Protein 8A19 (pdb70)

Sequence (1349 aa):
SMVACETLKTKKMEVQIKKNFPSSVLQYTMTDGKVMYGQSKDVRTVEINGTNIELGDDDVTFKKVSDTEATYTLKVKDEAKKIDAVITVQITVKANQLHLNVTKIKNNLSEGIPEGNGVEENAIQTLSFPNQSLVSVRSSQENAQFTGARMSSNTQQKPGDTNFAVTEDTNVTDSDYTYGFISGAGLSAGLWSNSEHDGTYVAAPVRGGSQNTRVYATTQQTGDATSLGLASAPWYYHRTVTDSKGKKYTVAETALPQMAVAIAGDENEDGAVNWQDGAIAYRDIMNNPYKSEEVPELVAWRIAMNFGSQAQNPFLTTLDNVKKVALNTDGLGQSVLLLKGYGNEGHDSGHPDYGDIGQRLGGADDMNTMMEEGSKYGARFGVHVNASEMYPEAKAFSEDMVRRNSAGGLSYGWWNWLDQGVGIDGIYDLASGSRVVSRFADLSKEVGDNMDFIYLDVWGNLTSSGSEDSWETRKMSKMINDNGWRMTTEWGSGNEYDSTFQHWAADLTYGGYTSKGENSEVMRFLRNHQKDSWVGDYPQYGGAANAPLLGGYNMKDFEGWQGRNDYAAYIKNLYTHDVSTKFIQHFKVTRWVNNPLLTADNGNAAAVSDPNTNNGNEQITLKDSNGNVVVVVSRGSNDTSSAAYRQRTITFNGVKVASGVVVSAGDGSATGDESSYLLPWMWDSFTGKLVKDSEQKLYHWNTKGGTTTWTLPDSWKNLSSVKVYQLTDQGKTNEQTVAVSGGKVTLTADAETPYVVYKGEAKQIQVNWSEGMHVVDAGFNGGSNTLTDNWTVSGSGKAEVEGDNNAMLRLTGKVDVSSQRLTDLKAGQKYALYVGVDNRSTGDASVTVTSGGKVLATNSTGKSIAKNYIKAYGHNTNSNTENGSSYFQNMYVFFTAPENGDATVTLSHKSTDGAHTYFDDVRIVENQYSGITYEKDGTLKSLTNGFENNAQGIWPFVVSGSEGVEDNRIHLSELHAPFTRRAGWDVKKMDDVLDGTWSVKVNGLTQKGTLVYQTIPQNVKFEAGAKYKVSFDYQSGSDDIYAIAVGQGEYSAGSVKLTNLKKALGETGKAEFELTGGVNGDSWFGIYSTATAPDLQGSTGNAQDFGGYKDFVLDNLKIERIESQTRTKAEAQDKVKEIRGKYDSKRAELSDAAWQQYQDTLVKARVLINKNGATAEDFTKAYDILVALDEYMKLKDLDRKLLEAAWVGHDDEVRILMANGADVNARDMYGQTPLHLAAFRGHLEIVEVLLKTGADVNAQDVTGTTPLHLAAAVGHLDIVEVLLKAGADVNAQDWHGETPLHLAAHRGHLEFVEVLLKHGADVNAQDCFGKTPFDLAIDNGNEDIAEVLQKAAKLPLLL

Structure (mmCIF, N/CA/C/O backbone):
data_8A19
#
_entry.id   8A19
#
_cell.length_a   192.757
_cell.length_b   192.757
_cell.length_c   122.834
_cell.angle_alpha   90
_cell.angle_beta   90
_cell.angle_gamma   120
#
_symmetry.space_group_name_H-M   'P 65'
#
loop_
_entity.id
_entity.type
_entity.pdbx_description
1 polymer L1E4v1
2 polymer 6-(2-methoxyethoxy)-11,15-dimethyl-8-oxa-2,11,15,19,21,23-hexazatetracyclo[15.6.1.13,7.020,24]pentacosa-1(23),3(25),4,6,17,20(24),21-heptaen-10-one
3 non-polymer 'MANGANESE (II) ION'
4 non-polymer (4S)-2-METHYL-2,4-PENTANEDIOL
5 non-polymer '2-(N-MORPHOLINO)-ETHANESULFONIC ACID'
6 non-polymer 'CHLORIDE ION'
7 water water
#
loop_
_atom_site.group_PDB
_atom_site.id
_atom_site.type_symbol
_atom_site.label_atom_id
_atom_site.label_alt_id
_atom_site.label_comp_id
_atom_site.label_asym_id
_atom_site.label_entity_id
_atom_site.label_seq_id
_atom_site.pdbx_PDB_ins_code
_atom_site.Cartn_x
_atom_site.Cartn_y
_atom_site.Cartn_z
_atom_site.occupancy
_atom_site.B_iso_or_equiv
_atom_site.auth_seq_id
_atom_site.auth_comp_id
_atom_site.auth_asym_id
_atom_site.auth_atom_id
_atom_site.pdbx_PDB_model_num
ATOM 1 N N . SER A 1 1 ? 73.936 -93.89 -17.878 1 77.12 338 SER A N 1
ATOM 2 C CA . SER A 1 1 ? 72.744 -93.453 -18.609 1 77.62 338 SER A CA 1
ATOM 3 C C . SER A 1 1 ? 71.533 -93.516 -17.689 1 76.58 338 SER A C 1
ATOM 4 O O . SER A 1 1 ? 70.734 -92.578 -17.649 1 77.08 338 SER A O 1
ATOM 7 N N . MET A 1 2 ? 71.408 -94.619 -16.932 1 74.87 339 MET A N 1
ATOM 8 C CA . MET A 1 2 ? 70.316 -94.787 -15.975 1 73.58 339 MET A CA 1
ATOM 9 C C . MET A 1 2 ? 70.662 -94.268 -14.552 1 71.24 339 MET A C 1
ATOM 10 O O . MET A 1 2 ? 69.764 -94.14 -13.716 1 71.14 339 MET A O 1
ATOM 15 N N . VAL A 1 3 ? 71.953 -93.947 -14.301 1 69.12 340 VAL A N 1
ATOM 16 C CA . VAL A 1 3 ? 72.452 -93.402 -13.036 1 67.59 340 VAL A CA 1
ATOM 17 C C . VAL A 1 3 ? 71.89 -91.985 -12.907 1 65.82 340 VAL A C 1
ATOM 18 O O . VAL A 1 3 ? 72.034 -91.198 -13.844 1 66.08 340 VAL A O 1
ATOM 22 N N . ALA A 1 4 ? 71.247 -91.664 -11.763 1 63.64 341 ALA A N 1
ATOM 23 C CA . ALA A 1 4 ? 70.591 -90.377 -11.515 1 62.14 341 ALA A CA 1
ATOM 24 C C . ALA A 1 4 ? 71.492 -89.278 -10.94 1 60.13 341 ALA A C 1
ATOM 25 O O . ALA A 1 4 ? 71.005 -88.327 -10.335 1 59.93 341 ALA A O 1
ATOM 27 N N . CYS A 1 5 ? 72.788 -89.407 -11.142 1 58.56 342 CYS A N 1
ATOM 28 C CA . CYS A 1 5 ? 73.772 -88.433 -10.711 1 58.01 342 CYS A CA 1
ATOM 29 C C . CYS A 1 5 ? 74.92 -88.359 -11.726 1 55.11 342 CYS A C 1
ATOM 30 O O . CYS A 1 5 ? 75.097 -89.26 -12.553 1 55.2 342 CYS A O 1
ATOM 33 N N . GLU A 1 6 ? 75.673 -87.259 -11.69 1 52.23 343 GLU A N 1
ATOM 34 C CA . GLU A 1 6 ? 76.848 -87.081 -12.538 1 49.65 343 GLU A CA 1
ATOM 35 C C . GLU A 1 6 ? 78.025 -86.548 -11.697 1 47.23 343 GLU A C 1
ATOM 36 O O . GLU A 1 6 ? 77.836 -86.203 -10.533 1 47.06 343 GLU A O 1
ATOM 42 N N . THR A 1 7 ? 79.233 -86.499 -12.27 1 45.46 344 THR A N 1
ATOM 43 C CA . THR A 1 7 ? 80.403 -86.015 -11.554 1 44.38 344 THR A CA 1
ATOM 44 C C . THR A 1 7 ? 81.129 -84.924 -12.307 1 43.34 344 THR A C 1
ATOM 45 O O . THR A 1 7 ? 81.59 -85.133 -13.438 1 43.9 344 THR A O 1
ATOM 49 N N . LEU A 1 8 ? 81.263 -83.764 -11.668 1 41.48 345 LEU A N 1
ATOM 50 C CA . LEU A 1 8 ? 82.071 -82.692 -12.226 1 40.21 345 LEU A CA 1
ATOM 51 C C . LEU A 1 8 ? 83.422 -82.723 -11.494 1 40.54 345 LEU A C 1
ATOM 52 O O . LEU A 1 8 ? 83.456 -83.047 -10.308 1 40.4 345 LEU A O 1
ATOM 57 N N . LYS A 1 9 ? 84.544 -82.483 -12.204 1 40.75 346 LYS A N 1
ATOM 58 C CA . LYS A 1 9 ? 85.879 -82.601 -11.626 1 41.4 346 LYS A CA 1
ATOM 59 C C . LYS A 1 9 ? 86.817 -81.461 -11.937 1 42.38 346 LYS A C 1
ATOM 60 O O . LYS A 1 9 ? 86.911 -81.001 -13.091 1 42.56 346 LYS A O 1
ATOM 66 N N . THR A 1 10 ? 87.625 -81.098 -10.924 1 42.16 347 THR A N 1
ATOM 67 C CA . THR A 1 10 ? 88.747 -80.157 -11.029 1 42.63 347 THR A CA 1
ATOM 68 C C . THR A 1 10 ? 89.984 -80.881 -10.437 1 43.48 347 THR A C 1
ATOM 69 O O . THR A 1 10 ? 89.842 -82.014 -9.962 1 43.9 347 THR A O 1
ATOM 73 N N . LYS A 1 11 ? 91.182 -80.258 -10.449 1 43.84 348 LYS A N 1
ATOM 74 C CA . LYS A 1 11 ? 92.347 -80.887 -9.805 1 44.9 348 LYS A CA 1
ATOM 75 C C . LYS A 1 11 ? 92.259 -80.81 -8.261 1 44.32 348 LYS A C 1
ATOM 76 O O . LYS A 1 11 ? 93.044 -81.467 -7.57 1 44.32 348 LYS A O 1
ATOM 82 N N . LYS A 1 12 ? 91.321 -80.001 -7.728 1 43.91 349 LYS A N 1
ATOM 83 C CA . LYS A 1 12 ? 91.143 -79.818 -6.296 1 44.25 349 LYS A CA 1
ATOM 84 C C . LYS A 1 12 ? 89.994 -80.623 -5.721 1 43.13 349 LYS A C 1
ATOM 85 O O . LYS A 1 12 ? 89.999 -80.875 -4.517 1 43.62 349 LYS A O 1
ATOM 91 N N . MET A 1 13 ? 88.997 -80.983 -6.538 1 41.68 350 MET A N 1
ATOM 92 C CA . MET A 1 13 ? 87.843 -81.695 -6.014 1 40.67 350 MET A CA 1
ATOM 93 C C . MET A 1 13 ? 87.007 -82.386 -7.07 1 40.71 350 MET A C 1
ATOM 94 O O . MET A 1 13 ? 87.135 -82.113 -8.25 1 40.67 350 MET A O 1
ATOM 99 N N . GLU A 1 14 ? 86.13 -83.284 -6.628 1 40.84 351 GLU A N 1
ATOM 100 C CA . GLU A 1 14 ? 85.125 -83.923 -7.464 1 41.4 351 GLU A CA 1
ATOM 101 C C . GLU A 1 14 ? 83.802 -83.686 -6.781 1 41.59 351 GLU A C 1
ATOM 102 O O . GLU A 1 14 ? 83.713 -83.736 -5.559 1 42.14 351 GLU A O 1
ATOM 108 N N . VAL A 1 15 ? 82.784 -83.354 -7.556 1 41.14 352 VAL A N 1
ATOM 109 C CA . VAL A 1 15 ? 81.475 -83.023 -7.026 1 41.09 352 VAL A CA 1
ATOM 110 C C . VAL A 1 15 ? 80.418 -83.914 -7.67 1 41.83 352 VAL A C 1
ATOM 111 O O . VAL A 1 15 ? 80.389 -84.043 -8.899 1 42.24 352 VAL A O 1
ATOM 115 N N . GLN A 1 16 ? 79.546 -84.52 -6.853 1 41.48 353 GLN A N 1
ATOM 116 C CA . GLN A 1 16 ? 78.449 -85.3 -7.392 1 41.94 353 GLN A CA 1
ATOM 117 C C . GLN A 1 16 ? 77.25 -84.399 -7.472 1 41.56 353 GLN A C 1
ATOM 118 O O . GLN A 1 16 ? 76.892 -83.774 -6.486 1 41.35 353 GLN A O 1
ATOM 124 N N . ILE A 1 17 ? 76.622 -84.331 -8.626 1 41.61 354 ILE A N 1
ATOM 125 C CA . ILE A 1 17 ? 75.427 -83.505 -8.811 1 42.2 354 ILE A CA 1
ATOM 126 C C . ILE A 1 17 ? 74.238 -84.379 -9.222 1 42.34 354 ILE A C 1
ATOM 127 O O . ILE A 1 17 ? 74.42 -85.397 -9.877 1 42.97 354 ILE A O 1
ATOM 132 N N . LYS A 1 18 ? 73.033 -84.003 -8.816 1 41.55 355 LYS A N 1
ATOM 133 C CA . LYS A 1 18 ? 71.825 -84.746 -9.163 1 40.96 355 LYS A CA 1
ATOM 134 C C . LYS A 1 18 ? 71.384 -84.396 -10.598 1 41.95 355 LYS A C 1
ATOM 135 O O . LYS A 1 18 ? 71.496 -83.238 -10.999 1 42.44 355 LYS A O 1
ATOM 141 N N . LYS A 1 19 ? 70.865 -85.374 -11.357 1 41.5 356 LYS A N 1
ATOM 142 C CA . LYS A 1 19 ? 70.374 -85.101 -12.698 1 41.57 356 LYS A CA 1
ATOM 143 C C . LYS A 1 19 ? 68.949 -84.529 -12.678 1 41.97 356 LYS A C 1
ATOM 144 O O . LYS A 1 19 ? 68.55 -83.89 -13.648 1 42.79 356 LYS A O 1
ATOM 150 N N . ASN A 1 20 ? 68.154 -84.799 -11.623 1 41.43 357 ASN A N 1
ATOM 151 C CA . ASN A 1 20 ? 66.761 -84.35 -11.584 1 41.44 357 ASN A CA 1
ATOM 152 C C . ASN A 1 20 ? 66.552 -82.947 -11.017 1 41.87 357 ASN A C 1
ATOM 153 O O . ASN A 1 20 ? 65.412 -82.494 -10.927 1 42.52 357 ASN A O 1
ATOM 158 N N . PHE A 1 21 ? 67.628 -82.276 -10.587 1 41.14 358 PHE A N 1
ATOM 159 C CA . PHE A 1 21 ? 67.571 -80.925 -10.045 1 40.72 358 PHE A CA 1
ATOM 160 C C . PHE A 1 21 ? 68.979 -80.374 -9.966 1 41.63 358 PHE A C 1
ATOM 161 O O . PHE A 1 21 ? 69.87 -81.192 -9.722 1 42.87 358 PHE A O 1
ATOM 169 N N . PRO A 1 22 ? 69.226 -79.029 -10.106 1 40.65 359 PRO A N 1
ATOM 170 C CA . PRO A 1 22 ? 70.599 -78.501 -9.892 1 40 359 PRO A CA 1
ATOM 171 C C . PRO A 1 22 ? 70.962 -78.543 -8.405 1 39.6 359 PRO A C 1
ATOM 172 O O . PRO A 1 22 ? 70.903 -77.531 -7.71 1 39.85 359 PRO A O 1
ATOM 176 N N A SER A 1 23 ? 71.316 -79.736 -7.907 0.71 39.38 360 SER A N 1
ATOM 177 N N B SER A 1 23 ? 71.343 -79.722 -7.919 0.29 39.04 360 SER A N 1
ATOM 178 C CA A SER A 1 23 ? 71.664 -79.979 -6.512 0.71 39.18 360 SER A CA 1
ATOM 179 C CA B SER A 1 23 ? 71.647 -79.95 -6.52 0.29 38.77 360 SER A CA 1
ATOM 180 C C A SER A 1 23 ? 72.994 -80.666 -6.43 0.71 39.01 360 SER A C 1
ATOM 181 C C B SER A 1 23 ? 72.944 -80.724 -6.377 0.29 38.82 360 SER A C 1
ATOM 182 O O A SER A 1 23 ? 73.292 -81.52 -7.267 0.71 39.13 360 SER A O 1
ATOM 183 O O B SER A 1 23 ? 73.198 -81.639 -7.157 0.29 38.91 360 SER A O 1
ATOM 188 N N . VAL A 1 24 ? 73.754 -80.376 -5.372 1 38.6 361 VAL A N 1
ATOM 189 C CA . VAL A 1 24 ? 75.008 -81.081 -5.132 1 38.51 361 VAL A CA 1
ATOM 190 C C . VAL A 1 24 ? 74.71 -82.147 -4.086 1 39.08 361 VAL A C 1
ATOM 191 O O . VAL A 1 24 ? 73.959 -81.903 -3.158 1 39.46 361 VAL A O 1
ATOM 195 N N . LEU A 1 25 ? 75.229 -83.341 -4.263 1 39.41 362 LEU A N 1
ATOM 196 C CA . LEU A 1 25 ? 75.119 -84.423 -3.288 1 39.71 362 LEU A CA 1
ATOM 197 C C . LEU A 1 25 ? 76.289 -84.236 -2.264 1 39.62 362 LEU A C 1
ATOM 198 O O . LEU A 1 25 ? 76.048 -84.078 -1.058 1 39.66 362 LEU A O 1
ATOM 203 N N . GLN A 1 26 ? 77.55 -84.214 -2.759 1 38.86 363 GLN A N 1
ATOM 204 C CA . GLN A 1 26 ? 78.714 -83.975 -1.923 1 38.99 363 GLN A CA 1
ATOM 205 C C . GLN A 1 26 ? 79.915 -83.487 -2.741 1 38.47 363 GLN A C 1
ATOM 206 O O . GLN A 1 26 ? 79.956 -83.669 -3.959 1 38.67 363 GLN A O 1
ATOM 212 N N . TYR A 1 27 ? 80.893 -82.869 -2.048 1 37.23 364 TYR A N 1
ATOM 213 C CA . TYR A 1 27 ? 82.17 -82.395 -2.575 1 36.79 364 TYR A CA 1
ATOM 214 C C . TYR A 1 27 ? 83.244 -83.269 -1.913 1 37.7 364 TYR A C 1
ATOM 215 O O . TYR A 1 27 ? 83.226 -83.432 -0.695 1 37.84 364 TYR A O 1
ATOM 224 N N . THR A 1 28 ? 84.159 -83.831 -2.69 1 38.05 365 THR A N 1
ATOM 225 C CA . THR A 1 28 ? 85.244 -84.631 -2.146 1 39.13 365 THR A CA 1
ATOM 226 C C . THR A 1 28 ? 86.501 -83.961 -2.625 1 40.69 365 THR A C 1
ATOM 227 O O . THR A 1 28 ? 86.699 -83.825 -3.839 1 40.8 365 THR A O 1
ATOM 231 N N . MET A 1 29 ? 87.323 -83.481 -1.679 1 41.08 366 MET A N 1
ATOM 232 C CA . MET A 1 29 ? 88.573 -82.821 -2.026 1 42.14 366 MET A CA 1
ATOM 233 C C . MET A 1 29 ? 89.633 -83.867 -2.32 1 43.74 366 MET A C 1
ATOM 234 O O . MET A 1 29 ? 89.452 -85.032 -1.985 1 44.44 366 MET A O 1
ATOM 239 N N . THR A 1 30 ? 90.742 -83.471 -2.934 1 44.63 367 THR A N 1
ATOM 240 C CA . THR A 1 30 ? 91.834 -84.384 -3.279 1 45.83 367 THR A CA 1
ATOM 241 C C . THR A 1 30 ? 92.315 -85.242 -2.086 1 46.31 367 THR A C 1
ATOM 242 O O . THR A 1 30 ? 92.588 -86.434 -2.258 1 47.26 367 THR A O 1
ATOM 246 N N . ASP A 1 31 ? 92.348 -84.663 -0.88 1 45.51 368 ASP A N 1
ATOM 247 C CA . ASP A 1 31 ? 92.747 -85.388 0.322 1 45.38 368 ASP A CA 1
ATOM 248 C C . ASP A 1 31 ? 91.658 -86.292 0.918 1 45.16 368 ASP A C 1
ATOM 249 O O . ASP A 1 31 ? 91.834 -86.77 2.04 1 46.18 368 ASP A O 1
ATOM 254 N N . GLY A 1 32 ? 90.535 -86.465 0.223 1 43.48 369 GLY A N 1
ATOM 255 C CA . GLY A 1 32 ? 89.452 -87.313 0.694 1 42.92 369 GLY A CA 1
ATOM 256 C C . GLY A 1 32 ? 88.441 -86.7 1.639 1 43.04 369 GLY A C 1
ATOM 257 O O . GLY A 1 32 ? 87.475 -87.386 1.99 1 43.8 369 GLY A O 1
ATOM 258 N N . LYS A 1 33 ? 88.625 -85.424 2.079 1 41.9 370 LYS A N 1
ATOM 259 C CA . LYS A 1 33 ? 87.63 -84.813 2.968 1 41.33 370 LYS A CA 1
ATOM 260 C C . LYS A 1 33 ? 86.347 -84.529 2.179 1 40.45 370 LYS A C 1
ATOM 261 O O . LYS A 1 33 ? 86.401 -84.203 0.992 1 40.6 370 LYS A O 1
ATOM 267 N N . VAL A 1 34 ? 85.19 -84.677 2.835 1 39.28 371 VAL A N 1
ATOM 268 C CA . VAL A 1 34 ? 83.887 -84.531 2.205 1 38.27 371 VAL A CA 1
ATOM 269 C C . VAL A 1 34 ? 83.061 -83.446 2.844 1 38.68 371 VAL A C 1
ATOM 270 O O . VAL A 1 34 ? 83.037 -83.307 4.073 1 38.51 371 VAL A O 1
ATOM 274 N N . MET A 1 35 ? 82.344 -82.686 1.995 1 38.57 372 MET A N 1
ATOM 275 C CA . MET A 1 35 ? 81.378 -81.687 2.44 1 38.49 372 MET A CA 1
ATOM 276 C C . MET A 1 35 ? 80.064 -82.031 1.788 1 38.75 372 MET A C 1
ATOM 277 O O . MET A 1 35 ? 80.054 -82.272 0.592 1 39.89 372 MET A O 1
ATOM 282 N N . TYR A 1 36 ? 78.973 -82.092 2.541 1 38.38 373 TYR A N 1
ATOM 283 C CA . TYR A 1 36 ? 77.683 -82.425 1.964 1 39.69 373 TYR A CA 1
ATOM 284 C C . TYR A 1 36 ? 77.046 -81.233 1.24 1 38.99 373 TYR A C 1
ATOM 285 O O . TYR A 1 36 ? 77.416 -80.085 1.449 1 39.11 373 TYR A O 1
ATOM 294 N N . GLY A 1 37 ? 76.057 -81.529 0.422 1 38.41 374 GLY A N 1
ATOM 295 C CA . GLY A 1 37 ? 75.24 -80.541 -0.238 1 38.71 374 GLY A CA 1
ATOM 296 C C . GLY A 1 37 ? 73.824 -80.728 0.256 1 39.45 374 GLY A C 1
ATOM 297 O O . GLY A 1 37 ? 73.528 -80.458 1.419 1 39.78 374 GLY A O 1
ATOM 298 N N . GLN A 1 38 ? 72.931 -81.182 -0.621 1 39.89 375 GLN A N 1
ATOM 299 C CA . GLN A 1 38 ? 71.536 -81.431 -0.29 1 40.44 375 GLN A CA 1
ATOM 300 C C . GLN A 1 38 ? 71.321 -82.929 -0.378 1 42.31 375 GLN A C 1
ATOM 301 O O . GLN A 1 38 ? 71.161 -83.487 -1.458 1 42.39 375 GLN A O 1
ATOM 307 N N . SER A 1 39 ? 71.387 -83.594 0.773 1 43.3 376 SER A N 1
ATOM 308 C CA . SER A 1 39 ? 71.247 -85.04 0.853 1 44.15 376 SER A CA 1
ATOM 309 C C . SER A 1 39 ? 69.811 -85.532 0.65 1 45.58 376 SER A C 1
ATOM 310 O O . SER A 1 39 ? 69.61 -86.714 0.358 1 46.29 376 SER A O 1
ATOM 313 N N . LYS A 1 40 ? 68.82 -84.643 0.801 1 45.56 377 LYS A N 1
ATOM 314 C CA . LYS A 1 40 ? 67.416 -84.996 0.674 1 46.06 377 LYS A CA 1
ATOM 315 C C . LYS A 1 40 ? 66.821 -84.618 -0.693 1 47.29 377 LYS A C 1
ATOM 316 O O . LYS A 1 40 ? 67.388 -83.803 -1.425 1 46.9 377 LYS A O 1
ATOM 322 N N . ASP A 1 41 ? 65.677 -85.231 -1.045 1 48.1 378 ASP A N 1
ATOM 323 C CA . ASP A 1 41 ? 65.024 -84.923 -2.31 1 48.62 378 ASP A CA 1
ATOM 324 C C . ASP A 1 41 ? 64.251 -83.623 -2.19 1 47.53 378 ASP A C 1
ATOM 325 O O . ASP A 1 41 ? 63.051 -83.638 -1.94 1 47.91 378 ASP A O 1
ATOM 330 N N . VAL A 1 42 ? 64.937 -82.498 -2.361 1 46.04 379 VAL A N 1
ATOM 331 C CA . VAL A 1 42 ? 64.297 -81.19 -2.288 1 44.76 379 VAL A CA 1
ATOM 332 C C . VAL A 1 42 ? 64.378 -80.598 -3.698 1 44.15 379 VAL A C 1
ATOM 333 O O . VAL A 1 42 ? 65.471 -80.483 -4.264 1 44.67 379 VAL A O 1
ATOM 337 N N . ARG A 1 43 ? 63.227 -80.333 -4.309 1 42.72 380 ARG A N 1
ATOM 338 C CA . ARG A 1 43 ? 63.189 -79.825 -5.675 1 42.16 380 ARG A CA 1
ATOM 339 C C . ARG A 1 43 ? 62.301 -78.592 -5.784 1 41 380 ARG A C 1
ATOM 340 O O . ARG A 1 43 ? 61.599 -78.42 -6.781 1 40.8 380 ARG A O 1
ATOM 348 N N . THR A 1 44 ? 62.355 -77.711 -4.774 1 39.92 381 THR A N 1
ATOM 349 C CA . THR A 1 44 ? 61.518 -76.51 -4.745 1 39.31 381 THR A CA 1
ATOM 350 C C . THR A 1 44 ? 62.081 -75.292 -5.499 1 39.93 381 THR A C 1
ATOM 351 O O . THR A 1 44 ? 63.239 -74.944 -5.338 1 39.94 381 THR A O 1
ATOM 355 N N . VAL A 1 45 ? 61.247 -74.65 -6.314 1 40.14 382 VAL A N 1
ATOM 356 C CA . VAL A 1 45 ? 61.568 -73.429 -7.033 1 40.88 382 VAL A CA 1
ATOM 357 C C . VAL A 1 45 ? 60.484 -72.423 -6.602 1 42.75 382 VAL A C 1
ATOM 358 O O . VAL A 1 45 ? 59.297 -72.743 -6.651 1 43.89 382 VAL A O 1
ATOM 362 N N . GLU A 1 46 ? 60.882 -71.24 -6.121 1 42.39 383 GLU A N 1
ATOM 363 C CA . GLU A 1 46 ? 59.933 -70.221 -5.732 1 42.2 383 GLU A CA 1
ATOM 364 C C . GLU A 1 46 ? 59.924 -69.187 -6.83 1 42.73 383 GLU A C 1
ATOM 365 O O . GLU A 1 46 ? 60.978 -68.744 -7.257 1 43.2 383 GLU A O 1
ATOM 371 N N . ILE A 1 47 ? 58.745 -68.811 -7.308 1 42.54 384 ILE A N 1
ATOM 372 C CA . ILE A 1 47 ? 58.587 -67.714 -8.26 1 42.28 384 ILE A CA 1
ATOM 373 C C . ILE A 1 47 ? 57.459 -66.862 -7.698 1 43.1 384 ILE A C 1
ATOM 374 O O . ILE A 1 47 ? 56.411 -67.409 -7.334 1 43.98 384 ILE A O 1
ATOM 379 N N . ASN A 1 48 ? 57.691 -65.548 -7.541 1 42.54 385 ASN A N 1
ATOM 380 C CA . ASN A 1 48 ? 56.655 -64.625 -7.084 1 42.37 385 ASN A CA 1
ATOM 381 C C . ASN A 1 48 ? 56.026 -65.02 -5.767 1 43.28 385 ASN A C 1
ATOM 382 O O . ASN A 1 48 ? 54.847 -64.758 -5.546 1 43.91 385 ASN A O 1
ATOM 387 N N . GLY A 1 49 ? 56.806 -65.632 -4.898 1 43.41 386 GLY A N 1
ATOM 388 C CA . GLY A 1 49 ? 56.323 -66.029 -3.585 1 44.31 386 GLY A CA 1
ATOM 389 C C . GLY A 1 49 ? 55.638 -67.38 -3.522 1 45.45 386 GLY A C 1
ATOM 390 O O . GLY A 1 49 ? 55.209 -67.793 -2.448 1 45.91 386 GLY A O 1
ATOM 391 N N . THR A 1 50 ? 55.524 -68.085 -4.654 1 45.6 387 THR A N 1
ATOM 392 C CA . THR A 1 50 ? 54.839 -69.373 -4.685 1 46.24 387 THR A CA 1
ATOM 393 C C . THR A 1 50 ? 55.834 -70.515 -4.811 1 46.78 387 THR A C 1
ATOM 394 O O . THR A 1 50 ? 56.644 -70.517 -5.741 1 47.13 387 THR A O 1
ATOM 398 N N . ASN A 1 51 ? 55.78 -71.488 -3.886 1 46.62 388 ASN A N 1
ATOM 399 C CA . ASN A 1 51 ? 56.669 -72.637 -3.959 1 47.27 388 ASN A CA 1
ATOM 400 C C . ASN A 1 51 ? 56.098 -73.684 -4.894 1 48.14 388 ASN A C 1
ATOM 401 O O . ASN A 1 51 ? 54.946 -74.068 -4.742 1 49.07 388 ASN A O 1
ATOM 406 N N . ILE A 1 52 ? 56.897 -74.154 -5.855 1 47.97 389 ILE A N 1
ATOM 407 C CA . ILE A 1 52 ? 56.499 -75.188 -6.805 1 48.19 389 ILE A CA 1
ATOM 408 C C . ILE A 1 52 ? 57.501 -76.334 -6.73 1 49.26 389 ILE A C 1
ATOM 409 O O . ILE A 1 52 ? 58.697 -76.111 -6.858 1 49.78 389 ILE A O 1
ATOM 414 N N . GLU A 1 53 ? 57.028 -77.556 -6.487 1 49.51 390 GLU A N 1
ATOM 415 C CA . GLU A 1 53 ? 57.901 -78.716 -6.388 1 49.31 390 GLU A CA 1
ATOM 416 C C . GLU A 1 53 ? 58.002 -79.353 -7.748 1 50.05 390 GLU A C 1
ATOM 417 O O . GLU A 1 53 ? 56.981 -79.575 -8.418 1 50.98 390 GLU A O 1
ATOM 423 N N . LEU A 1 54 ? 59.228 -79.58 -8.197 1 49.27 391 LEU A N 1
ATOM 424 C CA . LEU A 1 54 ? 59.46 -80.105 -9.525 1 49.11 391 LEU A CA 1
ATOM 425 C C . LEU A 1 54 ? 59.529 -81.636 -9.536 1 50.27 391 LEU A C 1
ATOM 426 O O . LEU A 1 54 ? 60.063 -82.262 -8.598 1 51.19 391 LEU A O 1
ATOM 431 N N . GLY A 1 55 ? 58.927 -82.217 -10.572 1 49.31 392 GLY A N 1
ATOM 432 C CA . GLY A 1 55 ? 58.923 -83.65 -10.798 1 49.19 392 GLY A CA 1
ATOM 433 C C . GLY A 1 55 ? 59.93 -84.036 -11.858 1 49.79 392 GLY A C 1
ATOM 434 O O . GLY A 1 55 ? 60.554 -83.163 -12.465 1 49.98 392 GLY A O 1
ATOM 435 N N . ASP A 1 56 ? 60.103 -85.347 -12.1 1 50.22 393 ASP A N 1
ATOM 436 C CA . ASP A 1 56 ? 61.082 -85.857 -13.065 1 51.15 393 ASP A CA 1
ATOM 437 C C . ASP A 1 56 ? 60.882 -85.286 -14.458 1 51.12 393 ASP A C 1
ATOM 438 O O . ASP A 1 56 ? 61.85 -85.049 -15.186 1 51.11 393 ASP A O 1
ATOM 443 N N . ASP A 1 57 ? 59.619 -85.089 -14.838 1 50.86 394 ASP A N 1
ATOM 444 C CA . ASP A 1 57 ? 59.3 -84.587 -16.158 1 51.3 394 ASP A CA 1
ATOM 445 C C . ASP A 1 57 ? 59.531 -83.087 -16.33 1 49.96 394 ASP A C 1
ATOM 446 O O . ASP A 1 57 ? 59.586 -82.614 -17.457 1 49.95 394 ASP A O 1
ATOM 451 N N . ASP A 1 58 ? 59.718 -82.351 -15.235 1 48.98 395 ASP A N 1
ATOM 452 C CA . ASP A 1 58 ? 59.957 -80.919 -15.259 1 48.08 395 ASP A CA 1
ATOM 453 C C . ASP A 1 58 ? 61.427 -80.54 -15.431 1 47.44 395 ASP A C 1
ATOM 454 O O . ASP A 1 58 ? 61.701 -79.365 -15.636 1 48.35 395 ASP A O 1
ATOM 459 N N . VAL A 1 59 ? 62.373 -81.496 -15.366 1 45.56 396 VAL A N 1
ATOM 460 C CA . VAL A 1 59 ? 63.789 -81.155 -15.478 1 44.33 396 VAL A CA 1
ATOM 461 C C . VAL A 1 59 ? 64.521 -81.955 -16.53 1 44.57 396 VAL A C 1
ATOM 462 O O . VAL A 1 59 ? 64.431 -83.178 -16.536 1 45.15 396 VAL A O 1
ATOM 466 N N . THR A 1 60 ? 65.296 -81.283 -17.388 1 44.33 397 THR A N 1
ATOM 467 C CA . THR A 1 60 ? 66.187 -81.969 -18.307 1 44.99 397 THR A CA 1
ATOM 468 C C . THR A 1 60 ? 67.633 -81.625 -17.933 1 45 397 THR A C 1
ATOM 469 O O . THR A 1 60 ? 67.938 -80.511 -17.489 1 44.78 397 THR A O 1
ATOM 473 N N . PHE A 1 61 ? 68.514 -82.608 -18.054 1 44.68 398 PHE A N 1
ATOM 474 C CA . PHE A 1 61 ? 69.904 -82.46 -17.657 1 44.54 398 PHE A CA 1
ATOM 475 C C . PHE A 1 61 ? 70.823 -82.731 -18.84 1 44.3 398 PHE A C 1
ATOM 476 O O . PHE A 1 61 ? 70.526 -83.582 -19.674 1 44.89 398 PHE A O 1
ATOM 484 N N . LYS A 1 62 ? 71.955 -82.048 -18.889 1 43.65 399 LYS A N 1
ATOM 485 C CA . LYS A 1 62 ? 72.93 -82.232 -19.949 1 43.36 399 LYS A CA 1
ATOM 486 C C . LYS A 1 62 ? 74.318 -81.958 -19.365 1 42.75 399 LYS A C 1
ATOM 487 O O . LYS A 1 62 ? 74.539 -80.864 -18.869 1 43.51 399 LYS A O 1
ATOM 493 N N . LYS A 1 63 ? 75.248 -82.917 -19.427 1 41.32 400 LYS A N 1
ATOM 494 C CA . LYS A 1 63 ? 76.613 -82.692 -18.961 1 40.68 400 LYS A CA 1
ATOM 495 C C . LYS A 1 63 ? 77.409 -82.143 -20.124 1 41.48 400 LYS A C 1
ATOM 496 O O . LYS A 1 63 ? 77.642 -82.855 -21.102 1 42.11 400 LYS A O 1
ATOM 502 N N . VAL A 1 64 ? 77.798 -80.864 -20.052 1 41.17 401 VAL A N 1
ATOM 503 C CA . VAL A 1 64 ? 78.518 -80.206 -21.133 1 40.47 401 VAL A CA 1
ATOM 504 C C . VAL A 1 64 ? 79.953 -80.697 -21.185 1 41.87 401 VAL A C 1
ATOM 505 O O . VAL A 1 64 ? 80.433 -81.128 -22.236 1 42.93 401 VAL A O 1
ATOM 509 N N . SER A 1 65 ? 80.614 -80.712 -20.042 1 41.76 402 SER A N 1
ATOM 510 C CA . SER A 1 65 ? 81.991 -81.155 -19.953 1 42.64 402 SER A CA 1
ATOM 511 C C . SER A 1 65 ? 82.242 -81.664 -18.539 1 43.69 402 SER A C 1
ATOM 512 O O . SER A 1 65 ? 81.301 -81.738 -17.743 1 44.13 402 SER A O 1
ATOM 515 N N . ASP A 1 66 ? 83.503 -82.003 -18.204 1 43.86 403 ASP A N 1
ATOM 516 C CA . ASP A 1 66 ? 83.823 -82.408 -16.84 1 44.38 403 ASP A CA 1
ATOM 517 C C . ASP A 1 66 ? 83.681 -81.249 -15.862 1 43.94 403 ASP A C 1
ATOM 518 O O . ASP A 1 66 ? 83.74 -81.495 -14.678 1 44.87 403 ASP A O 1
ATOM 523 N N . THR A 1 67 ? 83.552 -79.988 -16.323 1 42.53 404 THR A N 1
ATOM 524 C CA . THR A 1 67 ? 83.423 -78.856 -15.416 1 41.63 404 THR A CA 1
ATOM 525 C C . THR A 1 67 ? 82.071 -78.136 -15.529 1 40.85 404 THR A C 1
ATOM 526 O O . THR A 1 67 ? 81.922 -77.083 -14.923 1 40.88 404 THR A O 1
ATOM 530 N N . GLU A 1 68 ? 81.112 -78.648 -16.333 1 40.12 405 GLU A N 1
ATOM 531 C CA . GLU A 1 68 ? 79.853 -77.935 -16.531 1 39.48 405 GLU A CA 1
ATOM 532 C C . GLU A 1 68 ? 78.669 -78.833 -16.842 1 39.56 405 GLU A C 1
ATOM 533 O O . GLU A 1 68 ? 78.822 -79.816 -17.548 1 39.81 405 GLU A O 1
ATOM 539 N N . ALA A 1 69 ? 77.472 -78.453 -16.358 1 39.39 406 ALA A N 1
ATOM 540 C CA . ALA A 1 69 ? 76.213 -79.151 -16.615 1 39.54 406 ALA A CA 1
ATOM 541 C C . ALA A 1 69 ? 75.105 -78.12 -16.686 1 40.19 406 ALA A C 1
ATOM 542 O O . ALA A 1 69 ? 75.119 -77.14 -15.942 1 40.08 406 ALA A O 1
ATOM 544 N N . THR A 1 70 ? 74.151 -78.321 -17.613 1 40.29 407 THR A N 1
ATOM 545 C CA . THR A 1 70 ? 73.031 -77.41 -17.808 1 40.06 407 THR A CA 1
ATOM 546 C C . THR A 1 70 ? 71.744 -78.094 -17.425 1 40 407 THR A C 1
ATOM 547 O O . THR A 1 70 ? 71.569 -79.265 -17.72 1 40.7 407 THR A O 1
ATOM 551 N N . TYR A 1 71 ? 70.832 -77.363 -16.792 1 39.43 408 TYR A N 1
ATOM 552 C CA . TYR A 1 71 ? 69.52 -77.847 -16.411 1 39.39 408 TYR A CA 1
ATOM 553 C C . TYR A 1 71 ? 68.463 -76.989 -17.057 1 41.06 408 TYR A C 1
ATOM 554 O O . TYR A 1 71 ? 68.645 -75.786 -17.207 1 41.68 408 TYR A O 1
ATOM 563 N N . THR A 1 72 ? 67.354 -77.592 -17.432 1 42.2 409 THR A N 1
ATOM 564 C CA . THR A 1 72 ? 66.204 -76.858 -17.963 1 43.78 409 THR A CA 1
ATOM 565 C C . THR A 1 72 ? 65.049 -77.232 -17.048 1 44.06 409 THR A C 1
ATOM 566 O O . THR A 1 72 ? 64.752 -78.412 -16.931 1 44.6 409 THR A O 1
ATOM 570 N N . LEU A 1 73 ? 64.485 -76.261 -16.317 1 43.67 410 LEU A N 1
ATOM 571 C CA . LEU A 1 73 ? 63.431 -76.475 -15.326 1 44.26 410 LEU A CA 1
ATOM 572 C C . LEU A 1 73 ? 62.075 -75.89 -15.762 1 46.11 410 LEU A C 1
ATOM 573 O O . LEU A 1 73 ? 61.975 -74.685 -16.005 1 46.42 410 LEU A O 1
ATOM 578 N N . LYS A 1 74 ? 61.019 -76.709 -15.791 1 47.09 411 LYS A N 1
ATOM 579 C CA . LYS A 1 74 ? 59.678 -76.227 -16.126 1 48.57 411 LYS A CA 1
ATOM 580 C C . LYS A 1 74 ? 58.977 -75.894 -14.841 1 48.78 411 LYS A C 1
ATOM 581 O O . LYS A 1 74 ? 58.622 -76.786 -14.084 1 48.72 411 LYS A O 1
ATOM 587 N N . VAL A 1 75 ? 58.82 -74.61 -14.565 1 48.97 412 VAL A N 1
ATOM 588 C CA . VAL A 1 75 ? 58.223 -74.142 -13.32 1 49.2 412 VAL A CA 1
ATOM 589 C C . VAL A 1 75 ? 56.833 -73.614 -13.648 1 50.63 412 VAL A C 1
ATOM 590 O O . VAL A 1 75 ? 56.701 -72.579 -14.297 1 49.96 412 VAL A O 1
ATOM 594 N N . LYS A 1 76 ? 55.788 -74.358 -13.238 1 52.34 413 LYS A N 1
ATOM 595 C CA . LYS A 1 76 ? 54.412 -74.026 -13.606 1 54.3 413 LYS A CA 1
ATOM 596 C C . LYS A 1 76 ? 53.357 -74.171 -12.481 1 55.18 413 LYS A C 1
ATOM 597 O O . LYS A 1 76 ? 53.314 -75.162 -11.74 1 55.21 413 LYS A O 1
ATOM 603 N N . ASP A 1 77 ? 52.498 -73.166 -12.383 1 55.76 414 ASP A N 1
ATOM 604 C CA . ASP A 1 77 ? 51.378 -73.122 -11.453 1 57.19 414 ASP A CA 1
ATOM 605 C C . ASP A 1 77 ? 50.297 -72.249 -12.099 1 58.47 414 ASP A C 1
ATOM 606 O O . ASP A 1 77 ? 50.375 -71.019 -12.032 1 58.4 414 ASP A O 1
ATOM 611 N N . GLU A 1 78 ? 49.306 -72.897 -12.738 1 59.35 415 GLU A N 1
ATOM 612 C CA . GLU A 1 78 ? 48.183 -72.267 -13.442 1 60.58 415 GLU A CA 1
ATOM 613 C C . GLU A 1 78 ? 47.388 -71.272 -12.588 1 59.92 415 GLU A C 1
ATOM 614 O O . GLU A 1 78 ? 47.123 -70.16 -13.042 1 59.9 415 GLU A O 1
ATOM 620 N N . ALA A 1 79 ? 47.008 -71.665 -11.363 1 59.39 416 ALA A N 1
ATOM 621 C CA . ALA A 1 79 ? 46.227 -70.817 -10.463 1 59.86 416 ALA A CA 1
ATOM 622 C C . ALA A 1 79 ? 46.968 -69.555 -10.056 1 60.46 416 ALA A C 1
ATOM 623 O O . ALA A 1 79 ? 46.343 -68.507 -9.836 1 60.74 416 ALA A O 1
ATOM 625 N N . LYS A 1 80 ? 48.303 -69.669 -9.891 1 59.82 417 LYS A N 1
ATOM 626 C CA . LYS A 1 80 ? 49.103 -68.523 -9.475 1 58.94 417 LYS A CA 1
ATOM 627 C C . LYS A 1 80 ? 49.71 -67.742 -10.641 1 58.15 417 LYS A C 1
ATOM 628 O O . LYS A 1 80 ? 50.478 -66.821 -10.393 1 58.7 417 LYS A O 1
ATOM 634 N N . LYS A 1 81 ? 49.326 -68.056 -11.891 1 56.64 418 LYS A N 1
ATOM 635 C CA . LYS A 1 81 ? 49.797 -67.344 -13.067 1 56.07 418 LYS A CA 1
ATOM 636 C C . LYS A 1 81 ? 51.316 -67.414 -13.212 1 54.42 418 LYS A C 1
ATOM 637 O O . LYS A 1 81 ? 51.986 -66.384 -13.353 1 54.96 418 LYS A O 1
ATOM 643 N N . ILE A 1 82 ? 51.85 -68.64 -13.193 1 51.98 419 ILE A N 1
ATOM 644 C CA . ILE A 1 82 ? 53.27 -68.915 -13.368 1 49.94 419 ILE A CA 1
ATOM 645 C C . ILE A 1 82 ? 53.433 -69.993 -14.431 1 49.99 419 ILE A C 1
ATOM 646 O O . ILE A 1 82 ? 52.886 -71.076 -14.28 1 50.58 419 ILE A O 1
ATOM 651 N N . ASP A 1 83 ? 54.21 -69.721 -15.484 1 49.54 420 ASP A N 1
ATOM 652 C CA . ASP A 1 83 ? 54.533 -70.682 -16.533 1 49.43 420 ASP A CA 1
ATOM 653 C C . ASP A 1 83 ? 55.891 -70.248 -17.075 1 48.11 420 ASP A C 1
ATOM 654 O O . ASP A 1 83 ? 55.961 -69.406 -17.979 1 47.96 420 ASP A O 1
ATOM 659 N N . ALA A 1 84 ? 56.975 -70.814 -16.505 1 47.06 421 ALA A N 1
ATOM 660 C CA . ALA A 1 84 ? 58.35 -70.425 -16.808 1 46.44 421 ALA A CA 1
ATOM 661 C C . ALA A 1 84 ? 59.283 -71.582 -17.127 1 46.35 421 ALA A C 1
ATOM 662 O O . ALA A 1 84 ? 59.028 -72.729 -16.746 1 46.85 421 ALA A O 1
ATOM 664 N N . VAL A 1 85 ? 60.362 -71.282 -17.873 1 45.29 422 VAL A N 1
ATOM 665 C CA . VAL A 1 85 ? 61.421 -72.231 -18.169 1 44.42 422 VAL A CA 1
ATOM 666 C C . VAL A 1 85 ? 62.719 -71.585 -17.708 1 43.51 422 VAL A C 1
ATOM 667 O O . VAL A 1 85 ? 63.163 -70.595 -18.297 1 42.89 422 VAL A O 1
ATOM 671 N N . ILE A 1 86 ? 63.29 -72.115 -16.61 1 42.67 423 ILE A N 1
ATOM 672 C CA . ILE A 1 86 ? 64.513 -71.599 -16.011 1 41.66 423 ILE A CA 1
ATOM 673 C C . ILE A 1 86 ? 65.674 -72.468 -16.487 1 41.53 423 ILE A C 1
ATOM 674 O O . ILE A 1 86 ? 65.621 -73.673 -16.338 1 41.43 423 ILE A O 1
ATOM 679 N N . THR A 1 87 ? 66.726 -71.865 -17.043 1 41.27 424 THR A N 1
ATOM 680 C CA . THR A 1 87 ? 67.932 -72.588 -17.419 1 41.18 424 THR A CA 1
ATOM 681 C C . THR A 1 87 ? 68.988 -72.302 -16.317 1 40.67 424 THR A C 1
ATOM 682 O O . THR A 1 87 ? 69.21 -71.151 -15.944 1 40.97 424 THR A O 1
ATOM 686 N N . VAL A 1 88 ? 69.574 -73.352 -15.753 1 39.57 425 VAL A N 1
ATOM 687 C CA . VAL A 1 88 ? 70.538 -73.241 -14.674 1 38.88 425 VAL A CA 1
ATOM 688 C C . VAL A 1 88 ? 71.843 -73.91 -15.075 1 38.91 425 VAL A C 1
ATOM 689 O O . VAL A 1 88 ? 71.847 -75.045 -15.546 1 39.12 425 VAL A O 1
ATOM 693 N N . GLN A 1 89 ? 72.953 -73.21 -14.88 1 38.25 426 GLN A N 1
ATOM 694 C CA . GLN A 1 89 ? 74.283 -73.711 -15.179 1 37.76 426 GLN A CA 1
ATOM 695 C C . GLN A 1 89 ? 75.031 -74 -13.871 1 38.42 426 GLN A C 1
ATOM 696 O O . GLN A 1 89 ? 75.037 -73.159 -12.974 1 38.5 426 GLN A O 1
ATOM 702 N N . ILE A 1 90 ? 75.665 -75.176 -13.764 1 38.27 427 ILE A N 1
ATOM 703 C CA . ILE A 1 90 ? 76.52 -75.502 -12.634 1 38.55 427 ILE A CA 1
ATOM 704 C C . ILE A 1 90 ? 77.928 -75.655 -13.191 1 38.65 427 ILE A C 1
ATOM 705 O O . ILE A 1 90 ? 78.126 -76.466 -14.086 1 38.4 427 ILE A O 1
ATOM 710 N N . THR A 1 91 ? 78.891 -74.838 -12.729 1 38.8 428 THR A N 1
ATOM 711 C CA . THR A 1 91 ? 80.292 -74.971 -13.167 1 38.74 428 THR A CA 1
ATOM 712 C C . THR A 1 91 ? 81.237 -75.132 -11.983 1 37.69 428 THR A C 1
ATOM 713 O O . THR A 1 91 ? 80.9 -74.749 -10.866 1 37.21 428 THR A O 1
ATOM 717 N N . VAL A 1 92 ? 82.403 -75.736 -12.218 1 37.07 429 VAL A N 1
ATOM 718 C CA . VAL A 1 92 ? 83.397 -75.907 -11.183 1 37.25 429 VAL A CA 1
ATOM 719 C C . VAL A 1 92 ? 84.751 -75.457 -11.684 1 38.73 429 VAL A C 1
ATOM 720 O O . VAL A 1 92 ? 85.1 -75.662 -12.847 1 39.47 429 VAL A O 1
ATOM 724 N N . LYS A 1 93 ? 85.528 -74.84 -10.808 1 38.62 430 LYS A N 1
ATOM 725 C CA . LYS A 1 93 ? 86.908 -74.472 -11.113 1 38.73 430 LYS A CA 1
ATOM 726 C C . LYS A 1 93 ? 87.65 -74.44 -9.807 1 38.54 430 LYS A C 1
ATOM 727 O O . LYS A 1 93 ? 87.146 -73.858 -8.848 1 39.31 430 LYS A O 1
ATOM 733 N N . ALA A 1 94 ? 88.772 -75.168 -9.711 1 37.36 431 ALA A N 1
ATOM 734 C CA . ALA A 1 94 ? 89.547 -75.254 -8.468 1 37.28 431 ALA A CA 1
ATOM 735 C C . ALA A 1 94 ? 88.61 -75.763 -7.279 1 38.06 431 ALA A C 1
ATOM 736 O O . ALA A 1 94 ? 87.953 -76.793 -7.48 1 38.76 431 ALA A O 1
ATOM 738 N N . ASN A 1 95 ? 88.494 -75.089 -6.113 1 37.52 432 ASN A N 1
ATOM 739 C CA . ASN A 1 95 ? 87.611 -75.471 -5.026 1 37.14 432 ASN A CA 1
ATOM 740 C C . ASN A 1 95 ? 86.297 -74.702 -5.091 1 36.09 432 ASN A C 1
ATOM 741 O O . ASN A 1 95 ? 85.609 -74.621 -4.089 1 36.43 432 ASN A O 1
ATOM 746 N N . GLN A 1 96 ? 85.919 -74.17 -6.258 1 35.06 433 GLN A N 1
ATOM 747 C CA . GLN A 1 96 ? 84.714 -73.375 -6.397 1 34.29 433 GLN A CA 1
ATOM 748 C C . GLN A 1 96 ? 83.641 -74.066 -7.187 1 34.02 433 GLN A C 1
ATOM 749 O O . GLN A 1 96 ? 83.934 -74.747 -8.159 1 34.05 433 GLN A O 1
ATOM 755 N N . LEU A 1 97 ? 82.388 -73.843 -6.807 1 33.58 434 LEU A N 1
ATOM 756 C CA . LEU A 1 97 ? 81.251 -74.337 -7.564 1 34.16 434 LEU A CA 1
ATOM 757 C C . LEU A 1 97 ? 80.327 -73.141 -7.757 1 34.47 434 LEU A C 1
ATOM 758 O O . LEU A 1 97 ? 80.04 -72.447 -6.805 1 34.32 434 LEU A O 1
ATOM 763 N N . HIS A 1 98 ? 79.871 -72.906 -8.982 1 34.59 435 HIS A N 1
ATOM 764 C CA . HIS A 1 98 ? 79.011 -71.794 -9.336 1 34.64 435 HIS A CA 1
ATOM 765 C C . HIS A 1 98 ? 77.686 -72.323 -9.826 1 35.46 435 HIS A C 1
ATOM 766 O O . HIS A 1 98 ? 77.642 -73.332 -10.54 1 36.45 435 HIS A O 1
ATOM 773 N N . LEU A 1 99 ? 76.604 -71.657 -9.443 1 34.78 436 LEU A N 1
ATOM 774 C CA . LEU A 1 99 ? 75.268 -72.01 -9.87 1 35.01 436 LEU A CA 1
ATOM 775 C C . LEU A 1 99 ? 74.706 -70.695 -10.416 1 35.97 436 LEU A C 1
ATOM 776 O O . LEU A 1 99 ? 74.578 -69.719 -9.675 1 37.48 436 LEU A O 1
ATOM 781 N N . ASN A 1 100 ? 74.463 -70.64 -11.722 1 34.94 437 ASN A N 1
ATOM 782 C CA . ASN A 1 100 ? 74.012 -69.425 -12.367 1 35.13 437 ASN A CA 1
ATOM 783 C C . ASN A 1 100 ? 72.721 -69.682 -13.097 1 36.18 437 ASN A C 1
ATOM 784 O O . ASN A 1 100 ? 72.622 -70.687 -13.769 1 37.18 437 ASN A O 1
ATOM 789 N N . VAL A 1 101 ? 71.755 -68.775 -13.023 1 36.3 438 VAL A N 1
ATOM 790 C CA . VAL A 1 101 ? 70.524 -68.908 -13.793 1 37.07 438 VAL A CA 1
ATOM 791 C C . VAL A 1 101 ? 70.864 -68.167 -15.09 1 39.68 438 VAL A C 1
ATOM 792 O O . VAL A 1 101 ? 71.058 -66.942 -15.067 1 40.83 438 VAL A O 1
ATOM 796 N N . THR A 1 102 ? 71.083 -68.908 -16.185 1 40.34 439 THR A N 1
ATOM 797 C CA . THR A 1 102 ? 71.535 -68.279 -17.432 1 41.59 439 THR A CA 1
ATOM 798 C C . THR A 1 102 ? 70.426 -67.803 -18.354 1 43.38 439 THR A C 1
ATOM 799 O O . THR A 1 102 ? 70.697 -67.013 -19.267 1 43.75 439 THR A O 1
ATOM 803 N N . LYS A 1 103 ? 69.177 -68.25 -18.109 1 43.86 440 LYS A N 1
ATOM 804 C CA . LYS A 1 103 ? 68.053 -67.881 -18.951 1 44.69 440 LYS A CA 1
ATOM 805 C C . LYS A 1 103 ? 66.737 -68.082 -18.209 1 45.48 440 LYS A C 1
ATOM 806 O O . LYS A 1 103 ? 66.565 -69.063 -17.503 1 44.83 440 LYS A O 1
ATOM 812 N N . ILE A 1 104 ? 65.82 -67.115 -18.34 1 46.46 441 ILE A N 1
ATOM 813 C CA . ILE A 1 104 ? 64.489 -67.188 -17.755 1 47.11 441 ILE A CA 1
ATOM 814 C C . ILE A 1 104 ? 63.493 -66.911 -18.872 1 48.72 441 ILE A C 1
ATOM 815 O O . ILE A 1 104 ? 63.448 -65.796 -19.389 1 49.79 441 ILE A O 1
ATOM 820 N N . LYS A 1 105 ? 62.707 -67.917 -19.257 1 48.71 442 LYS A N 1
ATOM 821 C CA . LYS A 1 105 ? 61.709 -67.755 -20.299 1 48.82 442 LYS A CA 1
ATOM 822 C C . LYS A 1 105 ? 60.313 -67.653 -19.658 1 48.02 442 LYS A C 1
ATOM 823 O O . LYS A 1 105 ? 59.964 -68.492 -18.838 1 47.83 442 LYS A O 1
ATOM 829 N N . ASN A 1 106 ? 59.533 -66.619 -19.998 1 47.62 443 ASN A N 1
ATOM 830 C CA . ASN A 1 106 ? 58.179 -66.482 -19.454 1 47.9 443 ASN A CA 1
ATOM 831 C C . ASN A 1 106 ? 57.16 -66.798 -20.568 1 49.1 443 ASN A C 1
ATOM 832 O O . ASN A 1 106 ? 57.048 -66.048 -21.541 1 49.54 443 ASN A O 1
ATOM 837 N N . ASN A 1 107 ? 56.452 -67.929 -20.444 1 49.17 444 ASN A N 1
ATOM 838 C CA . ASN A 1 107 ? 55.451 -68.314 -21.439 1 49.49 444 ASN A CA 1
ATOM 839 C C . ASN A 1 107 ? 54.19 -67.477 -21.334 1 50.03 444 ASN A C 1
ATOM 840 O O . ASN A 1 107 ? 53.465 -67.382 -22.314 1 50.74 444 ASN A O 1
ATOM 845 N N . LEU A 1 108 ? 53.919 -66.868 -20.166 1 49.67 445 LEU A N 1
ATOM 846 C CA . LEU A 1 108 ? 52.757 -66.004 -19.957 1 49.45 445 LEU A CA 1
ATOM 847 C C . LEU A 1 108 ? 53.03 -64.541 -20.277 1 49.36 445 LEU A C 1
ATOM 848 O O . LEU A 1 108 ? 52.264 -63.69 -19.826 1 49.41 445 LEU A O 1
ATOM 853 N N . SER A 1 109 ? 54.109 -64.229 -21.018 1 49.39 446 SER A N 1
ATOM 854 C CA . SER A 1 109 ? 54.446 -62.831 -21.276 1 50.19 446 SER A CA 1
ATOM 855 C C . SER A 1 109 ? 55.27 -62.593 -22.516 1 51.47 446 SER A C 1
ATOM 856 O O . SER A 1 109 ? 56.171 -63.358 -22.841 1 51.25 446 SER A O 1
ATOM 859 N N . GLU A 1 110 ? 55.029 -61.445 -23.134 1 53.04 447 GLU A N 1
ATOM 860 C CA . GLU A 1 110 ? 55.776 -60.996 -24.304 1 54.9 447 GLU A CA 1
ATOM 861 C C . GLU A 1 110 ? 57.022 -60.133 -23.947 1 54.69 447 GLU A C 1
ATOM 862 O O . GLU A 1 110 ? 57.854 -59.88 -24.812 1 55.36 447 GLU A O 1
ATOM 868 N N . GLY A 1 111 ? 57.162 -59.75 -22.677 1 53.57 448 GLY A N 1
ATOM 869 C CA . GLY A 1 111 ? 58.295 -58.981 -22.184 1 52.7 448 GLY A CA 1
ATOM 870 C C . GLY A 1 111 ? 57.885 -57.67 -21.557 1 51.81 448 GLY A C 1
ATOM 871 O O . GLY A 1 111 ? 56.694 -57.398 -21.374 1 51.6 448 GLY A O 1
ATOM 872 N N . ILE A 1 112 ? 58.874 -56.838 -21.235 1 51.03 449 ILE A N 1
ATOM 873 C CA . ILE A 1 112 ? 58.597 -55.53 -20.668 1 50.7 449 ILE A CA 1
ATOM 874 C C . ILE A 1 112 ? 58.208 -54.599 -21.818 1 52.16 449 ILE A C 1
ATOM 875 O O . ILE A 1 112 ? 58.995 -54.409 -22.744 1 52.12 449 ILE A O 1
ATOM 880 N N . PRO A 1 113 ? 56.983 -54.037 -21.807 1 53.1 450 PRO A N 1
ATOM 881 C CA . PRO A 1 113 ? 56.604 -53.089 -22.872 1 53.61 450 PRO A CA 1
ATOM 882 C C . PRO A 1 113 ? 57.503 -51.852 -22.856 1 55.06 450 PRO A C 1
ATOM 883 O O . PRO A 1 113 ? 57.959 -51.44 -21.796 1 55.55 450 PRO A O 1
ATOM 887 N N . GLU A 1 114 ? 57.75 -51.235 -24.019 1 55.59 451 GLU A N 1
ATOM 888 C CA . GLU A 1 114 ? 58.587 -50.037 -24.135 1 56.26 451 GLU A CA 1
ATOM 889 C C . GLU A 1 114 ? 58.364 -48.988 -23.052 1 55.86 451 GLU A C 1
ATOM 890 O O . GLU A 1 114 ? 57.216 -48.724 -22.658 1 56.12 451 GLU A O 1
ATOM 896 N N . GLY A 1 115 ? 59.462 -48.395 -22.593 1 54.86 452 GLY A N 1
ATOM 897 C CA . GLY A 1 115 ? 59.421 -47.365 -21.565 1 53.94 452 GLY A CA 1
ATOM 898 C C . GLY A 1 115 ? 59.175 -47.91 -20.175 1 53.25 452 GLY A C 1
ATOM 899 O O . GLY A 1 115 ? 58.676 -47.188 -19.303 1 53.53 452 GLY A O 1
ATOM 900 N N . ASN A 1 116 ? 59.543 -49.193 -19.958 1 52.11 453 ASN A N 1
ATOM 901 C CA . ASN A 1 116 ? 59.386 -49.871 -18.682 1 51.34 453 ASN A CA 1
ATOM 902 C C . ASN A 1 116 ? 57.931 -49.896 -18.257 1 51.4 453 ASN A C 1
ATOM 903 O O . ASN A 1 116 ? 57.609 -49.609 -17.107 1 51.98 453 ASN A O 1
ATOM 908 N N . GLY A 1 117 ? 57.058 -50.224 -19.198 1 50.53 454 GLY A N 1
ATOM 909 C CA . GLY A 1 117 ? 55.65 -50.397 -18.891 1 50.21 454 GLY A CA 1
ATOM 910 C C . GLY A 1 117 ? 55.457 -51.648 -18.052 1 49.99 454 GLY A C 1
ATOM 911 O O . GLY A 1 117 ? 56.375 -52.464 -17.94 1 49.92 454 GLY A O 1
ATOM 912 N N . VAL A 1 118 ? 54.279 -51.803 -17.429 1 49.91 455 VAL A N 1
ATOM 913 C CA . VAL A 1 118 ? 54.001 -52.977 -16.612 1 50.72 455 VAL A CA 1
ATOM 914 C C . VAL A 1 118 ? 53.968 -54.25 -17.442 1 51.25 455 VAL A C 1
ATOM 915 O O . VAL A 1 118 ? 53.272 -54.307 -18.45 1 51.56 455 VAL A O 1
ATOM 919 N N . GLU A 1 119 ? 54.749 -55.255 -17.032 1 51.17 456 GLU A N 1
ATOM 920 C CA . GLU A 1 119 ? 54.767 -56.551 -17.684 1 51.63 456 GLU A CA 1
ATOM 921 C C . GLU A 1 119 ? 53.79 -57.397 -16.908 1 53.12 456 GLU A C 1
ATOM 922 O O . GLU A 1 119 ? 54.006 -57.602 -15.718 1 53.72 456 GLU A O 1
ATOM 928 N N . GLU A 1 120 ? 52.692 -57.84 -17.538 1 53.84 457 GLU A N 1
ATOM 929 C CA . GLU A 1 120 ? 51.719 -58.672 -16.837 1 54.59 457 GLU A CA 1
ATOM 930 C C . GLU A 1 120 ? 52.303 -60.067 -16.67 1 53.4 457 GLU A C 1
ATOM 931 O O . GLU A 1 120 ? 52.879 -60.623 -17.617 1 53.35 457 GLU A O 1
ATOM 937 N N . ASN A 1 121 ? 52.204 -60.592 -15.441 1 52.15 458 ASN A N 1
ATOM 938 C CA . ASN A 1 121 ? 52.689 -61.917 -15.054 1 51.49 458 ASN A CA 1
ATOM 939 C C . ASN A 1 121 ? 54.208 -62.026 -15.025 1 49.46 458 ASN A C 1
ATOM 940 O O . ASN A 1 121 ? 54.735 -63.13 -15.114 1 49.6 458 ASN A O 1
ATOM 945 N N . ALA A 1 122 ? 54.902 -60.898 -14.827 1 47.43 459 ALA A N 1
ATOM 946 C CA . ALA A 1 122 ? 56.352 -60.838 -14.752 1 46.14 459 ALA A CA 1
ATOM 947 C C . ALA A 1 122 ? 56.894 -61.744 -13.663 1 44.62 459 ALA A C 1
ATOM 948 O O . ALA A 1 122 ? 56.252 -61.943 -12.625 1 44.53 459 ALA A O 1
ATOM 950 N N . ILE A 1 123 ? 58.046 -62.349 -13.936 1 43.25 460 ILE A N 1
ATOM 951 C CA . ILE A 1 123 ? 58.707 -63.188 -12.959 1 42.55 460 ILE A CA 1
ATOM 952 C C . ILE A 1 123 ? 59.533 -62.181 -12.18 1 42.14 460 ILE A C 1
ATOM 953 O O . ILE A 1 123 ? 60.504 -61.637 -12.707 1 42.76 460 ILE A O 1
ATOM 958 N N . GLN A 1 124 ? 59.051 -61.819 -11.002 1 40.68 461 GLN A N 1
ATOM 959 C CA . GLN A 1 124 ? 59.639 -60.785 -10.175 1 40.69 461 GLN A CA 1
ATOM 960 C C . GLN A 1 124 ? 60.736 -61.285 -9.244 1 40.67 461 GLN A C 1
ATOM 961 O O . GLN A 1 124 ? 61.736 -60.608 -9.049 1 40.73 461 GLN A O 1
ATOM 967 N N . THR A 1 125 ? 60.517 -62.42 -8.612 1 40.6 462 THR A N 1
ATOM 968 C CA . THR A 1 125 ? 61.476 -63.015 -7.698 1 40.43 462 THR A CA 1
ATOM 969 C C . THR A 1 125 ? 61.623 -64.481 -8.028 1 40.83 462 THR A C 1
ATOM 970 O O . THR A 1 125 ? 60.692 -65.108 -8.543 1 41.8 462 THR A O 1
ATOM 974 N N . LEU A 1 126 ? 62.79 -65.031 -7.714 1 39.75 463 LEU A N 1
ATOM 975 C CA . LEU A 1 126 ? 63.13 -66.415 -7.938 1 39.12 463 LEU A CA 1
ATOM 976 C C . LEU A 1 126 ? 64.055 -66.855 -6.815 1 39.81 463 LEU A C 1
ATOM 977 O O . LEU A 1 126 ? 64.879 -66.08 -6.335 1 39.67 463 LEU A O 1
ATOM 982 N N . SER A 1 127 ? 63.905 -68.1 -6.37 1 40.11 464 SER A N 1
ATOM 983 C CA . SER A 1 127 ? 64.775 -68.679 -5.351 1 39.84 464 SER A CA 1
ATOM 984 C C . SER A 1 127 ? 64.616 -70.181 -5.325 1 39.21 464 SER A C 1
ATOM 985 O O . SER A 1 127 ? 63.729 -70.717 -5.977 1 39.54 464 SER A O 1
ATOM 988 N N . PHE A 1 128 ? 65.521 -70.87 -4.655 1 38.66 465 PHE A N 1
ATOM 989 C CA . PHE A 1 128 ? 65.447 -72.304 -4.515 1 38.55 465 PHE A CA 1
ATOM 990 C C . PHE A 1 128 ? 65.357 -72.581 -3.03 1 38.79 465 PHE A C 1
ATOM 991 O O . PHE A 1 128 ? 66.387 -72.729 -2.377 1 39.11 465 PHE A O 1
ATOM 999 N N . PRO A 1 129 ? 64.119 -72.607 -2.476 1 38.66 466 PRO A N 1
ATOM 1000 C CA . PRO A 1 129 ? 63.951 -72.825 -1.026 1 38.51 466 PRO A CA 1
ATOM 1001 C C . PRO A 1 129 ? 64.657 -74.065 -0.476 1 38.71 466 PRO A C 1
ATOM 1002 O O . PRO A 1 129 ? 64.478 -75.166 -1.012 1 39.13 466 PRO A O 1
ATOM 1006 N N . ASN A 1 130 ? 65.48 -73.872 0.586 1 37.9 467 ASN A N 1
ATOM 1007 C CA . ASN A 1 130 ? 66.27 -74.92 1.229 1 38.17 467 ASN A CA 1
ATOM 1008 C C . ASN A 1 130 ? 67.093 -75.717 0.22 1 38.84 467 ASN A C 1
ATOM 1009 O O . ASN A 1 130 ? 67.122 -76.952 0.277 1 39.28 467 ASN A O 1
ATOM 1014 N N . GLN A 1 131 ? 67.777 -75.014 -0.697 1 38.46 468 GLN A N 1
ATOM 1015 C CA . GLN A 1 131 ? 68.602 -75.706 -1.681 1 38.4 468 GLN A CA 1
ATOM 1016 C C . GLN A 1 131 ? 69.808 -76.421 -1.061 1 38.43 468 GLN A C 1
ATOM 1017 O O . GLN A 1 131 ? 70.357 -77.33 -1.685 1 39.01 468 GLN A O 1
ATOM 1023 N N . SER A 1 132 ? 70.254 -76.013 0.139 1 37.99 469 SER A N 1
ATOM 1024 C CA . SER A 1 132 ? 71.403 -76.621 0.82 1 38.26 469 SER A CA 1
ATOM 1025 C C . SER A 1 132 ? 72.587 -76.901 -0.119 1 38.58 469 SER A C 1
ATOM 1026 O O . SER A 1 132 ? 72.883 -78.066 -0.374 1 39.52 469 SER A O 1
ATOM 1029 N N . LEU A 1 133 ? 73.153 -75.842 -0.752 1 37.84 470 LEU A N 1
ATOM 1030 C CA . LEU A 1 133 ? 74.273 -75.994 -1.692 1 37.62 470 LEU A CA 1
ATOM 1031 C C . LEU A 1 133 ? 75.505 -76.571 -0.996 1 37.98 470 LEU A C 1
ATOM 1032 O O . LEU A 1 133 ? 76.253 -77.361 -1.582 1 38.83 470 LEU A O 1
ATOM 1037 N N . VAL A 1 134 ? 75.706 -76.172 0.268 1 36.86 471 VAL A N 1
ATOM 1038 C CA . VAL A 1 134 ? 76.7 -76.686 1.195 1 36.33 471 VAL A CA 1
ATOM 1039 C C . VAL A 1 134 ? 75.984 -76.909 2.522 1 36.62 471 VAL A C 1
ATOM 1040 O O . VAL A 1 134 ? 75.02 -76.191 2.844 1 36.39 471 VAL A O 1
ATOM 1044 N N . SER A 1 135 ? 76.416 -77.933 3.279 1 36.66 472 SER A N 1
ATOM 1045 C CA . SER A 1 135 ? 75.813 -78.208 4.574 1 37.36 472 SER A CA 1
ATOM 1046 C C . SER A 1 135 ? 76.784 -78.881 5.545 1 37.84 472 SER A C 1
ATOM 1047 O O . SER A 1 135 ? 77.748 -79.537 5.128 1 37.86 472 SER A O 1
ATOM 1050 N N . VAL A 1 136 ? 76.527 -78.704 6.852 1 37.56 473 VAL A N 1
ATOM 1051 C CA . VAL A 1 136 ? 77.259 -79.382 7.921 1 37.61 473 VAL A CA 1
ATOM 1052 C C . VAL A 1 136 ? 76.236 -80.077 8.825 1 38.51 473 VAL A C 1
ATOM 1053 O O . VAL A 1 136 ? 75.074 -79.679 8.876 1 38.48 473 VAL A O 1
ATOM 1057 N N . ARG A 1 137 ? 76.66 -81.119 9.537 1 38.93 474 ARG A N 1
ATOM 1058 C CA . ARG A 1 137 ? 75.771 -81.868 10.405 1 39.52 474 ARG A CA 1
ATOM 1059 C C . ARG A 1 137 ? 76.272 -81.9 11.811 1 40.57 474 ARG A C 1
ATOM 1060 O O . ARG A 1 137 ? 77.485 -81.986 12.013 1 40.53 474 ARG A O 1
ATOM 1068 N N . SER A 1 138 ? 75.34 -81.96 12.797 1 41.39 475 SER A N 1
ATOM 1069 C CA . SER A 1 138 ? 75.658 -82.1 14.237 1 42.74 475 SER A CA 1
ATOM 1070 C C . SER A 1 138 ? 76.547 -83.332 14.564 1 43.95 475 SER A C 1
ATOM 1071 O O . SER A 1 138 ? 77.274 -83.317 15.562 1 44.91 475 SER A O 1
ATOM 1074 N N . SER A 1 139 ? 76.524 -84.367 13.699 1 43.69 476 SER A N 1
ATOM 1075 C CA . SER A 1 139 ? 77.346 -85.563 13.863 1 44.27 476 SER A CA 1
ATOM 1076 C C . SER A 1 139 ? 78.809 -85.385 13.409 1 44.8 476 SER A C 1
ATOM 1077 O O . SER A 1 139 ? 79.608 -86.315 13.572 1 44.92 476 SER A O 1
ATOM 1080 N N . GLN A 1 140 ? 79.149 -84.232 12.78 1 44.49 477 GLN A N 1
ATOM 1081 C CA . GLN A 1 140 ? 80.512 -83.973 12.304 1 44.35 477 GLN A CA 1
ATOM 1082 C C . GLN A 1 140 ? 81.351 -83.302 13.372 1 44.61 477 GLN A C 1
ATOM 1083 O O . GLN A 1 140 ? 80.824 -82.585 14.202 1 44.95 477 GLN A O 1
ATOM 1089 N N . GLU A 1 141 ? 82.654 -83.525 13.341 1 44.91 478 GLU A N 1
ATOM 1090 C CA . GLU A 1 141 ? 83.574 -82.914 14.271 1 46.16 478 GLU A CA 1
ATOM 1091 C C . GLU A 1 141 ? 83.615 -81.404 14.036 1 46.23 478 GLU A C 1
ATOM 1092 O O . GLU A 1 141 ? 83.752 -80.959 12.897 1 46.95 478 GLU A O 1
ATOM 1098 N N . ASN A 1 142 ? 83.45 -80.637 15.118 1 45.51 479 ASN A N 1
ATOM 1099 C CA . ASN A 1 142 ? 83.458 -79.179 15.224 1 45.25 479 ASN A CA 1
ATOM 1100 C C . ASN A 1 142 ? 82.506 -78.491 14.26 1 43.52 479 ASN A C 1
ATOM 1101 O O . ASN A 1 142 ? 82.858 -77.462 13.683 1 43.93 479 ASN A O 1
ATOM 1106 N N . ALA A 1 143 ? 81.284 -79.03 14.106 1 41.48 480 ALA A N 1
ATOM 1107 C CA . ALA A 1 143 ? 80.299 -78.429 13.22 1 40.6 480 ALA A CA 1
ATOM 1108 C C . ALA A 1 143 ? 79.893 -77.056 13.749 1 40.15 480 ALA A C 1
ATOM 1109 O O . ALA A 1 143 ? 79.498 -76.932 14.91 1 40.78 480 ALA A O 1
ATOM 1111 N N . GLN A 1 144 ? 80.027 -76.013 12.916 1 38.85 481 GLN A N 1
ATOM 1112 C CA . GLN A 1 144 ? 79.712 -74.656 13.349 1 38.32 481 GLN A CA 1
ATOM 1113 C C . GLN A 1 144 ? 79.215 -73.759 12.225 1 37.8 481 GLN A C 1
ATOM 1114 O O . GLN A 1 144 ? 79.424 -74.034 11.042 1 37.99 481 GLN A O 1
ATOM 1120 N N . PHE A 1 145 ? 78.528 -72.685 12.614 1 36.6 482 PHE A N 1
ATOM 1121 C CA . PHE A 1 145 ? 78.044 -71.653 11.722 1 35.37 482 PHE A CA 1
ATOM 1122 C C . PHE A 1 145 ? 78.575 -70.319 12.213 1 34.89 482 PHE A C 1
ATOM 1123 O O . PHE A 1 145 ? 78.561 -70.063 13.411 1 34.61 482 PHE A O 1
ATOM 1131 N N . THR A 1 146 ? 79.001 -69.456 11.275 1 34.69 483 THR A N 1
ATOM 1132 C CA . THR A 1 146 ? 79.395 -68.085 11.549 1 35.01 483 THR A CA 1
ATOM 1133 C C . THR A 1 146 ? 78.64 -67.205 10.581 1 35.06 483 THR A C 1
ATOM 1134 O O . THR A 1 146 ? 78.718 -67.428 9.379 1 35.58 483 THR A O 1
ATOM 1138 N N . GLY A 1 147 ? 77.888 -66.247 11.1 1 34.13 484 GLY A N 1
ATOM 1139 C CA . GLY A 1 147 ? 77.128 -65.35 10.254 1 34.07 484 GLY A CA 1
ATOM 1140 C C . GLY A 1 147 ? 77.433 -63.905 10.53 1 34.81 484 GLY A C 1
ATOM 1141 O O . GLY A 1 147 ? 77.95 -63.57 11.603 1 35.66 484 GLY A O 1
ATOM 1142 N N . ALA A 1 148 ? 77.105 -63.031 9.573 1 34.23 485 ALA A N 1
ATOM 1143 C CA . ALA A 1 148 ? 77.324 -61.598 9.735 1 33.88 485 ALA A CA 1
ATOM 1144 C C . ALA A 1 148 ? 76.105 -60.854 9.293 1 34.15 485 ALA A C 1
ATOM 1145 O O . ALA A 1 148 ? 75.547 -61.148 8.242 1 34.61 485 ALA A O 1
ATOM 1147 N N . ARG A 1 149 ? 75.699 -59.868 10.071 1 33.83 486 ARG A N 1
ATOM 1148 C CA . ARG A 1 149 ? 74.614 -58.947 9.746 1 33.92 486 ARG A CA 1
ATOM 1149 C C . ARG A 1 149 ? 75.179 -57.528 9.922 1 34.7 486 ARG A C 1
ATOM 1150 O O . ARG A 1 149 ? 76.244 -57.345 10.532 1 34.94 486 ARG A O 1
ATOM 1158 N N . MET A 1 150 ? 74.474 -56.525 9.39 1 34.4 487 MET A N 1
ATOM 1159 C CA . MET A 1 150 ? 74.929 -55.15 9.461 1 34.41 487 MET A CA 1
ATOM 1160 C C . MET A 1 150 ? 74.78 -54.503 10.848 1 34.89 487 MET A C 1
ATOM 1161 O O . MET A 1 150 ? 73.7 -54.5 11.444 1 34.93 487 MET A O 1
ATOM 1166 N N . SER A 1 151 ? 75.855 -53.871 11.313 1 34.83 488 SER A N 1
ATOM 1167 C CA . SER A 1 151 ? 75.813 -53.094 12.531 1 34.66 488 SER A CA 1
ATOM 1168 C C . SER A 1 151 ? 76.64 -51.842 12.4 1 34.91 488 SER A C 1
ATOM 1169 O O . SER A 1 151 ? 77.849 -51.898 12.222 1 34.85 488 SER A O 1
ATOM 1172 N N . SER A 1 152 ? 75.986 -50.706 12.545 1 34.61 489 SER A N 1
ATOM 1173 C CA . SER A 1 152 ? 76.65 -49.421 12.6 1 34.4 489 SER A CA 1
ATOM 1174 C C . SER A 1 152 ? 76.904 -49.001 14.078 1 34.81 489 SER A C 1
ATOM 1175 O O . SER A 1 152 ? 77.42 -47.91 14.311 1 35.64 489 SER A O 1
ATOM 1178 N N . ASN A 1 153 ? 76.53 -49.848 15.07 1 34.22 490 ASN A N 1
ATOM 1179 C CA . ASN A 1 153 ? 76.639 -49.572 16.496 1 33.55 490 ASN A CA 1
ATOM 1180 C C . ASN A 1 153 ? 77.922 -50.161 17.018 1 34.35 490 ASN A C 1
ATOM 1181 O O . ASN A 1 153 ? 78.131 -51.366 16.9 1 34.55 490 ASN A O 1
ATOM 1186 N N . THR A 1 154 ? 78.811 -49.307 17.574 1 34.76 491 THR A N 1
ATOM 1187 C CA . THR A 1 154 ? 80.122 -49.72 18.092 1 35.08 491 THR A CA 1
ATOM 1188 C C . THR A 1 154 ? 80.053 -50.674 19.296 1 36.09 491 THR A C 1
ATOM 1189 O O . THR A 1 154 ? 81.051 -51.325 19.623 1 36.59 491 THR A O 1
ATOM 1193 N N A GLN A 1 155 ? 78.892 -50.734 19.959 0.46 36.1 492 GLN A N 1
ATOM 1194 N N B GLN A 1 155 ? 78.895 -50.753 19.957 0.54 35.95 492 GLN A N 1
ATOM 1195 C CA A GLN A 1 155 ? 78.671 -51.577 21.127 0.46 36.49 492 GLN A CA 1
ATOM 1196 C CA B GLN A 1 155 ? 78.694 -51.626 21.117 0.54 36.15 492 GLN A CA 1
ATOM 1197 C C A GLN A 1 155 ? 77.799 -52.808 20.846 0.46 36.25 492 GLN A C 1
ATOM 1198 C C B GLN A 1 155 ? 78.03 -52.96 20.781 0.54 36.16 492 GLN A C 1
ATOM 1199 O O A GLN A 1 155 ? 77.358 -53.449 21.793 0.46 36.28 492 GLN A O 1
ATOM 1200 O O B GLN A 1 155 ? 77.94 -53.819 21.647 0.54 36.42 492 GLN A O 1
ATOM 1211 N N . LYS A 1 156 ? 77.514 -53.115 19.56 1 35.97 493 LYS A N 1
ATOM 1212 C CA . LYS A 1 156 ? 76.738 -54.278 19.135 1 35.49 493 LYS A CA 1
ATOM 1213 C C . LYS A 1 156 ? 77.364 -54.961 17.944 1 36 493 LYS A C 1
ATOM 1214 O O . LYS A 1 156 ? 77.196 -54.495 16.821 1 36.25 493 LYS A O 1
ATOM 1220 N N . PRO A 1 157 ? 78.075 -56.08 18.142 1 36.02 494 PRO A N 1
ATOM 1221 C CA . PRO A 1 157 ? 78.701 -56.763 16.987 1 35.73 494 PRO A CA 1
ATOM 1222 C C . PRO A 1 157 ? 77.676 -57.304 16.004 1 36.47 494 PRO A C 1
ATOM 1223 O O . PRO A 1 157 ? 76.615 -57.767 16.421 1 37.04 494 PRO A O 1
ATOM 1227 N N . GLY A 1 158 ? 78.006 -57.278 14.716 1 36.26 495 GLY A N 1
ATOM 1228 C CA . GLY A 1 158 ? 77.125 -57.818 13.693 1 36.49 495 GLY A CA 1
ATOM 1229 C C . GLY A 1 158 ? 77.251 -59.321 13.499 1 37.43 495 GLY A C 1
ATOM 1230 O O . GLY A 1 158 ? 76.433 -59.913 12.807 1 38.57 495 GLY A O 1
ATOM 1231 N N . ASP A 1 159 ? 78.221 -59.974 14.131 1 37.46 496 ASP A N 1
ATOM 1232 C CA . ASP A 1 159 ? 78.425 -61.414 13.972 1 38.59 496 ASP A CA 1
ATOM 1233 C C . ASP A 1 159 ? 77.749 -62.327 14.97 1 38.53 496 ASP A C 1
ATOM 1234 O O . ASP A 1 159 ? 77.434 -61.945 16.097 1 38.76 496 ASP A O 1
ATOM 1239 N N . THR A 1 160 ? 77.579 -63.578 14.534 1 37.78 497 THR A N 1
ATOM 1240 C CA . THR A 1 160 ? 77.1 -64.699 15.306 1 37.25 497 THR A CA 1
ATOM 1241 C C . THR A 1 160 ? 78.066 -65.864 15.041 1 36.34 497 THR A C 1
ATOM 1242 O O . THR A 1 160 ? 78.53 -66.043 13.91 1 36.36 497 THR A O 1
ATOM 1246 N N . ASN A 1 161 ? 78.425 -66.609 16.083 1 35.42 498 ASN A N 1
ATOM 1247 C CA . ASN A 1 161 ? 79.309 -67.76 15.944 1 35.55 498 ASN A CA 1
ATOM 1248 C C . ASN A 1 161 ? 78.752 -68.829 16.854 1 35.97 498 ASN A C 1
ATOM 1249 O O . ASN A 1 161 ? 78.755 -68.621 18.069 1 36.14 498 ASN A O 1
ATOM 1254 N N . PHE A 1 162 ? 78.273 -69.961 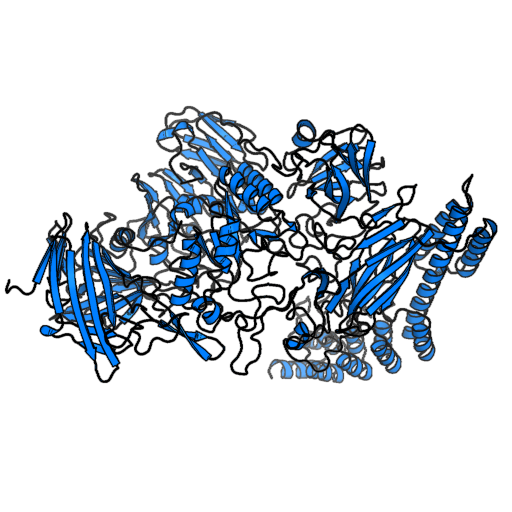16.308 1 35.82 499 PHE A N 1
ATOM 1255 C CA . PHE A 1 162 ? 77.718 -71.008 17.176 1 36.02 499 PHE A CA 1
ATOM 1256 C C . PHE A 1 162 ? 77.934 -72.429 16.663 1 36.91 499 PHE A C 1
ATOM 1257 O O . PHE A 1 162 ? 78.086 -72.644 15.467 1 36.41 499 PHE A O 1
ATOM 1265 N N . ALA A 1 163 ? 77.941 -73.403 17.59 1 37.85 500 ALA A N 1
ATOM 1266 C CA . ALA A 1 163 ? 78.06 -74.82 17.249 1 38.64 500 ALA A CA 1
ATOM 1267 C C . ALA A 1 163 ? 76.746 -75.324 16.679 1 39.68 500 ALA A C 1
ATOM 1268 O O . ALA A 1 163 ? 75.674 -74.951 17.158 1 40 500 ALA A O 1
ATOM 1270 N N . VAL A 1 164 ? 76.835 -76.181 15.659 1 39.95 501 VAL A N 1
ATOM 1271 C CA . VAL A 1 164 ? 75.681 -76.808 15.05 1 40.49 501 VAL A CA 1
ATOM 1272 C C . VAL A 1 164 ? 75.471 -78.107 15.806 1 42.11 501 VAL A C 1
ATOM 1273 O O . VAL A 1 164 ? 76.316 -78.995 15.75 1 41.51 501 VAL A O 1
ATOM 1277 N N . THR A 1 165 ? 74.397 -78.158 16.611 1 43.7 502 THR A N 1
ATOM 1278 C CA . THR A 1 165 ? 74.026 -79.312 17.454 1 45.41 502 THR A CA 1
ATOM 1279 C C . THR A 1 165 ? 72.632 -79.883 17.044 1 46.92 502 THR A C 1
ATOM 1280 O O . THR A 1 165 ? 71.958 -79.295 16.195 1 46.82 502 THR A O 1
ATOM 1284 N N . GLU A 1 166 ? 72.191 -80.999 17.657 1 48.25 503 GLU A N 1
ATOM 1285 C CA . GLU A 1 166 ? 70.879 -81.582 17.377 1 50.31 503 GLU A CA 1
ATOM 1286 C C . GLU A 1 166 ? 69.742 -80.593 17.592 1 50.84 503 GLU A C 1
ATOM 1287 O O . GLU A 1 166 ? 68.738 -80.675 16.889 1 51.67 503 GLU A O 1
ATOM 1293 N N . ASP A 1 167 ? 69.91 -79.644 18.543 1 50.37 504 ASP A N 1
ATOM 1294 C CA . ASP A 1 167 ? 68.92 -78.619 18.909 1 50.71 504 ASP A CA 1
ATOM 1295 C C . ASP A 1 167 ? 68.887 -77.413 17.994 1 49.67 504 ASP A C 1
ATOM 1296 O O . ASP A 1 167 ? 67.985 -76.582 18.133 1 49.85 504 ASP A O 1
ATOM 1301 N N . THR A 1 168 ? 69.862 -77.289 17.063 1 48.31 505 THR A N 1
ATOM 1302 C CA . THR A 1 168 ? 69.925 -76.165 16.133 1 47.56 505 THR A CA 1
ATOM 1303 C C . THR A 1 168 ? 68.7 -76.206 15.259 1 46.37 505 THR A C 1
ATOM 1304 O O . THR A 1 168 ? 68.38 -77.255 14.713 1 46.18 505 THR A O 1
ATOM 1308 N N . ASN A 1 169 ? 67.958 -75.112 15.238 1 45.57 506 ASN A N 1
ATOM 1309 C CA . ASN A 1 169 ? 66.739 -75.053 14.473 1 45.4 506 ASN A CA 1
ATOM 1310 C C . ASN A 1 169 ? 66.609 -73.703 13.857 1 44.85 506 ASN A C 1
ATOM 1311 O O . ASN A 1 169 ? 66.302 -72.751 14.568 1 45.02 506 ASN A O 1
ATOM 1316 N N . VAL A 1 170 ? 66.857 -73.597 12.537 1 43.93 507 VAL A N 1
ATOM 1317 C CA . VAL A 1 170 ? 66.755 -72.327 11.804 1 43.27 507 VAL A CA 1
ATOM 1318 C C . VAL A 1 170 ? 65.995 -72.562 10.485 1 42.55 507 VAL A C 1
ATOM 1319 O O . VAL A 1 170 ? 66.026 -73.662 9.941 1 42.79 507 VAL A O 1
ATOM 1323 N N . THR A 1 171 ? 65.275 -71.557 10.002 1 41.74 508 THR A N 1
ATOM 1324 C CA . THR A 1 171 ? 64.525 -71.666 8.745 1 41.88 508 THR A CA 1
ATOM 1325 C C . THR A 1 171 ? 64.65 -70.367 7.99 1 40.66 508 THR A C 1
ATOM 1326 O O . THR A 1 171 ? 64.093 -69.378 8.445 1 40.99 508 THR A O 1
ATOM 1330 N N . ASP A 1 172 ? 65.398 -70.343 6.88 1 39.84 509 ASP A N 1
ATOM 1331 C CA . ASP A 1 172 ? 65.623 -69.128 6.096 1 39.73 509 ASP A CA 1
ATOM 1332 C C . ASP A 1 172 ? 66.159 -67.967 6.938 1 39.4 509 ASP A C 1
ATOM 1333 O O . ASP A 1 172 ? 65.728 -66.813 6.794 1 38.61 509 ASP A O 1
ATOM 1338 N N . SER A 1 173 ? 67.069 -68.303 7.86 1 39.4 510 SER A N 1
ATOM 1339 C CA . SER A 1 173 ? 67.712 -67.326 8.727 1 39.58 510 SER A CA 1
ATOM 1340 C C . SER A 1 173 ? 68.715 -66.579 7.85 1 38.5 510 SER A C 1
ATOM 1341 O O . SER A 1 173 ? 69.639 -67.174 7.319 1 38.84 510 SER A O 1
ATOM 1344 N N . ASP A 1 174 ? 68.472 -65.307 7.621 1 37.3 511 ASP A N 1
ATOM 1345 C CA . ASP A 1 174 ? 69.204 -64.517 6.646 1 36.35 511 ASP A CA 1
ATOM 1346 C C . ASP A 1 174 ? 70.392 -63.724 7.15 1 35.71 511 ASP A C 1
ATOM 1347 O O . ASP A 1 174 ? 70.325 -63.065 8.186 1 35.83 511 ASP A O 1
ATOM 1352 N N . TYR A 1 175 ? 71.485 -63.774 6.386 1 34.76 512 TYR A N 1
ATOM 1353 C CA . TYR A 1 175 ? 72.73 -63.104 6.737 1 34.94 512 TYR A CA 1
ATOM 1354 C C . TYR A 1 175 ? 73.358 -62.439 5.524 1 34.84 512 TYR A C 1
ATOM 1355 O O . TYR A 1 175 ? 73.154 -62.888 4.389 1 34.97 512 TYR A O 1
ATOM 1364 N N . THR A 1 176 ? 74.17 -61.393 5.749 1 34.22 513 THR A N 1
ATOM 1365 C CA . THR A 1 176 ? 74.919 -60.763 4.66 1 34.3 513 THR A CA 1
ATOM 1366 C C . THR A 1 176 ? 75.964 -61.791 4.163 1 34.46 513 THR A C 1
ATOM 1367 O O . THR A 1 176 ? 76.126 -61.988 2.949 1 34.93 513 THR A O 1
ATOM 1371 N N . TYR A 1 177 ? 76.65 -62.454 5.129 1 33.6 514 TYR A N 1
ATOM 1372 C CA . TYR A 1 177 ? 77.661 -63.501 4.953 1 33.68 514 TYR A CA 1
ATOM 1373 C C . TYR A 1 177 ? 77.368 -64.66 5.922 1 33.52 514 TYR A C 1
ATOM 1374 O O . TYR A 1 177 ? 77.018 -64.42 7.062 1 33.48 514 TYR A O 1
ATOM 1383 N N . GLY A 1 178 ? 77.553 -65.887 5.466 1 33.04 515 GLY A N 1
ATOM 1384 C CA . GLY A 1 178 ? 77.33 -67.071 6.275 1 32.69 515 GLY A CA 1
ATOM 1385 C C . GLY A 1 178 ? 78.318 -68.146 5.872 1 32.15 515 GLY A C 1
ATOM 1386 O O . GLY A 1 178 ? 78.554 -68.358 4.683 1 32.17 515 GLY A O 1
ATOM 1387 N N . PHE A 1 179 ? 78.94 -68.783 6.865 1 31.66 516 PHE A N 1
ATOM 1388 C CA . PHE A 1 179 ? 79.957 -69.798 6.682 1 32.37 516 PHE A CA 1
ATOM 1389 C C . PHE A 1 179 ? 79.63 -70.974 7.554 1 33.66 516 PHE A C 1
ATOM 1390 O O . PHE A 1 179 ? 79.301 -70.784 8.731 1 34.31 516 PHE A O 1
ATOM 1398 N N . ILE A 1 180 ? 79.776 -72.191 7.005 1 33.17 517 ILE A N 1
ATOM 1399 C CA . ILE A 1 180 ? 79.602 -73.423 7.766 1 33.69 517 ILE A CA 1
ATOM 1400 C C . ILE A 1 180 ? 80.933 -74.201 7.76 1 35.2 517 ILE A C 1
ATOM 1401 O O . ILE A 1 180 ? 81.675 -74.143 6.777 1 36.15 517 ILE A O 1
ATOM 1406 N N . SER A 1 181 ? 81.256 -74.887 8.868 1 35.34 518 SER A N 1
ATOM 1407 C CA . SER A 1 181 ? 82.489 -75.668 9.006 1 36.61 518 SER A CA 1
ATOM 1408 C C . SER A 1 181 ? 82.203 -76.956 9.725 1 37.36 518 SER A C 1
ATOM 1409 O O . SER A 1 181 ? 81.371 -76.993 10.626 1 37.56 518 SER A O 1
ATOM 1412 N N . GLY A 1 182 ? 82.873 -78.011 9.31 1 37.41 519 GLY A N 1
ATOM 1413 C CA . GLY A 1 182 ? 82.68 -79.317 9.906 1 38.24 519 GLY A CA 1
ATOM 1414 C C . GLY A 1 182 ? 83.484 -80.364 9.182 1 39.49 519 GLY A C 1
ATOM 1415 O O . GLY A 1 182 ? 83.576 -80.339 7.947 1 39.79 519 GLY A O 1
ATOM 1416 N N . ALA A 1 183 ? 84.077 -81.293 9.956 1 39.26 520 ALA A N 1
ATOM 1417 C CA . ALA A 1 183 ? 84.817 -82.431 9.425 1 39.29 520 ALA A CA 1
ATOM 1418 C C . ALA A 1 183 ? 85.979 -82.052 8.536 1 39.33 520 ALA A C 1
ATOM 1419 O O . ALA A 1 183 ? 86.217 -82.689 7.499 1 40.23 520 ALA A O 1
ATOM 1421 N N . GLY A 1 184 ? 86.712 -81.034 8.965 1 38.59 521 GLY A N 1
ATOM 1422 C CA . GLY A 1 184 ? 87.938 -80.583 8.32 1 37.98 521 GLY A CA 1
ATOM 1423 C C . GLY A 1 184 ? 87.791 -79.633 7.153 1 37.58 521 GLY A C 1
ATOM 1424 O O . GLY A 1 184 ? 88.79 -79.274 6.528 1 37.82 521 GLY A O 1
ATOM 1425 N N . LEU A 1 185 ? 86.56 -79.222 6.837 1 36.88 522 LEU A N 1
ATOM 1426 C CA . LEU A 1 185 ? 86.311 -78.313 5.708 1 36.3 522 LEU A CA 1
ATOM 1427 C C . LEU A 1 185 ? 85.436 -77.126 6.122 1 36.23 522 LEU A C 1
ATOM 1428 O O . LEU A 1 185 ? 84.729 -77.196 7.132 1 36.45 522 LEU A O 1
ATOM 1433 N N . SER A 1 186 ? 85.507 -76.019 5.354 1 35.25 523 SER A N 1
ATOM 1434 C CA . SER A 1 186 ? 84.733 -74.803 5.63 1 34.67 523 SER A CA 1
ATOM 1435 C C . SER A 1 186 ? 84.273 -74.186 4.333 1 34.33 523 SER A C 1
ATOM 1436 O O . SER A 1 186 ? 84.976 -74.291 3.333 1 35.31 523 SER A O 1
ATOM 1439 N N . ALA A 1 187 ? 83.116 -73.542 4.325 1 33.33 524 ALA A N 1
ATOM 1440 C CA . ALA A 1 187 ? 82.618 -72.898 3.107 1 33.49 524 ALA A CA 1
ATOM 1441 C C . ALA A 1 187 ? 81.636 -71.792 3.398 1 34.19 524 ALA A C 1
ATOM 1442 O O . ALA A 1 187 ? 80.758 -71.953 4.242 1 34.88 524 ALA A O 1
ATOM 1444 N N . GLY A 1 188 ? 81.727 -70.725 2.613 1 33.85 525 GLY A N 1
ATOM 1445 C CA . GLY A 1 188 ? 80.77 -69.636 2.615 1 34.14 525 GLY A CA 1
ATOM 1446 C C . GLY A 1 188 ? 79.947 -69.673 1.342 1 34.96 525 GLY A C 1
ATOM 1447 O O . GLY A 1 188 ? 80.344 -70.275 0.344 1 34.61 525 GLY A O 1
ATOM 1448 N N . LEU A 1 189 ? 78.788 -69.02 1.359 1 35.68 526 LEU A N 1
ATOM 1449 C CA . LEU A 1 189 ? 77.923 -68.95 0.191 1 35.65 526 LEU A CA 1
ATOM 1450 C C . LEU A 1 189 ? 77.909 -67.53 -0.286 1 35.92 526 LEU A C 1
ATOM 1451 O O . LEU A 1 189 ? 77.637 -66.613 0.499 1 37.08 526 LEU A O 1
ATOM 1456 N N . TRP A 1 190 ? 78.184 -67.333 -1.57 1 34.56 527 TRP A N 1
ATOM 1457 C CA . TRP A 1 190 ? 78.12 -66 -2.154 1 33.51 527 TRP A CA 1
ATOM 1458 C C . TRP A 1 190 ? 76.887 -65.963 -3.063 1 32.61 527 TRP A C 1
ATOM 1459 O O . TRP A 1 190 ? 76.601 -66.935 -3.738 1 33.16 527 TRP A O 1
ATOM 1470 N N . SER A 1 191 ? 76.169 -64.863 -3.067 1 31.61 528 SER A N 1
ATOM 1471 C CA . SER A 1 191 ? 75.061 -64.657 -3.984 1 31.61 528 SER A CA 1
ATOM 1472 C C . SER A 1 191 ? 74.985 -63.184 -4.359 1 32.24 528 SER A C 1
ATOM 1473 O O . SER A 1 191 ? 75.329 -62.315 -3.552 1 32.02 528 SER A O 1
ATOM 1476 N N . ASN A 1 192 ? 74.516 -62.901 -5.577 1 32.58 529 ASN A N 1
ATOM 1477 C CA . ASN A 1 192 ? 74.292 -61.517 -5.988 1 32.84 529 ASN A CA 1
ATOM 1478 C C . ASN A 1 192 ? 72.854 -61.041 -5.626 1 33.33 529 ASN A C 1
ATOM 1479 O O . ASN A 1 192 ? 72.43 -60.003 -6.1 1 33.92 529 ASN A O 1
ATOM 1484 N N . SER A 1 193 ? 72.114 -61.798 -4.774 1 32.82 530 SER A N 1
ATOM 1485 C CA . SER A 1 193 ? 70.761 -61.468 -4.335 1 32.38 530 SER A CA 1
ATOM 1486 C C . SER A 1 193 ? 70.662 -60.053 -3.798 1 32.59 530 SER A C 1
ATOM 1487 O O . SER A 1 193 ? 71.483 -59.65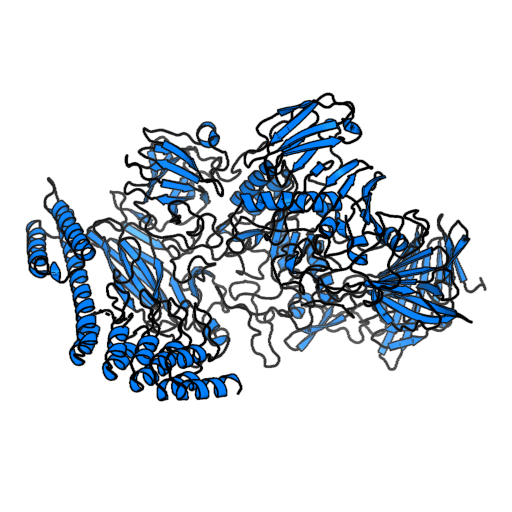2 -2.976 1 32.98 530 SER A O 1
ATOM 1490 N N . GLU A 1 194 ? 69.606 -59.332 -4.2 1 32 531 GLU A N 1
ATOM 1491 C CA . GLU A 1 194 ? 69.334 -57.987 -3.702 1 31.68 531 GLU A CA 1
ATOM 1492 C C . GLU A 1 194 ? 68.329 -58 -2.537 1 32.72 531 GLU A C 1
ATOM 1493 O O . GLU A 1 194 ? 67.728 -56.97 -2.233 1 32.51 531 GLU A O 1
ATOM 1499 N N . HIS A 1 195 ? 68.146 -59.161 -1.879 1 33.15 532 HIS A N 1
ATOM 1500 C CA . HIS A 1 195 ? 67.197 -59.293 -0.803 1 33.44 532 HIS A CA 1
ATOM 1501 C C . HIS A 1 195 ? 67.595 -58.411 0.377 1 33.81 532 HIS A C 1
ATOM 1502 O O . HIS A 1 195 ? 68.776 -58.346 0.72 1 34.32 532 HIS A O 1
ATOM 1509 N N . ASP A 1 196 ? 66.607 -57.804 1.035 1 33.53 533 ASP A N 1
ATOM 1510 C CA . ASP A 1 196 ? 66.82 -57.009 2.236 1 34.34 533 ASP A CA 1
ATOM 1511 C C . ASP A 1 196 ? 66.182 -57.716 3.423 1 35.98 533 ASP A C 1
ATOM 1512 O O . ASP A 1 196 ? 65.028 -58.131 3.326 1 37.16 533 ASP A O 1
ATOM 1517 N N . GLY A 1 197 ? 66.92 -57.869 4.518 1 35.6 534 GLY A N 1
ATOM 1518 C CA . GLY A 1 197 ? 66.393 -58.549 5.69 1 36.05 534 GLY A CA 1
ATOM 1519 C C . GLY A 1 197 ? 66.886 -58.088 7.05 1 36.91 534 GLY A C 1
ATOM 1520 O O . GLY A 1 197 ? 66.905 -56.891 7.358 1 37.6 534 GLY A O 1
ATOM 1521 N N . THR A 1 198 ? 67.226 -59.056 7.897 1 36.66 535 THR A N 1
ATOM 1522 C CA . THR A 1 198 ? 67.632 -58.857 9.282 1 36.98 535 THR A CA 1
ATOM 1523 C C . THR A 1 198 ? 68.939 -58.08 9.398 1 37.46 535 THR A C 1
ATOM 1524 O O . THR A 1 198 ? 69.879 -58.314 8.659 1 38.06 535 THR A O 1
ATOM 1528 N N . TYR A 1 199 ? 68.993 -57.166 10.351 1 36.95 536 TYR A N 1
ATOM 1529 C CA . TYR A 1 199 ? 70.174 -56.374 10.608 1 36.51 536 TYR A CA 1
ATOM 1530 C C . TYR A 1 199 ? 70.281 -56.116 12.103 1 36.7 536 TYR A C 1
ATOM 1531 O O . TYR A 1 199 ? 69.277 -56.145 12.82 1 37.43 536 TYR A O 1
ATOM 1540 N N . VAL A 1 200 ? 71.504 -55.873 12.582 1 35.54 537 VAL A N 1
ATOM 1541 C CA . VAL A 1 200 ? 71.737 -55.619 13.991 1 34.24 537 VAL A CA 1
ATOM 1542 C C . VAL A 1 200 ? 71.435 -54.148 14.322 1 34.4 537 VAL A C 1
ATOM 1543 O O . VAL A 1 200 ? 70.727 -53.88 15.285 1 35.25 537 VAL A O 1
ATOM 1547 N N . ALA A 1 201 ? 71.963 -53.202 13.529 1 33.58 538 ALA A N 1
ATOM 1548 C CA . ALA A 1 201 ? 71.802 -51.781 13.767 1 33.5 538 ALA A CA 1
ATOM 1549 C C . ALA A 1 201 ? 72.138 -51.029 12.519 1 34.94 538 ALA A C 1
ATOM 1550 O O . ALA A 1 201 ? 73.16 -51.304 11.907 1 35.93 538 ALA A O 1
ATOM 1552 N N . ALA A 1 202 ? 71.297 -50.075 12.121 1 35.13 539 ALA A N 1
ATOM 1553 C CA . ALA A 1 202 ? 71.527 -49.246 10.934 1 35.53 539 ALA A CA 1
ATOM 1554 C C . ALA A 1 202 ? 70.566 -48.076 11.012 1 37.24 539 ALA A C 1
ATOM 1555 O O . ALA A 1 202 ? 69.382 -48.256 11.296 1 38.7 539 ALA A O 1
ATOM 1557 N N . PRO A 1 203 ? 71.053 -46.846 10.826 1 37.18 540 PRO A N 1
ATOM 1558 C CA . PRO A 1 203 ? 70.147 -45.685 10.923 1 36.97 540 PRO A CA 1
ATOM 1559 C C . PRO A 1 203 ? 69.328 -45.417 9.664 1 36.35 540 PRO A C 1
ATOM 1560 O O . PRO A 1 203 ? 68.489 -44.519 9.694 1 36.68 540 PRO A O 1
ATOM 1564 N N . VAL A 1 204 ? 69.614 -46.139 8.541 1 34.87 541 VAL A N 1
ATOM 1565 C CA . VAL A 1 204 ? 69.06 -45.902 7.205 1 33.69 541 VAL A CA 1
ATOM 1566 C C . VAL A 1 204 ? 68.801 -47.227 6.444 1 33.43 541 VAL A C 1
ATOM 1567 O O . VAL A 1 204 ? 69.116 -48.322 6.936 1 33.56 541 VAL A O 1
ATOM 1571 N N . ARG A 1 205 ? 68.232 -47.118 5.221 1 32.69 542 ARG A N 1
ATOM 1572 C CA . ARG A 1 205 ? 68.024 -48.223 4.312 1 32.46 542 ARG A CA 1
ATOM 1573 C C . ARG A 1 205 ? 69.253 -48.117 3.342 1 32.99 542 ARG A C 1
ATOM 1574 O O . ARG A 1 205 ? 70.392 -48.22 3.812 1 32.25 542 ARG A O 1
ATOM 1582 N N . GLY A 1 206 ? 69.036 -47.86 2.05 1 33.68 543 GLY A N 1
ATOM 1583 C CA . GLY A 1 206 ? 70.109 -47.661 1.093 1 34.49 543 GLY A CA 1
ATOM 1584 C C . GLY A 1 206 ? 71.091 -48.797 0.98 1 35.42 543 GLY A C 1
ATOM 1585 O O . GLY A 1 206 ? 72.286 -48.56 0.802 1 36.2 543 GLY A O 1
ATOM 1586 N N . GLY A 1 207 ? 70.594 -50.019 1.047 1 35.03 544 GLY A N 1
ATOM 1587 C CA . GLY A 1 207 ? 71.445 -51.188 0.899 1 35.14 544 GLY A CA 1
ATOM 1588 C C . GLY A 1 207 ? 72.128 -51.663 2.16 1 35.6 544 GLY A C 1
ATOM 1589 O O . GLY A 1 207 ? 72.94 -52.589 2.098 1 35.69 544 GLY A O 1
ATOM 1590 N N . SER A 1 208 ? 71.816 -51.046 3.312 1 35.57 545 SER A N 1
ATOM 1591 C CA . SER A 1 208 ? 72.383 -51.455 4.594 1 35.79 545 SER A CA 1
ATOM 1592 C C . SER A 1 208 ? 71.928 -52.876 4.953 1 37.37 545 SER A C 1
ATOM 1593 O O . SER A 1 208 ? 72.709 -53.654 5.488 1 38.39 545 SER A O 1
ATOM 1596 N N . GLN A 1 209 ? 70.656 -53.219 4.641 1 37.25 546 GLN A N 1
ATOM 1597 C CA . GLN A 1 209 ? 70.031 -54.495 5.008 1 36.55 546 GLN A CA 1
ATOM 1598 C C . GLN A 1 209 ? 70.202 -55.642 3.996 1 36.76 546 GLN A C 1
ATOM 1599 O O . GLN A 1 209 ? 69.483 -56.636 4.103 1 37.43 546 GLN A O 1
ATOM 1605 N N . ASN A 1 210 ? 71.131 -55.533 3.038 1 35.96 547 ASN A N 1
ATOM 1606 C CA . ASN A 1 210 ? 71.332 -56.611 2.064 1 35.47 547 ASN A CA 1
ATOM 1607 C C . ASN A 1 210 ? 71.802 -57.895 2.761 1 35.5 547 ASN A C 1
ATOM 1608 O O . ASN A 1 210 ? 72.895 -57.931 3.316 1 35.33 547 ASN A O 1
ATOM 1613 N N . THR A 1 211 ? 70.939 -58.925 2.787 1 35.37 548 THR A N 1
ATOM 1614 C CA . THR A 1 211 ? 71.251 -60.239 3.353 1 35.41 548 THR A CA 1
ATOM 1615 C C . THR A 1 211 ? 71.031 -61.219 2.206 1 35.33 548 THR A C 1
ATOM 1616 O O . THR A 1 211 ? 69.94 -61.3 1.649 1 36 548 THR A O 1
ATOM 1620 N N . ARG A 1 212 ? 72.08 -61.937 1.844 1 34.32 549 ARG A N 1
ATOM 1621 C CA . ARG A 1 212 ? 72.142 -62.784 0.669 1 33.69 549 ARG A CA 1
ATOM 1622 C C . ARG A 1 212 ? 72.197 -64.282 0.921 1 34.01 549 ARG A C 1
ATOM 1623 O O . ARG A 1 212 ? 72.101 -65.063 -0.041 1 34.19 549 ARG A O 1
ATOM 1631 N N . VAL A 1 213 ? 72.367 -64.696 2.193 1 33.23 550 VAL A N 1
ATOM 1632 C CA . VAL A 1 213 ? 72.516 -66.105 2.55 1 33.25 550 VAL A CA 1
ATOM 1633 C C . VAL A 1 213 ? 71.349 -66.514 3.455 1 34.22 550 VAL A C 1
ATOM 1634 O O . VAL A 1 213 ? 70.982 -65.763 4.349 1 34.15 550 VAL A O 1
ATOM 1638 N N . TYR A 1 214 ? 70.742 -67.691 3.2 1 34.39 551 TYR A N 1
ATOM 1639 C CA . TYR A 1 214 ? 69.625 -68.229 3.979 1 33.94 551 TYR A CA 1
ATOM 1640 C C . TYR A 1 214 ? 70.12 -69.533 4.591 1 33.79 551 TYR A C 1
ATOM 1641 O O . TYR A 1 214 ? 70.578 -70.403 3.862 1 33.89 551 TYR A O 1
ATOM 1650 N N . ALA A 1 215 ? 70.076 -69.655 5.912 1 33.47 552 ALA A N 1
ATOM 1651 C CA . ALA A 1 215 ? 70.454 -70.894 6.594 1 33.91 552 ALA A CA 1
ATOM 1652 C C . ALA A 1 215 ? 69.148 -71.599 7.024 1 34.63 552 ALA A C 1
ATOM 1653 O O . ALA A 1 215 ? 68.212 -70.937 7.511 1 33.69 552 ALA A O 1
ATOM 1655 N N . THR A 1 216 ? 69.066 -72.922 6.775 1 35.22 553 THR A N 1
ATOM 1656 C CA . THR A 1 216 ? 67.917 -73.761 7.121 1 36.07 553 THR A CA 1
ATOM 1657 C C . THR A 1 216 ? 68.405 -75.113 7.645 1 37.69 553 THR A C 1
ATOM 1658 O O . THR A 1 216 ? 69.316 -75.703 7.075 1 38.17 553 THR A O 1
ATOM 1662 N N . THR A 1 217 ? 67.782 -75.617 8.711 1 38.4 554 THR A N 1
ATOM 1663 C CA . THR A 1 217 ? 68.093 -76.946 9.228 1 39.33 554 THR A CA 1
ATOM 1664 C C . THR A 1 217 ? 67.073 -77.979 8.713 1 40.72 554 THR A C 1
ATOM 1665 O O . THR A 1 217 ? 65.941 -77.647 8.369 1 40.9 554 THR A O 1
ATOM 1669 N N . GLN A 1 218 ? 67.501 -79.233 8.657 1 41.52 555 GLN A N 1
ATOM 1670 C CA . GLN A 1 218 ? 66.689 -80.374 8.273 1 42.25 555 GLN A CA 1
ATOM 1671 C C . GLN A 1 218 ? 67.254 -81.637 8.92 1 44.35 555 GLN A C 1
ATOM 1672 O O . GLN A 1 218 ? 68.418 -81.653 9.328 1 44.26 555 GLN A O 1
ATOM 1678 N N . GLN A 1 219 ? 66.427 -82.686 9.046 1 46.05 556 GLN A N 1
ATOM 1679 C CA . GLN A 1 219 ? 66.887 -83.94 9.629 1 48.05 556 GLN A CA 1
ATOM 1680 C C . GLN A 1 219 ? 67.496 -84.793 8.545 1 49.16 556 GLN A C 1
ATOM 1681 O O . GLN A 1 219 ? 66.858 -85.026 7.519 1 49.58 556 GLN A O 1
ATOM 1687 N N . THR A 1 220 ? 68.733 -85.206 8.732 1 49.73 557 THR A N 1
ATOM 1688 C CA . THR A 1 220 ? 69.392 -86.087 7.787 1 51.36 557 THR A CA 1
ATOM 1689 C C . THR A 1 220 ? 69.726 -87.294 8.65 1 54.02 557 THR A C 1
ATOM 1690 O O . THR A 1 220 ? 70.788 -87.346 9.285 1 54.82 557 THR A O 1
ATOM 1694 N N . GLY A 1 221 ? 68.763 -88.203 8.745 1 54.95 558 GLY A N 1
ATOM 1695 C CA . GLY A 1 221 ? 68.898 -89.385 9.57 1 56.34 558 GLY A CA 1
ATOM 1696 C C . GLY A 1 221 ? 68.929 -89.021 11.034 1 58.04 558 GLY A C 1
ATOM 1697 O O . GLY A 1 221 ? 68.053 -88.304 11.526 1 58.53 558 GLY A O 1
ATOM 1698 N N . ASP A 1 222 ? 69.968 -89.471 11.731 1 59.03 559 ASP A N 1
ATOM 1699 C CA . ASP A 1 222 ? 70.093 -89.219 13.162 1 60.32 559 ASP A CA 1
ATOM 1700 C C . ASP A 1 222 ? 70.622 -87.831 13.52 1 58.6 559 ASP A C 1
ATOM 1701 O O . ASP A 1 222 ? 70.513 -87.424 14.688 1 59.43 559 ASP A O 1
ATOM 1706 N N . ALA A 1 223 ? 71.195 -87.103 12.531 1 55.84 560 ALA A N 1
ATOM 1707 C CA . ALA A 1 223 ? 71.783 -85.786 12.747 1 53.25 560 ALA A CA 1
ATOM 1708 C C . ALA A 1 223 ? 70.913 -84.617 12.243 1 50.93 560 ALA A C 1
ATOM 1709 O O . ALA A 1 223 ? 70.011 -84.808 11.425 1 50.74 560 ALA A O 1
ATOM 1711 N N . THR A 1 224 ? 71.173 -83.407 12.77 1 49.03 561 THR A N 1
ATOM 1712 C CA . THR A 1 224 ? 70.574 -82.165 12.308 1 47.38 561 THR A CA 1
ATOM 1713 C C . THR A 1 224 ? 71.589 -81.575 11.312 1 45.64 561 THR A C 1
ATOM 1714 O O . THR A 1 224 ? 72.781 -81.521 11.589 1 45.22 561 THR A O 1
ATOM 1718 N N . SER A 1 225 ? 71.127 -81.222 10.129 1 44.5 562 SER A N 1
ATOM 1719 C CA . SER A 1 225 ? 71.963 -80.662 9.081 1 43.37 562 SER A CA 1
ATOM 1720 C C . SER A 1 225 ? 71.62 -79.186 8.921 1 42.45 562 SER A C 1
ATOM 1721 O O . SER A 1 225 ? 70.446 -78.85 8.847 1 42.57 562 SER A O 1
ATOM 1724 N N . LEU A 1 226 ? 72.614 -78.303 8.898 1 41.5 563 LEU A N 1
ATOM 1725 C CA . LEU A 1 226 ? 72.382 -76.876 8.646 1 41.04 563 LEU A CA 1
ATOM 1726 C C . LEU A 1 226 ? 72.883 -76.612 7.211 1 39.49 563 LEU A C 1
ATOM 1727 O O . LEU A 1 226 ? 74.058 -76.834 6.915 1 39.05 563 LEU A O 1
ATOM 1732 N N . GLY A 1 227 ? 71.982 -76.196 6.334 1 38.25 564 GLY A N 1
ATOM 1733 C CA . GLY A 1 227 ? 72.331 -75.952 4.947 1 37.74 564 GLY A CA 1
ATOM 1734 C C . GLY A 1 227 ? 72.238 -74.498 4.562 1 36.9 564 GLY A C 1
ATOM 1735 O O . GLY A 1 227 ? 71.403 -73.766 5.095 1 36.91 564 GLY A O 1
ATOM 1736 N N . LEU A 1 228 ? 73.1 -74.077 3.621 1 36.23 565 LEU A N 1
ATOM 1737 C CA . LEU A 1 228 ? 73.127 -72.708 3.12 1 35.96 565 LEU A CA 1
ATOM 1738 C C . LEU A 1 228 ? 72.513 -72.617 1.722 1 36.09 565 LEU A C 1
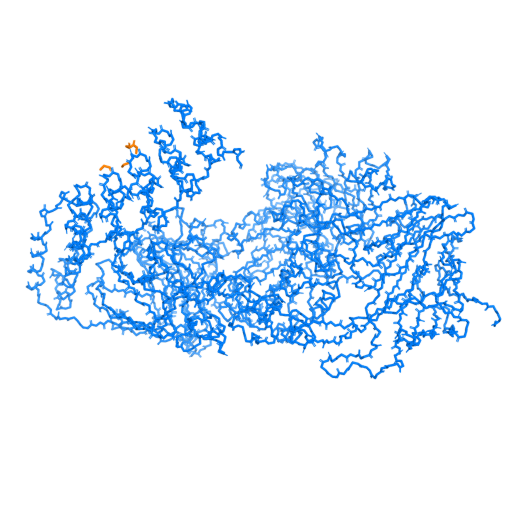ATOM 1739 O O . LEU A 1 228 ? 72.81 -73.421 0.841 1 35.9 565 LEU A O 1
ATOM 1744 N N . ALA A 1 229 ? 71.65 -71.63 1.521 1 36.09 566 ALA A N 1
ATOM 1745 C CA . ALA A 1 229 ? 71.024 -71.353 0.224 1 35.96 566 ALA A CA 1
ATOM 1746 C C . ALA A 1 229 ? 71.157 -69.837 -0.075 1 36.16 566 ALA A C 1
ATOM 1747 O O . ALA A 1 229 ? 71.478 -69.065 0.828 1 36.78 566 ALA A O 1
ATOM 1749 N N . SER A 1 230 ? 70.906 -69.405 -1.322 1 35.48 567 SER A N 1
ATOM 1750 C CA . SER A 1 230 ? 70.888 -67.988 -1.642 1 34.84 567 SER A CA 1
ATOM 1751 C C . SER A 1 230 ? 69.521 -67.417 -1.228 1 35.58 567 SER A C 1
ATOM 1752 O O . SER A 1 230 ? 68.503 -68.115 -1.275 1 36.05 567 SER A O 1
ATOM 1755 N N . ALA A 1 231 ? 69.491 -66.143 -0.849 1 35.22 568 ALA A N 1
ATOM 1756 C CA . ALA A 1 231 ? 68.242 -65.446 -0.567 1 35.44 568 ALA A CA 1
ATOM 1757 C C . ALA A 1 231 ? 67.582 -65.165 -1.95 1 36.57 568 ALA A C 1
ATOM 1758 O O . ALA A 1 231 ? 68.246 -65.325 -2.985 1 36.72 568 ALA A O 1
ATOM 1760 N N . PRO A 1 232 ? 66.282 -64.823 -2.037 1 37.26 569 PRO A N 1
ATOM 1761 C CA . PRO A 1 232 ? 65.677 -64.61 -3.366 1 37.1 569 PRO A CA 1
ATOM 1762 C C . PRO A 1 232 ? 66.37 -63.542 -4.235 1 37.33 569 PRO A C 1
ATOM 1763 O O . PRO A 1 232 ? 66.969 -62.557 -3.749 1 37.56 569 PRO A O 1
ATOM 1767 N N . TRP A 1 233 ? 66.26 -63.738 -5.541 1 36.3 570 TRP A N 1
ATOM 1768 C CA . TRP A 1 233 ? 66.805 -62.822 -6.517 1 36.09 570 TRP A CA 1
ATOM 1769 C C . TRP A 1 233 ? 65.672 -62.069 -7.185 1 37.13 570 TRP A C 1
ATOM 1770 O O . TRP A 1 233 ? 64.608 -62.632 -7.385 1 37.49 570 TRP A O 1
ATOM 1781 N N . TYR A 1 234 ? 65.9 -60.806 -7.558 1 37.19 571 TYR A N 1
ATOM 1782 C CA . TYR A 1 234 ? 64.907 -60.047 -8.3 1 37.62 571 TYR A CA 1
ATOM 1783 C C . TYR A 1 234 ? 65.218 -60.221 -9.775 1 39.06 571 TYR A C 1
ATOM 1784 O O . TYR A 1 234 ? 66.392 -60.186 -10.191 1 38.89 571 TYR A O 1
ATOM 1793 N N . TYR A 1 235 ? 64.168 -60.454 -10.576 1 39.54 572 TYR A N 1
ATOM 1794 C CA . TYR A 1 235 ? 64.335 -60.59 -12.011 1 40.05 572 TYR A CA 1
ATOM 1795 C C . TYR A 1 235 ? 63.647 -59.39 -12.694 1 40.49 572 TYR A C 1
ATOM 1796 O O . TYR A 1 235 ? 64.288 -58.347 -12.823 1 40.74 572 TYR A O 1
ATOM 1805 N N . HIS A 1 236 ? 62.342 -59.472 -13.027 1 40.26 573 HIS A N 1
ATOM 1806 C CA . HIS A 1 236 ? 61.613 -58.347 -13.606 1 40.24 573 HIS A CA 1
ATOM 1807 C C . HIS A 1 236 ? 60.677 -57.792 -12.544 1 40.41 573 HIS A C 1
ATOM 1808 O O . HIS A 1 236 ? 59.525 -58.192 -12.452 1 40.52 573 HIS A O 1
ATOM 1815 N N . ARG A 1 237 ? 61.198 -56.887 -11.728 1 39.98 574 ARG A N 1
ATOM 1816 C CA . ARG A 1 237 ? 60.476 -56.301 -10.628 1 40.18 574 ARG A CA 1
ATOM 1817 C C . ARG A 1 237 ? 59.549 -55.162 -11.036 1 40.78 574 ARG A C 1
ATOM 1818 O O . ARG A 1 237 ? 59.953 -54.276 -11.798 1 41.1 574 ARG A O 1
ATOM 1826 N N . THR A 1 238 ? 58.293 -55.191 -10.52 1 40.6 575 THR A N 1
ATOM 1827 C CA . THR A 1 238 ? 57.249 -54.186 -10.781 1 40.6 575 THR A CA 1
ATOM 1828 C C . THR A 1 238 ? 57.21 -53.218 -9.608 1 40.84 575 THR A C 1
ATOM 1829 O O . THR A 1 238 ? 57.109 -53.642 -8.449 1 41.79 575 THR A O 1
ATOM 1833 N N . VAL A 1 239 ? 57.403 -51.933 -9.89 1 39.71 576 VAL A N 1
ATOM 1834 C CA . VAL A 1 239 ? 57.474 -50.903 -8.858 1 38.95 576 VAL A CA 1
ATOM 1835 C C . VAL A 1 239 ? 56.464 -49.766 -9.122 1 38.93 576 VAL A C 1
ATOM 1836 O O . VAL A 1 239 ? 55.949 -49.631 -10.223 1 38.55 576 VAL A O 1
ATOM 1840 N N . THR A 1 240 ? 56.187 -48.956 -8.104 1 39.54 577 THR A N 1
ATOM 1841 C CA . THR A 1 240 ? 55.233 -47.85 -8.187 1 40.44 577 THR A CA 1
ATOM 1842 C C . THR A 1 240 ? 55.931 -46.542 -7.783 1 40.53 577 THR A C 1
ATOM 1843 O O . THR A 1 240 ? 56.666 -46.527 -6.798 1 40.65 577 THR A O 1
ATOM 1847 N N . ASP A 1 241 ? 55.715 -45.46 -8.538 1 40.26 578 ASP A N 1
ATOM 1848 C CA . ASP A 1 241 ? 56.299 -44.175 -8.181 1 40.71 578 ASP A CA 1
ATOM 1849 C C . ASP A 1 241 ? 55.36 -43.411 -7.199 1 41.86 578 ASP A C 1
ATOM 1850 O O . ASP A 1 241 ? 54.354 -43.968 -6.759 1 41.76 578 ASP A O 1
ATOM 1855 N N . SER A 1 242 ? 55.701 -42.164 -6.823 1 42.56 579 SER A N 1
ATOM 1856 C CA . SER A 1 242 ? 54.913 -41.398 -5.868 1 43.57 579 SER A CA 1
ATOM 1857 C C . SER A 1 242 ? 53.547 -40.934 -6.41 1 45.81 579 SER A C 1
ATOM 1858 O O . SER A 1 242 ? 52.693 -40.504 -5.635 1 47.31 579 SER A O 1
ATOM 1861 N N . LYS A 1 243 ? 53.334 -41.023 -7.716 1 45.89 580 LYS A N 1
ATOM 1862 C CA . LYS A 1 243 ? 52.058 -40.657 -8.326 1 46.53 580 LYS A CA 1
ATOM 1863 C C . LYS A 1 243 ? 51.142 -41.875 -8.537 1 47.91 580 LYS A C 1
ATOM 1864 O O . LYS A 1 243 ? 50.097 -41.715 -9.168 1 49.1 580 LYS A O 1
ATOM 1870 N N . GLY A 1 244 ? 51.562 -43.071 -8.107 1 47.27 581 GLY A N 1
ATOM 1871 C CA . GLY A 1 244 ? 50.818 -44.3 -8.318 1 46.73 581 GLY A CA 1
ATOM 1872 C C . GLY A 1 244 ? 51.088 -44.974 -9.65 1 47.03 581 GLY A C 1
ATOM 1873 O O . GLY A 1 244 ? 50.491 -46.021 -9.936 1 48.68 581 GLY A O 1
ATOM 1874 N N . LYS A 1 245 ? 51.96 -44.393 -10.5 1 45.13 582 LYS A N 1
ATOM 1875 C CA . LYS A 1 245 ? 52.265 -44.992 -11.791 1 43.77 582 LYS A CA 1
ATOM 1876 C C . LYS A 1 245 ? 53.162 -46.229 -11.608 1 43.55 582 LYS A C 1
ATOM 1877 O O . LYS A 1 245 ? 54.092 -46.2 -10.811 1 43.84 582 LYS A O 1
ATOM 1883 N N . LYS A 1 246 ? 52.868 -47.318 -12.338 1 42.85 583 LYS A N 1
ATOM 1884 C CA . LYS A 1 246 ? 53.567 -48.586 -12.238 1 42.38 583 LYS A CA 1
ATOM 1885 C C . LYS A 1 246 ? 54.519 -48.842 -13.389 1 42.6 583 LYS A C 1
ATOM 1886 O O . LYS A 1 246 ? 54.269 -48.426 -14.519 1 43.03 583 LYS A O 1
ATOM 1892 N N . TYR A 1 247 ? 55.64 -49.516 -13.097 1 42.04 584 TYR A N 1
ATOM 1893 C CA . TYR A 1 247 ? 56.667 -49.833 -14.09 1 41.4 584 TYR A CA 1
ATOM 1894 C C . TYR A 1 247 ? 57.166 -51.247 -13.874 1 41.28 584 TYR A C 1
ATOM 1895 O O . TYR A 1 247 ? 57.137 -51.722 -12.754 1 41.47 584 TYR A O 1
ATOM 1904 N N . THR A 1 248 ? 57.729 -51.884 -14.906 1 41.05 585 THR A N 1
ATOM 1905 C CA . THR A 1 248 ? 58.443 -53.149 -14.739 1 40.98 585 THR A CA 1
ATOM 1906 C C . THR A 1 248 ? 59.875 -52.847 -15.199 1 41.25 585 THR A C 1
ATOM 1907 O O . THR A 1 248 ? 60.081 -52.3 -16.294 1 41.26 585 THR A O 1
ATOM 1911 N N . VAL A 1 249 ? 60.858 -53.101 -14.325 1 40.58 586 VAL A N 1
ATOM 1912 C CA . VAL A 1 249 ? 62.244 -52.787 -14.648 1 39.92 586 VAL A CA 1
ATOM 1913 C C . VAL A 1 249 ? 63.05 -54.073 -14.732 1 39.99 586 VAL A C 1
ATOM 1914 O O . VAL A 1 249 ? 62.895 -54.93 -13.872 1 40.47 586 VAL A O 1
ATOM 1918 N N . ALA A 1 250 ? 63.892 -54.224 -15.772 1 39.46 587 ALA A N 1
ATOM 1919 C CA . ALA A 1 250 ? 64.696 -55.43 -15.983 1 39.33 587 ALA A CA 1
ATOM 1920 C C . ALA A 1 250 ? 65.708 -55.683 -14.828 1 39.74 587 ALA A C 1
ATOM 1921 O O . ALA A 1 250 ? 65.882 -54.839 -13.953 1 40.11 587 ALA A O 1
ATOM 1923 N N . GLU A 1 251 ? 66.284 -56.882 -14.774 1 39.23 588 GLU A N 1
ATOM 1924 C CA . GLU A 1 251 ? 67.206 -57.306 -13.752 1 38.5 588 GLU A CA 1
ATOM 1925 C C . GLU A 1 251 ? 68.492 -56.507 -13.783 1 38.22 588 GLU A C 1
ATOM 1926 O O . GLU A 1 251 ? 68.946 -56.103 -14.853 1 38.28 588 GLU A O 1
ATOM 1932 N N . THR A 1 252 ? 69.081 -56.255 -12.599 1 37.68 589 THR A N 1
ATOM 1933 C CA . THR A 1 252 ? 70.385 -55.594 -12.523 1 37.48 589 THR A CA 1
ATOM 1934 C C . THR A 1 252 ? 71.435 -56.531 -13.145 1 37.89 589 THR A C 1
ATOM 1935 O O . THR A 1 252 ? 72.293 -56.099 -13.899 1 38.06 589 THR A O 1
ATOM 1939 N N . ALA A 1 253 ? 71.297 -57.835 -12.87 1 37.85 590 ALA A N 1
ATOM 1940 C CA . ALA A 1 253 ? 72.115 -58.929 -13.353 1 37.38 590 ALA A CA 1
ATOM 1941 C C . ALA A 1 253 ? 71.28 -60.201 -13.243 1 37.81 590 ALA A C 1
ATOM 1942 O O . ALA A 1 253 ? 70.306 -60.242 -12.486 1 38.79 590 ALA A O 1
ATOM 1944 N N . LEU A 1 254 ? 71.641 -61.241 -14.002 1 37.31 591 LEU A N 1
ATOM 1945 C CA . LEU A 1 254 ? 70.959 -62.522 -13.903 1 36.45 591 LEU A CA 1
ATOM 1946 C C . LEU A 1 254 ? 71.344 -63.173 -12.557 1 36.56 591 LEU A C 1
ATOM 1947 O O . LEU A 1 254 ? 72.418 -62.871 -12.014 1 36.92 591 LEU A O 1
ATOM 1952 N N . PRO A 1 255 ? 70.474 -64.048 -11.98 1 35.96 592 PRO A N 1
ATOM 1953 C CA . PRO A 1 255 ? 70.814 -64.681 -10.696 1 34.91 592 PRO A CA 1
ATOM 1954 C C . PRO A 1 255 ? 72.129 -65.464 -10.713 1 35.14 592 PRO A C 1
ATOM 1955 O O . PRO A 1 255 ? 72.414 -66.221 -11.641 1 35.91 592 PRO A O 1
ATOM 1959 N N . GLN A 1 256 ? 72.976 -65.226 -9.718 1 34.72 593 GLN A N 1
ATOM 1960 C CA . GLN A 1 256 ? 74.275 -65.886 -9.585 1 34.76 593 GLN A CA 1
ATOM 1961 C C . GLN A 1 256 ? 74.54 -66.24 -8.131 1 34.68 593 GLN A C 1
ATOM 1962 O O . GLN A 1 256 ? 74.154 -65.497 -7.22 1 35.02 593 GLN A O 1
ATOM 1968 N N . MET A 1 257 ? 75.226 -67.358 -7.913 1 33.66 594 MET A N 1
ATOM 1969 C CA . MET A 1 257 ? 75.624 -67.785 -6.577 1 33.16 594 MET A CA 1
ATOM 1970 C C . MET A 1 257 ? 76.808 -68.743 -6.695 1 32.9 594 MET A C 1
ATOM 1971 O O . MET A 1 257 ? 77.035 -69.324 -7.776 1 33.29 594 MET A O 1
ATOM 1976 N N . ALA A 1 258 ? 77.568 -68.92 -5.597 1 31.38 595 ALA A N 1
ATOM 1977 C CA . ALA A 1 258 ? 78.743 -69.792 -5.643 1 30.88 595 ALA A CA 1
ATOM 1978 C C . ALA A 1 258 ? 79.181 -70.207 -4.237 1 31.79 595 ALA A C 1
ATOM 1979 O O . ALA A 1 258 ? 78.765 -69.597 -3.256 1 32.34 595 ALA A O 1
ATOM 1981 N N . VAL A 1 259 ? 80.002 -71.254 -4.133 1 32.12 596 VAL A N 1
ATOM 1982 C CA . VAL A 1 259 ? 80.639 -71.706 -2.891 1 33.15 596 VAL A CA 1
ATOM 1983 C C . VAL A 1 259 ? 82.125 -71.993 -3.2 1 33.07 596 VAL A C 1
ATOM 1984 O O . VAL A 1 259 ? 82.484 -72.271 -4.343 1 33.39 596 VAL A O 1
ATOM 1988 N N . ALA A 1 260 ? 82.984 -71.891 -2.208 1 33.25 597 ALA A N 1
ATOM 1989 C CA . ALA A 1 260 ? 84.411 -72.201 -2.36 1 33.94 597 ALA A CA 1
ATOM 1990 C C . ALA A 1 260 ? 84.778 -73.037 -1.133 1 35.05 597 ALA A C 1
ATOM 1991 O O . ALA A 1 260 ? 84.598 -72.588 -0.002 1 35.66 597 ALA A O 1
ATOM 1993 N N . ILE A 1 261 ? 85.164 -74.293 -1.356 1 34.97 598 ILE A N 1
ATOM 1994 C CA . ILE A 1 261 ? 85.434 -75.249 -0.281 1 34.89 598 ILE A CA 1
ATOM 1995 C C . ILE A 1 261 ? 86.871 -75.113 0.21 1 35.41 598 ILE A C 1
ATOM 1996 O O . ILE A 1 261 ? 87.821 -75.275 -0.553 1 35.02 598 ILE A O 1
ATOM 2001 N N . ALA A 1 262 ? 87.03 -74.823 1.496 1 35.63 599 ALA A N 1
ATOM 2002 C CA . ALA A 1 262 ? 88.34 -74.614 2.076 1 35.96 599 ALA A CA 1
ATOM 2003 C C . ALA A 1 262 ? 88.708 -75.694 3.082 1 37.06 599 ALA A C 1
ATOM 2004 O O . ALA A 1 262 ? 87.84 -76.257 3.732 1 37.59 599 ALA A O 1
ATOM 2006 N N . GLY A 1 263 ? 89.999 -75.946 3.219 1 36.96 600 GLY A N 1
ATOM 2007 C CA . GLY A 1 263 ? 90.533 -76.799 4.259 1 37.67 600 GLY A CA 1
ATOM 2008 C C . GLY A 1 263 ? 91.135 -75.863 5.297 1 39.41 600 GLY A C 1
ATOM 2009 O O . GLY A 1 263 ? 90.579 -74.784 5.568 1 40.49 600 GLY A O 1
ATOM 2010 N N . ASP A 1 264 ? 92.294 -76.213 5.851 1 39.15 601 ASP A N 1
ATOM 2011 C CA . ASP A 1 264 ? 92.962 -75.341 6.815 1 39.44 601 ASP A CA 1
ATOM 2012 C C . ASP A 1 264 ? 93.83 -74.338 6.039 1 40.04 601 ASP A C 1
ATOM 2013 O O . ASP A 1 264 ? 95.049 -74.49 5.977 1 40.48 601 ASP A O 1
ATOM 2018 N N . GLU A 1 265 ? 93.182 -73.332 5.43 1 39.63 602 GLU A N 1
ATOM 2019 C CA . GLU A 1 265 ? 93.808 -72.322 4.572 1 39.8 602 GLU A CA 1
ATOM 2020 C C . GLU A 1 265 ? 94.848 -71.465 5.266 1 40.21 602 GLU A C 1
ATOM 2021 O O . GLU A 1 265 ? 95.831 -71.098 4.626 1 40.49 602 GLU A O 1
ATOM 2027 N N . ASN A 1 266 ? 94.633 -71.111 6.543 1 40 603 ASN A N 1
ATOM 2028 C CA . ASN A 1 266 ? 95.633 -70.319 7.263 1 40.58 603 ASN A CA 1
ATOM 2029 C C . ASN A 1 266 ? 96.645 -71.191 8.048 1 42.3 603 ASN A C 1
ATOM 2030 O O . ASN A 1 266 ? 97.511 -70.644 8.727 1 42.87 603 ASN A O 1
ATOM 2035 N N . GLU A 1 267 ? 96.569 -72.531 7.913 1 42.91 604 GLU A N 1
ATOM 2036 C CA . GLU A 1 267 ? 97.512 -73.488 8.504 1 43.88 604 GLU A CA 1
ATOM 2037 C C . GLU A 1 267 ? 97.705 -73.301 10.002 1 44.19 604 GLU A C 1
ATOM 2038 O O . GLU A 1 267 ? 98.835 -73.38 10.495 1 44.36 604 GLU A O 1
ATOM 2044 N N . ASP A 1 268 ? 96.611 -73.013 10.725 1 43.87 605 ASP A N 1
ATOM 2045 C CA . ASP A 1 268 ? 96.709 -72.806 12.161 1 43.86 605 ASP A CA 1
ATOM 2046 C C . ASP A 1 268 ? 96.274 -74.009 12.995 1 44.61 605 ASP A C 1
ATOM 2047 O O . ASP A 1 268 ? 96.307 -73.924 14.227 1 45.53 605 ASP A O 1
ATOM 2052 N N . GLY A 1 269 ? 95.9 -75.111 12.344 1 44.18 606 GLY A N 1
ATOM 2053 C CA . GLY A 1 269 ? 95.494 -76.333 13.029 1 44.34 606 GLY A CA 1
ATOM 2054 C C . GLY A 1 269 ? 94.013 -76.441 13.335 1 45.01 606 GLY A C 1
ATOM 2055 O O . GLY A 1 269 ? 93.572 -77.446 13.9 1 46.68 606 GLY A O 1
ATOM 2056 N N . ALA A 1 270 ? 93.233 -75.407 13.024 1 43.28 607 ALA A N 1
ATOM 2057 C CA . ALA A 1 270 ? 91.794 -75.438 13.238 1 41.8 607 ALA A CA 1
ATOM 2058 C C . ALA A 1 270 ? 91.097 -75.13 11.913 1 40.78 607 ALA A C 1
ATOM 2059 O O . ALA A 1 270 ? 91.652 -74.423 11.079 1 40.97 607 ALA A O 1
ATOM 2061 N N . VAL A 1 271 ? 89.911 -75.695 11.697 1 39.49 608 VAL A N 1
ATOM 2062 C CA . VAL A 1 271 ? 89.147 -75.395 10.512 1 38.55 608 VAL A CA 1
ATOM 2063 C C . VAL A 1 271 ? 87.899 -74.686 10.963 1 38.88 608 VAL A C 1
ATOM 2064 O O . VAL A 1 271 ? 87.139 -75.227 11.763 1 39.73 608 VAL A O 1
ATOM 2068 N N . ASN A 1 272 ? 87.758 -73.414 10.576 1 37.85 609 ASN A N 1
ATOM 2069 C CA . ASN A 1 272 ? 86.601 -72.606 10.97 1 37.38 609 ASN A CA 1
ATOM 2070 C C . ASN A 1 272 ? 86.248 -71.608 9.847 1 36.6 609 ASN A C 1
ATOM 2071 O O . ASN A 1 272 ? 86.845 -71.696 8.77 1 37.5 609 ASN A O 1
ATOM 2076 N N . TRP A 1 273 ? 85.316 -70.666 10.087 1 34.99 610 TRP A N 1
ATOM 2077 C CA . TRP A 1 273 ? 84.926 -69.654 9.114 1 34.7 610 TRP A CA 1
ATOM 2078 C C . TRP A 1 273 ? 86.097 -68.862 8.522 1 35.09 610 TRP A C 1
ATOM 2079 O O . TRP A 1 273 ? 85.969 -68.377 7.402 1 36.24 610 TRP A O 1
ATOM 2090 N N . GLN A 1 274 ? 87.207 -68.69 9.257 1 33.59 611 GLN A N 1
ATOM 2091 C CA . GLN A 1 274 ? 88.348 -67.928 8.756 1 32.85 611 GLN A CA 1
ATOM 2092 C C . GLN A 1 274 ? 88.999 -68.605 7.566 1 33.33 611 GLN A C 1
ATOM 2093 O O . GLN A 1 274 ? 89.408 -67.922 6.635 1 33.65 611 GLN A O 1
ATOM 2099 N N . ASP A 1 275 ? 88.999 -69.936 7.536 1 33.23 612 ASP A N 1
ATOM 2100 C CA . ASP A 1 275 ? 89.513 -70.679 6.398 1 33.77 612 ASP A CA 1
ATOM 2101 C C . ASP A 1 275 ? 88.549 -70.514 5.21 1 34.62 612 ASP A C 1
ATOM 2102 O O . ASP A 1 275 ? 88.989 -70.205 4.115 1 35.05 612 ASP A O 1
ATOM 2107 N N . GLY A 1 276 ? 87.244 -70.657 5.455 1 34.75 613 GLY A N 1
ATOM 2108 C CA . GLY A 1 276 ? 86.215 -70.444 4.452 1 35.19 613 GLY A CA 1
ATOM 2109 C C . GLY A 1 276 ? 86.204 -69.024 3.915 1 36.19 613 GLY A C 1
ATOM 2110 O O . GLY A 1 276 ? 85.897 -68.823 2.742 1 37.76 613 GLY A O 1
ATOM 2111 N N . ALA A 1 277 ? 86.532 -68.025 4.756 1 35.37 614 ALA A N 1
ATOM 2112 C CA . ALA A 1 277 ? 86.586 -66.597 4.415 1 35.01 614 ALA A CA 1
ATOM 2113 C C . ALA A 1 277 ? 87.755 -66.311 3.491 1 34.62 614 ALA A C 1
ATOM 2114 O O . ALA A 1 277 ? 87.604 -65.536 2.561 1 35.32 614 ALA A O 1
ATOM 2116 N N . ILE A 1 278 ? 88.903 -66.97 3.692 1 33.72 615 ILE A N 1
ATOM 2117 C CA . ILE A 1 278 ? 90.038 -66.84 2.778 1 33.61 615 ILE A CA 1
ATOM 2118 C C . ILE A 1 278 ? 89.632 -67.372 1.387 1 34.56 615 ILE A C 1
ATOM 2119 O O . ILE A 1 278 ? 89.788 -66.664 0.383 1 35.26 615 ILE A O 1
ATOM 2124 N N . ALA A 1 279 ? 89.031 -68.571 1.33 1 34.41 616 ALA A N 1
ATOM 2125 C CA . ALA A 1 279 ? 88.577 -69.13 0.05 1 34.13 616 ALA A CA 1
ATOM 2126 C C . ALA A 1 279 ? 87.475 -68.267 -0.584 1 34.12 616 ALA A C 1
ATOM 2127 O O . ALA A 1 279 ? 87.428 -68.129 -1.806 1 34.32 616 ALA A O 1
ATOM 2129 N N . TYR A 1 280 ? 86.589 -67.691 0.247 1 33.69 617 TYR A N 1
ATOM 2130 C CA . TYR A 1 280 ? 85.459 -66.856 -0.169 1 33.5 617 TYR A CA 1
ATOM 2131 C C . TYR A 1 280 ? 85.886 -65.659 -1.007 1 34.16 617 TYR A C 1
ATOM 2132 O O . TYR A 1 280 ? 85.147 -65.228 -1.903 1 34.98 617 TYR A O 1
ATOM 2141 N N . ARG A 1 281 ? 87.079 -65.13 -0.748 1 33.88 618 ARG A N 1
ATOM 2142 C CA . ARG A 1 281 ? 87.595 -64.006 -1.518 1 34.19 618 ARG A CA 1
ATOM 2143 C C . ARG A 1 281 ? 87.765 -64.32 -2.988 1 35.39 618 ARG A C 1
ATOM 2144 O O . ARG A 1 281 ? 87.781 -63.391 -3.807 1 35.97 618 ARG A O 1
ATOM 2152 N N . ASP A 1 282 ? 87.908 -65.62 -3.339 1 35.32 619 ASP A N 1
ATOM 2153 C CA . ASP A 1 282 ? 88.057 -66.047 -4.726 1 35.35 619 ASP A CA 1
ATOM 2154 C C . ASP A 1 282 ? 86.742 -66.048 -5.502 1 35.07 619 ASP A C 1
ATOM 2155 O O . ASP A 1 282 ? 86.794 -66.084 -6.72 1 35.9 619 ASP A O 1
ATOM 2160 N N . ILE A 1 283 ? 85.574 -66.016 -4.826 1 33.94 620 ILE A N 1
ATOM 2161 C CA . ILE A 1 283 ? 84.267 -66.041 -5.495 1 33.18 620 ILE A CA 1
ATOM 2162 C C . ILE A 1 283 ? 83.424 -64.791 -5.236 1 33.1 620 ILE A C 1
ATOM 2163 O O . ILE A 1 283 ? 82.48 -64.533 -5.985 1 33.12 620 ILE A O 1
ATOM 2168 N N . MET A 1 284 ? 83.7 -64.056 -4.14 1 33.05 621 MET A N 1
ATOM 2169 C CA . MET A 1 284 ? 82.91 -62.882 -3.788 1 32.8 621 MET A CA 1
ATOM 2170 C C . MET A 1 284 ? 83.007 -61.741 -4.791 1 33.81 621 MET A C 1
ATOM 2171 O O . MET A 1 284 ? 84.036 -61.579 -5.49 1 34.76 621 MET A O 1
ATOM 2176 N N . ASN A 1 285 ? 81.941 -60.903 -4.811 1 32.48 622 ASN A N 1
ATOM 2177 C CA . ASN A 1 285 ? 81.899 -59.68 -5.571 1 32.14 622 ASN A CA 1
ATOM 2178 C C . ASN A 1 285 ? 82.94 -58.738 -4.959 1 32.52 622 ASN A C 1
ATOM 2179 O O . ASN A 1 285 ? 83.162 -58.75 -3.745 1 33.01 622 ASN A O 1
ATOM 2184 N N . ASN A 1 286 ? 83.557 -57.913 -5.787 1 31.75 623 ASN A N 1
ATOM 2185 C CA . ASN A 1 286 ? 84.53 -56.953 -5.317 1 30.91 623 ASN A CA 1
ATOM 2186 C C . ASN A 1 286 ? 84.05 -55.614 -5.793 1 31.79 623 ASN A C 1
ATOM 2187 O O . ASN A 1 286 ? 83.934 -55.406 -7.006 1 32.38 623 ASN A O 1
ATOM 2192 N N . PRO A 1 287 ? 83.813 -54.648 -4.885 1 31.65 624 PRO A N 1
ATOM 2193 C CA . PRO A 1 287 ? 83.387 -53.315 -5.333 1 31.59 624 PRO A CA 1
ATOM 2194 C C . PRO A 1 287 ? 84.295 -52.767 -6.431 1 33.01 624 PRO A C 1
ATOM 2195 O O . PRO A 1 287 ? 85.506 -53.023 -6.428 1 33.62 624 PRO A O 1
ATOM 2199 N N . TYR A 1 288 ? 83.703 -52.087 -7.407 1 33.1 625 TYR A N 1
ATOM 2200 C CA . TYR A 1 288 ? 84.454 -51.53 -8.522 1 33.73 625 TYR A CA 1
ATOM 2201 C C . TYR A 1 288 ? 85.489 -50.523 -8.042 1 33.64 625 TYR A C 1
ATOM 2202 O O . TYR A 1 288 ? 85.15 -49.614 -7.265 1 33.52 625 TYR A O 1
ATOM 2211 N N . LYS A 1 289 ? 86.747 -50.723 -8.491 1 33.18 626 LYS A N 1
ATOM 2212 C CA . LYS A 1 289 ? 87.94 -49.921 -8.196 1 33.36 626 LYS A CA 1
ATOM 2213 C C . LYS A 1 289 ? 88.425 -50.037 -6.742 1 34.94 626 LYS A C 1
ATOM 2214 O O . LYS A 1 289 ? 89.234 -49.22 -6.307 1 35.61 626 LYS A O 1
ATOM 2220 N N . SER A 1 290 ? 87.98 -51.071 -6.005 1 34.86 627 SER A N 1
ATOM 2221 C CA . SER A 1 290 ? 88.413 -51.285 -4.626 1 34.88 627 SER A CA 1
ATOM 2222 C C . SER A 1 290 ? 89.915 -51.604 -4.517 1 34.49 627 SER A C 1
ATOM 2223 O O . SER A 1 290 ? 90.491 -51.435 -3.451 1 34.32 627 SER A O 1
ATOM 2226 N N . GLU A 1 291 ? 90.565 -52.042 -5.625 1 34.48 628 GLU A N 1
ATOM 2227 C CA . GLU A 1 291 ? 92.009 -52.316 -5.626 1 33.82 628 GLU A CA 1
ATOM 2228 C C . GLU A 1 291 ? 92.864 -51.037 -5.362 1 33.2 628 GLU A C 1
ATOM 2229 O O . GLU A 1 291 ? 94.029 -51.145 -4.993 1 33.64 628 GLU A O 1
ATOM 2235 N N . GLU A 1 292 ? 92.287 -49.841 -5.545 1 32.33 629 GLU A N 1
ATOM 2236 C CA . GLU A 1 292 ? 93.023 -48.601 -5.31 1 31.95 629 GLU A CA 1
ATOM 2237 C C . GLU A 1 292 ? 92.878 -48.051 -3.896 1 32.87 629 GLU A C 1
ATOM 2238 O O . GLU A 1 292 ? 93.611 -47.128 -3.538 1 33.97 629 GLU A O 1
ATOM 2244 N N . VAL A 1 293 ? 91.933 -48.597 -3.092 1 31.95 630 VAL A N 1
ATOM 2245 C CA . VAL A 1 293 ? 91.639 -48.098 -1.762 1 31.44 630 VAL A CA 1
ATOM 2246 C C . VAL A 1 293 ? 92.885 -48.013 -0.874 1 32.11 630 VAL A C 1
ATOM 2247 O O . VAL A 1 293 ? 93.044 -46.962 -0.257 1 33.31 630 VAL A O 1
ATOM 2251 N N . PRO A 1 294 ? 93.812 -49.002 -0.82 1 31.35 631 PRO A N 1
ATOM 2252 C CA . PRO A 1 294 ? 94.999 -48.839 0.05 1 31.46 631 PRO A CA 1
ATOM 2253 C C . PRO A 1 294 ? 95.888 -47.621 -0.259 1 33.11 631 PRO A C 1
ATOM 2254 O O . PRO A 1 294 ? 96.692 -47.17 0.574 1 33.7 631 PRO A O 1
ATOM 2258 N N . GLU A 1 295 ? 95.769 -47.099 -1.474 1 33.66 632 GLU A N 1
ATOM 2259 C CA . GLU A 1 295 ? 96.569 -45.965 -1.92 1 34.35 632 GLU A CA 1
ATOM 2260 C C . GLU A 1 295 ? 96.023 -44.632 -1.498 1 35.05 632 GLU A C 1
ATOM 2261 O O . GLU A 1 295 ? 96.726 -43.656 -1.659 1 36.22 632 GLU A O 1
ATOM 2267 N N . LEU A 1 296 ? 94.762 -44.555 -1.049 1 33.99 633 LEU A N 1
ATOM 2268 C CA . LEU A 1 296 ? 94.09 -43.302 -0.755 1 32.76 633 LEU A CA 1
ATOM 2269 C C . LEU A 1 296 ? 94.39 -42.826 0.643 1 33.15 633 LEU A C 1
ATOM 2270 O O . LEU A 1 296 ? 93.503 -42.787 1.503 1 34.27 633 LEU A O 1
ATOM 2275 N N . VAL A 1 297 ? 95.645 -42.455 0.89 1 32.18 634 VAL A N 1
ATOM 2276 C CA . VAL A 1 297 ? 96.068 -42.018 2.216 1 31.37 634 VAL A CA 1
ATOM 2277 C C . VAL A 1 297 ? 95.435 -40.699 2.651 1 31.86 634 VAL A C 1
ATOM 2278 O O . VAL A 1 297 ? 95.024 -40.563 3.811 1 32.35 634 VAL A O 1
ATOM 2282 N N . ALA A 1 298 ? 95.378 -39.709 1.732 1 31.3 635 ALA A N 1
ATOM 2283 C CA . ALA A 1 298 ? 94.846 -38.384 2.053 1 30.25 635 ALA A CA 1
ATOM 2284 C C . ALA A 1 298 ? 93.462 -38.078 1.49 1 31.01 635 ALA A C 1
ATOM 2285 O O . ALA A 1 298 ? 93.337 -37.46 0.417 1 31.41 635 ALA A O 1
ATOM 2287 N N . TRP A 1 299 ? 92.415 -38.466 2.237 1 30.65 636 TRP A N 1
ATOM 2288 C CA . TRP A 1 299 ? 91.04 -38.115 1.904 1 31.18 636 TRP A CA 1
ATOM 2289 C C . TRP A 1 299 ? 90.781 -36.704 2.435 1 31.79 636 TRP A C 1
ATOM 2290 O O . TRP A 1 299 ? 91.254 -36.363 3.521 1 32.31 636 TRP A O 1
ATOM 2301 N N . ARG A 1 300 ? 89.939 -35.935 1.744 1 31.63 637 ARG A N 1
ATOM 2302 C CA . ARG A 1 300 ? 89.487 -34.621 2.207 1 32 637 ARG A CA 1
ATOM 2303 C C . ARG A 1 300 ? 88.448 -34.049 1.262 1 33.78 637 ARG A C 1
ATOM 2304 O O . ARG A 1 300 ? 88.282 -34.557 0.161 1 34.94 637 ARG A O 1
ATOM 2312 N N . ILE A 1 301 ? 87.746 -32.997 1.69 1 33.75 638 ILE A N 1
ATOM 2313 C CA . ILE A 1 301 ? 86.722 -32.313 0.92 1 33.54 638 ILE A CA 1
ATOM 2314 C C . ILE A 1 301 ? 87.198 -30.891 0.548 1 34.29 638 ILE A C 1
ATOM 2315 O O . ILE A 1 301 ? 87.675 -30.148 1.414 1 33.7 638 ILE A O 1
ATOM 2320 N N . ALA A 1 302 ? 87.012 -30.502 -0.73 1 34.74 639 ALA A N 1
ATOM 2321 C CA . ALA A 1 302 ? 87.304 -29.151 -1.199 1 35.2 639 ALA A CA 1
ATOM 2322 C C . ALA A 1 302 ? 85.925 -28.556 -1.442 1 36.04 639 ALA A C 1
ATOM 2323 O O . ALA A 1 302 ? 85.154 -29.093 -2.266 1 36.68 639 ALA A O 1
ATOM 2325 N N . MET A 1 303 ? 85.576 -27.488 -0.7 1 35.47 640 MET A N 1
ATOM 2326 C CA . MET A 1 303 ? 84.229 -26.944 -0.793 1 35.81 640 MET A CA 1
ATOM 2327 C C . MET A 1 303 ? 84.038 -25.616 -1.536 1 36.6 640 MET A C 1
ATOM 2328 O O . MET A 1 303 ? 84.862 -24.711 -1.456 1 37.68 640 MET A O 1
ATOM 2333 N N . ASN A 1 304 ? 82.881 -25.498 -2.197 1 35.79 641 ASN A N 1
ATOM 2334 C CA . ASN A 1 304 ? 82.358 -24.327 -2.895 1 35.61 641 ASN A CA 1
ATOM 2335 C C . ASN A 1 304 ? 80.907 -24.201 -2.497 1 37 641 ASN A C 1
ATOM 2336 O O . ASN A 1 304 ? 80.235 -25.22 -2.271 1 37.46 641 ASN A O 1
ATOM 2341 N N . PHE A 1 305 ? 80.432 -22.964 -2.325 1 36.84 642 PHE A N 1
ATOM 2342 C CA . PHE A 1 305 ? 79.079 -22.761 -1.844 1 36.89 642 PHE A CA 1
ATOM 2343 C C . PHE A 1 305 ? 78.611 -21.341 -2.127 1 37.62 642 PHE A C 1
ATOM 2344 O O . PHE A 1 305 ? 79.379 -20.407 -1.943 1 38.83 642 PHE A O 1
ATOM 2352 N N . GLY A 1 306 ? 77.367 -21.207 -2.547 1 37.19 643 GLY A N 1
ATOM 2353 C CA . GLY A 1 306 ? 76.674 -19.944 -2.738 1 38.01 643 GLY A CA 1
ATOM 2354 C C . GLY A 1 306 ? 77.3 -18.914 -3.653 1 38.58 643 GLY A C 1
ATOM 2355 O O . GLY A 1 306 ? 77.305 -17.717 -3.331 1 38.96 643 GLY A O 1
ATOM 2356 N N . SER A 1 307 ? 77.828 -19.373 -4.799 1 37.85 644 SER A N 1
ATOM 2357 C CA . SER A 1 307 ? 78.417 -18.527 -5.841 1 37.36 644 SER A CA 1
ATOM 2358 C C . SER A 1 307 ? 79.775 -17.957 -5.525 1 36.43 644 SER A C 1
ATOM 2359 O O . SER A 1 307 ? 80.363 -17.349 -6.406 1 36.79 644 SER A O 1
ATOM 2362 N N . GLN A 1 308 ? 80.277 -18.132 -4.309 1 35.35 645 GLN A N 1
ATOM 2363 C CA . GLN A 1 308 ? 81.536 -17.551 -3.858 1 35.1 645 GLN A CA 1
ATOM 2364 C C . GLN A 1 308 ? 82.813 -18.05 -4.534 1 36.11 645 GLN A C 1
ATOM 2365 O O . GLN A 1 308 ? 83.809 -17.326 -4.53 1 36.31 645 GLN A O 1
ATOM 2371 N N . ALA A 1 309 ? 82.809 -19.285 -5.085 1 36.18 646 ALA A N 1
ATOM 2372 C CA . ALA A 1 309 ? 84.004 -19.894 -5.69 1 36.37 646 ALA A CA 1
ATOM 2373 C C . ALA A 1 309 ? 85.208 -19.873 -4.717 1 37.04 646 ALA A C 1
ATOM 2374 O O . ALA A 1 309 ? 86.312 -19.474 -5.076 1 37.88 646 ALA A O 1
ATOM 2376 N N . GLN A 1 310 ? 84.969 -20.307 -3.473 1 36.4 647 GLN A N 1
ATOM 2377 C CA . GLN A 1 310 ? 85.983 -20.384 -2.407 1 35.61 647 GLN A CA 1
ATOM 2378 C C . GLN A 1 310 ? 87.181 -21.235 -2.822 1 36.33 647 GLN A C 1
ATOM 2379 O O . GLN A 1 310 ? 88.316 -20.948 -2.432 1 37.35 647 GLN A O 1
ATOM 2385 N N . ASN A 1 311 ? 86.924 -22.297 -3.596 1 35.87 648 ASN A N 1
ATOM 2386 C CA . ASN A 1 311 ? 87.924 -23.246 -4.048 1 35.85 648 ASN A CA 1
ATOM 2387 C C . ASN A 1 311 ? 87.863 -23.556 -5.549 1 36.63 648 ASN A C 1
ATOM 2388 O O . ASN A 1 311 ? 87.44 -24.655 -5.921 1 38.11 648 ASN A O 1
ATOM 2393 N N . PRO A 1 312 ? 88.296 -22.641 -6.449 1 35.68 649 PRO A N 1
ATOM 2394 C CA . PRO A 1 312 ? 88.267 -22.968 -7.883 1 35.15 649 PRO A CA 1
ATOM 2395 C C . PRO A 1 312 ? 89.182 -24.165 -8.181 1 35.64 649 PRO A C 1
ATOM 2396 O O . PRO A 1 312 ? 90.158 -24.383 -7.447 1 36.44 649 PRO A O 1
ATOM 2400 N N . PHE A 1 313 ? 88.866 -24.956 -9.224 1 34.48 650 PHE A N 1
ATOM 2401 C CA . PHE A 1 313 ? 89.582 -26.184 -9.536 1 33.96 650 PHE A CA 1
ATOM 2402 C C . PHE A 1 313 ? 91.103 -26.05 -9.591 1 34.97 650 PHE A C 1
ATOM 2403 O O . PHE A 1 313 ? 91.783 -26.946 -9.096 1 35.5 650 PHE A O 1
ATOM 2411 N N . LEU A 1 314 ? 91.658 -24.949 -10.127 1 35.53 651 LEU A N 1
ATOM 2412 C CA . LEU A 1 314 ? 93.126 -24.815 -10.204 1 35.77 651 LEU A CA 1
ATOM 2413 C C . LEU A 1 314 ? 93.77 -24.478 -8.835 1 36.46 651 LEU A C 1
ATOM 2414 O O . LEU A 1 314 ? 94.963 -24.722 -8.649 1 36.91 651 LEU A O 1
ATOM 2419 N N . THR A 1 315 ? 92.978 -24.014 -7.855 1 36.46 652 THR A N 1
ATOM 2420 C CA . THR A 1 315 ? 93.472 -23.834 -6.48 1 37.38 652 THR A CA 1
ATOM 2421 C C . THR A 1 315 ? 93.513 -25.23 -5.789 1 37.38 652 THR A C 1
ATOM 2422 O O . THR A 1 315 ? 94.499 -25.578 -5.143 1 38.08 652 THR A O 1
ATOM 2426 N N . THR A 1 316 ? 92.496 -26.072 -6.028 1 36.18 653 THR A N 1
ATOM 2427 C CA . THR A 1 316 ? 92.471 -27.433 -5.515 1 35.11 653 THR A CA 1
ATOM 2428 C C . THR A 1 316 ? 93.697 -28.228 -6.026 1 36.44 653 THR A C 1
ATOM 2429 O O . THR A 1 316 ? 94.282 -29.006 -5.265 1 38.05 653 THR A O 1
ATOM 2433 N N . LEU A 1 317 ? 94.137 -27.97 -7.27 1 35.69 654 LEU A N 1
ATOM 2434 C CA . LEU A 1 317 ? 95.327 -28.623 -7.801 1 35.89 654 LEU A CA 1
ATOM 2435 C C . LEU A 1 317 ? 96.581 -28.188 -7.019 1 36.87 654 LEU A C 1
ATOM 2436 O O . LEU A 1 317 ? 97.413 -29.035 -6.666 1 38.01 654 LEU A O 1
ATOM 2441 N N . ASP A 1 318 ? 96.692 -26.895 -6.696 1 36.02 655 ASP A N 1
ATOM 2442 C CA . ASP A 1 318 ? 97.794 -26.415 -5.887 1 36.52 655 ASP A CA 1
ATOM 2443 C C . ASP A 1 318 ? 97.806 -27.059 -4.487 1 37.26 655 ASP A C 1
ATOM 2444 O O . ASP A 1 318 ? 98.872 -27.461 -4.017 1 38.03 655 ASP A O 1
ATOM 2449 N N . ASN A 1 319 ? 96.63 -27.196 -3.839 1 36.29 656 ASN A N 1
ATOM 2450 C CA . ASN A 1 319 ? 96.542 -27.832 -2.523 1 35.64 656 ASN A CA 1
ATOM 2451 C C . ASN A 1 319 ? 96.909 -29.32 -2.574 1 35.84 656 ASN A C 1
ATOM 2452 O O . ASN A 1 319 ? 97.485 -29.839 -1.613 1 36.08 656 ASN A O 1
ATOM 2457 N N . VAL A 1 320 ? 96.664 -29.985 -3.726 1 35.21 657 VAL A N 1
ATOM 2458 C CA . VAL A 1 320 ? 97.089 -31.36 -3.953 1 34.68 657 VAL A CA 1
ATOM 2459 C C . VAL A 1 320 ? 98.619 -31.39 -3.937 1 35.01 657 VAL A C 1
ATOM 2460 O O . VAL A 1 320 ? 99.199 -32.243 -3.277 1 35.59 657 VAL A O 1
ATOM 2464 N N . LYS A 1 321 ? 99.275 -30.441 -4.632 1 34.78 658 LYS A N 1
ATOM 2465 C CA . LYS A 1 321 ? 100.745 -30.389 -4.659 1 34.21 658 LYS A CA 1
ATOM 2466 C C . LYS A 1 321 ? 101.324 -30.033 -3.286 1 34.26 658 LYS A C 1
ATOM 2467 O O . LYS A 1 321 ? 102.383 -30.529 -2.93 1 34.88 658 LYS A O 1
ATOM 2473 N N . LYS A 1 322 ? 100.61 -29.232 -2.492 1 34.08 659 LYS A N 1
ATOM 2474 C CA . LYS A 1 322 ? 101.029 -28.895 -1.125 1 34.4 659 LYS A CA 1
ATOM 2475 C C . LYS A 1 322 ? 101.039 -30.184 -0.247 1 35.1 659 LYS A C 1
ATOM 2476 O O . LYS A 1 322 ? 102.04 -30.458 0.405 1 35.46 659 LYS A O 1
ATOM 2482 N N . VAL A 1 323 ? 99.94 -30.993 -0.279 1 34.88 660 VAL A N 1
ATOM 2483 C CA . VAL A 1 323 ? 99.809 -32.269 0.453 1 34.96 660 VAL A CA 1
ATOM 2484 C C . VAL A 1 323 ? 100.773 -33.342 -0.104 1 35.03 660 VAL A C 1
ATOM 2485 O O . VAL A 1 323 ? 101.298 -34.168 0.65 1 35.1 660 VAL A O 1
ATOM 2489 N N . ALA A 1 324 ? 101.058 -33.296 -1.414 1 35.09 661 ALA A N 1
ATOM 2490 C CA . ALA A 1 324 ? 102.006 -34.225 -2.021 1 35.56 661 ALA A CA 1
ATOM 2491 C C . ALA A 1 324 ? 103.41 -33.951 -1.443 1 35.64 661 ALA A C 1
ATOM 2492 O O . ALA A 1 324 ? 104.083 -34.882 -1.01 1 35.68 661 ALA A O 1
ATOM 2494 N N . LEU A 1 325 ? 103.804 -32.677 -1.337 1 35.35 662 LEU A N 1
ATOM 2495 C CA . LEU A 1 325 ? 105.09 -32.32 -0.723 1 35.04 662 LEU A CA 1
ATOM 2496 C C . LEU A 1 325 ? 105.176 -32.778 0.759 1 35.23 662 LEU A C 1
ATOM 2497 O O . LEU A 1 325 ? 106.174 -33.381 1.162 1 35.77 662 LEU A O 1
ATOM 2502 N N . ASN A 1 326 ? 104.11 -32.548 1.54 1 34.58 663 ASN A N 1
ATOM 2503 C CA . ASN A 1 326 ? 104.079 -32.838 2.97 1 34.74 663 ASN A CA 1
ATOM 2504 C C . ASN A 1 326 ? 104 -34.331 3.344 1 35.67 663 ASN A C 1
ATOM 2505 O O . ASN A 1 326 ? 104.338 -34.7 4.478 1 36.11 663 ASN A O 1
ATOM 2510 N N . THR A 1 327 ? 103.522 -35.18 2.409 1 35.22 664 THR A N 1
ATOM 2511 C CA . THR A 1 327 ? 103.409 -36.637 2.595 1 34.88 664 THR A CA 1
ATOM 2512 C C . THR A 1 327 ? 104.385 -37.431 1.714 1 36.19 664 THR A C 1
ATOM 2513 O O . THR A 1 327 ? 104.308 -38.662 1.69 1 37.09 664 THR A O 1
ATOM 2517 N N . ASP A 1 328 ? 105.281 -36.742 0.97 1 36.09 665 ASP A N 1
ATOM 2518 C CA . ASP A 1 328 ? 106.211 -37.373 0.053 1 35.89 665 ASP A CA 1
ATOM 2519 C C . ASP A 1 328 ? 105.488 -38.15 -1.052 1 35.5 665 ASP A C 1
ATOM 2520 O O . ASP A 1 328 ? 105.93 -39.227 -1.448 1 36.26 665 ASP A O 1
ATOM 2525 N N . GLY A 1 329 ? 104.382 -37.598 -1.536 1 34.09 666 GLY A N 1
ATOM 2526 C CA . GLY A 1 329 ? 103.658 -38.18 -2.651 1 33.96 666 GLY A CA 1
ATOM 2527 C C . GLY A 1 329 ? 102.773 -39.376 -2.373 1 34.41 666 GLY A C 1
ATOM 2528 O O . GLY A 1 329 ? 102.536 -40.175 -3.283 1 35.35 666 GLY A O 1
ATOM 2529 N N . LEU A 1 330 ? 102.213 -39.492 -1.154 1 33.31 667 LEU A N 1
ATOM 2530 C CA . LEU A 1 330 ? 101.251 -40.557 -0.883 1 33.01 667 LEU A CA 1
ATOM 2531 C C . LEU A 1 330 ? 99.963 -40.215 -1.658 1 33.81 667 LEU A C 1
ATOM 2532 O O . LEU A 1 330 ? 99.691 -39.038 -1.911 1 34.86 667 LEU A O 1
ATOM 2537 N N . GLY A 1 331 ? 99.193 -41.227 -2.035 1 32.89 668 GLY A N 1
ATOM 2538 C CA . GLY A 1 331 ? 97.972 -41.038 -2.793 1 32.39 668 GLY A CA 1
ATOM 2539 C C . GLY A 1 331 ? 96.954 -40.195 -2.067 1 32.51 668 GLY A C 1
ATOM 2540 O O . GLY A 1 331 ? 96.976 -40.096 -0.844 1 32.39 668 GLY A O 1
ATOM 2541 N N . GLN A 1 332 ? 96.068 -39.551 -2.819 1 32.65 669 GLN A N 1
ATOM 2542 C CA . GLN A 1 332 ? 95.053 -38.669 -2.24 1 32.4 669 GLN A CA 1
ATOM 2543 C C . GLN A 1 332 ? 93.671 -38.965 -2.841 1 32.71 669 GLN A C 1
ATOM 2544 O O . GLN A 1 332 ? 93.567 -39.518 -3.932 1 33.34 669 GLN A O 1
ATOM 2550 N N . SER A 1 333 ? 92.62 -38.543 -2.159 1 32.32 670 SER A N 1
ATOM 2551 C CA . SER A 1 333 ? 91.26 -38.704 -2.645 1 32.61 670 SER A CA 1
ATOM 2552 C C . SER A 1 333 ? 90.488 -37.447 -2.271 1 33.1 670 SER A C 1
ATOM 2553 O O . SER A 1 333 ? 90.117 -37.277 -1.115 1 33.34 670 SER A O 1
ATOM 2556 N N . VAL A 1 334 ? 90.312 -36.532 -3.237 1 32.47 671 VAL A N 1
ATOM 2557 C CA . VAL A 1 334 ? 89.647 -35.261 -2.997 1 32.45 671 VAL A CA 1
ATOM 2558 C C . VAL A 1 334 ? 88.19 -35.286 -3.423 1 33.1 671 VAL A C 1
ATOM 2559 O O . VAL A 1 334 ? 87.892 -35.518 -4.586 1 33.4 671 VAL A O 1
ATOM 2563 N N A LEU A 1 335 ? 87.285 -35.044 -2.476 0.52 32.92 672 LEU A N 1
ATOM 2564 N N B LEU A 1 335 ? 87.277 -35.064 -2.474 0.48 33.28 672 LEU A N 1
ATOM 2565 C CA A LEU A 1 335 ? 85.851 -35.032 -2.705 0.52 33.17 672 LEU A CA 1
ATOM 2566 C CA B LEU A 1 335 ? 85.85 -35.033 -2.751 0.48 33.88 672 LEU A CA 1
ATOM 2567 C C A LEU A 1 335 ? 85.426 -33.579 -2.993 0.52 34.05 672 LEU A C 1
ATOM 2568 C C B LEU A 1 335 ? 85.442 -33.578 -3.006 0.48 34.35 672 LEU A C 1
ATOM 2569 O O A LEU A 1 335 ? 85.526 -32.716 -2.116 0.52 34.16 672 LEU A O 1
ATOM 2570 O O B LEU A 1 335 ? 85.587 -32.714 -2.136 0.48 34.46 672 LEU A O 1
ATOM 2579 N N . LEU A 1 336 ? 84.98 -33.307 -4.235 1 34.01 673 LEU A N 1
ATOM 2580 C CA . LEU A 1 336 ? 84.564 -31.976 -4.662 1 33.04 673 LEU A CA 1
ATOM 2581 C C . LEU A 1 336 ? 83.126 -31.708 -4.279 1 33.5 673 LEU A C 1
ATOM 2582 O O . LEU A 1 336 ? 82.201 -31.996 -5.042 1 33.65 673 LEU A O 1
ATOM 2587 N N . LYS A 1 337 ? 82.932 -31.129 -3.099 1 33.49 674 LYS A N 1
ATOM 2588 C CA . LYS A 1 337 ? 81.593 -30.819 -2.603 1 33.65 674 LYS A CA 1
ATOM 2589 C C . LYS A 1 337 ? 81.262 -29.411 -3.085 1 35 674 LYS A C 1
ATOM 2590 O O . LYS A 1 337 ? 81.868 -28.449 -2.633 1 35.9 674 LYS A O 1
ATOM 2596 N N . GLY A 1 338 ? 80.38 -29.304 -4.062 1 34.95 675 GLY A N 1
ATOM 2597 C CA . GLY A 1 338 ? 80.083 -28.023 -4.688 1 35.03 675 GLY A CA 1
ATOM 2598 C C . GLY A 1 338 ? 80.77 -27.816 -6.03 1 35.12 675 GLY A C 1
ATOM 2599 O O . GLY A 1 338 ? 80.925 -26.675 -6.48 1 35.39 675 GLY A O 1
ATOM 2600 N N . TYR A 1 339 ? 81.193 -28.913 -6.683 1 34.81 676 TYR A N 1
ATOM 2601 C CA . TYR A 1 339 ? 81.828 -28.859 -7.992 1 35.3 676 TYR A CA 1
ATOM 2602 C C . TYR A 1 339 ? 80.89 -28.247 -9.049 1 35.85 676 TYR A C 1
ATOM 2603 O O . TYR A 1 339 ? 81.383 -27.746 -10.061 1 36.39 676 TYR A O 1
ATOM 2612 N N . GLY A 1 340 ? 79.571 -28.402 -8.858 1 35.08 677 GLY A N 1
ATOM 2613 C CA . GLY A 1 340 ? 78.598 -28.022 -9.849 1 35.5 677 GLY A CA 1
ATOM 2614 C C . GLY A 1 340 ? 77.771 -26.814 -9.528 1 36.52 677 GLY A C 1
ATOM 2615 O O . GLY A 1 340 ? 77.693 -26.37 -8.376 1 36.77 677 GLY A O 1
ATOM 2616 N N . ASN A 1 341 ? 77.19 -26.227 -10.588 1 36.55 678 ASN A N 1
ATOM 2617 C CA . ASN A 1 341 ? 76.277 -25.101 -10.504 1 36.85 678 ASN A CA 1
ATOM 2618 C C . ASN A 1 341 ? 76.874 -23.971 -9.627 1 36.97 678 ASN A C 1
ATOM 2619 O O . ASN A 1 341 ? 78.045 -23.648 -9.83 1 37.79 678 ASN A O 1
ATOM 2624 N N . GLU A 1 342 ? 76.151 -23.46 -8.613 1 36.04 679 GLU A N 1
ATOM 2625 C CA . GLU A 1 342 ? 76.643 -22.404 -7.74 1 35.44 679 GLU A CA 1
ATOM 2626 C C . GLU A 1 342 ? 77.418 -22.904 -6.51 1 35.74 679 GLU A C 1
ATOM 2627 O O . GLU A 1 342 ? 77.95 -22.086 -5.755 1 35.59 679 GLU A O 1
ATOM 2633 N N . GLY A 1 343 ? 77.53 -24.23 -6.346 1 35.86 680 GLY A N 1
ATOM 2634 C CA . GLY A 1 343 ? 78.248 -24.804 -5.218 1 35.96 680 GLY A CA 1
ATOM 2635 C C . GLY A 1 343 ? 77.492 -25.906 -4.513 1 36.1 680 GLY A C 1
ATOM 2636 O O . GLY A 1 343 ? 76.644 -26.577 -5.104 1 36.16 680 GLY A O 1
ATOM 2637 N N . HIS A 1 344 ? 77.816 -26.125 -3.246 1 35.79 681 HIS A N 1
ATOM 2638 C CA . HIS A 1 344 ? 77.232 -27.202 -2.46 1 35.81 681 HIS A CA 1
ATOM 2639 C C . HIS A 1 344 ? 75.763 -26.948 -2.227 1 36.97 681 HIS A C 1
ATOM 2640 O O . HIS A 1 344 ? 75.4 -25.861 -1.809 1 37.65 681 HIS A O 1
ATOM 2647 N N . ASP A 1 345 ? 74.917 -27.933 -2.526 1 36.94 682 ASP A N 1
ATOM 2648 C CA . ASP A 1 345 ? 73.473 -27.828 -2.352 1 37 682 ASP A CA 1
ATOM 2649 C C . ASP A 1 345 ? 72.883 -26.684 -3.179 1 37.42 682 ASP A C 1
ATOM 2650 O O . ASP A 1 345 ? 72.051 -25.883 -2.733 1 38.01 682 ASP A O 1
ATOM 2655 N N . SER A 1 346 ? 73.317 -26.668 -4.43 1 36.83 683 SER A N 1
ATOM 2656 C CA . SER A 1 346 ? 72.871 -25.804 -5.508 1 36.33 683 SER A CA 1
ATOM 2657 C C . SER A 1 346 ? 72.865 -26.688 -6.747 1 36.12 683 SER A C 1
ATOM 2658 O O . SER A 1 346 ? 73.75 -27.536 -6.916 1 36.29 683 SER A O 1
ATOM 2661 N N . GLY A 1 347 ? 71.859 -26.515 -7.586 1 35.88 684 GLY A N 1
ATOM 2662 C CA . GLY A 1 347 ? 71.765 -27.199 -8.869 1 36.1 684 GLY A CA 1
ATOM 2663 C C . GLY A 1 347 ? 71.48 -28.678 -8.871 1 36.8 684 GLY A C 1
ATOM 2664 O O . GLY A 1 347 ? 71.429 -29.271 -9.948 1 37.6 684 GLY A O 1
ATOM 2665 N N . HIS A 1 348 ? 71.211 -29.305 -7.697 1 36.31 685 HIS A N 1
ATOM 2666 C CA . HIS A 1 348 ? 70.85 -30.732 -7.678 1 36.02 685 HIS A CA 1
ATOM 2667 C C . HIS A 1 348 ? 69.547 -30.907 -8.477 1 36.59 685 HIS A C 1
ATOM 2668 O O . HIS A 1 348 ? 68.648 -30.084 -8.305 1 37.1 685 HIS A O 1
ATOM 2675 N N . PRO A 1 349 ? 69.459 -31.861 -9.419 1 35.99 686 PRO A N 1
ATOM 2676 C CA . PRO A 1 349 ? 70.386 -32.964 -9.673 1 36.3 686 PRO A CA 1
ATOM 2677 C C . PRO A 1 349 ? 71.056 -32.873 -11.051 1 36.97 686 PRO A C 1
ATOM 2678 O O . PRO A 1 349 ? 71.195 -33.882 -11.741 1 37.64 686 PRO A O 1
ATOM 2682 N N . ASP A 1 350 ? 71.48 -31.682 -11.464 1 36.7 687 ASP A N 1
ATOM 2683 C CA . ASP A 1 350 ? 72.134 -31.485 -12.766 1 37.1 687 ASP A CA 1
ATOM 2684 C C . ASP A 1 350 ? 73.601 -31.899 -12.7 1 37.41 687 ASP A C 1
ATOM 2685 O O . ASP A 1 350 ? 74.492 -31.044 -12.617 1 37.49 687 ASP A O 1
ATOM 2690 N N . TYR A 1 351 ? 73.855 -33.21 -12.745 1 37.24 688 TYR A N 1
ATOM 2691 C CA . TYR A 1 351 ? 75.196 -33.774 -12.611 1 36.98 688 TYR A CA 1
ATOM 2692 C C . TYR A 1 351 ? 76.185 -33.239 -13.641 1 38.25 688 TYR A C 1
ATOM 2693 O O . TYR A 1 351 ? 77.353 -33.047 -13.308 1 39.03 688 TYR A O 1
ATOM 2702 N N . GLY A 1 352 ? 75.721 -32.957 -14.85 1 38.5 689 GLY A N 1
ATOM 2703 C CA . GLY A 1 352 ? 76.583 -32.447 -15.909 1 38.92 689 GLY A CA 1
ATOM 2704 C C . GLY A 1 352 ? 76.92 -30.966 -15.853 1 38.89 689 GLY A C 1
ATOM 2705 O O . GLY A 1 352 ? 77.71 -30.479 -16.672 1 38.94 689 GLY A O 1
ATOM 2706 N N . ASP A 1 353 ? 76.314 -30.23 -14.924 1 38.56 690 ASP A N 1
ATOM 2707 C CA . ASP A 1 353 ? 76.545 -28.782 -14.824 1 39 690 ASP A CA 1
ATOM 2708 C C . ASP A 1 353 ? 77.704 -28.487 -13.898 1 39.04 690 ASP A C 1
ATOM 2709 O O . ASP A 1 353 ? 77.496 -28.293 -12.71 1 40.1 690 ASP A O 1
ATOM 2714 N N . ILE A 1 354 ? 78.906 -28.439 -14.433 1 38.12 691 ILE A N 1
ATOM 2715 C CA . ILE A 1 354 ? 80.128 -28.146 -13.685 1 37.63 691 ILE A CA 1
ATOM 2716 C C . ILE A 1 354 ? 80.236 -26.634 -13.49 1 38.06 691 ILE A C 1
ATOM 2717 O O . ILE A 1 354 ? 79.964 -25.878 -14.417 1 38.88 691 ILE A O 1
ATOM 2722 N N . GLY A 1 355 ? 80.523 -26.21 -12.266 1 37.47 692 GLY A N 1
ATOM 2723 C CA . GLY A 1 355 ? 80.574 -24.814 -11.871 1 37.53 692 GLY A CA 1
ATOM 2724 C C . GLY A 1 355 ? 81.377 -23.918 -12.777 1 38.23 692 GLY A C 1
ATOM 2725 O O . GLY A 1 355 ? 82.606 -24.017 -12.816 1 38.4 692 GLY A O 1
ATOM 2726 N N . GLN A 1 356 ? 80.692 -23.01 -13.496 1 38.26 693 GLN A N 1
ATOM 2727 C CA . GLN A 1 356 ? 81.385 -22.083 -14.396 1 38.27 693 GLN A CA 1
ATOM 2728 C C . GLN A 1 356 ? 82.301 -21.127 -13.652 1 38.13 693 GLN A C 1
ATOM 2729 O O . GLN A 1 356 ? 83.43 -20.882 -14.108 1 38.71 693 GLN A O 1
ATOM 2735 N N . ARG A 1 357 ? 81.877 -20.661 -12.455 1 37.15 694 ARG A N 1
ATOM 2736 C CA . ARG A 1 357 ? 82.724 -19.797 -11.634 1 36.25 694 ARG A CA 1
ATOM 2737 C C . ARG A 1 357 ? 83.943 -20.502 -11.048 1 36.48 694 ARG A C 1
ATOM 2738 O O . ARG A 1 357 ? 84.834 -19.832 -10.533 1 37.52 694 ARG A O 1
ATOM 2746 N N . LEU A 1 358 ? 83.999 -21.837 -11.096 1 35.8 695 LEU A N 1
ATOM 2747 C CA . LEU A 1 358 ? 85.182 -22.57 -10.607 1 35.28 695 LEU A CA 1
ATOM 2748 C C . LEU A 1 358 ? 86.223 -22.82 -11.71 1 35.84 695 LEU A C 1
ATOM 2749 O O . LEU A 1 358 ? 87.32 -23.292 -11.403 1 36.31 695 LEU A O 1
ATOM 2754 N N . GLY A 1 359 ? 85.843 -22.564 -12.967 1 35.42 696 GLY A N 1
ATOM 2755 C CA . GLY A 1 359 ? 86.643 -22.781 -14.154 1 35.76 696 GLY A CA 1
ATOM 2756 C C . GLY A 1 359 ? 86.046 -23.785 -15.12 1 36.59 696 GLY A C 1
ATOM 2757 O O . GLY A 1 359 ? 86.67 -24.073 -16.14 1 37.61 696 GLY A O 1
ATOM 2758 N N . GLY A 1 360 ? 84.858 -24.325 -14.802 1 36.2 697 GLY A N 1
ATOM 2759 C CA . GLY A 1 360 ? 84.116 -25.285 -15.606 1 36.5 697 GLY A CA 1
ATOM 2760 C C . GLY A 1 360 ? 84.784 -26.628 -15.846 1 37.73 697 GLY A C 1
ATOM 2761 O O . GLY A 1 360 ? 85.756 -26.996 -15.174 1 38.11 697 GLY A O 1
ATOM 2762 N N . ALA A 1 361 ? 84.282 -27.369 -16.851 1 37.85 698 ALA A N 1
ATOM 2763 C CA . ALA A 1 361 ? 84.828 -28.672 -17.18 1 38.18 698 ALA A CA 1
ATOM 2764 C C . ALA A 1 361 ? 86.307 -28.593 -17.562 1 39.35 698 ALA A C 1
ATOM 2765 O O . ALA A 1 361 ? 87.075 -29.467 -17.188 1 39.4 698 ALA A O 1
ATOM 2767 N N . ASP A 1 362 ? 86.723 -27.517 -18.24 1 40.12 699 ASP A N 1
ATOM 2768 C CA . ASP A 1 362 ? 88.113 -27.363 -18.659 1 40.55 699 ASP A CA 1
ATOM 2769 C C . ASP A 1 362 ? 89.077 -27.324 -17.522 1 39.91 699 ASP A C 1
ATOM 2770 O O . ASP A 1 362 ? 90.098 -28.012 -17.59 1 40.47 699 ASP A O 1
ATOM 2775 N N . ASP A 1 363 ? 88.77 -26.545 -16.476 1 38.91 700 ASP A N 1
ATOM 2776 C CA . ASP A 1 363 ? 89.645 -26.484 -15.324 1 39.12 700 ASP A CA 1
ATOM 2777 C C . ASP A 1 363 ? 89.527 -27.736 -14.446 1 39.27 700 ASP A C 1
ATOM 2778 O O . ASP A 1 363 ? 90.508 -28.134 -13.827 1 40.05 700 ASP A O 1
ATOM 2783 N N . MET A 1 364 ? 88.347 -28.365 -14.401 1 38.3 701 MET A N 1
ATOM 2784 C CA . MET A 1 364 ? 88.163 -29.584 -13.627 1 37.69 701 MET A CA 1
ATOM 2785 C C . MET A 1 364 ? 88.986 -30.708 -14.258 1 37.38 701 MET A C 1
ATOM 2786 O O . MET A 1 364 ? 89.657 -31.447 -13.549 1 37.7 701 MET A O 1
ATOM 2791 N N . ASN A 1 365 ? 89.011 -30.792 -15.595 1 36.84 702 ASN A N 1
ATOM 2792 C CA . ASN A 1 365 ? 89.829 -31.781 -16.303 1 36.31 702 ASN A CA 1
ATOM 2793 C C . ASN A 1 365 ? 91.325 -31.527 -16.145 1 37.07 702 ASN A C 1
ATOM 2794 O O . ASN A 1 365 ? 92.054 -32.475 -15.915 1 38.27 702 ASN A O 1
ATOM 2799 N N . THR A 1 366 ? 91.781 -30.266 -16.151 1 36.8 703 THR A N 1
ATOM 2800 C CA . THR A 1 366 ? 93.202 -29.94 -15.95 1 36.35 703 THR A CA 1
ATOM 2801 C C . THR A 1 366 ? 93.606 -30.37 -14.536 1 37.16 703 THR A C 1
ATOM 2802 O O . THR A 1 366 ? 94.635 -31.026 -14.359 1 38.29 703 THR A O 1
ATOM 2806 N N . MET A 1 367 ? 92.769 -30.028 -13.53 1 35.87 704 MET A N 1
ATOM 2807 C CA . MET A 1 367 ? 93.005 -30.387 -12.154 1 35.24 704 MET A CA 1
ATOM 2808 C C . MET A 1 367 ? 93.116 -31.926 -12.004 1 35.83 704 MET A C 1
ATOM 2809 O O . MET A 1 367 ? 94.041 -32.398 -11.349 1 36.48 704 MET A O 1
ATOM 2814 N N . MET A 1 368 ? 92.199 -32.698 -12.64 1 35.22 705 MET A N 1
ATOM 2815 C CA . MET A 1 368 ? 92.173 -34.16 -12.555 1 34.94 705 MET A CA 1
ATOM 2816 C C . MET A 1 368 ? 93.326 -34.839 -13.29 1 36.04 705 MET A C 1
ATOM 2817 O O . MET A 1 368 ? 93.925 -35.768 -12.744 1 37.03 705 MET A O 1
ATOM 2822 N N . GLU A 1 369 ? 93.666 -34.359 -14.511 1 35.41 706 GLU A N 1
ATOM 2823 C CA . GLU A 1 369 ? 94.773 -34.888 -15.293 1 34.94 706 GLU A CA 1
ATOM 2824 C C . GLU A 1 369 ? 96.099 -34.597 -14.606 1 34.76 706 GLU A C 1
ATOM 2825 O O . GLU A 1 369 ? 96.884 -35.519 -14.409 1 34.85 706 GLU A O 1
ATOM 2831 N N . GLU A 1 370 ? 96.347 -33.337 -14.202 1 34.41 707 GLU A N 1
ATOM 2832 C CA . GLU A 1 370 ? 97.597 -32.98 -13.518 1 34.75 707 GLU A CA 1
ATOM 2833 C C . GLU A 1 370 ? 97.694 -33.577 -12.124 1 35.58 707 GLU A C 1
ATOM 2834 O O . GLU A 1 370 ? 98.768 -34.007 -11.722 1 36.32 707 GLU A O 1
ATOM 2840 N N . GLY A 1 371 ? 96.581 -33.594 -11.399 1 35.6 708 GLY A N 1
ATOM 2841 C CA . GLY A 1 371 ? 96.51 -34.129 -10.044 1 35.78 708 GLY A CA 1
ATOM 2842 C C . GLY A 1 371 ? 96.84 -35.598 -9.984 1 36.17 708 GLY A C 1
ATOM 2843 O O . GLY A 1 371 ? 97.452 -36.049 -9.018 1 36.5 708 GLY A O 1
ATOM 2844 N N . SER A 1 372 ? 96.49 -36.347 -11.044 1 36.24 709 SER A N 1
ATOM 2845 C CA . SER A 1 372 ? 96.756 -37.784 -11.109 1 36.51 709 SER A CA 1
ATOM 2846 C C . SER A 1 372 ? 98.226 -38.123 -11.123 1 37.43 709 SER A C 1
ATOM 2847 O O . SER A 1 372 ? 98.606 -39.194 -10.653 1 38.49 709 SER A O 1
ATOM 2850 N N . LYS A 1 373 ? 99.068 -37.212 -11.625 1 37.3 710 LYS A N 1
ATOM 2851 C CA . LYS A 1 373 ? 100.515 -37.383 -11.609 1 37.5 710 LYS A CA 1
ATOM 2852 C C . LYS A 1 373 ? 101.077 -37.342 -10.178 1 38.09 710 LYS A C 1
ATOM 2853 O O . LYS A 1 373 ? 102.195 -37.784 -9.97 1 38.79 710 LYS A O 1
ATOM 2859 N N . TYR A 1 374 ? 100.318 -36.803 -9.203 1 37.64 711 TYR A N 1
ATOM 2860 C CA . TYR A 1 374 ? 100.673 -36.747 -7.779 1 37.39 711 TYR A CA 1
ATOM 2861 C C . TYR A 1 374 ? 99.936 -37.856 -6.942 1 37.47 711 TYR A C 1
ATOM 2862 O O . TYR A 1 374 ? 99.948 -37.814 -5.714 1 37.92 711 TYR A O 1
ATOM 2871 N N . GLY A 1 375 ? 99.314 -38.815 -7.626 1 36.64 712 GLY A N 1
ATOM 2872 C CA . GLY A 1 375 ? 98.535 -39.885 -7.036 1 36.5 712 GLY A CA 1
ATOM 2873 C C . GLY A 1 375 ? 97.201 -39.415 -6.502 1 36.74 712 GLY A C 1
ATOM 2874 O O . GLY A 1 375 ? 96.624 -40.089 -5.65 1 38.2 712 GLY A O 1
ATOM 2875 N N . ALA A 1 376 ? 96.7 -38.251 -6.952 1 35.27 713 ALA A N 1
ATOM 2876 C CA . ALA A 1 376 ? 95.44 -37.721 -6.434 1 34.37 713 ALA A CA 1
ATOM 2877 C C . ALA A 1 376 ? 94.262 -38.092 -7.295 1 33.39 713 ALA A C 1
ATOM 2878 O O . ALA A 1 376 ? 94.291 -37.897 -8.506 1 33.31 713 ALA A O 1
ATOM 2880 N N . ARG A 1 377 ? 93.23 -38.655 -6.655 1 32.15 714 ARG A N 1
ATOM 2881 C CA . ARG A 1 377 ? 91.963 -39.088 -7.237 1 30.92 714 ARG A CA 1
ATOM 2882 C C . ARG A 1 377 ? 90.912 -38.006 -6.916 1 30.59 714 ARG A C 1
ATOM 2883 O O . ARG A 1 377 ? 90.988 -37.386 -5.867 1 30.47 714 ARG A O 1
ATOM 2891 N N . PHE A 1 378 ? 89.967 -37.755 -7.82 1 30.62 715 PHE A N 1
ATOM 2892 C CA . PHE A 1 378 ? 88.927 -36.75 -7.605 1 31.43 715 PHE A CA 1
ATOM 2893 C C . PHE A 1 378 ? 87.565 -37.381 -7.824 1 31.69 715 PHE A C 1
ATOM 2894 O O . PHE A 1 378 ? 87.414 -38.347 -8.576 1 32.17 715 PHE A O 1
ATOM 2902 N N . GLY A 1 379 ? 86.587 -36.841 -7.139 1 30.71 716 GLY A N 1
ATOM 2903 C CA . GLY A 1 379 ? 85.216 -37.289 -7.227 1 30.72 716 GLY A CA 1
ATOM 2904 C C . GLY A 1 379 ? 84.29 -36.172 -6.82 1 30.89 716 GLY A C 1
ATOM 2905 O O . GLY A 1 379 ? 84.686 -35.271 -6.094 1 31.01 716 GLY A O 1
ATOM 2906 N N . VAL A 1 380 ? 83.048 -36.238 -7.244 1 31.38 717 VAL A N 1
ATOM 2907 C CA . VAL A 1 380 ? 82.094 -35.17 -7.002 1 32.22 717 VAL A CA 1
ATOM 2908 C C . VAL A 1 380 ? 80.954 -35.601 -6.081 1 33.13 717 VAL A C 1
ATOM 2909 O O . VAL A 1 380 ? 80.535 -36.758 -6.109 1 33.5 717 VAL A O 1
ATOM 2913 N N . HIS A 1 381 ? 80.44 -34.654 -5.29 1 32.64 718 HIS A N 1
ATOM 2914 C CA . HIS A 1 381 ? 79.288 -34.878 -4.442 1 32.85 718 HIS A CA 1
ATOM 2915 C C . HIS A 1 381 ? 78.02 -34.67 -5.317 1 33.8 718 HIS A C 1
ATOM 2916 O O . HIS A 1 381 ? 77.818 -33.578 -5.883 1 34.31 718 HIS A O 1
ATOM 2923 N N . VAL A 1 382 ? 77.162 -35.708 -5.407 1 33.11 719 VAL A N 1
ATOM 2924 C CA . VAL A 1 382 ? 75.897 -35.641 -6.142 1 32.62 719 VAL A CA 1
ATOM 2925 C C . VAL A 1 382 ? 74.696 -35.996 -5.223 1 33.23 719 VAL A C 1
ATOM 2926 O O . VAL A 1 382 ? 74.873 -36.578 -4.156 1 33.28 719 VAL A O 1
ATOM 2930 N N . ASN A 1 383 ? 73.479 -35.635 -5.641 1 33.47 720 ASN A N 1
ATOM 2931 C CA . ASN A 1 383 ? 72.285 -35.925 -4.869 1 34.26 720 ASN A CA 1
ATOM 2932 C C . ASN A 1 383 ? 71.221 -36.486 -5.822 1 35.3 720 ASN A C 1
ATOM 2933 O O . ASN A 1 383 ? 70.939 -35.897 -6.861 1 35.36 720 ASN A O 1
ATOM 2938 N N . ALA A 1 384 ? 70.663 -37.645 -5.487 1 35.92 721 ALA A N 1
ATOM 2939 C CA . ALA A 1 384 ? 69.585 -38.253 -6.273 1 36.2 721 ALA A CA 1
ATOM 2940 C C . ALA A 1 384 ? 68.29 -38.318 -5.474 1 36.34 721 ALA A C 1
ATOM 2941 O O . ALA A 1 384 ? 67.403 -39.092 -5.844 1 36.66 721 ALA A O 1
ATOM 2943 N N . SER A 1 385 ? 68.165 -37.514 -4.392 1 36.25 722 SER A N 1
ATOM 2944 C CA . SER A 1 385 ? 67.021 -37.505 -3.484 1 36.7 722 SER A CA 1
ATOM 2945 C C . SER A 1 385 ? 66.368 -36.126 -3.329 1 38.2 722 SER A C 1
ATOM 2946 O O . SER A 1 385 ? 65.222 -36.062 -2.864 1 39.26 722 SER A O 1
ATOM 2949 N N . GLU A 1 386 ? 67.068 -35.029 -3.681 1 37.65 723 GLU A N 1
ATOM 2950 C CA . GLU A 1 386 ? 66.505 -33.69 -3.513 1 37.96 723 GLU A CA 1
ATOM 2951 C C . GLU A 1 386 ? 66.961 -32.774 -4.632 1 39.11 723 GLU A C 1
ATOM 2952 O O . GLU A 1 386 ? 68.078 -32.888 -5.112 1 39.51 723 GLU A O 1
ATOM 2958 N N . MET A 1 387 ? 66.074 -31.893 -5.093 1 39.33 724 MET A N 1
ATOM 2959 C CA . MET A 1 387 ? 66.369 -30.992 -6.192 1 39.1 724 MET A CA 1
ATOM 2960 C C . MET A 1 387 ? 65.893 -29.558 -5.928 1 38.74 724 MET A C 1
ATOM 2961 O O . MET A 1 387 ? 65.111 -29.323 -5.015 1 38.46 724 MET A O 1
ATOM 2966 N N . TYR A 1 388 ? 66.387 -28.6 -6.709 1 38.37 725 TYR A N 1
ATOM 2967 C CA . TYR A 1 388 ? 65.991 -27.2 -6.566 1 38.48 725 TYR A CA 1
ATOM 2968 C C . TYR A 1 388 ? 65.361 -26.725 -7.859 1 38.76 725 TYR A C 1
ATOM 2969 O O . TYR A 1 388 ? 65.824 -27.122 -8.939 1 38.7 725 TYR A O 1
ATOM 2978 N N . PRO A 1 389 ? 64.338 -25.837 -7.769 1 38.42 726 PRO A N 1
ATOM 2979 C CA . PRO A 1 389 ? 63.712 -25.283 -8.999 1 37.92 726 PRO A CA 1
ATOM 2980 C C . PRO A 1 389 ? 64.67 -24.861 -10.132 1 37.33 726 PRO A C 1
ATOM 2981 O O . PRO A 1 389 ? 64.341 -25.089 -11.285 1 37.58 726 PRO A O 1
ATOM 2985 N N . GLU A 1 390 ? 65.858 -24.306 -9.818 1 36.46 727 GLU A N 1
ATOM 2986 C CA . GLU A 1 390 ? 66.868 -23.853 -10.79 1 36.37 727 GLU A CA 1
ATOM 2987 C C . GLU A 1 390 ? 67.473 -24.947 -11.662 1 36.73 727 GLU A C 1
ATOM 2988 O O . GLU A 1 390 ? 68.126 -24.644 -12.666 1 36.42 727 GLU A O 1
ATOM 2994 N N . ALA A 1 391 ? 67.398 -26.202 -11.2 1 37.13 728 ALA A N 1
ATOM 2995 C CA . ALA A 1 391 ? 67.98 -27.307 -11.932 1 37.57 728 ALA A CA 1
ATOM 2996 C C . ALA A 1 391 ? 67.125 -27.556 -13.154 1 38.58 728 ALA A C 1
ATOM 2997 O O . ALA A 1 391 ? 65.912 -27.693 -13.033 1 39.43 728 ALA A O 1
ATOM 2999 N N . LYS A 1 392 ? 67.746 -27.641 -14.319 1 38.5 729 LYS A N 1
ATOM 3000 C CA . LYS A 1 392 ? 67.064 -27.906 -15.578 1 39.02 729 LYS A CA 1
ATOM 3001 C C . LYS A 1 392 ? 66.342 -29.266 -15.587 1 40.59 729 LYS A C 1
ATOM 3002 O O . LYS A 1 392 ? 65.383 -29.438 -16.343 1 41.43 729 LYS A O 1
ATOM 3008 N N . ALA A 1 393 ? 66.779 -30.221 -14.731 1 40.85 730 ALA A N 1
ATOM 3009 C CA . ALA A 1 393 ? 66.126 -31.529 -14.571 1 41.21 730 ALA A CA 1
ATOM 3010 C C . ALA A 1 393 ? 64.805 -31.392 -13.81 1 41.13 730 ALA A C 1
ATOM 3011 O O . ALA A 1 393 ? 63.965 -32.277 -13.936 1 41.42 730 ALA A O 1
ATOM 3013 N N . PHE A 1 394 ? 64.619 -30.303 -13.012 1 40.49 731 PHE A N 1
ATOM 3014 C CA . PHE A 1 394 ? 63.39 -30.038 -12.269 1 40.49 731 PHE A CA 1
ATOM 3015 C C . PHE A 1 394 ? 62.183 -30.051 -13.213 1 41.23 731 PHE A C 1
ATOM 3016 O O . PHE A 1 394 ? 62.177 -29.35 -14.219 1 41.52 731 PHE A O 1
ATOM 3024 N N . SER A 1 395 ? 61.243 -30.948 -12.943 1 41.44 732 SER A N 1
ATOM 3025 C CA . SER A 1 395 ? 60.027 -31.161 -13.725 1 42.12 732 SER A CA 1
ATOM 3026 C C . SER A 1 395 ? 58.969 -31.734 -12.794 1 43.25 732 SER A C 1
ATOM 3027 O O . SER A 1 395 ? 59.316 -32.245 -11.721 1 43.86 732 SER A O 1
ATOM 3030 N N . GLU A 1 396 ? 57.689 -31.708 -13.206 1 43.57 733 GLU A N 1
ATOM 3031 C CA . GLU A 1 396 ? 56.6 -32.284 -12.404 1 44.14 733 GLU A CA 1
ATOM 3032 C C . GLU A 1 396 ? 56.734 -33.788 -12.248 1 44.03 733 GLU A C 1
ATOM 3033 O O . GLU A 1 396 ? 56.328 -34.326 -11.219 1 44.65 733 GLU A O 1
ATOM 3039 N N . ASP A 1 397 ? 57.271 -34.476 -13.269 1 43.35 734 ASP A N 1
ATOM 3040 C CA . ASP A 1 397 ? 57.489 -35.916 -13.19 1 43.48 734 ASP A CA 1
ATOM 3041 C C . ASP A 1 397 ? 58.608 -36.221 -12.176 1 42.92 734 ASP A C 1
ATOM 3042 O O . ASP A 1 397 ? 58.506 -37.198 -11.434 1 42.89 734 ASP A O 1
ATOM 3047 N N . MET A 1 398 ? 59.64 -35.347 -12.09 1 42.14 735 MET A N 1
ATOM 3048 C CA . MET A 1 398 ? 60.728 -35.508 -11.119 1 41.89 735 MET A CA 1
ATOM 3049 C C . MET A 1 398 ? 60.292 -35.29 -9.679 1 42.58 735 MET A C 1
ATOM 3050 O O . MET A 1 398 ? 60.919 -35.821 -8.757 1 43.09 735 MET A O 1
ATOM 3055 N N . VAL A 1 399 ? 59.261 -34.464 -9.474 1 42.16 736 VAL A N 1
ATOM 3056 C CA . VAL A 1 399 ? 58.761 -34.101 -8.147 1 41.86 736 VAL A CA 1
ATOM 3057 C C . VAL A 1 399 ? 58.204 -35.297 -7.36 1 42.08 736 VAL A C 1
ATOM 3058 O O . VAL A 1 399 ? 57.364 -36.03 -7.885 1 43.04 736 VAL A O 1
ATOM 3062 N N . ARG A 1 400 ? 58.634 -35.475 -6.101 1 41.28 737 ARG A N 1
ATOM 3063 C CA . ARG A 1 400 ? 58.047 -36.508 -5.255 1 40.7 737 ARG A CA 1
ATOM 3064 C C . ARG A 1 400 ? 56.789 -35.887 -4.655 1 42.04 737 ARG A C 1
ATOM 3065 O O . ARG A 1 400 ? 56.846 -34.763 -4.139 1 41.82 737 ARG A O 1
ATOM 3073 N N . ARG A 1 401 ? 55.649 -36.595 -4.732 1 43.02 738 ARG A N 1
ATOM 3074 C CA . ARG A 1 401 ? 54.43 -36.092 -4.099 1 44.27 738 ARG A CA 1
ATOM 3075 C C . ARG A 1 401 ? 53.972 -36.99 -2.949 1 45.74 738 ARG A C 1
ATOM 3076 O O . ARG A 1 401 ? 54.343 -38.164 -2.897 1 45.75 738 ARG A O 1
ATOM 3084 N N . ASN A 1 402 ? 53.247 -36.424 -1.977 1 47.23 739 ASN A N 1
ATOM 3085 C CA . ASN A 1 402 ? 52.732 -37.228 -0.858 1 49.47 739 ASN A CA 1
ATOM 3086 C C . ASN A 1 402 ? 51.359 -37.834 -1.215 1 52.21 739 ASN A C 1
ATOM 3087 O O . ASN A 1 402 ? 50.832 -37.541 -2.294 1 52.62 739 ASN A O 1
ATOM 3092 N N . SER A 1 403 ? 50.775 -38.673 -0.342 1 53.94 740 SER A N 1
ATOM 3093 C CA . SER A 1 403 ? 49.474 -39.303 -0.636 1 55.86 740 SER A CA 1
ATOM 3094 C C . SER A 1 403 ? 48.323 -38.309 -0.891 1 56.38 740 SER A C 1
ATOM 3095 O O . SER A 1 403 ? 47.304 -38.683 -1.482 1 57.41 740 SER A O 1
ATOM 3098 N N . ALA A 1 404 ? 48.515 -37.037 -0.521 1 55.5 741 ALA A N 1
ATOM 3099 C CA . ALA A 1 404 ? 47.526 -35.978 -0.729 1 54.7 741 ALA A CA 1
ATOM 3100 C C . ALA A 1 404 ? 47.732 -35.177 -2.046 1 54.52 741 ALA A C 1
ATOM 3101 O O . ALA A 1 404 ? 46.969 -34.253 -2.333 1 55.08 741 ALA A O 1
ATOM 3103 N N . GLY A 1 405 ? 48.778 -35.488 -2.808 1 53.7 742 GLY A N 1
ATOM 3104 C CA . GLY A 1 405 ? 49.089 -34.757 -4.035 1 53 742 GLY A CA 1
ATOM 3105 C C . GLY A 1 405 ? 49.966 -33.52 -3.842 1 51.67 742 GLY A C 1
ATOM 3106 O O . GLY A 1 405 ? 50.233 -32.8 -4.801 1 51.28 742 GLY A O 1
ATOM 3107 N N . GLY A 1 406 ? 50.419 -33.263 -2.617 1 50.93 743 GLY A N 1
ATOM 3108 C CA . GLY A 1 406 ? 51.288 -32.123 -2.34 1 51.21 743 GLY A CA 1
ATOM 3109 C C . GLY A 1 406 ? 52.768 -32.426 -2.54 1 50.99 743 GLY A C 1
ATOM 3110 O O . GLY A 1 406 ? 53.156 -33.594 -2.634 1 51.16 743 GLY A O 1
ATOM 3111 N N . LEU A 1 407 ? 53.62 -31.38 -2.611 1 49.93 744 LEU A N 1
ATOM 3112 C CA . LEU A 1 407 ? 55.058 -31.584 -2.764 1 48.92 744 LEU A CA 1
ATOM 3113 C C . LEU A 1 407 ? 55.61 -32.241 -1.526 1 48.49 744 LEU A C 1
ATOM 3114 O O . LEU A 1 407 ? 55.168 -31.949 -0.423 1 48.9 744 LEU A O 1
ATOM 3119 N N . SER A 1 408 ? 56.605 -33.099 -1.703 1 47.81 745 SER A N 1
ATOM 3120 C CA . SER A 1 408 ? 57.309 -33.69 -0.598 1 47.71 745 SER A CA 1
ATOM 3121 C C . SER A 1 408 ? 58.525 -32.775 -0.427 1 48.01 745 SER A C 1
ATOM 3122 O O . SER A 1 408 ? 59.509 -32.923 -1.142 1 48.95 745 SER A O 1
ATOM 3125 N N . TYR A 1 409 ? 58.409 -31.759 0.437 1 47.02 746 TYR A N 1
ATOM 3126 C CA . TYR A 1 409 ? 59.437 -30.756 0.654 1 46.65 746 TYR A CA 1
ATOM 3127 C C . TYR A 1 409 ? 60.694 -31.279 1.324 1 46.26 746 TYR A C 1
ATOM 3128 O O . TYR A 1 409 ? 60.639 -32.153 2.191 1 46.45 746 TYR A O 1
ATOM 3137 N N . GLY A 1 410 ? 61.814 -30.652 0.96 1 44.93 747 GLY A N 1
ATOM 3138 C CA . GLY A 1 410 ? 63.137 -30.884 1.51 1 43.3 747 GLY A CA 1
ATOM 3139 C C . GLY A 1 410 ? 63.566 -29.73 2.394 1 41.6 747 GLY A C 1
ATOM 3140 O O . GLY A 1 410 ? 62.729 -29.109 3.043 1 42.21 747 GLY A O 1
ATOM 3141 N N A TRP A 1 411 ? 64.865 -29.415 2.405 0.5 40.47 748 TRP A N 1
ATOM 3142 N N B TRP A 1 411 ? 64.861 -29.422 2.41 0.5 41.15 748 TRP A N 1
ATOM 3143 C CA A TRP A 1 411 ? 65.455 -28.361 3.226 0.5 40.2 748 TRP A CA 1
ATOM 3144 C CA B TRP A 1 411 ? 65.377 -28.347 3.237 0.5 41.56 748 TRP A CA 1
ATOM 3145 C C A TRP A 1 411 ? 65.451 -27.021 2.508 0.5 40.34 748 TRP A C 1
ATOM 3146 C C B TRP A 1 411 ? 65.394 -27.025 2.506 0.5 40.97 748 TRP A C 1
ATOM 3147 O O A TRP A 1 411 ? 65.719 -26.962 1.31 0.5 40.36 748 TRP A O 1
ATOM 3148 O O B TRP A 1 411 ? 65.646 -26.979 1.307 0.5 40.97 748 TRP A O 1
ATOM 3169 N N . ASN A 1 412 ? 65.16 -25.938 3.238 1 40.36 749 ASN A N 1
ATOM 3170 C CA . ASN A 1 412 ? 65.222 -24.596 2.673 1 39.74 749 ASN A CA 1
ATOM 3171 C C . ASN A 1 412 ? 66.483 -23.975 3.263 1 39.14 749 ASN A C 1
ATOM 3172 O O . ASN A 1 412 ? 66.631 -23.988 4.479 1 38.87 749 ASN A O 1
ATOM 3177 N N . TRP A 1 413 ? 67.388 -23.441 2.419 1 38.48 750 TRP A N 1
ATOM 3178 C CA . TRP A 1 413 ? 68.602 -22.778 2.89 1 38.07 750 TRP A CA 1
ATOM 3179 C C . TRP A 1 413 ? 68.901 -21.599 1.939 1 38.84 750 TRP A C 1
ATOM 3180 O O . TRP A 1 413 ? 68.597 -20.46 2.296 1 38.96 750 TRP A O 1
ATOM 3191 N N . LEU A 1 414 ? 69.441 -21.875 0.718 1 38.82 751 LEU A N 1
ATOM 3192 C CA . LEU A 1 414 ? 69.644 -20.884 -0.352 1 38.85 751 LEU A CA 1
ATOM 3193 C C . LEU A 1 414 ? 68.329 -20.807 -1.145 1 40.08 751 LEU A C 1
ATOM 3194 O O . LEU A 1 414 ? 67.919 -19.727 -1.563 1 40.99 751 LEU A O 1
ATOM 3199 N N . ASP A 1 415 ? 67.704 -21.98 -1.396 1 39.67 752 ASP A N 1
ATOM 3200 C CA . ASP A 1 415 ? 66.442 -22.195 -2.101 1 38.97 752 ASP A CA 1
ATOM 3201 C C . ASP A 1 415 ? 65.705 -23.347 -1.411 1 38.76 752 ASP A C 1
ATOM 3202 O O . ASP A 1 415 ? 66.271 -24.005 -0.541 1 38.81 752 ASP A O 1
ATOM 3207 N N . GLN A 1 416 ? 64.454 -23.611 -1.8 1 38.65 753 GLN A N 1
ATOM 3208 C CA . GLN A 1 416 ? 63.683 -24.699 -1.221 1 38.68 753 GLN A CA 1
ATOM 3209 C C . GLN A 1 416 ? 63.941 -25.971 -1.993 1 39.44 753 GLN A C 1
ATOM 3210 O O . GLN A 1 416 ? 63.715 -26.021 -3.203 1 40.36 753 GLN A O 1
ATOM 3216 N N . GLY A 1 417 ? 64.397 -26.997 -1.287 1 38.92 754 GLY A N 1
ATOM 3217 C CA . GLY A 1 417 ? 64.616 -28.307 -1.867 1 38.6 754 GLY A CA 1
ATOM 3218 C C . GLY A 1 417 ? 63.3 -29.054 -1.963 1 38.6 754 GLY A C 1
ATOM 3219 O O . GLY A 1 417 ? 62.41 -28.878 -1.134 1 38.34 754 GLY A O 1
ATOM 3220 N N . VAL A 1 418 ? 63.143 -29.869 -2.994 1 38.51 755 VAL A N 1
ATOM 3221 C CA . VAL A 1 418 ? 61.942 -30.67 -3.207 1 38.33 755 VAL A CA 1
ATOM 3222 C C . VAL A 1 418 ? 62.447 -32.09 -3.434 1 38.22 755 VAL A C 1
ATOM 3223 O O . VAL A 1 418 ? 63.407 -32.278 -4.179 1 38.78 755 VAL A O 1
ATOM 3227 N N . GLY A 1 419 ? 61.848 -33.082 -2.777 1 37.36 756 GLY A N 1
ATOM 3228 C CA . GLY A 1 419 ? 62.263 -34.473 -2.947 1 36.7 756 GLY A CA 1
ATOM 3229 C C . GLY A 1 419 ? 62.136 -34.938 -4.387 1 36.5 756 GLY A C 1
ATOM 3230 O O . GLY A 1 419 ? 61.281 -34.44 -5.123 1 36.47 756 GLY A O 1
ATOM 3231 N N . ILE A 1 420 ? 63.038 -35.827 -4.83 1 36.17 757 ILE A N 1
ATOM 3232 C CA . ILE A 1 420 ? 62.992 -36.396 -6.173 1 36.16 757 ILE A CA 1
ATOM 3233 C C . ILE A 1 420 ? 62.212 -37.725 -6.092 1 37.23 757 ILE A C 1
ATOM 3234 O O . ILE A 1 420 ? 62.408 -38.473 -5.151 1 37.53 757 ILE A O 1
ATOM 3239 N N . ASP A 1 421 ? 61.325 -38.022 -7.052 1 37.56 758 ASP A N 1
ATOM 3240 C CA . ASP A 1 421 ? 60.607 -39.302 -7.087 1 37.42 758 ASP A CA 1
ATOM 3241 C C . ASP A 1 421 ? 61.651 -40.321 -7.544 1 37.64 758 ASP A C 1
ATOM 3242 O O . ASP A 1 421 ? 62.002 -40.347 -8.724 1 38.07 758 ASP A O 1
ATOM 3247 N N . GLY A 1 422 ? 62.179 -41.097 -6.602 1 37.02 759 GLY A N 1
ATOM 3248 C CA . GLY A 1 422 ? 63.253 -42.046 -6.855 1 36.96 759 GLY A CA 1
ATOM 3249 C C . GLY A 1 422 ? 62.92 -43.151 -7.815 1 37.85 759 GLY A C 1
ATOM 3250 O O . GLY A 1 422 ? 63.771 -43.565 -8.607 1 38.62 759 GLY A O 1
ATOM 3251 N N . ILE A 1 423 ? 61.689 -43.654 -7.749 1 38.11 760 ILE A N 1
ATOM 3252 C CA . ILE A 1 423 ? 61.251 -44.722 -8.64 1 38.2 760 ILE A CA 1
ATOM 3253 C C . ILE A 1 423 ? 61.092 -44.197 -10.068 1 38.67 760 ILE A C 1
ATOM 3254 O O . ILE A 1 423 ? 61.572 -44.846 -11.01 1 39.06 760 ILE A O 1
ATOM 3259 N N . TYR A 1 424 ? 60.527 -42.979 -10.231 1 38.23 761 TYR A N 1
ATOM 3260 C CA . TYR A 1 424 ? 60.421 -42.364 -11.555 1 38.46 761 TYR A CA 1
ATOM 3261 C C . TYR A 1 424 ? 61.835 -42.115 -12.124 1 39.1 761 TYR A C 1
ATOM 3262 O O . TYR A 1 424 ? 62.09 -42.361 -13.31 1 39.59 761 TYR A O 1
ATOM 3271 N N . ASP A 1 425 ? 62.734 -41.579 -11.293 1 38.6 762 ASP A N 1
ATOM 3272 C CA . ASP A 1 425 ? 64.079 -41.244 -11.734 1 38.51 762 ASP A CA 1
ATOM 3273 C C . ASP A 1 425 ? 64.828 -42.48 -12.268 1 39.57 762 ASP A C 1
ATOM 3274 O O . ASP A 1 425 ? 65.48 -42.409 -13.318 1 40.33 762 ASP A O 1
ATOM 3279 N N . LEU A 1 426 ? 64.643 -43.638 -11.617 1 39.32 763 LEU A N 1
ATOM 3280 C CA . LEU A 1 426 ? 65.219 -44.885 -12.112 1 39.04 763 LEU A CA 1
ATOM 3281 C C . LEU A 1 426 ? 64.46 -45.429 -13.367 1 40.23 763 LEU A C 1
ATOM 3282 O O . LEU A 1 426 ? 65.09 -45.682 -14.394 1 41.22 763 LEU A O 1
ATOM 3287 N N . ALA A 1 427 ? 63.149 -45.68 -13.263 1 39.92 764 ALA A N 1
ATOM 3288 C CA . ALA A 1 427 ? 62.402 -46.336 -14.332 1 40.31 764 ALA A CA 1
ATOM 3289 C C . ALA A 1 427 ? 62.224 -45.523 -15.606 1 41.46 764 ALA A C 1
ATOM 3290 O O . ALA A 1 427 ? 62.031 -46.109 -16.666 1 42.45 764 ALA A O 1
ATOM 3292 N N . SER A 1 428 ? 62.324 -44.196 -15.534 1 41.01 765 SER A N 1
ATOM 3293 C CA . SER A 1 428 ? 62.213 -43.362 -16.723 1 40.41 765 SER A CA 1
ATOM 3294 C C . SER A 1 428 ? 63.505 -43.239 -17.524 1 39.83 765 SER A C 1
ATOM 3295 O O . SER A 1 428 ? 63.455 -42.765 -18.648 1 40.03 765 SER A O 1
ATOM 3298 N N . GLY A 1 429 ? 64.652 -43.595 -16.944 1 39.14 766 GLY A N 1
ATOM 3299 C CA . GLY A 1 429 ? 65.945 -43.408 -17.594 1 38.43 766 GLY A CA 1
ATOM 3300 C C . GLY A 1 429 ? 66.516 -42.01 -17.378 1 38.27 766 GLY A C 1
ATOM 3301 O O . GLY A 1 429 ? 67.563 -41.674 -17.934 1 38.83 766 GLY A O 1
ATOM 3302 N N . SER A 1 430 ? 65.852 -41.178 -16.551 1 37.42 767 SER A N 1
ATOM 3303 C CA . SER A 1 430 ? 66.287 -39.816 -16.265 1 37.44 767 SER A CA 1
ATOM 3304 C C . SER A 1 430 ? 67.625 -39.746 -15.516 1 37.26 767 SER A C 1
ATOM 3305 O O . SER A 1 430 ? 68.521 -39.01 -15.944 1 37.55 767 SER A O 1
ATOM 3308 N N . ARG A 1 431 ? 67.75 -40.453 -14.375 1 36.4 768 ARG A N 1
ATOM 3309 C CA . ARG A 1 431 ? 68.99 -40.398 -13.606 1 36.14 768 ARG A CA 1
ATOM 3310 C C . ARG A 1 431 ? 70.197 -40.855 -14.402 1 36.36 768 ARG A C 1
ATOM 3311 O O . ARG A 1 431 ? 71.233 -40.199 -14.373 1 37.02 768 ARG A O 1
ATOM 3319 N N A VAL A 1 432 ? 70.058 -41.968 -15.124 0.74 36.05 769 VAL A N 1
ATOM 3320 N N B VAL A 1 432 ? 70.073 -41.978 -15.117 0.26 36.25 769 VAL A N 1
ATOM 3321 C CA A VAL A 1 432 ? 71.155 -42.518 -15.893 0.74 36.3 769 VAL A CA 1
ATOM 3322 C CA B VAL A 1 432 ? 71.183 -42.518 -15.892 0.26 36.67 769 VAL A CA 1
ATOM 3323 C C A VAL A 1 432 ? 71.592 -41.561 -17.008 0.74 36.92 769 VAL A C 1
ATOM 3324 C C B VAL A 1 432 ? 71.593 -41.575 -17.044 0.26 37.04 769 VAL A C 1
ATOM 3325 O O A VAL A 1 432 ? 72.78 -41.505 -17.321 0.74 37.31 769 VAL A O 1
ATOM 3326 O O B VAL A 1 432 ? 72.764 -41.55 -17.421 0.26 37.27 769 VAL A O 1
ATOM 3333 N N . SER A 1 433 ? 70.663 -40.742 -17.539 1 37 770 SER A N 1
ATOM 3334 C CA . SER A 1 433 ? 70.967 -39.791 -18.594 1 37.15 770 SER A CA 1
ATOM 3335 C C . SER A 1 433 ? 71.673 -38.564 -18.045 1 36.24 770 SER A C 1
ATOM 3336 O O . SER A 1 433 ? 72.539 -38.037 -18.73 1 37.09 770 SER A O 1
ATOM 3339 N N . ARG A 1 434 ? 71.375 -38.143 -16.797 1 35.11 771 ARG A N 1
ATOM 3340 C CA . ARG A 1 434 ? 72.105 -37.041 -16.179 1 34.9 771 ARG A CA 1
ATOM 3341 C C . ARG A 1 434 ? 73.533 -37.479 -15.831 1 35.27 771 ARG A C 1
ATOM 3342 O O . ARG A 1 434 ? 74.443 -36.664 -15.911 1 35.97 771 ARG A O 1
ATOM 3350 N N . PHE A 1 435 ? 73.741 -38.751 -15.447 1 34.53 772 PHE A N 1
ATOM 3351 C CA . PHE A 1 435 ? 75.094 -39.271 -15.185 1 34.23 772 PHE A CA 1
ATOM 3352 C C . PHE A 1 435 ? 75.895 -39.29 -16.5 1 35.89 772 PHE A C 1
ATOM 3353 O O . PHE A 1 435 ? 77.101 -39.058 -16.502 1 37.18 772 PHE A O 1
ATOM 3361 N N . ALA A 1 436 ? 75.225 -39.559 -17.622 1 36.38 773 ALA A N 1
ATOM 3362 C CA . ALA A 1 436 ? 75.805 -39.559 -18.96 1 36.75 773 ALA A CA 1
ATOM 3363 C C . ALA A 1 436 ? 76.231 -38.142 -19.37 1 36.65 773 ALA A C 1
ATOM 3364 O O . ALA A 1 436 ? 77.267 -37.975 -20.003 1 37.11 773 ALA A O 1
ATOM 3366 N N . ASP A 1 437 ? 75.487 -37.117 -18.931 1 36.39 774 ASP A N 1
ATOM 3367 C CA . ASP A 1 437 ? 75.817 -35.713 -19.153 1 36.38 774 ASP A CA 1
ATOM 3368 C C . ASP A 1 437 ? 77.147 -35.404 -18.511 1 36.17 774 ASP A C 1
ATOM 3369 O O . ASP A 1 437 ? 77.988 -34.78 -19.148 1 36.28 774 ASP A O 1
ATOM 3374 N N . LEU A 1 438 ? 77.349 -35.871 -17.258 1 35.96 775 LEU A N 1
ATOM 3375 C CA . LEU A 1 438 ? 78.581 -35.709 -16.511 1 35.96 775 LEU A CA 1
ATOM 3376 C C . LEU A 1 438 ? 79.722 -36.498 -17.191 1 36.68 775 LEU A C 1
ATOM 3377 O O . LEU A 1 438 ? 80.808 -35.946 -17.416 1 37.11 775 LEU A O 1
ATOM 3382 N N . SER A 1 439 ? 79.457 -37.758 -17.586 1 36.03 776 SER A N 1
ATOM 3383 C CA . SER A 1 439 ? 80.437 -38.588 -18.296 1 35.78 776 SER A CA 1
ATOM 3384 C C . SER A 1 439 ? 81.006 -37.88 -19.56 1 36.76 776 SER A C 1
ATOM 3385 O O . SER A 1 439 ? 82.199 -38.014 -19.871 1 37.52 776 SER A O 1
ATOM 3388 N N . LYS A 1 440 ? 80.152 -37.128 -20.29 1 35.76 777 LYS A N 1
ATOM 3389 C CA . LYS A 1 440 ? 80.604 -36.411 -21.474 1 35.49 777 LYS A CA 1
ATOM 3390 C C . LYS A 1 440 ? 81.624 -35.321 -21.131 1 35.94 777 LYS A C 1
ATOM 3391 O O . LYS A 1 440 ? 82.547 -35.086 -21.911 1 36.8 777 LYS A O 1
ATOM 3397 N N . GLU A 1 441 ? 81.468 -34.677 -19.977 1 35.35 778 GLU A N 1
ATOM 3398 C CA . GLU A 1 441 ? 82.337 -33.604 -19.519 1 36.14 778 GLU A CA 1
ATOM 3399 C C . GLU A 1 441 ? 83.666 -34.095 -18.948 1 36.59 778 GLU A C 1
ATOM 3400 O O . GLU A 1 441 ? 84.705 -33.487 -19.204 1 37.53 778 GLU A O 1
ATOM 3406 N N . VAL A 1 442 ? 83.633 -35.144 -18.114 1 36.06 779 VAL A N 1
ATOM 3407 C CA . VAL A 1 442 ? 84.824 -35.654 -17.432 1 35.49 779 VAL A CA 1
ATOM 3408 C C . VAL A 1 442 ? 85.523 -36.801 -18.146 1 36.23 779 VAL A C 1
ATOM 3409 O O . VAL A 1 442 ? 86.661 -37.079 -17.805 1 37.38 779 VAL A O 1
ATOM 3413 N N . GLY A 1 443 ? 84.874 -37.471 -19.094 1 35.72 780 GLY A N 1
ATOM 3414 C CA . GLY A 1 443 ? 85.489 -38.594 -19.799 1 35.96 780 GLY A CA 1
ATOM 3415 C C . GLY A 1 443 ? 85.895 -39.712 -18.86 1 36.29 780 GLY A C 1
ATOM 3416 O O . GLY A 1 443 ? 85.058 -40.199 -18.085 1 37.12 780 GLY A O 1
ATOM 3417 N N . ASP A 1 444 ? 87.185 -40.098 -18.877 1 35.62 781 ASP A N 1
ATOM 3418 C CA . ASP A 1 444 ? 87.711 -41.114 -17.947 1 36.17 781 ASP A CA 1
ATOM 3419 C C . ASP A 1 444 ? 88.651 -40.499 -16.897 1 35.88 781 ASP A C 1
ATOM 3420 O O . ASP A 1 444 ? 89.453 -41.219 -16.318 1 35.88 781 ASP A O 1
ATOM 3425 N N . ASN A 1 445 ? 88.584 -39.181 -16.667 1 35.66 782 ASN A N 1
ATOM 3426 C CA . ASN A 1 445 ? 89.468 -38.511 -15.726 1 35.76 782 ASN A CA 1
ATOM 3427 C C . ASN A 1 445 ? 89.042 -38.602 -14.27 1 35.9 782 ASN A C 1
ATOM 3428 O O . ASN A 1 445 ? 89.898 -38.558 -13.37 1 36.23 782 ASN A O 1
ATOM 3433 N N . MET A 1 446 ? 87.72 -38.656 -14.027 1 35.16 783 MET A N 1
ATOM 3434 C CA . MET A 1 446 ? 87.216 -38.661 -12.664 1 34.88 783 MET A CA 1
ATOM 3435 C C . MET A 1 446 ? 87.215 -40.044 -12.042 1 35.1 783 MET A C 1
ATOM 3436 O O . MET A 1 446 ? 86.764 -41.015 -12.654 1 35.09 783 MET A O 1
ATOM 3441 N N . ASP A 1 447 ? 87.671 -40.119 -10.792 1 34.7 784 ASP A N 1
ATOM 3442 C CA . ASP A 1 447 ? 87.753 -41.386 -10.093 1 34.27 784 ASP A CA 1
ATOM 3443 C C . ASP A 1 447 ? 86.441 -41.906 -9.485 1 33.77 784 ASP A C 1
ATOM 3444 O O . ASP A 1 447 ? 86.164 -43.107 -9.612 1 34.19 784 ASP A O 1
ATOM 3449 N N . PHE A 1 448 ? 85.711 -41.062 -8.735 1 32.35 785 PHE A N 1
ATOM 3450 C CA . PHE A 1 448 ? 84.573 -41.551 -7.988 1 31.7 785 PHE A CA 1
ATOM 3451 C C . PHE A 1 448 ? 83.38 -40.643 -7.967 1 32.88 785 PHE A C 1
ATOM 3452 O O . PHE A 1 448 ? 83.472 -39.467 -8.299 1 33.67 785 PHE A O 1
ATOM 3460 N N . ILE A 1 449 ? 82.243 -41.195 -7.527 1 33.05 786 ILE A N 1
ATOM 3461 C CA . ILE A 1 449 ? 81.028 -40.44 -7.255 1 33.32 786 ILE A CA 1
ATOM 3462 C C . ILE A 1 449 ? 80.831 -40.549 -5.751 1 33.95 786 ILE A C 1
ATOM 3463 O O . ILE A 1 449 ? 81.024 -41.627 -5.169 1 34.1 786 ILE A O 1
ATOM 3468 N N . TYR A 1 450 ? 80.434 -39.441 -5.115 1 33.47 787 TYR A N 1
ATOM 3469 C CA . TYR A 1 450 ? 80.06 -39.463 -3.71 1 32.54 787 TYR A CA 1
ATOM 3470 C C . TYR A 1 450 ? 78.56 -39.256 -3.718 1 32.75 787 TYR A C 1
ATOM 3471 O O . TYR A 1 450 ? 78.113 -38.159 -4.07 1 33.43 787 TYR A O 1
ATOM 3480 N N . LEU A 1 451 ? 77.774 -40.299 -3.399 1 32.07 788 LEU A N 1
ATOM 3481 C CA . LEU A 1 451 ? 76.317 -40.14 -3.384 1 32.5 788 LEU A CA 1
ATOM 3482 C C . LEU A 1 451 ? 75.825 -39.742 -1.992 1 33.76 788 LEU A C 1
ATOM 3483 O O . LEU A 1 451 ? 75.889 -40.538 -1.065 1 33.68 788 LEU A O 1
ATOM 3488 N N . ASP A 1 452 ? 75.352 -38.503 -1.846 1 34.33 789 ASP A N 1
ATOM 3489 C CA . ASP A 1 452 ? 74.858 -38.015 -0.564 1 34.86 789 ASP A CA 1
ATOM 3490 C C . ASP A 1 452 ? 73.496 -38.629 -0.216 1 35.49 789 ASP A C 1
ATOM 3491 O O . ASP A 1 452 ? 72.779 -39.056 -1.114 1 36.38 789 ASP A O 1
ATOM 3496 N N . VAL A 1 453 ? 73.145 -38.628 1.089 1 34.97 790 VAL A N 1
ATOM 3497 C CA . VAL A 1 453 ? 71.878 -38.961 1.77 1 34.9 790 VAL A CA 1
ATOM 3498 C C . VAL A 1 453 ? 71.165 -40.294 1.384 1 35.22 790 VAL A C 1
ATOM 3499 O O . VAL A 1 453 ? 70.265 -40.683 2.136 1 36.04 790 VAL A O 1
ATOM 3503 N N . TRP A 1 454 ? 71.549 -40.997 0.292 1 33.84 791 TRP A N 1
ATOM 3504 C CA . TRP A 1 454 ? 70.91 -42.233 -0.146 1 33.49 791 TRP A CA 1
ATOM 3505 C C . TRP A 1 454 ? 70.714 -43.237 0.992 1 33.85 791 TRP A C 1
ATOM 3506 O O . TRP A 1 454 ? 71.685 -43.686 1.629 1 33.48 791 TRP A O 1
ATOM 3517 N N . GLY A 1 455 ? 69.44 -43.502 1.273 1 33.59 792 GLY A N 1
ATOM 3518 C CA . GLY A 1 455 ? 69.035 -44.405 2.332 1 34.16 792 GLY A CA 1
ATOM 3519 C C . GLY A 1 455 ? 68.211 -43.751 3.414 1 35.01 792 GLY A C 1
ATOM 3520 O O . GLY A 1 455 ? 67.673 -44.446 4.261 1 35.35 792 GLY A O 1
ATOM 3521 N N . ASN A 1 456 ? 68.109 -42.417 3.418 1 35.65 793 ASN A N 1
ATOM 3522 C CA . ASN A 1 456 ? 67.339 -41.697 4.431 1 36.3 793 ASN A CA 1
ATOM 3523 C C . ASN A 1 456 ? 65.852 -41.53 4.071 1 38.27 793 ASN A C 1
ATOM 3524 O O . ASN A 1 456 ? 65.15 -40.786 4.747 1 39.65 793 ASN A O 1
ATOM 3529 N N . LEU A 1 457 ? 65.384 -42.212 3.012 1 38.07 794 LEU A N 1
ATOM 3530 C CA . LEU A 1 457 ? 64.004 -42.258 2.562 1 38.24 794 LEU A CA 1
ATOM 3531 C C . LEU A 1 457 ? 63.435 -40.889 2.087 1 39.66 794 LEU A C 1
ATOM 3532 O O . LEU A 1 457 ? 62.224 -40.657 2.137 1 40.41 794 LEU A O 1
ATOM 3537 N N . THR A 1 458 ? 64.301 -40.051 1.509 1 39.85 795 THR A N 1
ATOM 3538 C CA . THR A 1 458 ? 63.933 -38.754 0.967 1 40.47 795 THR A CA 1
ATOM 3539 C C . THR A 1 458 ? 63.367 -38.88 -0.461 1 39.99 795 THR A C 1
ATOM 3540 O O . THR A 1 458 ? 62.474 -38.123 -0.826 1 39.88 795 THR A O 1
ATOM 3544 N N . SER A 1 459 ? 63.859 -39.852 -1.25 1 39.29 796 SER A N 1
ATOM 3545 C CA . SER A 1 459 ? 63.403 -40.052 -2.62 1 39.2 796 SER A CA 1
ATOM 3546 C C . SER A 1 459 ? 62.181 -40.967 -2.739 1 39.6 796 SER A C 1
ATOM 3547 O O . SER A 1 459 ? 61.439 -40.872 -3.729 1 40.24 796 SER A O 1
ATOM 3550 N N . SER A 1 460 ? 61.998 -41.865 -1.756 1 38.5 797 SER A N 1
ATOM 3551 C CA . SER A 1 460 ? 60.868 -42.788 -1.618 1 38.09 797 SER A CA 1
ATOM 3552 C C . SER A 1 460 ? 60.974 -43.461 -0.258 1 38.22 797 SER A C 1
ATOM 3553 O O . SER A 1 460 ? 62.005 -43.359 0.406 1 38.05 797 SER A O 1
ATOM 3556 N N . GLY A 1 461 ? 59.932 -44.176 0.141 1 38.15 798 GLY A N 1
ATOM 3557 C CA . GLY A 1 461 ? 59.956 -44.914 1.394 1 38.26 798 GLY A CA 1
ATOM 3558 C C . GLY A 1 461 ? 60.708 -46.223 1.293 1 38.86 798 GLY A C 1
ATOM 3559 O O . GLY A 1 461 ? 60.704 -46.999 2.248 1 39.44 798 GLY A O 1
ATOM 3560 N N . SER A 1 462 ? 61.383 -46.49 0.153 1 38.94 799 SER A N 1
ATOM 3561 C CA . SER A 1 462 ? 62.081 -47.762 -0.037 1 39.1 799 SER A CA 1
ATOM 3562 C C . SER A 1 462 ? 63.615 -47.639 -0.053 1 38.44 799 SER A C 1
ATOM 3563 O O . SER A 1 462 ? 64.249 -48.031 0.922 1 38.72 799 SER A O 1
ATOM 3566 N N . GLU A 1 463 ? 64.225 -47.166 -1.175 1 37.44 800 GLU A N 1
ATOM 3567 C CA . GLU A 1 463 ? 65.673 -47.04 -1.361 1 36.55 800 GLU A CA 1
ATOM 3568 C C . GLU A 1 463 ? 66.387 -48.318 -0.941 1 36.54 800 GLU A C 1
ATOM 3569 O O . GLU A 1 463 ? 67.333 -48.279 -0.167 1 37.63 800 GLU A O 1
ATOM 3575 N N . ASP A 1 464 ? 65.856 -49.452 -1.364 1 35.43 801 ASP A N 1
ATOM 3576 C CA . ASP A 1 464 ? 66.347 -50.75 -0.958 1 35.26 801 ASP A CA 1
ATOM 3577 C C . ASP A 1 464 ? 67.662 -51.136 -1.648 1 35.21 801 ASP A C 1
ATOM 3578 O O . ASP A 1 464 ? 68.25 -50.309 -2.365 1 35.91 801 ASP A O 1
ATOM 3583 N N . SER A 1 465 ? 68.137 -52.382 -1.423 1 34.07 802 SER A N 1
ATOM 3584 C CA . SER A 1 465 ? 69.35 -52.891 -2.033 1 33.65 802 SER A CA 1
ATOM 3585 C C . SER A 1 465 ? 69.22 -53.051 -3.539 1 34.83 802 SER A C 1
ATOM 3586 O O . SER A 1 465 ? 70.237 -52.983 -4.217 1 35.98 802 SER A O 1
ATOM 3589 N N . TRP A 1 466 ? 67.998 -53.277 -4.065 1 34.21 803 TRP A N 1
ATOM 3590 C CA . TRP A 1 466 ? 67.738 -53.409 -5.501 1 34.1 803 TRP A CA 1
ATOM 3591 C C . TRP A 1 466 ? 67.912 -52.019 -6.142 1 34.83 803 TRP A C 1
ATOM 3592 O O . TRP A 1 466 ? 68.594 -51.9 -7.156 1 36.05 803 TRP A O 1
ATOM 3603 N N . GLU A 1 467 ? 67.358 -50.956 -5.522 1 34.06 804 GLU A N 1
ATOM 3604 C CA . GLU A 1 467 ? 67.525 -49.595 -6.034 1 33.71 804 GLU A CA 1
ATOM 3605 C C . GLU A 1 467 ? 68.988 -49.131 -5.933 1 34.35 804 GLU A C 1
ATOM 3606 O O . GLU A 1 467 ? 69.489 -48.444 -6.824 1 35.21 804 GLU A O 1
ATOM 3612 N N . THR A 1 468 ? 69.654 -49.472 -4.823 1 33.4 805 THR A N 1
ATOM 3613 C CA . THR A 1 468 ? 71.044 -49.105 -4.569 1 32.31 805 THR A CA 1
ATOM 3614 C C . THR A 1 468 ? 71.976 -49.848 -5.517 1 32.51 805 THR A C 1
ATOM 3615 O O . THR A 1 468 ? 72.964 -49.271 -5.976 1 33.49 805 THR A O 1
ATOM 3619 N N . ARG A 1 469 ? 71.665 -51.119 -5.825 1 31.32 806 ARG A N 1
ATOM 3620 C CA . ARG A 1 469 ? 72.453 -51.921 -6.748 1 30.64 806 ARG A CA 1
ATOM 3621 C C . ARG A 1 469 ? 72.377 -51.333 -8.138 1 32.02 806 ARG A C 1
ATOM 3622 O O . ARG A 1 469 ? 73.388 -51.299 -8.843 1 33.11 806 ARG A O 1
ATOM 3630 N N . LYS A 1 470 ? 71.187 -50.868 -8.546 1 31.84 807 LYS A N 1
ATOM 3631 C CA . LYS A 1 470 ? 71.004 -50.262 -9.855 1 32.38 807 LYS A CA 1
ATOM 3632 C C . LYS A 1 470 ? 71.689 -48.894 -9.93 1 33.84 807 LYS A C 1
ATOM 3633 O O . LYS A 1 470 ? 72.232 -48.543 -10.991 1 35.13 807 LYS A O 1
ATOM 3639 N N . MET A 1 471 ? 71.674 -48.132 -8.804 1 33.34 808 MET A N 1
ATOM 3640 C CA . MET A 1 471 ? 72.316 -46.828 -8.619 1 33.73 808 MET A CA 1
ATOM 3641 C C . MET A 1 471 ? 73.835 -46.963 -8.739 1 34.54 808 MET A C 1
ATOM 3642 O O . MET A 1 471 ? 74.461 -46.209 -9.469 1 36.44 808 MET A O 1
ATOM 3647 N N . SER A 1 472 ? 74.426 -47.922 -8.039 1 33.16 809 SER A N 1
ATOM 3648 C CA . SER A 1 472 ? 75.858 -48.134 -8.088 1 32.11 809 SER A CA 1
ATOM 3649 C C . SER A 1 472 ? 76.297 -48.562 -9.473 1 32.79 809 SER A C 1
ATOM 3650 O O . SER A 1 472 ? 77.392 -48.205 -9.875 1 33.3 809 SER A O 1
ATOM 3653 N N . LYS A 1 473 ? 75.478 -49.364 -10.182 1 32.46 810 LYS A N 1
ATOM 3654 C CA . LYS A 1 473 ? 75.774 -49.874 -11.523 1 31.75 810 LYS A CA 1
ATOM 3655 C C . LYS A 1 473 ? 75.862 -48.768 -12.536 1 33.22 810 LYS A C 1
ATOM 3656 O O . LYS A 1 473 ? 76.841 -48.737 -13.271 1 34.19 810 LYS A O 1
ATOM 3662 N N . MET A 1 474 ? 74.876 -47.844 -12.585 1 32.92 811 MET A N 1
ATOM 3663 C CA . MET A 1 474 ? 74.949 -46.754 -13.542 1 33.25 811 MET A CA 1
ATOM 3664 C C . MET A 1 474 ? 76.162 -45.843 -13.273 1 33.21 811 MET A C 1
ATOM 3665 O O . MET A 1 474 ? 76.734 -45.282 -14.204 1 33.52 811 MET A O 1
ATOM 3670 N N . ILE A 1 475 ? 76.597 -45.749 -12.016 1 32.66 812 ILE A N 1
ATOM 3671 C CA . ILE A 1 475 ? 77.787 -44.994 -11.611 1 31.95 812 ILE A CA 1
ATOM 3672 C C . ILE A 1 475 ? 79.048 -45.771 -12.052 1 32.82 812 ILE A C 1
ATOM 3673 O O . ILE A 1 475 ? 79.853 -45.239 -12.802 1 33.89 812 ILE A O 1
ATOM 3678 N N . ASN A 1 476 ? 79.178 -47.045 -11.66 1 32.34 813 ASN A N 1
ATOM 3679 C CA . ASN A 1 476 ? 80.313 -47.907 -12.008 1 32.2 813 ASN A CA 1
ATOM 3680 C C . ASN A 1 476 ? 80.489 -48.062 -13.496 1 32.75 813 ASN A C 1
ATOM 3681 O O . ASN A 1 476 ? 81.609 -48.183 -13.974 1 33.08 813 ASN A O 1
ATOM 3686 N N . ASP A 1 477 ? 79.388 -48.076 -14.238 1 33.48 814 ASP A N 1
ATOM 3687 C CA . ASP A 1 477 ? 79.363 -48.199 -15.701 1 34.55 814 ASP A CA 1
ATOM 3688 C C . ASP A 1 477 ? 80.029 -47.044 -16.414 1 35.36 814 ASP A C 1
ATOM 3689 O O . ASP A 1 477 ? 80.458 -47.201 -17.555 1 36.17 814 ASP A O 1
ATOM 3694 N N . ASN A 1 478 ? 80.135 -45.885 -15.743 1 34.84 815 ASN A N 1
ATOM 3695 C CA . ASN A 1 478 ? 80.851 -44.746 -16.281 1 34.27 815 ASN A CA 1
ATOM 3696 C C . ASN A 1 478 ? 82.313 -44.684 -15.813 1 33.63 815 ASN A C 1
ATOM 3697 O O . ASN A 1 478 ? 82.951 -43.671 -16.027 1 34.18 815 ASN A O 1
ATOM 3702 N N . GLY A 1 479 ? 82.835 -45.765 -15.235 1 32.66 816 GLY A N 1
ATOM 3703 C CA . GLY A 1 479 ? 84.197 -45.856 -14.738 1 32.36 816 GLY A CA 1
ATOM 3704 C C . GLY A 1 479 ? 84.406 -45.218 -13.38 1 32.81 816 GLY A C 1
ATOM 3705 O O . GLY A 1 479 ? 85.548 -44.933 -13.013 1 34.08 816 GLY A O 1
ATOM 3706 N N . TRP A 1 480 ? 83.328 -44.972 -12.619 1 31.56 817 TRP A N 1
ATOM 3707 C CA . TRP A 1 480 ? 83.436 -44.326 -11.321 1 31.28 817 TRP A CA 1
ATOM 3708 C C . TRP A 1 480 ? 83.307 -45.281 -10.122 1 32.68 817 TRP A C 1
ATOM 3709 O O . TRP A 1 480 ? 82.349 -46.064 -10.025 1 33.8 817 TRP A O 1
ATOM 3720 N N . ARG A 1 481 ? 84.221 -45.137 -9.164 1 31.91 818 ARG A N 1
ATOM 3721 C CA . ARG A 1 481 ? 84.22 -45.885 -7.918 1 31.79 818 ARG A CA 1
ATOM 3722 C C . ARG A 1 481 ? 83.041 -45.34 -7.079 1 32.64 818 ARG A C 1
ATOM 3723 O O . ARG A 1 481 ? 82.769 -44.131 -7.067 1 32.38 818 ARG A O 1
ATOM 3731 N N . MET A 1 482 ? 82.346 -46.226 -6.364 1 33.18 819 MET A N 1
ATOM 3732 C CA . MET A 1 482 ? 81.184 -45.834 -5.566 1 33.51 819 MET A CA 1
ATOM 3733 C C . MET A 1 482 ? 81.553 -45.471 -4.111 1 33.3 819 MET A C 1
ATOM 3734 O O . MET A 1 482 ? 82.335 -46.166 -3.46 1 34.01 819 MET A O 1
ATOM 3739 N N . THR A 1 483 ? 81.061 -44.337 -3.636 1 32.32 820 THR A N 1
ATOM 3740 C CA . THR A 1 483 ? 81.246 -43.873 -2.263 1 31.91 820 THR A CA 1
ATOM 3741 C C . THR A 1 483 ? 79.908 -43.257 -1.818 1 32.89 820 THR A C 1
ATOM 3742 O O . THR A 1 483 ? 79.121 -42.82 -2.668 1 32.68 820 THR A O 1
ATOM 3746 N N . THR A 1 484 ? 79.596 -43.281 -0.506 1 33.7 821 THR A N 1
ATOM 3747 C CA . THR A 1 484 ? 78.3 -42.743 -0.065 1 34.54 821 THR A CA 1
ATOM 3748 C C . THR A 1 484 ? 78.354 -42.161 1.363 1 34.66 821 THR A C 1
ATOM 3749 O O . THR A 1 484 ? 79.41 -42.176 1.985 1 35.19 821 THR A O 1
ATOM 3753 N N . GLU A 1 485 ? 77.247 -41.559 1.843 1 33.95 822 GLU A N 1
ATOM 3754 C CA . GLU A 1 485 ? 77.235 -40.895 3.136 1 33.44 822 GLU A CA 1
ATOM 3755 C C . GLU A 1 485 ? 77.178 -41.797 4.371 1 33.87 822 GLU A C 1
ATOM 3756 O O . GLU A 1 485 ? 78.099 -41.761 5.18 1 34.56 822 GLU A O 1
ATOM 3762 N N . TRP A 1 486 ? 76.09 -42.547 4.561 1 33.6 823 TRP A N 1
ATOM 3763 C CA . TRP A 1 486 ? 75.839 -43.281 5.796 1 33.95 823 TRP A CA 1
ATOM 3764 C C . TRP A 1 486 ? 76.781 -44.431 6.005 1 35.43 823 TRP A C 1
ATOM 3765 O O . TRP A 1 486 ? 77.183 -45.032 5.019 1 36.82 823 TRP A O 1
ATOM 3776 N N . GLY A 1 487 ? 77.167 -44.69 7.262 1 34.59 824 GLY A N 1
ATOM 3777 C CA . GLY A 1 487 ? 78.149 -45.711 7.603 1 34.59 824 GLY A CA 1
ATOM 3778 C C . GLY A 1 487 ? 77.754 -47.123 7.226 1 35.51 824 GLY A C 1
ATOM 3779 O O . GLY A 1 487 ? 78.596 -47.928 6.792 1 35.17 824 GLY A O 1
ATOM 3780 N N . SER A 1 488 ? 76.448 -47.433 7.38 1 35.92 825 SER A N 1
ATOM 3781 C CA . SER A 1 488 ? 75.909 -48.77 7.092 1 36.1 825 SER A CA 1
ATOM 3782 C C . SER A 1 488 ? 75.468 -48.979 5.644 1 36 825 SER A C 1
ATOM 3783 O O . SER A 1 488 ? 75.275 -50.12 5.246 1 36.49 825 SER A O 1
ATOM 3786 N N . GLY A 1 489 ? 75.296 -47.897 4.893 1 35.17 826 GLY A N 1
ATOM 3787 C CA . GLY A 1 489 ? 74.772 -47.934 3.541 1 34.88 826 GLY A CA 1
ATOM 3788 C C . GLY A 1 489 ? 75.596 -48.68 2.528 1 35.62 826 GLY A C 1
ATOM 3789 O O . GLY A 1 489 ? 76.812 -48.798 2.669 1 37.18 826 GLY A O 1
ATOM 3790 N N . ASN A 1 490 ? 74.914 -49.224 1.526 1 34.39 827 ASN A N 1
ATOM 3791 C CA . ASN A 1 490 ? 75.473 -49.846 0.35 1 34.08 827 ASN A CA 1
ATOM 3792 C C . ASN A 1 490 ? 76.612 -50.825 0.633 1 34.97 827 ASN A C 1
ATOM 3793 O O . ASN A 1 490 ? 77.73 -50.628 0.136 1 36.06 827 ASN A O 1
ATOM 3798 N N . GLU A 1 491 ? 76.326 -51.909 1.388 1 33.8 828 GLU A N 1
ATOM 3799 C CA . GLU A 1 491 ? 77.313 -52.929 1.706 1 32.9 828 GLU A CA 1
ATOM 3800 C C . GLU A 1 491 ? 77.892 -53.556 0.452 1 33.77 828 GLU A C 1
ATOM 3801 O O . GLU A 1 491 ? 79.077 -53.866 0.43 1 35.38 828 GLU A O 1
ATOM 3807 N N . TYR A 1 492 ? 77.083 -53.759 -0.591 1 32.71 829 TYR A N 1
ATOM 3808 C CA . TYR A 1 492 ? 77.558 -54.428 -1.798 1 32.08 829 TYR A CA 1
ATOM 3809 C C . TYR A 1 492 ? 78.608 -53.712 -2.628 1 32.55 829 TYR A C 1
ATOM 3810 O O . TYR A 1 492 ? 79.514 -54.369 -3.161 1 32.66 829 TYR A O 1
ATOM 3819 N N . ASP A 1 493 ? 78.465 -52.395 -2.818 1 32.89 830 ASP A N 1
ATOM 3820 C CA . ASP A 1 493 ? 79.313 -51.683 -3.776 1 33.24 830 ASP A CA 1
ATOM 3821 C C . ASP A 1 493 ? 80.109 -50.457 -3.296 1 33.36 830 ASP A C 1
ATOM 3822 O O . ASP A 1 493 ? 80.914 -49.939 -4.083 1 34.36 830 ASP A O 1
ATOM 3827 N N . SER A 1 494 ? 79.848 -49.95 -2.102 1 32.24 831 SER A N 1
ATOM 3828 C CA . SER A 1 494 ? 80.505 -48.743 -1.652 1 32.89 831 SER A CA 1
ATOM 3829 C C . SER A 1 494 ? 81.895 -49.021 -1.119 1 34.03 831 SER A C 1
ATOM 3830 O O . SER A 1 494 ? 82.112 -50.039 -0.472 1 35.21 831 SER A O 1
ATOM 3833 N N . THR A 1 495 ? 82.869 -48.171 -1.469 1 33.3 832 THR A N 1
ATOM 3834 C CA . THR A 1 495 ? 84.255 -48.323 -1 1 32.36 832 THR A CA 1
ATOM 3835 C C . THR A 1 495 ? 84.592 -47.283 0.111 1 31.59 832 THR A C 1
ATOM 3836 O O . THR A 1 495 ? 85.72 -47.273 0.605 1 31.76 832 THR A O 1
ATOM 3840 N N . PHE A 1 496 ? 83.636 -46.392 0.466 1 30.39 833 PHE A N 1
ATOM 3841 C CA . PHE A 1 496 ? 83.821 -45.33 1.432 1 29.95 833 PHE A CA 1
ATOM 3842 C C . PHE A 1 496 ? 82.477 -44.854 1.953 1 31.48 833 PHE A C 1
ATOM 3843 O O . PHE A 1 496 ? 81.529 -44.666 1.173 1 32.25 833 PHE A O 1
ATOM 3851 N N . GLN A 1 497 ? 82.404 -44.607 3.263 1 31.32 834 GLN A N 1
ATOM 3852 C CA . GLN A 1 497 ? 81.203 -44.012 3.858 1 32.19 834 GLN A CA 1
ATOM 3853 C C . GLN A 1 497 ? 81.693 -42.761 4.601 1 33.1 834 GLN A C 1
ATOM 3854 O O . GLN A 1 497 ? 82.638 -42.873 5.402 1 33.19 834 GLN A O 1
ATOM 3860 N N . HIS A 1 498 ? 81.059 -41.596 4.373 1 32.93 835 HIS A N 1
ATOM 3861 C CA . HIS A 1 498 ? 81.507 -40.399 5.068 1 33.87 835 HIS A CA 1
ATOM 3862 C C . HIS A 1 498 ? 81.289 -40.502 6.574 1 35.33 835 HIS A C 1
ATOM 3863 O O . HIS A 1 498 ? 82.152 -40.092 7.352 1 36.25 835 HIS A O 1
ATOM 3870 N N . TRP A 1 499 ? 80.176 -41.116 6.995 1 35.05 836 TRP A N 1
ATOM 3871 C CA . TRP A 1 499 ? 79.885 -41.273 8.413 1 34.68 836 TRP A CA 1
ATOM 3872 C C . TRP A 1 499 ? 80.612 -42.475 9.034 1 34.04 836 TRP A C 1
ATOM 3873 O O . TRP A 1 499 ? 80.404 -42.765 10.202 1 34 836 TRP A O 1
ATOM 3884 N N . ALA A 1 500 ? 81.542 -43.113 8.301 1 33.49 837 ALA A N 1
ATOM 3885 C CA . ALA A 1 500 ? 82.411 -44.152 8.834 1 32.96 837 ALA A CA 1
ATOM 3886 C C . ALA A 1 500 ? 83.835 -43.53 8.935 1 33.44 837 ALA A C 1
ATOM 3887 O O . ALA A 1 500 ? 84.489 -43.623 9.974 1 34.1 837 ALA A O 1
ATOM 3889 N N . ALA A 1 501 ? 84.285 -42.853 7.87 1 33.06 838 ALA A N 1
ATOM 3890 C CA . ALA A 1 501 ? 85.599 -42.243 7.761 1 32.75 838 ALA A CA 1
ATOM 3891 C C . ALA A 1 501 ? 85.711 -40.966 8.573 1 33.78 838 ALA A C 1
ATOM 3892 O O . ALA A 1 501 ? 86.776 -40.7 9.112 1 34.36 838 ALA A O 1
ATOM 3894 N N . ASP A 1 502 ? 84.635 -40.176 8.701 1 34.35 839 ASP A N 1
ATOM 3895 C CA . ASP A 1 502 ? 84.658 -39.024 9.619 1 35.07 839 ASP A CA 1
ATOM 3896 C C . ASP A 1 502 ? 83.997 -39.541 10.908 1 35.73 839 ASP A C 1
ATOM 3897 O O . ASP A 1 502 ? 82.771 -39.692 11.004 1 35.7 839 ASP A O 1
ATOM 3902 N N . LEU A 1 503 ? 84.832 -39.861 11.875 1 35.81 840 LEU A N 1
ATOM 3903 C CA . LEU A 1 503 ? 84.404 -40.468 13.124 1 35.9 840 LEU A CA 1
ATOM 3904 C C . LEU A 1 503 ? 83.63 -39.543 14.067 1 36.39 840 LEU A C 1
ATOM 3905 O O . LEU A 1 503 ? 82.915 -40.047 14.925 1 37.06 840 LEU A O 1
ATOM 3910 N N . THR A 1 504 ? 83.692 -38.218 13.878 1 36.27 841 THR A N 1
ATOM 3911 C CA . THR A 1 504 ? 82.977 -37.275 14.759 1 36.51 841 THR A CA 1
ATOM 3912 C C . THR A 1 504 ? 81.457 -37.276 14.562 1 36.93 841 THR A C 1
ATOM 3913 O O . THR A 1 504 ? 80.736 -36.85 15.46 1 37.52 841 THR A O 1
ATOM 3917 N N . TYR A 1 505 ? 80.977 -37.674 13.378 1 36.25 842 TYR A N 1
ATOM 3918 C CA . TYR A 1 505 ? 79.548 -37.605 13.082 1 36.39 842 TYR A CA 1
ATOM 3919 C C . TYR A 1 505 ? 78.711 -38.738 13.657 1 36.85 842 TYR A C 1
ATOM 3920 O O . TYR A 1 505 ? 79.138 -39.899 13.682 1 37 842 TYR A O 1
ATOM 3929 N N . GLY A 1 506 ? 77.466 -38.411 13.975 1 36.81 843 GLY A N 1
ATOM 3930 C CA . GLY A 1 506 ? 76.456 -39.391 14.333 1 37.44 843 GLY A CA 1
ATOM 3931 C C . GLY A 1 506 ? 76.42 -40.061 15.684 1 38.69 843 GLY A C 1
ATOM 3932 O O . GLY A 1 506 ? 75.342 -40.51 16.095 1 41.1 843 GLY A O 1
ATOM 3933 N N . GLY A 1 507 ? 77.552 -40.193 16.348 1 37.16 844 GLY A N 1
ATOM 3934 C CA . GLY A 1 507 ? 77.578 -40.884 17.625 1 37.36 844 GLY A CA 1
ATOM 3935 C C . GLY A 1 507 ? 77.775 -42.374 17.452 1 37.63 844 GLY A C 1
ATOM 3936 O O . GLY A 1 507 ? 77.657 -42.899 16.35 1 37.47 844 GLY A O 1
ATOM 3937 N N . TYR A 1 508 ? 77.993 -43.086 18.563 1 37.84 845 TYR A N 1
ATOM 3938 C CA . TYR A 1 508 ? 78.324 -44.509 18.572 1 37.33 845 TYR A CA 1
ATOM 3939 C C . TYR A 1 508 ? 77.321 -45.446 17.854 1 36.55 845 TYR A C 1
ATOM 3940 O O . TYR A 1 508 ? 77.73 -46.553 17.515 1 36.86 845 TYR A O 1
ATOM 3949 N N . THR A 1 509 ? 76.048 -45.06 17.657 1 35.67 846 THR A N 1
ATOM 3950 C CA . THR A 1 509 ? 75.093 -45.973 16.995 1 35.91 846 THR A CA 1
ATOM 3951 C C . THR A 1 509 ? 75.077 -45.855 15.474 1 37.31 846 THR A C 1
ATOM 3952 O O . THR A 1 509 ? 74.36 -46.633 14.83 1 38.21 846 THR A O 1
ATOM 3956 N N . SER A 1 510 ? 75.776 -44.841 14.905 1 36.36 847 SER A N 1
ATOM 3957 C CA . SER A 1 510 ? 75.667 -44.531 13.509 1 36.05 847 SER A CA 1
ATOM 3958 C C . SER A 1 510 ? 76.996 -44.403 12.763 1 35.41 847 SER A C 1
ATOM 3959 O O . SER A 1 510 ? 77.122 -43.563 11.875 1 35.48 847 SER A O 1
ATOM 3962 N N . LYS A 1 511 ? 77.936 -45.318 13.045 1 33.88 848 LYS A N 1
ATOM 3963 C CA . LYS A 1 511 ? 79.257 -45.332 12.449 1 32.63 848 LYS A CA 1
ATOM 3964 C C . LYS A 1 511 ? 79.384 -46.402 11.34 1 33.73 848 LYS A C 1
ATOM 3965 O O . LYS A 1 511 ? 78.366 -46.819 10.781 1 34.46 848 LYS A O 1
ATOM 3971 N N . GLY A 1 512 ? 80.609 -46.823 11.011 1 33.38 849 GLY A N 1
ATOM 3972 C CA . GLY A 1 512 ? 80.847 -47.855 10.008 1 33.65 849 GLY A CA 1
ATOM 3973 C C . GLY A 1 512 ? 80.509 -49.258 10.469 1 34.27 849 GLY A C 1
ATOM 3974 O O . GLY A 1 512 ? 80.027 -49.458 11.58 1 34.99 849 GLY A O 1
ATOM 3975 N N . GLU A 1 513 ? 80.786 -50.249 9.621 1 33.91 850 GLU A N 1
ATOM 3976 C CA . GLU A 1 513 ? 80.473 -51.656 9.823 1 33.23 850 GLU A CA 1
ATOM 3977 C C . GLU A 1 513 ? 81.221 -52.311 10.985 1 33.76 850 GLU A C 1
ATOM 3978 O O . GLU A 1 513 ? 82.424 -52.575 10.888 1 33.71 850 GLU A O 1
ATOM 3984 N N . ASN A 1 514 ? 80.493 -52.615 12.072 1 33.55 851 ASN A N 1
ATOM 3985 C CA . ASN A 1 514 ? 81.037 -53.273 13.254 1 33.54 851 ASN A CA 1
ATOM 3986 C C . ASN A 1 514 ? 80.859 -54.785 13.108 1 34.08 851 ASN A C 1
ATOM 3987 O O . ASN A 1 514 ? 79.973 -55.385 13.71 1 33.92 851 ASN A O 1
ATOM 3992 N N . SER A 1 515 ? 81.717 -55.397 12.29 1 34.42 852 SER A N 1
ATOM 3993 C CA . SER A 1 515 ? 81.681 -56.827 12.052 1 34.34 852 SER A CA 1
ATOM 3994 C C . SER A 1 515 ? 83.09 -57.372 11.855 1 34.69 852 SER A C 1
ATOM 3995 O O . SER A 1 515 ? 83.894 -56.764 11.16 1 35.79 852 SER A O 1
ATOM 3998 N N . GLU A 1 516 ? 83.414 -58.472 12.516 1 33.9 853 GLU A N 1
ATOM 3999 C CA . GLU A 1 516 ? 84.712 -59.11 12.38 1 33.94 853 GLU A CA 1
ATOM 4000 C C . GLU A 1 516 ? 84.742 -59.873 11.043 1 34.69 853 GLU A C 1
ATOM 4001 O O . GLU A 1 516 ? 85.755 -59.837 10.348 1 35.33 853 GLU A O 1
ATOM 4007 N N . VAL A 1 517 ? 83.625 -60.543 10.672 1 34.28 854 VAL A N 1
ATOM 4008 C CA . VAL A 1 517 ? 83.496 -61.266 9.407 1 34.14 854 VAL A CA 1
ATOM 4009 C C . VAL A 1 517 ? 83.683 -60.304 8.209 1 34.01 854 VAL A C 1
ATOM 4010 O O . VAL A 1 517 ? 84.486 -60.597 7.334 1 34.81 854 VAL A O 1
ATOM 4014 N N . MET A 1 518 ? 82.959 -59.165 8.187 1 33 855 MET A N 1
ATOM 4015 C CA . MET A 1 518 ? 83.014 -58.188 7.093 1 32.79 855 MET A CA 1
ATOM 4016 C C . MET A 1 518 ? 84.384 -57.539 6.979 1 32.36 855 MET A C 1
ATOM 4017 O O . MET A 1 518 ? 84.928 -57.463 5.88 1 32.53 855 MET A O 1
ATOM 4022 N N . ARG A 1 519 ? 84.972 -57.13 8.111 1 31.58 856 ARG A N 1
ATOM 4023 C CA . ARG A 1 519 ? 86.282 -56.488 8.086 1 31.28 856 ARG A CA 1
ATOM 4024 C C . ARG A 1 519 ? 87.403 -57.472 7.781 1 31.57 856 ARG A C 1
ATOM 4025 O O . ARG A 1 519 ? 88.383 -57.096 7.147 1 31.9 856 ARG A O 1
ATOM 4033 N N . PHE A 1 520 ? 87.251 -58.75 8.173 1 31.45 857 PHE A N 1
ATOM 4034 C CA . PHE A 1 520 ? 88.228 -59.806 7.858 1 31.28 857 PHE A CA 1
ATOM 4035 C C . PHE A 1 520 ? 88.254 -59.953 6.314 1 31.69 857 PHE A C 1
ATOM 4036 O O . PHE A 1 520 ? 89.301 -59.851 5.689 1 32.46 857 PHE A O 1
ATOM 4044 N N . LEU A 1 521 ? 87.077 -60.062 5.708 1 31.21 858 LEU A N 1
ATOM 4045 C CA . LEU A 1 521 ? 86.945 -60.228 4.276 1 30.93 858 LEU A CA 1
ATOM 4046 C C . LEU A 1 521 ? 87.375 -59.026 3.444 1 31.75 858 LEU A C 1
ATOM 4047 O O . LEU A 1 521 ? 88.034 -59.208 2.424 1 31.99 858 LEU A O 1
ATOM 4052 N N . ARG A 1 522 ? 86.947 -57.807 3.84 1 31.71 859 ARG A N 1
ATOM 4053 C CA . ARG A 1 522 ? 87.066 -56.625 3.009 1 31.62 859 ARG A CA 1
ATOM 4054 C C . ARG A 1 522 ? 87.791 -55.417 3.561 1 31.97 859 ARG A C 1
ATOM 4055 O O . ARG A 1 522 ? 87.712 -54.372 2.92 1 32.3 859 ARG A O 1
ATOM 4063 N N . ASN A 1 523 ? 88.518 -55.509 4.688 1 31.7 860 ASN A N 1
ATOM 4064 C CA . ASN A 1 523 ? 89.24 -54.34 5.219 1 31.65 860 ASN A CA 1
ATOM 4065 C C . ASN A 1 523 ? 90.097 -53.586 4.148 1 31.84 860 ASN A C 1
ATOM 4066 O O . ASN A 1 523 ? 90.141 -52.358 4.135 1 31.7 860 ASN A O 1
ATOM 4071 N N . HIS A 1 524 ? 90.735 -54.333 3.244 1 31.63 861 HIS A N 1
ATOM 4072 C CA . HIS A 1 524 ? 91.613 -53.747 2.228 1 31.92 861 HIS A CA 1
ATOM 4073 C C . HIS A 1 524 ? 90.88 -53.093 1.046 1 31.39 861 HIS A C 1
ATOM 4074 O O . HIS A 1 524 ? 91.536 -52.535 0.168 1 31.25 861 HIS A O 1
ATOM 4081 N N . GLN A 1 525 ? 89.539 -53.235 0.984 1 30.61 862 GLN A N 1
ATOM 4082 C CA . GLN A 1 525 ? 88.71 -52.801 -0.133 1 29.63 862 GLN A CA 1
ATOM 4083 C C . GLN A 1 525 ? 87.844 -51.585 0.159 1 29.99 862 GLN A C 1
ATOM 4084 O O . GLN A 1 525 ? 87.2 -51.086 -0.765 1 29.68 862 GLN A O 1
ATOM 4090 N N . LYS A 1 526 ? 87.729 -51.177 1.438 1 30.17 863 LYS A N 1
ATOM 4091 C CA . LYS A 1 526 ? 86.838 -50.083 1.824 1 30.79 863 LYS A CA 1
ATOM 4092 C C . LYS A 1 526 ? 87.382 -49.273 3.005 1 31.64 863 LYS A C 1
ATOM 4093 O O . LYS A 1 526 ? 88.115 -49.812 3.837 1 32.96 863 LYS A O 1
ATOM 4099 N N . ASP A 1 527 ? 86.919 -48.017 3.12 1 30.42 864 ASP A N 1
ATOM 4100 C CA . ASP A 1 527 ? 87.09 -47.134 4.258 1 30.6 864 ASP A CA 1
ATOM 4101 C C . ASP A 1 527 ? 85.661 -47 4.786 1 30.51 864 ASP A C 1
ATOM 4102 O O . ASP A 1 527 ? 85.068 -45.942 4.681 1 30.74 864 ASP A O 1
ATOM 4107 N N . SER A 1 528 ? 85.094 -48.107 5.281 1 30.54 865 SER A N 1
ATOM 4108 C CA . SER A 1 528 ? 83.706 -48.22 5.752 1 31.26 865 SER A CA 1
ATOM 4109 C C . SER A 1 528 ? 83.614 -48.911 7.124 1 31.43 865 SER A C 1
ATOM 4110 O O . SER A 1 528 ? 82.593 -49.521 7.432 1 31.67 865 SER A O 1
ATOM 4113 N N . TRP A 1 529 ? 84.675 -48.823 7.932 1 30.91 866 TRP A N 1
ATOM 4114 C CA . TRP A 1 529 ? 84.816 -49.519 9.205 1 30.3 866 TRP A CA 1
ATOM 4115 C C . TRP A 1 529 ? 84.746 -48.6 10.416 1 30.94 866 TRP A C 1
ATOM 4116 O O . TRP A 1 529 ? 84.317 -47.457 10.299 1 31.05 866 TRP A O 1
ATOM 4127 N N . VAL A 1 530 ? 85.083 -49.11 11.603 1 31.89 867 VAL A N 1
ATOM 4128 C CA . VAL A 1 530 ? 85.115 -48.297 12.814 1 32.73 867 VAL A CA 1
ATOM 4129 C C . VAL A 1 530 ? 86.576 -48.064 13.179 1 33.08 867 VAL A C 1
ATOM 4130 O O . VAL A 1 530 ? 87.292 -49.02 13.451 1 33.1 867 VAL A O 1
ATOM 4134 N N . GLY A 1 531 ? 87.005 -46.814 13.182 1 33.36 868 GLY A N 1
ATOM 4135 C CA . GLY A 1 531 ? 88.346 -46.472 13.63 1 33.88 868 GLY A CA 1
ATOM 4136 C C . GLY A 1 531 ? 88.365 -46.029 15.091 1 34.42 868 GLY A C 1
ATOM 4137 O O . GLY A 1 531 ? 87.344 -46.075 15.781 1 34.25 868 GLY A O 1
ATOM 4138 N N . ASP A 1 532 ? 89.529 -45.576 15.583 1 34.31 869 ASP A N 1
ATOM 4139 C CA . ASP A 1 532 ? 89.658 -45.096 16.951 1 33.89 869 ASP A CA 1
ATOM 4140 C C . ASP A 1 532 ? 88.855 -43.816 17.241 1 34.64 869 ASP A C 1
ATOM 4141 O O . ASP A 1 532 ? 89.098 -42.779 16.65 1 34.59 869 ASP A O 1
ATOM 4146 N N . TYR A 1 533 ? 87.908 -43.899 18.166 1 35.1 870 TYR A N 1
ATOM 4147 C CA . TYR A 1 533 ? 87.129 -42.778 18.679 1 34.92 870 TYR A CA 1
ATOM 4148 C C . TYR A 1 533 ? 86.667 -43.27 20.066 1 35.68 870 TYR A C 1
ATOM 4149 O O . TYR A 1 533 ? 85.537 -43.749 20.222 1 35.85 870 TYR A O 1
ATOM 4158 N N . PRO A 1 534 ? 87.601 -43.264 21.056 1 35.95 871 PRO A N 1
ATOM 4159 C CA . PRO A 1 534 ? 87.335 -43.941 22.331 1 36.14 871 PRO A CA 1
ATOM 4160 C C . PRO A 1 534 ? 86.037 -43.624 23.039 1 37.03 871 PRO A C 1
ATOM 4161 O O . PRO A 1 534 ? 85.513 -44.521 23.679 1 37.93 871 PRO A O 1
ATOM 4165 N N . GLN A 1 535 ? 85.504 -42.396 22.935 1 36.96 872 GLN A N 1
ATOM 4166 C CA . GLN A 1 535 ? 84.261 -42.077 23.627 1 37.03 872 GLN A CA 1
ATOM 4167 C C . GLN A 1 535 ? 83.094 -42.944 23.188 1 37.41 872 GLN A C 1
ATOM 4168 O O . GLN A 1 535 ? 82.148 -43.077 23.949 1 38.42 872 GLN A O 1
ATOM 4174 N N . TYR A 1 536 ? 83.151 -43.553 21.991 1 36.52 873 TYR A N 1
ATOM 4175 C CA . TYR A 1 536 ? 82.082 -44.447 21.543 1 35.87 873 TYR A CA 1
ATOM 4176 C C . TYR A 1 536 ? 82.193 -45.865 22.174 1 36.25 873 TYR A C 1
ATOM 4177 O O . TYR A 1 536 ? 81.232 -46.637 22.137 1 36.53 873 TYR A O 1
ATOM 4186 N N . GLY A 1 537 ? 83.388 -46.22 22.65 1 35.47 874 GLY A N 1
ATOM 4187 C CA . GLY A 1 537 ? 83.676 -47.52 23.216 1 34.87 874 GLY A CA 1
ATOM 4188 C C . GLY A 1 537 ? 83.541 -48.643 22.214 1 35.19 874 GLY A C 1
ATOM 4189 O O . GLY A 1 537 ? 83.317 -48.418 21.022 1 36.24 874 GLY A O 1
ATOM 4190 N N . GLY A 1 538 ? 83.655 -49.858 22.715 1 34.4 875 GLY A N 1
ATOM 4191 C CA . GLY A 1 538 ? 83.52 -51.077 21.949 1 34.33 875 GLY A CA 1
ATOM 4192 C C . GLY A 1 538 ? 84.453 -51.152 20.775 1 34.16 875 GLY A C 1
ATOM 4193 O O . GLY A 1 538 ? 85.665 -51.134 20.938 1 34.45 875 GLY A O 1
ATOM 4194 N N . ALA A 1 539 ? 83.884 -51.194 19.586 1 34 876 ALA A N 1
ATOM 4195 C CA . ALA A 1 539 ? 84.641 -51.269 18.344 1 34.23 876 ALA A CA 1
ATOM 4196 C C . ALA A 1 539 ? 85.563 -50.059 18.12 1 34.75 876 ALA A C 1
ATOM 4197 O O . ALA A 1 539 ? 86.539 -50.171 17.387 1 35.21 876 ALA A O 1
ATOM 4199 N N . ALA A 1 540 ? 85.235 -48.906 18.732 1 34.58 877 ALA A N 1
ATOM 4200 C CA . ALA A 1 540 ? 85.96 -47.663 18.578 1 34.71 877 ALA A CA 1
ATOM 4201 C C . ALA A 1 540 ? 87.075 -47.427 19.628 1 35.27 877 ALA A C 1
ATOM 4202 O O . ALA A 1 540 ? 87.72 -46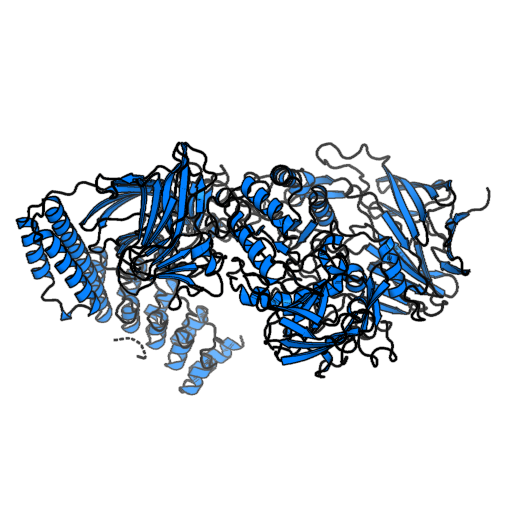.37 19.611 1 36.18 877 ALA A O 1
ATOM 4204 N N . ASN A 1 541 ? 87.312 -48.388 20.51 1 34.18 878 ASN A N 1
ATOM 4205 C CA . ASN A 1 541 ? 88.38 -48.261 21.472 1 34.03 878 ASN A CA 1
ATOM 4206 C C . ASN A 1 541 ? 89.554 -48.999 20.876 1 35.12 878 ASN A C 1
ATOM 4207 O O . ASN A 1 541 ? 89.657 -50.217 20.981 1 35.33 878 ASN A O 1
ATOM 4212 N N . ALA A 1 542 ? 90.402 -48.256 20.174 1 35.24 879 ALA A N 1
ATOM 4213 C CA . ALA A 1 542 ? 91.633 -48.748 19.574 1 34.66 879 ALA A CA 1
ATOM 4214 C C . ALA A 1 542 ? 91.484 -50.037 18.773 1 34.96 879 ALA A C 1
ATOM 4215 O O . ALA A 1 542 ? 92.13 -51.032 19.07 1 35.5 879 ALA A O 1
ATOM 4217 N N . PRO A 1 543 ? 90.736 -50.012 17.658 1 34.7 880 PRO A N 1
ATOM 4218 C CA . PRO A 1 543 ? 90.697 -51.197 16.784 1 34.22 880 PRO A CA 1
ATOM 4219 C C . PRO A 1 543 ? 92.114 -51.508 16.277 1 33.97 880 PRO A C 1
ATOM 4220 O O . PRO A 1 543 ? 92.852 -50.58 15.932 1 34.66 880 PRO A O 1
ATOM 4224 N N . LEU A 1 544 ? 92.528 -52.777 16.305 1 32.8 881 LEU A N 1
ATOM 4225 C CA . LEU A 1 544 ? 93.869 -53.152 15.867 1 32.19 881 LEU A CA 1
ATOM 4226 C C . LEU A 1 544 ? 94.151 -52.742 14.412 1 33.2 881 LEU A C 1
ATOM 4227 O O . LEU A 1 544 ? 95.282 -52.356 14.1 1 33.96 881 LEU A O 1
ATOM 4232 N N . LEU A 1 545 ? 93.138 -52.834 13.51 1 32.56 882 LEU A N 1
ATOM 4233 C CA . LEU A 1 545 ? 93.354 -52.473 12.1 1 31.34 882 LEU A CA 1
ATOM 4234 C C . LEU A 1 545 ? 93.297 -50.957 11.823 1 31.75 882 LEU A C 1
ATOM 4235 O O . LEU A 1 545 ? 93.4 -50.538 10.661 1 32.15 882 LEU A O 1
ATOM 4240 N N . GLY A 1 546 ? 93.157 -50.147 12.871 1 31.11 883 GLY A N 1
ATOM 4241 C CA . GLY A 1 546 ? 93.013 -48.718 12.706 1 31.73 883 GLY A CA 1
ATOM 4242 C C . GLY A 1 546 ? 91.639 -48.431 12.139 1 32.84 883 GLY A C 1
ATOM 4243 O O . GLY A 1 546 ? 90.657 -49.05 12.538 1 33.47 883 GLY A O 1
ATOM 4244 N N . GLY A 1 547 ? 91.586 -47.572 11.14 1 32.73 884 GLY A N 1
ATOM 4245 C CA . GLY A 1 547 ? 90.357 -47.185 10.475 1 32.99 884 GLY A CA 1
ATOM 4246 C C . GLY A 1 547 ? 90.473 -45.733 10.073 1 33.38 884 GLY A C 1
ATOM 4247 O O . GLY A 1 547 ? 91.003 -44.918 10.84 1 33.29 884 GLY A O 1
ATOM 4248 N N . TYR A 1 548 ? 89.964 -45.388 8.879 1 33.26 885 TYR A N 1
ATOM 4249 C CA . TYR A 1 548 ? 90.097 -44.03 8.386 1 33.28 885 TYR A CA 1
ATOM 4250 C C . TYR A 1 548 ? 89.53 -42.96 9.343 1 33.93 885 TYR A C 1
ATOM 4251 O O . TYR A 1 548 ? 88.424 -43.083 9.869 1 34.49 885 TYR A O 1
ATOM 4260 N N . ASN A 1 549 ? 90.363 -41.954 9.628 1 33.35 886 ASN A N 1
ATOM 4261 C CA . ASN A 1 549 ? 90.017 -40.8 10.437 1 32.95 886 ASN A CA 1
ATOM 4262 C C . ASN A 1 549 ? 90.191 -39.594 9.492 1 32.86 886 ASN A C 1
ATOM 4263 O O . ASN A 1 549 ? 91.314 -39.223 9.151 1 32.58 886 ASN A O 1
ATOM 4268 N N . MET A 1 550 ? 89.072 -39.057 8.995 1 32.88 887 MET A N 1
ATOM 4269 C CA . MET A 1 550 ? 89.071 -37.982 8.021 1 33.77 887 MET A CA 1
ATOM 4270 C C . MET A 1 550 ? 88.909 -36.602 8.609 1 34.57 887 MET A C 1
ATOM 4271 O O . MET A 1 550 ? 87.975 -36.355 9.357 1 35.59 887 MET A O 1
ATOM 4276 N N . LYS A 1 551 ? 89.817 -35.697 8.246 1 34.11 888 LYS A N 1
ATOM 4277 C CA . LYS A 1 551 ? 89.786 -34.277 8.562 1 33.85 888 LYS A CA 1
ATOM 4278 C C . LYS A 1 551 ? 89.848 -33.517 7.211 1 34.99 888 LYS A C 1
ATOM 4279 O O . LYS A 1 551 ? 89.972 -34.128 6.134 1 35.4 888 LYS A O 1
ATOM 4285 N N . ASP A 1 552 ? 89.684 -32.197 7.247 1 34.92 889 ASP A N 1
ATOM 4286 C CA . ASP A 1 552 ? 89.677 -31.377 6.041 1 34.25 889 ASP A CA 1
ATOM 4287 C C . ASP A 1 552 ? 90.303 -30.033 6.328 1 33.82 889 ASP A C 1
ATOM 4288 O O . ASP A 1 552 ? 90.352 -29.604 7.479 1 33.89 889 ASP A O 1
ATOM 4293 N N . PHE A 1 553 ? 90.776 -29.356 5.28 1 32.99 890 PHE A N 1
ATOM 4294 C CA . PHE A 1 553 ? 91.306 -28.009 5.44 1 32.61 890 PHE A CA 1
ATOM 4295 C C . PHE A 1 553 ? 90.79 -27.049 4.365 1 33.35 890 PHE A C 1
ATOM 4296 O O . PHE A 1 553 ? 91.187 -25.906 4.374 1 34.28 890 PHE A O 1
ATOM 4304 N N . GLU A 1 554 ? 89.865 -27.47 3.493 1 33.3 891 GLU A N 1
ATOM 4305 C CA . GLU A 1 554 ? 89.379 -26.639 2.416 1 33.06 891 GLU A CA 1
ATOM 4306 C C . GLU A 1 554 ? 87.897 -26.265 2.512 1 34.19 891 GLU A C 1
ATOM 4307 O O . GLU A 1 554 ? 87.201 -26.239 1.497 1 34.49 891 GLU A O 1
ATOM 4313 N N . GLY A 1 555 ? 87.477 -25.811 3.69 1 34.18 892 GLY A N 1
ATOM 4314 C CA . GLY A 1 555 ? 86.192 -25.154 3.856 1 34.69 892 GLY A CA 1
ATOM 4315 C C . GLY A 1 555 ? 84.986 -25.948 4.272 1 35.36 892 GLY A C 1
ATOM 4316 O O . GLY A 1 555 ? 83.967 -25.362 4.643 1 35.65 892 GLY A O 1
ATOM 4317 N N . TRP A 1 556 ? 85.069 -27.274 4.193 1 35.16 893 TRP A N 1
ATOM 4318 C CA . TRP A 1 556 ? 83.97 -28.133 4.595 1 35.07 893 TRP A CA 1
ATOM 4319 C C . TRP A 1 556 ? 83.697 -27.958 6.103 1 36.42 893 TRP A C 1
ATOM 4320 O O . TRP A 1 556 ? 84.606 -28.152 6.898 1 37.01 893 TRP A O 1
ATOM 4331 N N . GLN A 1 557 ? 82.491 -27.49 6.482 1 36.85 894 GLN A N 1
ATOM 4332 C CA . GLN A 1 557 ? 82.133 -27.201 7.883 1 37.14 894 GLN A CA 1
ATOM 4333 C C . GLN A 1 557 ? 83.092 -26.186 8.539 1 38.21 894 GLN A C 1
ATOM 4334 O O . GLN A 1 557 ? 83.337 -26.224 9.747 1 38.95 894 GLN A O 1
ATOM 4340 N N . GLY A 1 558 ? 83.61 -25.267 7.724 1 37.82 895 GLY A N 1
ATOM 4341 C CA . GLY A 1 558 ? 84.541 -24.25 8.176 1 37.69 895 GLY A CA 1
ATOM 4342 C C . GLY A 1 558 ? 85.931 -24.768 8.475 1 37.63 895 GLY A C 1
ATOM 4343 O O . GLY A 1 558 ? 86.759 -24.013 8.976 1 37.96 895 GLY A O 1
ATOM 4344 N N . ARG A 1 559 ? 86.215 -26.047 8.174 1 37.41 896 ARG A N 1
ATOM 4345 C CA . ARG A 1 559 ? 87.521 -26.642 8.438 1 37.55 896 ARG A CA 1
ATOM 4346 C C . ARG A 1 559 ? 88.588 -26.024 7.562 1 39.4 896 ARG A C 1
ATOM 4347 O O . ARG A 1 559 ? 88.439 -25.983 6.347 1 39.8 896 ARG A O 1
ATOM 4355 N N . ASN A 1 560 ? 89.636 -25.483 8.185 1 40.36 897 ASN A N 1
ATOM 4356 C CA . ASN A 1 560 ? 90.7 -24.809 7.472 1 42.14 897 ASN A CA 1
ATOM 4357 C C . ASN A 1 560 ? 92.092 -25.091 8.071 1 42.12 897 ASN A C 1
ATOM 4358 O O . ASN A 1 560 ? 93.062 -24.509 7.594 1 42.92 897 ASN A O 1
ATOM 4363 N N . ASP A 1 561 ? 92.198 -25.927 9.11 1 41.05 898 ASP A N 1
ATOM 4364 C CA . ASP A 1 561 ? 93.472 -26.186 9.786 1 40.08 898 ASP A CA 1
ATOM 4365 C C . ASP A 1 561 ? 94.32 -27.222 9.05 1 39.45 898 ASP A C 1
ATOM 4366 O O . ASP A 1 561 ? 94.186 -28.435 9.269 1 39.89 898 ASP A O 1
ATOM 4371 N N . TYR A 1 562 ? 95.223 -26.733 8.197 1 38.43 899 TYR A N 1
ATOM 4372 C CA . TYR A 1 562 ? 96.134 -27.563 7.426 1 37.88 899 TYR A CA 1
ATOM 4373 C C . TYR A 1 562 ? 97.104 -28.393 8.315 1 38.66 899 TYR A C 1
ATOM 4374 O O . TYR A 1 562 ? 97.317 -29.586 8.047 1 39.36 899 TYR A O 1
ATOM 4383 N N . ALA A 1 563 ? 97.665 -27.797 9.368 1 38.43 900 ALA A N 1
ATOM 4384 C CA . ALA A 1 563 ? 98.596 -28.524 10.256 1 38.38 900 ALA A CA 1
ATOM 4385 C C . ALA A 1 563 ? 97.892 -29.668 10.993 1 37.88 900 ALA A C 1
ATOM 4386 O O . ALA A 1 563 ? 98.439 -30.77 11.063 1 38.2 900 ALA A O 1
ATOM 4388 N N . ALA A 1 564 ? 96.664 -29.426 11.494 1 36.64 901 ALA A N 1
ATOM 4389 C CA . ALA A 1 564 ? 95.885 -30.473 12.156 1 35.68 901 ALA A CA 1
ATOM 4390 C C . ALA A 1 564 ? 95.54 -31.574 11.158 1 35.65 901 ALA A C 1
ATOM 4391 O O . ALA A 1 564 ? 95.557 -32.732 11.532 1 36.96 901 ALA A O 1
ATOM 4393 N N . TYR A 1 565 ? 95.258 -31.225 9.892 1 34.35 902 TYR A N 1
ATOM 4394 C CA . TYR A 1 565 ? 94.953 -32.189 8.832 1 33.41 902 TYR A CA 1
ATOM 4395 C C . TYR A 1 565 ? 96.144 -33.149 8.568 1 34.33 902 TYR A C 1
ATOM 4396 O O . TYR A 1 565 ? 95.964 -34.364 8.53 1 35.05 902 TYR A O 1
ATOM 4405 N N . ILE A 1 566 ? 97.351 -32.601 8.388 1 34.13 903 ILE A N 1
ATOM 4406 C CA . ILE A 1 566 ? 98.551 -33.376 8.155 1 33.93 903 ILE A CA 1
ATOM 4407 C C . ILE A 1 566 ? 98.89 -34.209 9.38 1 35.73 903 ILE A C 1
ATOM 4408 O O . ILE A 1 566 ? 99.221 -35.388 9.261 1 36.98 903 ILE A O 1
ATOM 4413 N N . LYS A 1 567 ? 98.76 -33.635 10.576 1 36.03 904 LYS A N 1
ATOM 4414 C CA . LYS A 1 567 ? 99.055 -34.355 11.816 1 36.14 904 LYS A CA 1
ATOM 4415 C C . LYS A 1 567 ? 98.17 -35.589 11.932 1 36.42 904 LYS A C 1
ATOM 4416 O O . LYS A 1 567 ? 98.652 -36.689 12.24 1 36.98 904 LYS A O 1
ATOM 4422 N N . ASN A 1 568 ? 96.884 -35.423 11.582 1 35.64 905 ASN A N 1
ATOM 4423 C CA . ASN A 1 568 ? 95.917 -36.498 11.646 1 34.94 905 ASN A CA 1
ATOM 4424 C C . ASN A 1 568 ? 96.211 -37.634 10.653 1 34.39 905 ASN A C 1
ATOM 4425 O O . ASN A 1 568 ? 96.061 -38.8 11.01 1 34.19 905 ASN A O 1
ATOM 4430 N N . LEU A 1 569 ? 96.688 -37.311 9.427 1 34.33 906 LEU A N 1
ATOM 4431 C CA . LEU A 1 569 ? 97.057 -38.323 8.423 1 34.03 906 LEU A CA 1
ATOM 4432 C C . LEU A 1 569 ? 98.129 -39.239 9.001 1 34.42 906 LEU A C 1
ATOM 4433 O O . LEU A 1 569 ? 98.043 -40.453 8.844 1 35.75 906 LEU A O 1
ATOM 4438 N N . TYR A 1 570 ? 99.117 -38.663 9.678 1 33.17 907 TYR A N 1
ATOM 4439 C CA . TYR A 1 570 ? 100.205 -39.428 10.231 1 33.25 907 TYR A CA 1
ATOM 4440 C C . TYR A 1 570 ? 99.84 -40.162 11.483 1 33.74 907 TYR A C 1
ATOM 4441 O O . TYR A 1 570 ? 100.366 -41.244 11.707 1 34.3 907 TYR A O 1
ATOM 4450 N N . THR A 1 571 ? 98.945 -39.596 12.309 1 33.54 908 THR A N 1
ATOM 4451 C CA . THR A 1 571 ? 98.503 -40.224 13.546 1 33.37 908 THR A CA 1
ATOM 4452 C C . THR A 1 571 ? 97.745 -41.505 13.278 1 33.61 908 THR A C 1
ATOM 4453 O O . THR A 1 571 ? 98.064 -42.521 13.883 1 34.01 908 THR A O 1
ATOM 4457 N N . HIS A 1 572 ? 96.779 -41.492 12.332 1 32.94 909 HIS A N 1
ATOM 4458 C CA . HIS A 1 572 ? 95.928 -42.662 12.105 1 31.92 909 HIS A CA 1
ATOM 4459 C C . HIS A 1 572 ? 95.886 -43.257 10.706 1 32.14 909 HIS A C 1
ATOM 4460 O O . HIS A 1 572 ? 95.618 -44.454 10.558 1 32.39 909 HIS A O 1
ATOM 4467 N N . ASP A 1 573 ? 96.022 -42.429 9.677 1 32.05 910 ASP A N 1
ATOM 4468 C CA . ASP A 1 573 ? 95.751 -42.851 8.301 1 32.11 910 ASP A CA 1
ATOM 4469 C C . ASP A 1 573 ? 96.91 -43.52 7.577 1 33.04 910 ASP A C 1
ATOM 4470 O O . ASP A 1 573 ? 96.646 -44.431 6.803 1 34.49 910 ASP A O 1
ATOM 4475 N N . VAL A 1 574 ? 98.166 -43.171 7.873 1 32.3 911 VAL A N 1
ATOM 4476 C CA . VAL A 1 574 ? 99.308 -43.838 7.261 1 32.28 911 VAL A CA 1
ATOM 4477 C C . VAL A 1 574 ? 99.344 -45.315 7.696 1 33.21 911 VAL A C 1
ATOM 4478 O O . VAL A 1 574 ? 99.523 -46.2 6.854 1 33.92 911 VAL A O 1
ATOM 4482 N N . SER A 1 575 ? 99.147 -45.601 9.008 1 33.06 912 SER A N 1
ATOM 4483 C CA . SER A 1 575 ? 99.163 -46.995 9.491 1 32.5 912 SER A CA 1
ATOM 4484 C C . SER A 1 575 ? 97.932 -47.794 9.042 1 32.95 912 SER A C 1
ATOM 4485 O O . SER A 1 575 ? 98.045 -48.974 8.73 1 33.98 912 SER A O 1
ATOM 4488 N N . THR A 1 576 ? 96.76 -47.148 8.983 1 32.18 913 THR A N 1
ATOM 4489 C CA . THR A 1 576 ? 95.519 -47.74 8.5 1 31.31 913 THR A CA 1
ATOM 4490 C C . THR A 1 576 ? 95.702 -48.143 7.052 1 31.25 913 THR A C 1
ATOM 4491 O O . THR A 1 576 ? 95.312 -49.257 6.692 1 32.36 913 THR A O 1
ATOM 4495 N N . LYS A 1 577 ? 96.31 -47.248 6.225 1 29.97 914 LYS A N 1
ATOM 4496 C CA . LYS A 1 577 ? 96.523 -47.522 4.817 1 29.55 914 LYS A CA 1
ATOM 4497 C C . LYS A 1 577 ? 97.589 -48.557 4.602 1 30.75 914 LYS A C 1
ATOM 4498 O O . LYS A 1 577 ? 97.431 -49.407 3.735 1 32 914 LYS A O 1
ATOM 4504 N N . PHE A 1 578 ? 98.633 -48.57 5.443 1 30.13 915 PHE A N 1
ATOM 4505 C CA . PHE A 1 578 ? 99.678 -49.586 5.399 1 30.12 915 PHE A CA 1
ATOM 4506 C C . PHE A 1 578 ? 99.056 -50.965 5.607 1 31.16 915 PHE A C 1
ATOM 4507 O O . PHE A 1 578 ? 99.324 -51.855 4.825 1 32.06 915 PHE A O 1
ATOM 4515 N N . ILE A 1 579 ? 98.163 -51.102 6.607 1 31.1 916 ILE A N 1
ATOM 4516 C CA . ILE A 1 579 ? 97.509 -52.357 6.985 1 31.52 916 ILE A CA 1
ATOM 4517 C C . ILE A 1 579 ? 96.607 -52.88 5.854 1 32.49 916 ILE A C 1
ATOM 4518 O O . ILE A 1 579 ? 96.512 -54.095 5.655 1 33.46 916 ILE A O 1
ATOM 4523 N N . GLN A 1 580 ? 95.997 -51.961 5.075 1 31.68 917 GLN A N 1
ATOM 4524 C CA . GLN A 1 580 ? 95.153 -52.277 3.924 1 30.64 917 GLN A CA 1
ATOM 4525 C C . GLN A 1 580 ? 95.941 -52.863 2.726 1 31.48 917 GLN A C 1
ATOM 4526 O O . GLN A 1 580 ? 95.316 -53.349 1.786 1 32.49 917 GLN A O 1
ATOM 4532 N N . HIS A 1 581 ? 97.286 -52.836 2.747 1 31.02 918 HIS A N 1
ATOM 4533 C CA . HIS A 1 581 ? 98.071 -53.471 1.68 1 31.44 918 HIS A CA 1
ATOM 4534 C C . HIS A 1 581 ? 98.242 -54.983 1.885 1 33.1 918 HIS A C 1
ATOM 4535 O O . HIS A 1 581 ? 98.991 -55.631 1.146 1 34.22 918 HIS A O 1
ATOM 4542 N N . PHE A 1 582 ? 97.57 -55.54 2.907 1 32.53 919 PHE A N 1
ATOM 4543 C CA . PHE A 1 582 ? 97.619 -56.926 3.293 1 31.75 919 PHE A CA 1
ATOM 4544 C C . PHE A 1 582 ? 96.183 -57.383 3.557 1 32.87 919 PHE A C 1
ATOM 4545 O O . PHE A 1 582 ? 95.284 -56.568 3.852 1 33.22 919 PHE A O 1
ATOM 4553 N N . LYS A 1 583 ? 95.947 -58.68 3.416 1 33.07 920 LYS A N 1
ATOM 4554 C CA . LYS A 1 583 ? 94.607 -59.244 3.597 1 33.6 920 LYS A CA 1
ATOM 4555 C C . LYS A 1 583 ? 94.582 -60.118 4.829 1 32.87 920 LYS A C 1
ATOM 4556 O O . LYS A 1 583 ? 95.514 -60.897 5.048 1 32.57 920 LYS A O 1
ATOM 4562 N N . VAL A 1 584 ? 93.531 -59.992 5.646 1 32.19 921 VAL A N 1
ATOM 4563 C CA . VAL A 1 584 ? 93.473 -60.743 6.908 1 31.68 921 VAL A CA 1
ATOM 4564 C C . VAL A 1 584 ? 93.455 -62.238 6.658 1 32.57 921 VAL A C 1
ATOM 4565 O O . VAL A 1 584 ? 92.711 -62.689 5.799 1 32.99 921 VAL A O 1
ATOM 4569 N N . THR A 1 585 ? 94.302 -63.002 7.359 1 32.86 922 THR A N 1
ATOM 4570 C CA . THR A 1 585 ? 94.335 -64.458 7.238 1 33.6 922 THR A CA 1
ATOM 4571 C C . THR A 1 585 ? 93.972 -65.164 8.56 1 33.47 922 THR A C 1
ATOM 4572 O O . THR A 1 585 ? 93.53 -66.315 8.545 1 34.17 922 THR A O 1
ATOM 4576 N N . ARG A 1 586 ? 94.125 -64.483 9.692 1 32.45 923 ARG A N 1
ATOM 4577 C CA . ARG A 1 586 ? 93.801 -65.053 10.995 1 32.52 923 ARG A CA 1
ATOM 4578 C C . ARG A 1 586 ? 93.417 -63.922 11.953 1 32.18 923 ARG A C 1
ATOM 4579 O O . ARG A 1 586 ? 94.002 -62.846 11.893 1 32.83 923 ARG A O 1
ATOM 4587 N N . TRP A 1 587 ? 92.417 -64.138 12.796 1 31.23 924 TRP A N 1
ATOM 4588 C CA . TRP A 1 587 ? 91.947 -63.126 13.732 1 31.2 924 TRP A CA 1
ATOM 4589 C C . TRP A 1 587 ? 91.418 -63.857 14.987 1 33.28 924 TRP A C 1
ATOM 4590 O O . TRP A 1 587 ? 90.292 -64.375 14.989 1 33.87 924 TRP A O 1
ATOM 4601 N N . VAL A 1 588 ? 92.217 -63.871 16.066 1 33.57 925 VAL A N 1
ATOM 4602 C CA . VAL A 1 588 ? 91.837 -64.55 17.303 1 33.56 925 VAL A CA 1
ATOM 4603 C C . VAL A 1 588 ? 91.684 -63.596 18.478 1 34.59 925 VAL A C 1
ATOM 4604 O O . VAL A 1 588 ? 92.144 -62.453 18.423 1 34.89 925 VAL A O 1
ATOM 4608 N N . ASN A 1 589 ? 90.985 -64.084 19.541 1 34.99 926 ASN A N 1
ATOM 4609 C CA . ASN A 1 589 ? 90.789 -63.464 20.843 1 34.56 926 ASN A CA 1
ATOM 4610 C C . ASN A 1 589 ? 90.161 -62.096 20.773 1 36 926 ASN A C 1
ATOM 4611 O O . ASN A 1 589 ? 90.616 -61.163 21.447 1 36.83 926 ASN A O 1
ATOM 4616 N N . ASN A 1 590 ? 89.103 -61.966 19.962 1 35.93 927 ASN A N 1
ATOM 4617 C CA . ASN A 1 590 ? 88.402 -60.706 19.791 1 36.21 927 ASN A CA 1
ATOM 4618 C C . ASN A 1 590 ? 87.608 -60.394 21.052 1 38.31 927 ASN A C 1
ATOM 4619 O O . ASN A 1 590 ? 86.671 -61.117 21.375 1 39.4 927 ASN A O 1
ATOM 4624 N N . PRO A 1 591 ? 87.969 -59.327 21.795 1 38.58 928 PRO A N 1
ATOM 4625 C CA . PRO A 1 591 ? 87.27 -59.038 23.055 1 38.33 928 PRO A CA 1
ATOM 4626 C C . PRO A 1 591 ? 85.805 -58.636 22.919 1 39.01 928 PRO A C 1
ATOM 4627 O O . PRO A 1 591 ? 85.051 -58.685 23.895 1 39.46 928 PRO A O 1
ATOM 4631 N N . LEU A 1 592 ? 85.406 -58.187 21.728 1 38.74 929 LEU A N 1
ATOM 4632 C CA . LEU A 1 592 ? 84.049 -57.727 21.491 1 38.48 929 LEU A CA 1
ATOM 4633 C C . LEU A 1 592 ? 83.021 -58.858 21.374 1 39.51 929 LEU A C 1
ATOM 4634 O O . LEU A 1 592 ? 81.821 -58.604 21.49 1 39.17 929 LEU A O 1
ATOM 4639 N N . LEU A 1 593 ? 83.488 -60.091 21.109 1 40.25 930 LEU A N 1
ATOM 4640 C CA . LEU A 1 593 ? 82.639 -61.253 20.896 1 41.27 930 LEU A CA 1
ATOM 4641 C C . LEU A 1 593 ? 82.625 -62.105 22.136 1 42.82 930 LEU A C 1
ATOM 4642 O O . LEU A 1 593 ? 83.672 -62.52 22.62 1 43.39 930 LEU A O 1
ATOM 4647 N N . THR A 1 594 ? 81.442 -62.379 22.658 1 43.56 931 THR A N 1
ATOM 4648 C CA . THR A 1 594 ? 81.282 -63.187 23.868 1 44.58 931 THR A CA 1
ATOM 4649 C C . THR A 1 594 ? 80.118 -64.177 23.677 1 46.65 931 THR A C 1
ATOM 4650 O O . THR A 1 594 ? 79.335 -64.024 22.734 1 46.88 931 THR A O 1
ATOM 4654 N N . ALA A 1 595 ? 79.962 -65.144 24.606 1 47.62 932 ALA A N 1
ATOM 4655 C CA . ALA A 1 595 ? 78.838 -66.087 24.595 1 48.85 932 ALA A CA 1
ATOM 4656 C C . ALA A 1 595 ? 77.496 -65.346 24.787 1 49.93 932 ALA A C 1
ATOM 4657 O O . ALA A 1 595 ? 76.499 -65.714 24.167 1 51.25 932 ALA A O 1
ATOM 4659 N N . ASP A 1 596 ? 77.481 -64.275 25.583 1 49.51 933 ASP A N 1
ATOM 4660 C CA . ASP A 1 596 ? 76.266 -63.485 25.813 1 49.59 933 ASP A CA 1
ATOM 4661 C C . ASP A 1 596 ? 75.743 -62.74 24.589 1 47.88 933 ASP A C 1
ATOM 4662 O O . ASP A 1 596 ? 74.532 -62.486 24.518 1 48.64 933 ASP A O 1
ATOM 4667 N N . ASN A 1 597 ? 76.637 -62.315 23.666 1 45.28 934 ASN A N 1
ATOM 4668 C CA . ASN A 1 597 ? 76.169 -61.591 22.486 1 42.83 934 ASN A CA 1
ATOM 4669 C C . ASN A 1 597 ? 76.071 -62.475 21.219 1 42.61 934 ASN A C 1
ATOM 4670 O O . ASN A 1 597 ? 76.003 -61.95 20.106 1 43.31 934 ASN A O 1
ATOM 4675 N N . GLY A 1 598 ? 75.972 -63.789 21.412 1 41.58 935 GLY A N 1
ATOM 4676 C CA . GLY A 1 598 ? 75.747 -64.739 20.335 1 40.99 935 GLY A CA 1
ATOM 4677 C C . GLY A 1 598 ? 76.98 -65.256 19.644 1 40.12 935 GLY A C 1
ATOM 4678 O O . GLY A 1 598 ? 76.884 -65.802 18.54 1 39.82 935 GLY A O 1
ATOM 4679 N N . ASN A 1 599 ? 78.129 -65.14 20.311 1 39.54 936 ASN A N 1
ATOM 4680 C CA . ASN A 1 599 ? 79.401 -65.534 19.734 1 39.83 936 ASN A CA 1
ATOM 4681 C C . ASN A 1 599 ? 80.194 -66.512 20.599 1 42.38 936 ASN A C 1
ATOM 4682 O O . ASN A 1 599 ? 81.422 -66.38 20.707 1 43.19 936 ASN A O 1
ATOM 4687 N N . ALA A 1 600 ? 79.512 -67.522 21.185 1 42.79 937 ALA A N 1
ATOM 4688 C CA . ALA A 1 600 ? 80.181 -68.511 22.045 1 43.49 937 ALA A CA 1
ATOM 4689 C C . ALA A 1 600 ? 81.272 -69.296 21.34 1 43.79 937 ALA A C 1
ATOM 4690 O O . ALA A 1 600 ? 82.218 -69.729 21.982 1 44.68 937 ALA A O 1
ATOM 4692 N N . ALA A 1 601 ? 81.127 -69.519 20.034 1 42.95 938 ALA A N 1
ATOM 4693 C CA . ALA A 1 601 ? 82.093 -70.284 19.28 1 42.31 938 ALA A CA 1
ATOM 4694 C C . ALA A 1 601 ? 83.122 -69.42 18.577 1 43.48 938 ALA A C 1
ATOM 4695 O O . ALA A 1 601 ? 83.842 -69.93 17.718 1 43.97 938 ALA A O 1
ATOM 4697 N N . ALA A 1 602 ? 83.253 -68.133 18.952 1 44.16 939 ALA A N 1
ATOM 4698 C CA . ALA A 1 602 ? 84.242 -67.253 18.354 1 45.44 939 ALA A CA 1
ATOM 4699 C C . ALA A 1 602 ? 85.643 -67.781 18.56 1 48.05 939 ALA A C 1
ATOM 4700 O O . ALA A 1 602 ? 85.952 -68.402 19.591 1 48.2 939 ALA A O 1
ATOM 4702 N N . VAL A 1 603 ? 86.437 -67.616 17.503 1 50.05 940 VAL A N 1
ATOM 4703 C CA . VAL A 1 603 ? 87.804 -68.067 17.306 1 52.57 940 VAL A CA 1
ATOM 4704 C C . VAL A 1 603 ? 88.752 -67.55 18.416 1 55.13 940 VAL A C 1
ATOM 4705 O O . VAL A 1 603 ? 89.051 -66.348 18.537 1 56.17 940 VAL A O 1
ATOM 4709 N N . SER A 1 604 ? 89.164 -68.479 19.278 1 55.3 941 SER A N 1
ATOM 4710 C CA . SER A 1 604 ? 90.034 -68.185 20.401 1 55.41 941 SER A CA 1
ATOM 4711 C C . SER A 1 604 ? 91.392 -68.952 20.254 1 54.93 941 SER A C 1
ATOM 4712 O O . SER A 1 604 ? 91.546 -69.799 19.344 1 55.59 941 SER A O 1
ATOM 4715 N N . ASP A 1 605 ? 92.374 -68.61 21.142 1 52.53 942 ASP A N 1
ATOM 4716 C CA . ASP A 1 605 ? 93.693 -69.206 21.233 1 50.36 942 ASP A CA 1
ATOM 4717 C C . ASP A 1 605 ? 94.491 -68.606 22.388 1 49.52 942 ASP A C 1
ATOM 4718 O O . ASP A 1 605 ? 95.012 -67.492 22.284 1 50.06 942 ASP A O 1
ATOM 4723 N N . PRO A 1 606 ? 94.63 -69.348 23.497 1 48.22 943 PRO A N 1
ATOM 4724 C CA . PRO A 1 606 ? 95.442 -68.846 24.619 1 47.17 943 PRO A CA 1
ATOM 4725 C C . PRO A 1 606 ? 96.949 -68.934 24.385 1 46.45 943 PRO A C 1
ATOM 4726 O O . PRO A 1 606 ? 97.725 -68.371 25.152 1 47 943 PRO A O 1
ATOM 4730 N N . ASN A 1 607 ? 97.368 -69.61 23.325 1 45.5 944 ASN A N 1
ATOM 4731 C CA . ASN A 1 607 ? 98.773 -69.702 22.961 1 45.79 944 ASN A CA 1
ATOM 4732 C C . ASN A 1 607 ? 99.236 -68.598 22.001 1 45.38 944 ASN A C 1
ATOM 4733 O O . ASN A 1 607 ? 100.408 -68.578 21.631 1 46.15 944 ASN A O 1
ATOM 4738 N N . THR A 1 608 ? 98.33 -67.667 21.618 1 44.07 945 THR A N 1
ATOM 4739 C CA . THR A 1 608 ? 98.616 -66.542 20.748 1 42.8 945 THR A CA 1
ATOM 4740 C C . THR A 1 608 ? 98.509 -65.271 21.585 1 41.72 945 THR A C 1
ATOM 4741 O O . THR A 1 608 ? 97.455 -65.026 22.163 1 41.92 945 THR A O 1
ATOM 4745 N N . ASN A 1 609 ? 99.578 -64.466 21.647 1 40.4 946 ASN A N 1
ATOM 4746 C CA . ASN A 1 609 ? 99.543 -63.152 22.29 1 39.71 946 ASN A CA 1
ATOM 4747 C C . ASN A 1 609 ? 98.899 -63.136 23.7 1 39.21 946 ASN A C 1
ATOM 4748 O O . ASN A 1 609 ? 98.095 -62.241 24.01 1 38.74 946 ASN A O 1
ATOM 4753 N N . ASN A 1 610 ? 99.212 -64.157 24.52 1 38.42 947 ASN A N 1
ATOM 4754 C CA . ASN A 1 610 ? 98.711 -64.306 25.894 1 37.63 947 ASN A CA 1
ATOM 4755 C C . ASN A 1 610 ? 97.194 -64.406 25.965 1 37.12 947 ASN A C 1
ATOM 4756 O O . ASN A 1 610 ? 96.607 -63.992 26.962 1 38.25 947 ASN A O 1
ATOM 4761 N N . GLY A 1 611 ? 96.562 -64.931 24.922 1 35.44 948 GLY A N 1
ATOM 4762 C CA . GLY A 1 611 ? 95.11 -64.994 24.875 1 34.64 948 GLY A CA 1
ATOM 4763 C C . GLY A 1 611 ? 94.452 -63.647 24.621 1 34.7 948 GLY A C 1
ATOM 4764 O O . GLY A 1 611 ? 93.253 -63.494 24.844 1 34.92 948 GLY A O 1
ATOM 4765 N N . ASN A 1 612 ? 95.226 -62.647 24.139 1 34.65 949 ASN A N 1
ATOM 4766 C CA . ASN A 1 612 ? 94.735 -61.316 23.803 1 34.44 949 ASN A CA 1
ATOM 4767 C C . ASN A 1 612 ? 94.622 -61.19 22.271 1 34.71 949 ASN A C 1
ATOM 4768 O O . ASN A 1 612 ? 95.153 -62.023 21.526 1 34.91 949 ASN A O 1
ATOM 4773 N N . GLU A 1 613 ? 93.855 -60.206 21.81 1 34.2 950 GLU A N 1
ATOM 4774 C CA . GLU A 1 613 ? 93.548 -60.031 20.4 1 34.08 950 GLU A CA 1
ATOM 4775 C C . GLU A 1 613 ? 94.765 -59.923 19.536 1 34.5 950 GLU A C 1
ATOM 4776 O O . GLU A 1 613 ? 95.721 -59.236 19.897 1 35.54 950 GLU A O 1
ATOM 4782 N N . GLN A 1 614 ? 94.743 -60.635 18.406 1 33.23 951 GLN A N 1
ATOM 4783 C CA . GLN A 1 614 ? 95.804 -60.597 17.433 1 32.45 951 GLN A CA 1
ATOM 4784 C C . GLN A 1 614 ? 95.233 -60.866 16.036 1 33.06 951 GLN A C 1
ATOM 4785 O O . GLN A 1 614 ? 94.4 -61.766 15.852 1 32.71 951 GLN A O 1
ATOM 4791 N N . ILE A 1 615 ? 95.72 -60.103 15.043 1 33.08 952 ILE A N 1
ATOM 4792 C CA . ILE A 1 615 ? 95.318 -60.273 13.646 1 32.98 952 ILE A CA 1
ATOM 4793 C C . ILE A 1 615 ? 96.569 -60.488 12.76 1 33.44 952 ILE A C 1
ATOM 4794 O O . ILE A 1 615 ? 97.559 -59.79 12.936 1 33.66 952 ILE A O 1
ATOM 4799 N N . THR A 1 616 ? 96.533 -61.478 11.849 1 33.13 953 THR A N 1
ATOM 4800 C CA . THR A 1 616 ? 97.626 -61.752 10.918 1 33.4 953 THR A CA 1
ATOM 4801 C C . THR A 1 616 ? 97.098 -61.417 9.511 1 33.06 953 THR A C 1
ATOM 4802 O O . THR A 1 616 ? 95.959 -61.712 9.186 1 32.23 953 THR A O 1
ATOM 4806 N N . LEU A 1 617 ? 97.907 -60.724 8.711 1 32.99 954 LEU A N 1
ATOM 4807 C CA . LEU A 1 617 ? 97.539 -60.333 7.365 1 32.54 954 LEU A CA 1
ATOM 4808 C C . LEU A 1 617 ? 98.68 -60.69 6.438 1 33.67 954 LEU A C 1
ATOM 4809 O O . LEU A 1 617 ? 99.838 -60.658 6.845 1 33.96 954 LEU A O 1
ATOM 4814 N N . LYS A 1 618 ? 98.384 -61.03 5.185 1 35.01 955 LYS A N 1
ATOM 4815 C CA . LYS A 1 618 ? 99.445 -61.344 4.207 1 36.31 955 LYS A CA 1
ATOM 4816 C C . LYS A 1 618 ? 99.158 -60.727 2.847 1 37.49 955 LYS A C 1
ATOM 4817 O O . LYS A 1 618 ? 97.999 -60.563 2.471 1 37.05 955 LYS A O 1
ATOM 4823 N N . ASP A 1 619 ? 100.209 -60.433 2.088 1 38.89 956 ASP A N 1
ATOM 4824 C CA . ASP A 1 619 ? 100.025 -59.969 0.712 1 40.5 956 ASP A CA 1
ATOM 4825 C C . ASP A 1 619 ? 100.3 -61.129 -0.278 1 42.88 956 ASP A C 1
ATOM 4826 O O . ASP A 1 619 ? 100.671 -62.222 0.156 1 43.86 956 ASP A O 1
ATOM 4831 N N . SER A 1 620 ? 100.124 -60.916 -1.585 1 44.15 957 SER A N 1
ATOM 4832 C CA . SER A 1 620 ? 100.357 -61.978 -2.566 1 45.84 957 SER A CA 1
ATOM 4833 C C . SER A 1 620 ? 101.819 -62.353 -2.733 1 47.5 957 SER A C 1
ATOM 4834 O O . SER A 1 620 ? 102.094 -63.358 -3.376 1 49.06 957 SER A O 1
ATOM 4837 N N . ASN A 1 621 ? 102.757 -61.582 -2.163 1 47.3 958 ASN A N 1
ATOM 4838 C CA . ASN A 1 621 ? 104.183 -61.908 -2.186 1 47.87 958 ASN A CA 1
ATOM 4839 C C . ASN A 1 621 ? 104.638 -62.626 -0.919 1 47.58 958 ASN A C 1
ATOM 4840 O O . ASN A 1 621 ? 105.842 -62.726 -0.696 1 48.01 958 ASN A O 1
ATOM 4845 N N . GLY A 1 622 ? 103.71 -63.048 -0.06 1 46.76 959 GLY A N 1
ATOM 4846 C CA . GLY A 1 622 ? 104.061 -63.725 1.178 1 45.99 959 GLY A CA 1
ATOM 4847 C C . GLY A 1 622 ? 104.556 -62.857 2.319 1 44.7 959 GLY A C 1
ATOM 4848 O O . GLY A 1 622 ? 105.046 -63.4 3.313 1 46.19 959 GLY A O 1
ATOM 4849 N N . ASN A 1 623 ? 104.454 -61.527 2.215 1 41.98 960 ASN A N 1
ATOM 4850 C CA . ASN A 1 623 ? 104.841 -60.653 3.332 1 40.38 960 ASN A CA 1
ATOM 4851 C C . ASN A 1 623 ? 103.797 -60.811 4.441 1 38.57 960 ASN A C 1
ATOM 4852 O O . ASN A 1 623 ? 102.622 -60.976 4.142 1 38.66 960 ASN A O 1
ATOM 4857 N N . VAL A 1 624 ? 104.228 -60.854 5.695 1 37.21 961 VAL A N 1
ATOM 4858 C CA . VAL A 1 624 ? 103.327 -61.067 6.816 1 37.04 961 VAL A CA 1
ATOM 4859 C C . VAL A 1 624 ? 103.31 -59.888 7.764 1 36.99 961 VAL A C 1
ATOM 4860 O O . VAL A 1 624 ? 104.367 -59.466 8.217 1 37.47 961 VAL A O 1
ATOM 4864 N N . VAL A 1 625 ? 102.109 -59.407 8.12 1 35.89 962 VAL A N 1
ATOM 4865 C CA . VAL A 1 625 ? 101.922 -58.354 9.108 1 35.17 962 VAL A CA 1
ATOM 4866 C C . VAL A 1 625 ? 101.15 -58.946 10.29 1 34.69 962 VAL A C 1
ATOM 4867 O O . VAL A 1 625 ? 100.185 -59.673 10.091 1 34.81 962 VAL A O 1
ATOM 4871 N N . VAL A 1 626 ? 101.616 -58.707 11.513 1 34.36 963 VAL A N 1
ATOM 4872 C CA . VAL A 1 626 ? 100.941 -59.179 12.709 1 34.15 963 VAL A CA 1
ATOM 4873 C C . VAL A 1 626 ? 100.637 -57.976 13.603 1 35.03 963 VAL A C 1
ATOM 4874 O O . VAL A 1 626 ? 101.548 -57.226 13.973 1 35.22 963 VAL A O 1
ATOM 4878 N N A VAL A 1 627 ? 99.359 -57.787 13.932 0.58 34.85 964 VAL A N 1
ATOM 4879 N N B VAL A 1 627 ? 99.352 -57.747 13.908 0.42 34.96 964 VAL A N 1
ATOM 4880 C CA A VAL A 1 627 ? 98.909 -56.687 14.77 0.58 35.17 964 VAL A CA 1
ATOM 4881 C CA B VAL A 1 627 ? 98.968 -56.666 14.809 0.42 35.4 964 VAL A CA 1
ATOM 4882 C C A VAL A 1 627 ? 98.434 -57.255 16.121 0.58 35.64 964 VAL A C 1
ATOM 4883 C C B VAL A 1 627 ? 98.472 -57.27 16.124 0.42 35.66 964 VAL A C 1
ATOM 4884 O O A VAL A 1 627 ? 97.534 -58.092 16.138 0.58 36.27 964 VAL A O 1
ATOM 4885 O O B VAL A 1 627 ? 97.644 -58.179 16.118 0.42 36.18 964 VAL A O 1
ATOM 4892 N N . SER A 1 628 ? 99.032 -56.823 17.245 1 35.13 965 SER A N 1
ATOM 4893 C CA . SER A 1 628 ? 98.689 -57.376 18.556 1 34.48 965 SER A CA 1
ATOM 4894 C C . SER A 1 628 ? 98.189 -56.373 19.581 1 34.4 965 SER A C 1
ATOM 4895 O O . SER A 1 628 ? 98.778 -55.304 19.716 1 35.16 965 SER A O 1
ATOM 4898 N N . ARG A 1 629 ? 97.195 -56.774 20.403 1 33.32 966 ARG A N 1
ATOM 4899 C CA . ARG A 1 629 ? 96.672 -55.96 21.506 1 32.95 966 ARG A CA 1
ATOM 4900 C C . ARG A 1 629 ? 97.454 -56.295 22.779 1 33.89 966 ARG A C 1
ATOM 4901 O O . ARG A 1 629 ? 97.731 -57.463 23.04 1 33.94 966 ARG A O 1
ATOM 4909 N N . GLY A 1 630 ? 97.825 -55.279 23.554 1 34.54 967 GLY A N 1
ATOM 4910 C CA . GLY A 1 630 ? 98.592 -55.485 24.776 1 35.2 967 GLY A CA 1
ATOM 4911 C C . GLY A 1 630 ? 97.846 -56.313 25.8 1 36.24 967 GLY A C 1
ATOM 4912 O O . GLY A 1 630 ? 98.419 -57.224 26.41 1 37.78 967 GLY A O 1
ATOM 4913 N N . SER A 1 631 ? 96.552 -56.019 25.965 1 35.39 968 SER A N 1
ATOM 4914 C CA . SER A 1 631 ? 95.639 -56.684 26.889 1 35.12 968 SER A CA 1
ATOM 4915 C C . SER A 1 631 ? 94.214 -56.635 26.346 1 35.1 968 SER A C 1
ATOM 4916 O O . SER A 1 631 ? 93.842 -55.652 25.727 1 35.14 968 SER A O 1
ATOM 4919 N N . ASN A 1 632 ? 93.39 -57.627 26.672 1 35.56 969 ASN A N 1
ATOM 4920 C CA . ASN A 1 632 ? 91.972 -57.607 26.308 1 36.41 969 ASN A CA 1
ATOM 4921 C C . ASN A 1 632 ? 91.069 -56.974 27.37 1 37.91 969 ASN A C 1
ATOM 4922 O O . ASN A 1 632 ? 89.855 -56.919 27.176 1 38.22 969 ASN A O 1
ATOM 4927 N N . ASP A 1 633 ? 91.647 -56.457 28.456 1 38.49 970 ASP A N 1
ATOM 4928 C CA . ASP A 1 633 ? 90.891 -55.828 29.525 1 39.99 970 ASP A CA 1
ATOM 4929 C C . ASP A 1 633 ? 90.816 -54.309 29.269 1 41.36 970 ASP A C 1
ATOM 4930 O O . ASP A 1 633 ? 91.845 -53.64 29.302 1 41.38 970 ASP A O 1
ATOM 4935 N N . THR A 1 634 ? 89.604 -53.759 29.035 1 42.62 971 THR A N 1
ATOM 4936 C CA . THR A 1 634 ? 89.474 -52.321 28.749 1 44.13 971 THR A CA 1
ATOM 4937 C C . THR A 1 634 ? 89.868 -51.429 29.927 1 45.33 971 THR A C 1
ATOM 4938 O O . THR A 1 634 ? 90.069 -50.234 29.724 1 45.61 971 THR A O 1
ATOM 4942 N N . SER A 1 635 ? 89.999 -51.989 31.143 1 45.76 972 SER A N 1
ATOM 4943 C CA . SER A 1 635 ? 90.459 -51.188 32.29 1 46.24 972 SER A CA 1
ATOM 4944 C C . SER A 1 635 ? 91.991 -51.182 32.419 1 45.8 972 SER A C 1
ATOM 4945 O O . SER A 1 635 ? 92.535 -50.497 33.276 1 46.37 972 SER A O 1
ATOM 4948 N N . SER A 1 636 ? 92.686 -51.917 31.556 1 44.72 973 SER A N 1
ATOM 4949 C CA . SER A 1 636 ? 94.121 -51.965 31.54 1 44.01 973 SER A CA 1
ATOM 4950 C C . SER A 1 636 ? 94.644 -50.883 30.583 1 44.28 973 SER A C 1
ATOM 4951 O O . SER A 1 636 ? 94.035 -50.612 29.544 1 44.34 973 SER A O 1
ATOM 4954 N N . ALA A 1 637 ? 95.796 -50.299 30.911 1 43.82 974 ALA A N 1
ATOM 4955 C CA . ALA A 1 637 ? 96.45 -49.349 30.012 1 43.44 974 ALA A CA 1
ATOM 4956 C C . ALA A 1 637 ? 96.877 -50.068 28.706 1 43.05 974 ALA A C 1
ATOM 4957 O O . ALA A 1 637 ? 97.002 -49.432 27.659 1 44.24 974 ALA A O 1
ATOM 4959 N N . ALA A 1 638 ? 97.166 -51.372 28.79 1 40.76 975 ALA A N 1
ATOM 4960 C CA . ALA A 1 638 ? 97.623 -52.145 27.663 1 39.11 975 ALA A CA 1
ATOM 4961 C C . ALA A 1 638 ? 96.519 -52.461 26.649 1 37.43 975 ALA A C 1
ATOM 4962 O O . ALA A 1 638 ? 96.843 -52.952 25.574 1 37.5 975 ALA A O 1
ATOM 4964 N N . TYR A 1 639 ? 95.239 -52.171 26.946 1 35.92 976 TYR A N 1
ATOM 4965 C CA . TYR A 1 639 ? 94.173 -52.425 25.972 1 35.24 976 TYR A CA 1
ATOM 4966 C C . TYR A 1 639 ? 94.406 -51.567 24.704 1 35.18 976 TYR A C 1
ATOM 4967 O O . TYR A 1 639 ? 94.201 -52.039 23.584 1 35.79 976 TYR A O 1
ATOM 4976 N N . ARG A 1 640 ? 94.89 -50.333 24.884 1 34.39 977 ARG A N 1
ATOM 4977 C CA . ARG A 1 640 ? 95.18 -49.453 23.767 1 34.56 977 ARG A CA 1
ATOM 4978 C C . ARG A 1 640 ? 96.625 -49.579 23.252 1 36.11 977 ARG A C 1
ATOM 4979 O O . ARG A 1 640 ? 97.001 -48.83 22.354 1 37.35 977 ARG A O 1
ATOM 4987 N N . GLN A 1 641 ? 97.433 -50.503 23.8 1 35.74 978 GLN A N 1
ATOM 4988 C CA . GLN A 1 641 ? 98.783 -50.739 23.321 1 36.46 978 GLN A CA 1
ATOM 4989 C C . GLN A 1 641 ? 98.705 -51.676 22.115 1 36 978 GLN A C 1
ATOM 4990 O O . GLN A 1 641 ? 98.065 -52.729 22.177 1 36.17 978 GLN A O 1
ATOM 4996 N N . ARG A 1 642 ? 99.363 -51.297 21.021 1 34.98 979 ARG A N 1
ATOM 4997 C CA . ARG A 1 642 ? 99.381 -52.101 19.82 1 34.41 979 ARG A CA 1
ATOM 4998 C C . ARG A 1 642 ? 100.792 -52.227 19.316 1 35.57 979 ARG A C 1
ATOM 4999 O O . ARG A 1 642 ? 101.532 -51.231 19.253 1 35.35 979 ARG A O 1
ATOM 5007 N N . THR A 1 643 ? 101.165 -53.438 18.903 1 36.33 980 THR A N 1
ATOM 5008 C CA . THR A 1 643 ? 102.428 -53.607 18.192 1 37.42 980 THR A CA 1
ATOM 5009 C C . THR A 1 643 ? 102.112 -54.11 16.781 1 36.47 980 THR A C 1
ATOM 5010 O O . THR A 1 643 ? 101.205 -54.916 16.607 1 36.5 980 THR A O 1
ATOM 5014 N N . ILE A 1 644 ? 102.841 -53.617 15.781 1 35.8 981 ILE A N 1
ATOM 5015 C CA . ILE A 1 644 ? 102.746 -54.082 14.397 1 34.94 981 ILE A CA 1
ATOM 5016 C C . ILE A 1 644 ? 104.11 -54.645 14.032 1 36.06 981 ILE A C 1
ATOM 5017 O O . ILE A 1 644 ? 105.125 -54.004 14.287 1 36.59 981 ILE A O 1
ATOM 5022 N N . THR A 1 645 ? 104.161 -55.859 13.498 1 36.68 982 THR A N 1
ATOM 5023 C CA . THR A 1 645 ? 105.401 -56.43 12.972 1 36.86 982 THR A CA 1
ATOM 5024 C C . THR A 1 645 ? 105.226 -56.638 11.46 1 37.62 982 THR A C 1
ATOM 5025 O O . THR A 1 645 ? 104.125 -56.929 11.014 1 38.28 982 THR A O 1
ATOM 5029 N N . PHE A 1 646 ? 106.297 -56.456 10.678 1 37.26 983 PHE A N 1
ATOM 5030 C CA . PHE A 1 646 ? 106.324 -56.69 9.239 1 37.6 983 PHE A CA 1
ATOM 5031 C C . PHE A 1 646 ? 107.446 -57.709 9.054 1 38.43 983 PHE A C 1
ATOM 5032 O O . PHE A 1 646 ? 108.597 -57.415 9.364 1 39.16 983 PHE A O 1
ATOM 5040 N N . ASN A 1 647 ? 107.104 -58.922 8.642 1 38.03 984 ASN A N 1
ATOM 5041 C CA . ASN A 1 647 ? 108.039 -60.035 8.48 1 37.53 984 ASN A CA 1
ATOM 5042 C C . ASN A 1 647 ? 108.807 -60.332 9.753 1 37.34 984 ASN A C 1
ATOM 5043 O O . ASN A 1 647 ? 110.002 -60.586 9.716 1 38.1 984 ASN A O 1
ATOM 5048 N N . GLY A 1 648 ? 108.1 -60.319 10.866 1 36.51 985 GLY A N 1
ATOM 5049 C CA . GLY A 1 648 ? 108.66 -60.624 12.172 1 36.15 985 GLY A CA 1
ATOM 5050 C C . GLY A 1 648 ? 109.371 -59.481 12.854 1 36.67 985 GLY A C 1
ATOM 5051 O O . GLY A 1 648 ? 109.781 -59.625 14.006 1 37.45 985 GLY A O 1
ATOM 5052 N N . VAL A 1 649 ? 109.532 -58.335 12.17 1 36.26 986 VAL A N 1
ATOM 5053 C CA . VAL A 1 649 ? 110.226 -57.179 12.745 1 36.39 986 VAL A CA 1
ATOM 5054 C C . VAL A 1 649 ? 109.261 -56.074 13.21 1 35.89 986 VAL A C 1
ATOM 5055 O O . VAL A 1 649 ? 108.394 -55.665 12.454 1 35.53 986 VAL A O 1
ATOM 5059 N N . LYS A 1 650 ? 109.435 -55.565 14.438 1 35.96 987 LYS A N 1
ATOM 5060 C CA . LYS A 1 650 ? 108.593 -54.494 14.961 1 36.05 987 LYS A CA 1
ATOM 5061 C C . LYS A 1 650 ? 108.712 -53.214 14.131 1 35.63 987 LYS A C 1
ATOM 5062 O O . LYS A 1 650 ? 109.805 -52.678 14.007 1 36 987 LYS A O 1
ATOM 5068 N N . VAL A 1 651 ? 107.593 -52.737 13.553 1 34.8 988 VAL A N 1
ATOM 5069 C CA . VAL A 1 651 ? 107.521 -51.506 12.762 1 34.41 988 VAL A CA 1
ATOM 5070 C C . VAL A 1 651 ? 106.63 -50.411 13.432 1 34.64 988 VAL A C 1
ATOM 5071 O O . VAL A 1 651 ? 106.572 -49.293 12.944 1 35.29 988 VAL A O 1
ATOM 5075 N N . ALA A 1 652 ? 105.927 -50.726 14.521 1 33.99 989 ALA A N 1
ATOM 5076 C CA . ALA A 1 652 ? 105.07 -49.778 15.225 1 33.99 989 ALA A CA 1
ATOM 5077 C C . ALA A 1 652 ? 104.815 -50.274 16.607 1 34.46 989 ALA A C 1
ATOM 5078 O O . ALA A 1 652 ? 104.644 -51.479 16.815 1 34.37 989 ALA A O 1
ATOM 5080 N N . SER A 1 653 ? 104.749 -49.341 17.568 1 34.82 990 SER A N 1
ATOM 5081 C CA . SER A 1 653 ? 104.484 -49.71 18.941 1 35.31 990 SER A CA 1
ATOM 5082 C C . SER A 1 653 ? 103.896 -48.564 19.718 1 35.26 990 SER A C 1
ATOM 5083 O O . SER A 1 653 ? 104.326 -47.423 19.571 1 36 990 SER A O 1
ATOM 5086 N N . GLY A 1 654 ? 102.951 -48.88 20.586 1 34.45 991 GLY A N 1
ATOM 5087 C CA . GLY A 1 654 ? 102.377 -47.889 21.47 1 34.39 991 GLY A CA 1
ATOM 5088 C C . GLY A 1 654 ? 100.897 -47.633 21.375 1 34.77 991 GLY A C 1
ATOM 5089 O O . GLY A 1 654 ? 100.14 -48.382 20.752 1 35.51 991 GLY A O 1
ATOM 5090 N N . VAL A 1 655 ? 100.492 -46.554 22.02 1 34.34 992 VAL A N 1
ATOM 5091 C CA . VAL A 1 655 ? 99.115 -46.114 22.112 1 34.83 992 VAL A CA 1
ATOM 5092 C C . VAL A 1 655 ? 98.938 -44.95 21.157 1 36.5 992 VAL A C 1
ATOM 5093 O O . VAL A 1 655 ? 99.712 -43.99 21.23 1 37.39 992 VAL A O 1
ATOM 5097 N N A VAL A 1 656 ? 97.948 -45.02 20.244 0.64 36.63 993 VAL A N 1
ATOM 5098 N N B VAL A 1 656 ? 97.96 -45.028 20.26 0.36 36.39 993 VAL A N 1
ATOM 5099 C CA A VAL A 1 656 ? 97.707 -43.892 19.331 0.64 37.33 993 VAL A CA 1
ATOM 5100 C CA B VAL A 1 656 ? 97.711 -43.935 19.325 0.36 36.84 993 VAL A CA 1
ATOM 5101 C C A VAL A 1 656 ? 97.082 -42.735 20.115 0.64 37.96 993 VAL A C 1
ATOM 5102 C C B VAL A 1 656 ? 97.042 -42.762 20.078 0.36 37.56 993 VAL A C 1
ATOM 5103 O O A VAL A 1 656 ? 96.438 -42.949 21.145 0.64 38.53 993 VAL A O 1
ATOM 5104 O O B VAL A 1 656 ? 96.377 -42.979 21.093 0.36 37.93 993 VAL A O 1
ATOM 5111 N N . SER A 1 657 ? 97.203 -41.51 19.594 1 37.5 994 SER A N 1
ATOM 5112 C CA . SER A 1 657 ? 96.527 -40.359 20.19 1 37.44 994 SER A CA 1
ATOM 5113 C C . SER A 1 657 ? 95.023 -40.584 19.91 1 37.47 994 SER A C 1
ATOM 5114 O O . SER A 1 657 ? 94.677 -41.021 18.808 1 37.95 994 SER A O 1
ATOM 5117 N N . ALA A 1 658 ? 94.167 -40.463 20.935 1 36.29 995 ALA A N 1
ATOM 5118 C CA . ALA A 1 658 ? 92.748 -40.727 20.823 1 35.34 995 ALA A CA 1
ATOM 5119 C C . ALA A 1 658 ? 92.121 -40.049 19.59 1 35.35 995 ALA A C 1
ATOM 5120 O O . ALA A 1 658 ? 92.363 -38.857 19.35 1 36.08 995 ALA A O 1
ATOM 5122 N N . GLY A 1 659 ? 91.483 -40.852 18.749 1 34.36 996 GLY A N 1
ATOM 5123 C CA . GLY A 1 659 ? 90.875 -40.365 17.517 1 34.4 996 GLY A CA 1
ATOM 5124 C C . GLY A 1 659 ? 89.808 -39.316 17.729 1 34.74 996 GLY A C 1
ATOM 5125 O O . GLY A 1 659 ? 89.361 -38.68 16.777 1 34.9 996 GLY A O 1
ATOM 5126 N N . ASP A 1 660 ? 89.401 -39.117 18.987 1 34.95 997 ASP A N 1
ATOM 5127 C CA . ASP A 1 660 ? 88.417 -38.117 19.352 1 35.22 997 ASP A CA 1
ATOM 5128 C C . ASP A 1 660 ? 89.069 -36.81 19.88 1 36.48 997 ASP A C 1
ATOM 5129 O O . ASP A 1 660 ? 88.378 -35.959 20.419 1 36.37 997 ASP A O 1
ATOM 5134 N N . GLY A 1 661 ? 90.38 -36.66 19.722 1 37.72 998 GLY A N 1
ATOM 5135 C CA . GLY A 1 661 ? 91.103 -35.472 20.159 1 39.32 998 GLY A CA 1
ATOM 5136 C C . GLY A 1 661 ? 91.3 -35.307 21.656 1 40.59 998 GLY A C 1
ATOM 5137 O O . GLY A 1 661 ? 91.928 -34.338 22.088 1 41.56 998 GLY A O 1
ATOM 5138 N N . SER A 1 662 ? 90.855 -36.287 22.45 1 40.26 999 SER A N 1
ATOM 5139 C CA . SER A 1 662 ? 90.865 -36.19 23.901 1 40.64 999 SER A CA 1
ATOM 5140 C C . SER A 1 662 ? 92.153 -36.537 24.652 1 42.57 999 SER A C 1
ATOM 5141 O O . SER A 1 662 ? 92.2 -36.235 25.848 1 44.38 999 SER A O 1
ATOM 5144 N N . ALA A 1 663 ? 93.135 -37.223 24.045 1 41.58 1000 ALA A N 1
ATOM 5145 C CA . ALA A 1 663 ? 94.346 -37.599 24.78 1 41.51 1000 ALA A CA 1
ATOM 5146 C C . ALA A 1 663 ? 95.451 -37.94 23.829 1 42.61 1000 ALA A C 1
ATOM 5147 O O . ALA A 1 663 ? 95.265 -38.859 23.026 1 43.51 1000 ALA A O 1
ATOM 5149 N N . THR A 1 664 ? 96.607 -37.253 23.902 1 42.34 1001 THR A N 1
ATOM 5150 C CA . THR A 1 664 ? 97.734 -37.638 23.029 1 42.41 1001 THR A CA 1
ATOM 5151 C C . THR A 1 664 ? 98.334 -38.967 23.528 1 41.43 1001 THR A C 1
ATOM 5152 O O . THR A 1 664 ? 98.284 -39.247 24.722 1 42.26 1001 THR A O 1
ATOM 5156 N N . GLY A 1 665 ? 98.845 -39.786 22.62 1 39.74 1002 GLY A N 1
ATOM 5157 C CA . GLY A 1 665 ? 99.395 -41.081 22.983 1 38.84 1002 GLY A CA 1
ATOM 5158 C C . GLY A 1 665 ? 100.906 -41.124 22.971 1 38.29 1002 GLY A C 1
ATOM 5159 O O . GLY A 1 665 ? 101.562 -40.112 23.199 1 38.85 1002 GLY A O 1
ATOM 5160 N N . ASP A 1 666 ? 101.475 -42.298 22.732 1 37.3 1003 ASP A N 1
ATOM 5161 C CA . ASP A 1 666 ? 102.921 -42.448 22.696 1 37.11 1003 ASP A CA 1
ATOM 5162 C C . ASP A 1 666 ? 103.415 -43.249 21.511 1 36.83 1003 ASP A C 1
ATOM 5163 O O . ASP A 1 666 ? 104.606 -43.544 21.454 1 37.58 1003 ASP A O 1
ATOM 5168 N N . GLU A 1 667 ? 102.531 -43.621 20.578 1 35.51 1004 GLU A N 1
ATOM 5169 C CA . GLU A 1 667 ? 102.922 -44.438 19.457 1 33.84 1004 GLU A CA 1
ATOM 5170 C C . GLU A 1 667 ? 104.039 -43.867 18.602 1 33.26 1004 GLU A C 1
ATOM 5171 O O . GLU A 1 667 ? 104.034 -42.675 18.241 1 33.94 1004 GLU A O 1
ATOM 5177 N N A SER A 1 668 ? 104.997 -44.726 18.269 0.6 32.15 1005 SER A N 1
ATOM 5178 N N B SER A 1 668 ? 104.997 -44.729 18.263 0.4 32.54 1005 SER A N 1
ATOM 5179 C CA A SER A 1 668 ? 106.034 -44.446 17.301 0.6 32.22 1005 SER A CA 1
ATOM 5180 C CA B SER A 1 668 ? 106.065 -44.434 17.328 0.4 32.77 1005 SER A CA 1
ATOM 5181 C C A SER A 1 668 ? 105.973 -45.548 16.236 0.6 32.59 1005 SER A C 1
ATOM 5182 C C B SER A 1 668 ? 106.104 -45.567 16.281 0.4 32.91 1005 SER A C 1
ATOM 5183 O O A SER A 1 668 ? 105.553 -46.678 16.517 0.6 32.48 1005 SER A O 1
ATOM 5184 O O B SER A 1 668 ? 105.811 -46.723 16.602 0.4 32.95 1005 SER A O 1
ATOM 5189 N N . TYR A 1 669 ? 106.445 -45.234 15.031 1 32.58 1006 TYR A N 1
ATOM 5190 C CA . TYR A 1 669 ? 106.509 -46.222 13.974 1 32.59 1006 TYR A CA 1
ATOM 5191 C C . TYR A 1 669 ? 107.614 -45.906 12.978 1 32.89 1006 TYR A C 1
ATOM 5192 O O . TYR A 1 669 ? 108.135 -44.792 12.928 1 33.17 1006 TYR A O 1
ATOM 5201 N N . LEU A 1 670 ? 108.016 -46.917 12.229 1 32.63 1007 LEU A N 1
ATOM 5202 C CA . LEU A 1 670 ? 108.975 -46.801 11.152 1 32.61 1007 LEU A CA 1
ATOM 5203 C C . LEU A 1 670 ? 108.395 -47.754 10.106 1 33.58 1007 LEU A C 1
ATOM 5204 O O . LEU A 1 670 ? 108.768 -48.929 10.037 1 34.15 1007 LEU A O 1
ATOM 5209 N N . LEU A 1 671 ? 107.367 -47.273 9.386 1 33.42 1008 LEU A N 1
ATOM 5210 C CA . LEU A 1 671 ? 106.632 -48.108 8.447 1 33.65 1008 LEU A CA 1
ATOM 5211 C C . LEU A 1 671 ? 107.281 -48.188 7.073 1 35.39 1008 LEU A C 1
ATOM 5212 O O . LEU A 1 671 ? 107.448 -47.172 6.407 1 36.11 1008 LEU A O 1
ATOM 5217 N N . PRO A 1 672 ? 107.582 -49.406 6.583 1 35.49 1009 PRO A N 1
ATOM 5218 C CA . PRO A 1 672 ? 108.13 -49.514 5.219 1 35 1009 PRO A CA 1
ATOM 5219 C C . PRO A 1 672 ? 107.059 -49.254 4.167 1 35.65 1009 PRO A C 1
ATOM 5220 O O . PRO A 1 672 ? 106.131 -50.051 4.039 1 36.69 1009 PRO A O 1
ATOM 5224 N N . TRP A 1 673 ? 107.165 -48.146 3.415 1 35.09 1010 TRP A N 1
ATOM 5225 C CA . TRP A 1 673 ? 106.202 -47.854 2.349 1 35.07 1010 TRP A CA 1
ATOM 5226 C C . TRP A 1 673 ? 106.781 -48.329 1.021 1 36.05 1010 TRP A C 1
ATOM 5227 O O . TRP A 1 673 ? 107.593 -47.627 0.405 1 37.18 1010 TRP A O 1
ATOM 5238 N N . MET A 1 674 ? 106.396 -49.537 0.605 1 35.34 1011 MET A N 1
ATOM 5239 C CA . MET A 1 674 ? 106.973 -50.241 -0.544 1 36.06 1011 MET A CA 1
ATOM 5240 C C . MET A 1 674 ? 106.283 -50.031 -1.875 1 36.58 1011 MET A C 1
ATOM 5241 O O . MET A 1 674 ? 106.695 -50.633 -2.865 1 36.76 1011 MET A O 1
ATOM 5246 N N . TRP A 1 675 ? 105.202 -49.267 -1.895 1 35.91 1012 TRP A N 1
ATOM 5247 C CA . TRP A 1 675 ? 104.347 -49.19 -3.036 1 35.84 1012 TRP A CA 1
ATOM 5248 C C . TRP A 1 675 ? 104.305 -47.83 -3.663 1 37.6 1012 TRP A C 1
ATOM 5249 O O . TRP A 1 675 ? 104.512 -46.81 -2.985 1 38.99 1012 TRP A O 1
ATOM 5260 N N . ASP A 1 676 ? 104.011 -47.801 -4.969 1 37.11 1013 ASP A N 1
ATOM 5261 C CA . ASP A 1 676 ? 103.833 -46.529 -5.642 1 37.32 1013 ASP A CA 1
ATOM 5262 C C . ASP A 1 676 ? 102.452 -45.966 -5.275 1 37.03 1013 ASP A C 1
ATOM 5263 O O . ASP A 1 676 ? 101.629 -46.671 -4.687 1 37.17 1013 ASP A O 1
ATOM 5268 N N . SER A 1 677 ? 102.192 -44.714 -5.634 1 36.43 1014 SER A N 1
ATOM 5269 C CA . SER A 1 677 ? 100.921 -44.078 -5.336 1 36.83 1014 SER A CA 1
ATOM 5270 C C . SER A 1 677 ? 99.901 -44.198 -6.458 1 38.03 1014 SER A C 1
ATOM 5271 O O . SER A 1 677 ? 98.913 -43.464 -6.436 1 37.91 1014 SER A O 1
ATOM 5274 N N . PHE A 1 678 ? 100.129 -45.117 -7.431 1 38.87 1015 PHE A N 1
ATOM 5275 C CA . PHE A 1 678 ? 99.272 -45.309 -8.596 1 40.21 1015 PHE A CA 1
ATOM 5276 C C . PHE A 1 678 ? 98.555 -46.632 -8.462 1 39.8 1015 PHE A C 1
ATOM 5277 O O . PHE A 1 678 ? 97.587 -46.684 -7.721 1 40.42 1015 PHE A O 1
ATOM 5285 N N . THR A 1 679 ? 99.042 -47.715 -9.083 1 38.98 1016 THR A N 1
ATOM 5286 C CA . THR A 1 679 ? 98.414 -49.019 -8.935 1 38.5 1016 THR A CA 1
ATOM 5287 C C . THR A 1 679 ? 98.899 -49.78 -7.684 1 38.44 1016 THR A C 1
ATOM 5288 O O . THR A 1 679 ? 98.417 -50.872 -7.442 1 39.59 1016 THR A O 1
ATOM 5292 N N . GLY A 1 680 ? 99.806 -49.211 -6.9 1 37.34 1017 GLY A N 1
ATOM 5293 C CA . GLY A 1 680 ? 100.303 -49.847 -5.697 1 37.28 1017 GLY A CA 1
ATOM 5294 C C . GLY A 1 680 ? 101.323 -50.934 -5.938 1 38.07 1017 GLY A C 1
ATOM 5295 O O . GLY A 1 680 ? 101.525 -51.789 -5.073 1 39.13 1017 GLY A O 1
ATOM 5296 N N . LYS A 1 681 ? 101.991 -50.912 -7.091 1 37.84 1018 LYS A N 1
ATOM 5297 C CA . LYS A 1 681 ? 103.034 -51.878 -7.368 1 39.02 1018 LYS A CA 1
ATOM 5298 C C . LYS A 1 681 ? 104.26 -51.556 -6.531 1 40.55 1018 LYS A C 1
ATOM 5299 O O . LYS A 1 681 ? 104.446 -50.414 -6.09 1 40.08 1018 LYS A O 1
ATOM 5305 N N . LEU A 1 682 ? 105.126 -52.558 -6.331 1 41.9 1019 LEU A N 1
ATOM 5306 C CA . LEU A 1 682 ? 106.356 -52.345 -5.588 1 43.43 1019 LEU A CA 1
ATOM 5307 C C . LEU A 1 682 ? 107.262 -51.403 -6.355 1 45.42 1019 LEU A C 1
ATOM 5308 O O . LEU A 1 682 ? 107.432 -51.572 -7.566 1 45.91 1019 LEU A O 1
ATOM 5313 N N . VAL A 1 683 ? 107.785 -50.378 -5.677 1 46.04 1020 VAL A N 1
ATOM 5314 C CA . VAL A 1 683 ? 108.74 -49.483 -6.303 1 47.17 1020 VAL A CA 1
ATOM 5315 C C . VAL A 1 683 ? 110.098 -50.217 -6.393 1 49.66 1020 VAL A C 1
ATOM 5316 O O . VAL A 1 683 ? 110.307 -51.207 -5.689 1 49.31 1020 VAL A O 1
ATOM 5320 N N . LYS A 1 684 ? 111.013 -49.753 -7.261 1 52.4 1021 LYS A N 1
ATOM 5321 C CA . LYS A 1 684 ? 112.33 -50.389 -7.394 1 55.62 1021 LYS A CA 1
ATOM 5322 C C . LYS A 1 684 ? 113.105 -50.346 -6.061 1 58.16 1021 LYS A C 1
ATOM 5323 O O . LYS A 1 684 ? 112.969 -49.391 -5.293 1 57.5 1021 LYS A O 1
ATOM 5329 N N . ASP A 1 685 ? 113.878 -51.413 -5.782 1 60.28 1022 ASP A N 1
ATOM 5330 C CA . ASP A 1 685 ? 114.626 -51.604 -4.539 1 62.56 1022 ASP A CA 1
ATOM 5331 C C . ASP A 1 685 ? 115.35 -50.358 -4.015 1 62.52 1022 ASP A C 1
ATOM 5332 O O . ASP A 1 685 ? 115.369 -50.143 -2.809 1 63.39 1022 ASP A O 1
ATOM 5337 N N . SER A 1 686 ? 115.9 -49.539 -4.89 1 61.52 1023 SER A N 1
ATOM 5338 C CA . SER A 1 686 ? 116.589 -48.327 -4.481 1 61.48 1023 SER A CA 1
ATOM 5339 C C . SER A 1 686 ? 115.647 -47.162 -4.118 1 60.84 1023 SER A C 1
ATOM 5340 O O . SER A 1 686 ? 116.066 -46.283 -3.382 1 62.05 1023 SER A O 1
ATOM 5343 N N . GLU A 1 687 ? 114.406 -47.122 -4.649 1 59.05 1024 GLU A N 1
ATOM 5344 C CA . GLU A 1 687 ? 113.38 -46.083 -4.371 1 57.43 1024 GLU A CA 1
ATOM 5345 C C . GLU A 1 687 ? 112.496 -46.373 -3.138 1 53.77 1024 GLU A C 1
ATOM 5346 O O . GLU A 1 687 ? 111.526 -45.653 -2.876 1 53.71 1024 GLU A O 1
ATOM 5352 N N . GLN A 1 688 ? 112.796 -47.442 -2.424 1 50.79 1025 GLN A N 1
ATOM 5353 C CA . GLN A 1 688 ? 112.056 -47.862 -1.265 1 48.63 1025 GLN A CA 1
ATOM 5354 C C . GLN A 1 688 ? 112.304 -46.93 -0.075 1 45.25 1025 GLN A C 1
ATOM 5355 O O . GLN A 1 688 ? 113.433 -46.495 0.138 1 45.77 1025 GLN A O 1
ATOM 5361 N N . LYS A 1 689 ? 111.254 -46.604 0.682 1 41.6 1026 LYS A N 1
ATOM 5362 C CA . LYS A 1 689 ? 111.39 -45.689 1.808 1 39.07 1026 LYS A CA 1
ATOM 5363 C C . LYS A 1 689 ? 110.598 -46.119 3.054 1 37.69 1026 LYS A C 1
ATOM 5364 O O . LYS A 1 689 ? 109.728 -46.981 2.979 1 37.33 1026 LYS A O 1
ATOM 5370 N N . LEU A 1 690 ? 110.921 -45.51 4.201 1 36.51 1027 LEU A N 1
ATOM 5371 C CA . LEU A 1 690 ? 110.254 -45.761 5.475 1 35.54 1027 LEU A CA 1
ATOM 5372 C C . LEU A 1 690 ? 109.657 -44.428 5.983 1 35.35 1027 LEU A C 1
ATOM 5373 O O . LEU A 1 690 ? 110.295 -43.384 5.833 1 35.58 1027 LEU A O 1
ATOM 5378 N N . TYR A 1 691 ? 108.458 -44.455 6.606 1 34.38 1028 TYR A N 1
ATOM 5379 C CA . TYR A 1 691 ? 107.906 -43.249 7.217 1 33.71 1028 TYR A CA 1
ATOM 5380 C C . TYR A 1 691 ? 108.135 -43.359 8.725 1 33.52 1028 TYR A C 1
ATOM 5381 O O . TYR A 1 691 ? 107.835 -44.407 9.293 1 34.02 1028 TYR A O 1
ATOM 5390 N N . HIS A 1 692 ? 108.692 -42.301 9.365 1 32.35 1029 HIS A N 1
ATOM 5391 C CA . HIS A 1 692 ? 108.912 -42.247 10.802 1 31.95 1029 HIS A CA 1
ATOM 5392 C C . HIS A 1 692 ? 108.055 -41.183 11.487 1 31.78 1029 HIS A C 1
ATOM 5393 O O . HIS A 1 692 ? 107.995 -40.028 11.056 1 32.05 1029 HIS A O 1
ATOM 5400 N N . TRP A 1 693 ? 107.426 -41.586 12.595 1 30.85 1030 TRP A N 1
ATOM 5401 C CA . TRP A 1 693 ? 106.557 -40.751 13.407 1 30.25 1030 TRP A CA 1
ATOM 5402 C C . TRP A 1 693 ? 106.781 -41.14 14.843 1 31.71 1030 TRP A C 1
ATOM 5403 O O . TRP A 1 693 ? 106.868 -42.318 15.146 1 32.22 1030 TRP A O 1
ATOM 5414 N N . ASN A 1 694 ? 106.924 -40.16 15.72 1 32.21 1031 ASN A N 1
ATOM 5415 C CA . ASN A 1 694 ? 107.121 -40.394 17.143 1 33.16 1031 ASN A CA 1
ATOM 5416 C C . ASN A 1 694 ? 106.147 -39.427 17.822 1 33.57 1031 ASN A C 1
ATOM 5417 O O . ASN A 1 694 ? 106.37 -38.229 17.719 1 33.94 1031 ASN A O 1
ATOM 5422 N N . THR A 1 695 ? 105.031 -39.925 18.412 1 33.44 1032 THR A N 1
ATOM 5423 C CA . THR A 1 695 ? 104.003 -39.065 19.024 1 33.78 1032 THR A CA 1
ATOM 5424 C C . THR A 1 695 ? 104.546 -38.073 20.052 1 35.22 1032 THR A C 1
ATOM 5425 O O . THR A 1 695 ? 104.303 -36.876 19.922 1 35.25 1032 THR A O 1
ATOM 5429 N N . LYS A 1 696 ? 105.271 -38.554 21.084 1 36.44 1033 LYS A N 1
ATOM 5430 C CA . LYS A 1 696 ? 105.807 -37.657 22.114 1 37.48 1033 LYS A CA 1
ATOM 5431 C C . LYS A 1 696 ? 107.131 -37.026 21.751 1 38.62 1033 LYS A C 1
ATOM 5432 O O . LYS A 1 696 ? 107.585 -36.167 22.486 1 39.87 1033 LYS A O 1
ATOM 5438 N N . GLY A 1 697 ? 107.785 -37.494 20.693 1 38.21 1034 GLY A N 1
ATOM 5439 C CA . GLY A 1 697 ? 109.108 -37.02 20.346 1 38.02 1034 GLY A CA 1
ATOM 5440 C C . GLY A 1 697 ? 110.152 -37.73 21.188 1 38.36 1034 GLY A C 1
ATOM 5441 O O . GLY A 1 697 ? 109.859 -38.225 22.287 1 38.48 1034 GLY A O 1
ATOM 5442 N N . GLY A 1 698 ? 111.37 -37.806 20.667 1 37.61 1035 GLY A N 1
ATOM 5443 C CA . GLY A 1 698 ? 112.453 -38.442 21.389 1 37.13 1035 GLY A CA 1
ATOM 5444 C C . GLY A 1 698 ? 113.339 -39.267 20.499 1 36.83 1035 GLY A C 1
ATOM 5445 O O . GLY A 1 698 ? 113.383 -39.062 19.287 1 37.53 1035 GLY A O 1
ATOM 5446 N N . THR A 1 699 ? 114.053 -40.205 21.106 1 36 1036 THR A N 1
ATOM 5447 C CA . THR A 1 699 ? 114.995 -41.055 20.419 1 35.97 1036 THR A CA 1
ATOM 5448 C C . THR A 1 699 ? 114.557 -42.49 20.581 1 36.14 1036 THR A C 1
ATOM 5449 O O . THR A 1 699 ? 114.332 -42.941 21.698 1 36.32 1036 THR A O 1
ATOM 5453 N N . THR A 1 700 ? 114.366 -43.188 19.447 1 35.67 1037 THR A N 1
ATOM 5454 C CA . THR A 1 700 ? 113.96 -44.596 19.394 1 35.06 1037 THR A CA 1
ATOM 5455 C C . THR A 1 700 ? 114.885 -45.338 18.41 1 34.28 1037 THR A C 1
ATOM 5456 O O . THR A 1 700 ? 115.404 -44.73 17.478 1 34.25 1037 THR A O 1
ATOM 5460 N N . THR A 1 701 ? 115.117 -46.633 18.646 1 33.73 1038 THR A N 1
ATOM 5461 C CA . THR A 1 701 ? 115.957 -47.508 17.824 1 33.43 1038 THR A CA 1
ATOM 5462 C C . THR A 1 701 ? 115.096 -48.594 17.192 1 34.35 1038 THR A C 1
ATOM 5463 O O . THR A 1 701 ? 114.205 -49.129 17.851 1 35.13 1038 THR A O 1
ATOM 5467 N N . TRP A 1 702 ? 115.359 -48.913 15.918 1 34.17 1039 TRP A N 1
ATOM 5468 C CA . TRP A 1 702 ? 114.587 -49.829 15.096 1 34.87 1039 TRP A CA 1
ATOM 5469 C C . TRP A 1 702 ? 115.461 -50.764 14.278 1 36.28 1039 TRP A C 1
ATOM 5470 O O . TRP A 1 702 ? 116.533 -50.364 13.846 1 37.62 1039 TRP A O 1
ATOM 5481 N N . THR A 1 703 ? 114.965 -51.955 13.957 1 35.82 1040 THR A N 1
ATOM 5482 C CA . THR A 1 703 ? 115.652 -52.868 13.063 1 36.02 1040 THR A CA 1
ATOM 5483 C C . THR A 1 703 ? 115.073 -52.566 11.683 1 36.39 1040 THR A C 1
ATOM 5484 O O . THR A 1 703 ? 113.863 -52.67 11.492 1 36.15 1040 THR A O 1
ATOM 5488 N N . LEU A 1 704 ? 115.92 -52.189 10.721 1 36.81 1041 LEU A N 1
ATOM 5489 C CA . LEU A 1 704 ? 115.481 -51.912 9.35 1 37.28 1041 LEU A CA 1
ATOM 5490 C C . LEU A 1 704 ? 114.981 -53.182 8.678 1 38.93 1041 LEU A C 1
ATOM 5491 O O . LEU A 1 704 ? 115.348 -54.27 9.121 1 39.68 1041 LEU A O 1
ATOM 5496 N N . PRO A 1 705 ? 114.141 -53.107 7.619 1 39.53 1042 PRO A N 1
ATOM 5497 C CA . PRO A 1 705 ? 113.712 -54.36 6.957 1 39.98 1042 PRO A CA 1
ATOM 5498 C C . PRO A 1 705 ? 114.897 -55.123 6.356 1 41.87 1042 PRO A C 1
ATOM 5499 O O . PRO A 1 705 ? 115.981 -54.567 6.17 1 41.22 1042 PRO A O 1
ATOM 5503 N N . ASP A 1 706 ? 114.679 -56.401 6.042 1 43.77 1043 ASP A N 1
ATOM 5504 C CA . ASP A 1 706 ? 115.708 -57.28 5.501 1 45.75 1043 ASP A CA 1
ATOM 5505 C C . ASP A 1 706 ? 116.576 -56.702 4.393 1 45.83 1043 ASP A C 1
ATOM 5506 O O . ASP A 1 706 ? 117.786 -56.827 4.476 1 45.73 1043 ASP A O 1
ATOM 5511 N N . SER A 1 707 ? 115.975 -56.083 3.358 1 46.01 1044 SER A N 1
ATOM 5512 C CA . SER A 1 707 ? 116.717 -55.512 2.228 1 46.16 1044 SER A CA 1
ATOM 5513 C C . SER A 1 707 ? 117.571 -54.295 2.567 1 46.47 1044 SER A C 1
ATOM 5514 O O . SER A 1 707 ? 118.266 -53.792 1.694 1 48.3 1044 SER A O 1
ATOM 5517 N N . TRP A 1 708 ? 117.494 -53.791 3.797 1 44.73 1045 TRP A N 1
ATOM 5518 C CA . TRP A 1 708 ? 118.286 -52.664 4.269 1 43.31 1045 TRP A CA 1
ATOM 5519 C C . TRP A 1 708 ? 119.4 -53.144 5.239 1 44.86 1045 TRP A C 1
ATOM 5520 O O . TRP A 1 708 ? 120.224 -52.333 5.638 1 44.95 1045 TRP A O 1
ATOM 5531 N N . LYS A 1 709 ? 119.412 -54.426 5.654 1 46.46 1046 LYS A N 1
ATOM 5532 C CA . LYS A 1 709 ? 120.323 -54.938 6.678 1 48.71 1046 LYS A CA 1
ATOM 5533 C C . LYS A 1 709 ? 121.808 -54.702 6.407 1 50.29 1046 LYS A C 1
ATOM 5534 O O . LYS A 1 709 ? 122.563 -54.583 7.37 1 51.14 1046 LYS A O 1
ATOM 5540 N N . ASN A 1 710 ? 122.225 -54.577 5.141 1 50.47 1047 ASN A N 1
ATOM 5541 C CA . ASN A 1 710 ? 123.634 -54.363 4.822 1 50.94 1047 ASN A CA 1
ATOM 5542 C C . ASN A 1 710 ? 124.019 -52.913 4.546 1 50.12 1047 ASN A C 1
ATOM 5543 O O . ASN A 1 710 ? 125.187 -52.66 4.258 1 51.09 1047 ASN A O 1
ATOM 5548 N N . LEU A 1 711 ? 123.075 -51.962 4.612 1 48.19 1048 LEU A N 1
ATOM 5549 C CA . LEU A 1 711 ? 123.416 -50.56 4.41 1 46.96 1048 LEU A CA 1
ATOM 5550 C C . LEU A 1 711 ? 124.299 -50.078 5.557 1 46.19 1048 LEU A C 1
ATOM 5551 O O . LEU A 1 711 ? 124.194 -50.592 6.67 1 46.97 1048 LEU A O 1
ATOM 5556 N N . SER A 1 712 ? 125.178 -49.112 5.303 1 44.83 1049 SER A N 1
ATOM 5557 C CA . SER A 1 712 ? 126.004 -48.557 6.382 1 44.21 1049 SER A CA 1
ATOM 5558 C C . SER A 1 712 ? 125.458 -47.191 6.878 1 43.06 1049 SER A C 1
ATOM 5559 O O . SER A 1 712 ? 125.805 -46.739 7.973 1 43.5 1049 SER A O 1
ATOM 5562 N N . SER A 1 713 ? 124.554 -46.57 6.101 1 41.16 1050 SER A N 1
ATOM 5563 C CA . SER A 1 713 ? 123.903 -45.338 6.475 1 40.25 1050 SER A CA 1
ATOM 5564 C C . SER A 1 713 ? 122.576 -45.201 5.733 1 39.29 1050 SER A C 1
ATOM 5565 O O . SER A 1 713 ? 122.319 -45.939 4.783 1 39.87 1050 SER A O 1
ATOM 5568 N N . VAL A 1 714 ? 121.694 -44.294 6.204 1 37.61 1051 VAL A N 1
ATOM 5569 C CA . VAL A 1 714 ? 120.395 -43.985 5.581 1 35.64 1051 VAL A CA 1
ATOM 5570 C C . VAL A 1 714 ? 120.26 -42.464 5.527 1 35.4 1051 VAL A C 1
ATOM 5571 O O . VAL A 1 714 ? 120.989 -41.754 6.23 1 34.76 1051 VAL A O 1
ATOM 5575 N N . LYS A 1 715 ? 119.353 -41.953 4.674 1 35.61 1052 LYS A N 1
ATOM 5576 C CA . LYS A 1 715 ? 119.129 -40.514 4.589 1 36.63 1052 LYS A CA 1
ATOM 5577 C C . LYS A 1 715 ? 117.775 -40.218 5.193 1 36.77 1052 LYS A C 1
ATOM 5578 O O . LYS A 1 715 ? 116.796 -40.844 4.803 1 37.8 1052 L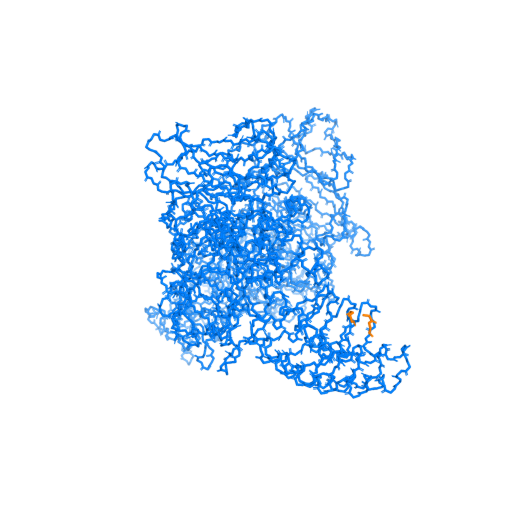YS A O 1
ATOM 5584 N N . VAL A 1 716 ? 117.709 -39.287 6.139 1 35.75 1053 VAL A N 1
ATOM 5585 C CA . VAL A 1 716 ? 116.455 -38.968 6.812 1 35.68 1053 VAL A CA 1
ATOM 5586 C C . VAL A 1 716 ? 116.061 -37.54 6.503 1 36.84 1053 VAL A C 1
ATOM 5587 O O . VAL A 1 716 ? 116.902 -36.66 6.604 1 37.98 1053 VAL A O 1
ATOM 5591 N N . TYR A 1 717 ? 114.802 -37.305 6.099 1 36.32 1054 TYR A N 1
ATOM 5592 C CA . TYR A 1 717 ? 114.321 -35.973 5.772 1 36.06 1054 TYR A CA 1
ATOM 5593 C C . TYR A 1 717 ? 113.112 -35.636 6.604 1 36.23 1054 TYR A C 1
ATOM 5594 O O . TYR A 1 717 ? 112.263 -36.493 6.811 1 36.31 1054 TYR A O 1
ATOM 5603 N N . GLN A 1 718 ? 113.001 -34.384 7.041 1 35.7 1055 GLN A N 1
ATOM 5604 C CA . GLN A 1 718 ? 111.827 -33.909 7.735 1 35.61 1055 GLN A CA 1
ATOM 5605 C C . GLN A 1 718 ? 110.848 -33.425 6.68 1 36.67 1055 GLN A C 1
ATOM 5606 O O . GLN A 1 718 ? 111.237 -32.625 5.828 1 37.6 1055 GLN A O 1
ATOM 5612 N N . LEU A 1 719 ? 109.587 -33.892 6.71 1 36.38 1056 LEU A N 1
ATOM 5613 C CA . LEU A 1 719 ? 108.61 -33.491 5.698 1 35.84 1056 LEU A CA 1
ATOM 5614 C C . LEU A 1 719 ? 107.858 -32.278 6.173 1 36.74 1056 LEU A C 1
ATOM 5615 O O . LEU A 1 719 ? 107.412 -32.248 7.316 1 37.36 1056 LEU A O 1
ATOM 5620 N N . THR A 1 720 ? 107.764 -31.245 5.314 1 36.68 1057 THR A N 1
ATOM 5621 C CA . THR A 1 720 ? 107.071 -29.97 5.586 1 36.98 1057 THR A CA 1
ATOM 5622 C C . THR A 1 720 ? 106.192 -29.618 4.356 1 36.97 1057 THR A C 1
ATOM 5623 O O . THR A 1 720 ? 106.226 -30.352 3.367 1 37.04 1057 THR A O 1
ATOM 5627 N N . ASP A 1 721 ? 105.434 -28.501 4.384 1 36.97 1058 ASP A N 1
ATOM 5628 C CA . ASP A 1 721 ? 104.661 -28.082 3.2 1 37.67 1058 ASP A CA 1
ATOM 5629 C C . ASP A 1 721 ? 105.557 -27.721 1.984 1 37.67 1058 ASP A C 1
ATOM 5630 O O . ASP A 1 721 ? 105.037 -27.399 0.909 1 37.89 1058 ASP A O 1
ATOM 5635 N N . GLN A 1 722 ? 106.905 -27.746 2.175 1 36.88 1059 GLN A N 1
ATOM 5636 C CA . GLN A 1 722 ? 107.922 -27.495 1.147 1 36.37 1059 GLN A CA 1
ATOM 5637 C C . GLN A 1 722 ? 108.606 -28.771 0.668 1 37.36 1059 GLN A C 1
ATOM 5638 O O . GLN A 1 722 ? 109.462 -28.681 -0.208 1 38.3 1059 GLN A O 1
ATOM 5644 N N . GLY A 1 723 ? 108.272 -29.929 1.238 1 37.1 1060 GLY A N 1
ATOM 5645 C CA . GLY A 1 723 ? 108.884 -31.18 0.83 1 37.63 1060 GLY A CA 1
ATOM 5646 C C . GLY A 1 723 ? 109.915 -31.651 1.82 1 38.5 1060 GLY A C 1
ATOM 5647 O O . GLY A 1 723 ? 109.783 -31.388 3.011 1 39.6 1060 GLY A O 1
ATOM 5648 N N . LYS A 1 724 ? 110.932 -32.372 1.338 1 38.38 1061 LYS A N 1
ATOM 5649 C CA . LYS A 1 724 ? 112.021 -32.939 2.128 1 38.76 1061 LYS A CA 1
ATOM 5650 C C . LYS A 1 724 ? 112.973 -31.845 2.585 1 41.27 1061 LYS A C 1
ATOM 5651 O O . LYS A 1 724 ? 113.495 -31.089 1.768 1 42.47 1061 LYS A O 1
ATOM 5657 N N . THR A 1 725 ? 113.191 -31.733 3.894 1 41.75 1062 THR A N 1
ATOM 5658 C CA . THR A 1 725 ? 114.083 -30.723 4.45 1 42.17 1062 THR A CA 1
ATOM 5659 C C . THR A 1 725 ? 115.029 -31.382 5.48 1 43.75 1062 THR A C 1
ATOM 5660 O O . THR A 1 725 ? 114.863 -32.569 5.803 1 43.91 1062 THR A O 1
ATOM 5664 N N . ASN A 1 726 ? 116.028 -30.614 5.993 1 44.04 1063 ASN A N 1
ATOM 5665 C CA . ASN A 1 726 ? 116.937 -31.03 7.056 1 44.28 1063 ASN A CA 1
ATOM 5666 C C . ASN A 1 726 ? 117.499 -32.42 6.874 1 43.23 1063 ASN A C 1
ATOM 5667 O O . ASN A 1 726 ? 117.429 -33.25 7.786 1 43.31 1063 ASN A O 1
ATOM 5672 N N . GLU A 1 727 ? 118.101 -32.675 5.713 1 42.44 1064 GLU A N 1
ATOM 5673 C CA . GLU A 1 727 ? 118.7 -33.98 5.45 1 42.87 1064 GLU A CA 1
ATOM 5674 C C . GLU A 1 727 ? 119.73 -34.395 6.514 1 43.65 1064 GLU A C 1
ATOM 5675 O O . GLU A 1 727 ? 120.633 -33.629 6.845 1 44.34 1064 GLU A O 1
ATOM 5681 N N . GLN A 1 728 ? 119.58 -35.601 7.041 1 43.31 1065 GLN A N 1
ATOM 5682 C CA . GLN A 1 728 ? 120.505 -36.148 8.002 1 43.39 1065 GLN A CA 1
ATOM 5683 C C . GLN A 1 728 ? 121.04 -37.453 7.486 1 42.85 1065 GLN A C 1
ATOM 5684 O O . GLN A 1 728 ? 120.301 -38.226 6.886 1 43.18 1065 GLN A O 1
ATOM 5690 N N . THR A 1 729 ? 122.319 -37.716 7.728 1 42.08 1066 THR A N 1
ATOM 5691 C CA . THR A 1 729 ? 122.901 -38.999 7.384 1 41.61 1066 THR A CA 1
ATOM 5692 C C . THR A 1 729 ? 122.992 -39.741 8.698 1 41.36 1066 THR A C 1
ATOM 5693 O O . THR A 1 729 ? 123.649 -39.275 9.623 1 41.55 1066 THR A O 1
ATOM 5697 N N . VAL A 1 730 ? 122.237 -40.828 8.825 1 40.78 1067 VAL A N 1
ATOM 5698 C CA . VAL A 1 730 ? 122.199 -41.592 10.063 1 40.52 1067 VAL A CA 1
ATOM 5699 C C . VAL A 1 730 ? 122.878 -42.931 9.829 1 40.62 1067 VAL A C 1
ATOM 5700 O O . VAL A 1 730 ? 122.623 -43.567 8.819 1 40.76 1067 VAL A O 1
ATOM 5704 N N . ALA A 1 731 ? 123.774 -43.345 10.732 1 40.59 1068 ALA A N 1
ATOM 5705 C CA . ALA A 1 731 ? 124.495 -44.613 10.598 1 40.93 1068 ALA A CA 1
ATOM 5706 C C . ALA A 1 731 ? 123.629 -45.835 10.897 1 41.37 1068 ALA A C 1
ATOM 5707 O O . ALA A 1 731 ? 122.743 -45.773 11.752 1 40.95 1068 ALA A O 1
ATOM 5709 N N . VAL A 1 732 ? 123.937 -46.964 10.232 1 41.71 1069 VAL A N 1
ATOM 5710 C CA . VAL A 1 732 ? 123.268 -48.247 10.452 1 42.63 1069 VAL A CA 1
ATOM 5711 C C . VAL A 1 732 ? 124.297 -49.171 11.123 1 44.87 1069 VAL A C 1
ATOM 5712 O O . VAL A 1 732 ? 125.409 -49.269 10.619 1 45.95 1069 VAL A O 1
ATOM 5716 N N . SER A 1 733 ? 123.96 -49.829 12.251 1 45.31 1070 SER A N 1
ATOM 5717 C CA . SER A 1 733 ? 124.88 -50.768 12.89 1 46.49 1070 SER A CA 1
ATOM 5718 C C . SER A 1 733 ? 124.124 -52.029 13.15 1 46.9 1070 SER A C 1
ATOM 5719 O O . SER A 1 733 ? 123.146 -52.001 13.889 1 47.84 1070 SER A O 1
ATOM 5722 N N . GLY A 1 734 ? 124.572 -53.136 12.582 1 46.13 1071 GLY A N 1
ATOM 5723 C CA . GLY A 1 734 ? 123.91 -54.416 12.784 1 45.45 1071 GLY A CA 1
ATOM 5724 C C . GLY A 1 734 ? 122.479 -54.415 12.293 1 44.67 1071 GLY A C 1
ATOM 5725 O O . GLY A 1 734 ? 121.617 -55.021 12.925 1 45.4 1071 GLY A O 1
ATOM 5726 N N . GLY A 1 735 ? 122.228 -53.692 11.197 1 43.23 1072 GLY A N 1
ATOM 5727 C CA . GLY A 1 735 ? 120.909 -53.565 10.594 1 42.59 1072 GLY A CA 1
ATOM 5728 C C . GLY A 1 735 ? 119.932 -52.714 11.381 1 41.71 1072 GLY A C 1
ATOM 5729 O O . GLY A 1 735 ? 118.727 -52.741 11.117 1 41.66 1072 GLY A O 1
ATOM 5730 N N . LYS A 1 736 ? 120.443 -51.939 12.357 1 40.51 1073 LYS A N 1
ATOM 5731 C CA . LYS A 1 736 ? 119.619 -51.094 13.204 1 39.3 1073 LYS A CA 1
ATOM 5732 C C . LYS A 1 736 ? 119.905 -49.633 13.008 1 39.06 1073 LYS A C 1
ATOM 5733 O O . LYS A 1 736 ? 121.03 -49.255 12.705 1 39.53 1073 LYS A O 1
ATOM 5739 N N . VAL A 1 737 ? 118.9 -48.797 13.253 1 38.48 1074 VAL A N 1
ATOM 5740 C CA . VAL A 1 737 ? 119.015 -47.363 13.116 1 37.9 1074 VAL A CA 1
ATOM 5741 C C . VAL A 1 737 ? 118.39 -46.675 14.335 1 38.07 1074 VAL A C 1
ATOM 5742 O O . VAL A 1 737 ? 117.446 -47.189 14.935 1 37.34 1074 VAL A O 1
ATOM 5746 N N . THR A 1 738 ? 118.986 -45.547 14.763 1 38.12 1075 THR A N 1
ATOM 5747 C CA . THR A 1 738 ? 118.491 -44.767 15.891 1 37.82 1075 THR A CA 1
ATOM 5748 C C . THR A 1 738 ? 118.013 -43.443 15.302 1 39.04 1075 THR A C 1
ATOM 5749 O O . THR A 1 738 ? 118.751 -42.803 14.545 1 39.48 1075 THR A O 1
ATOM 5753 N N . LEU A 1 739 ? 116.78 -43.037 15.615 1 38.62 1076 LEU A N 1
ATOM 5754 C CA . LEU A 1 739 ? 116.228 -41.815 15.055 1 37.87 1076 LEU A CA 1
ATOM 5755 C C . LEU A 1 739 ? 115.831 -40.856 16.141 1 38.59 1076 LEU A C 1
ATOM 5756 O O . LEU A 1 739 ? 115.203 -41.258 17.121 1 39.49 1076 LEU A O 1
ATOM 5761 N N . THR A 1 740 ? 116.169 -39.581 15.976 1 38.49 1077 THR A N 1
ATOM 5762 C CA . THR A 1 740 ? 115.756 -38.55 16.931 1 38.76 1077 THR A CA 1
ATOM 5763 C C . THR A 1 740 ? 114.697 -37.749 16.221 1 38.48 1077 THR A C 1
ATOM 5764 O O . THR A 1 740 ? 114.917 -37.289 15.092 1 38.84 1077 THR A O 1
ATOM 5768 N N . ALA A 1 741 ? 113.519 -37.655 16.824 1 37.55 1078 ALA A N 1
ATOM 5769 C CA . ALA A 1 741 ? 112.383 -37.031 16.166 1 37.21 1078 ALA A CA 1
ATOM 5770 C C . ALA A 1 741 ? 111.701 -36.029 17.037 1 38.02 1078 ALA A C 1
ATOM 5771 O O . ALA A 1 741 ? 111.545 -36.292 18.226 1 39.14 1078 ALA A O 1
ATOM 5773 N N . ASP A 1 742 ? 111.235 -34.908 16.468 1 37.47 1079 ASP A N 1
ATOM 5774 C CA . ASP A 1 742 ? 110.413 -33.982 17.248 1 37.84 1079 ASP A CA 1
ATOM 5775 C C . ASP A 1 742 ? 109.029 -34.637 17.392 1 37.79 1079 ASP A C 1
ATOM 5776 O O . ASP A 1 742 ? 108.638 -35.495 16.584 1 37.77 1079 ASP A O 1
ATOM 5781 N N . ALA A 1 743 ? 108.266 -34.201 18.39 1 37.35 1080 ALA A N 1
ATOM 5782 C CA . ALA A 1 743 ? 106.918 -34.707 18.641 1 37.02 1080 ALA A CA 1
ATOM 5783 C C . ALA A 1 743 ? 106.03 -34.386 17.455 1 37.31 1080 ALA A C 1
ATOM 5784 O O . ALA A 1 743 ? 106.055 -33.248 16.972 1 37.86 1080 ALA A O 1
ATOM 5786 N N . GLU A 1 744 ? 105.302 -35.396 16.957 1 36.49 1081 GLU A N 1
ATOM 5787 C CA . GLU A 1 744 ? 104.341 -35.246 15.883 1 36.69 1081 GLU A CA 1
ATOM 5788 C C . GLU A 1 744 ? 104.873 -34.52 14.649 1 37.07 1081 GLU A C 1
ATOM 5789 O O . GLU A 1 744 ? 104.226 -33.627 14.107 1 37.23 1081 GLU A O 1
ATOM 5795 N N . THR A 1 745 ? 106.044 -34.931 14.194 1 36.87 1082 THR A N 1
ATOM 5796 C CA . THR A 1 745 ? 106.697 -34.356 13.03 1 36.56 1082 THR A CA 1
ATOM 5797 C C . THR A 1 745 ? 107.035 -35.519 12.116 1 36.65 1082 THR A C 1
ATOM 5798 O O . THR A 1 745 ? 107.623 -36.49 12.582 1 36.73 1082 THR A O 1
ATOM 5802 N N . PRO A 1 746 ? 106.624 -35.483 10.833 1 35.98 1083 PRO A N 1
ATOM 5803 C CA . PRO A 1 746 ? 106.921 -36.608 9.942 1 35.18 1083 PRO A CA 1
ATOM 5804 C C . PRO A 1 746 ? 108.331 -36.622 9.359 1 35.3 1083 PRO A C 1
ATOM 5805 O O . PRO A 1 746 ? 108.87 -35.583 8.983 1 35.71 1083 PRO A O 1
ATOM 5809 N N . TYR A 1 747 ? 108.898 -37.816 9.205 1 34.49 1084 TYR A N 1
ATOM 5810 C CA . TYR A 1 747 ? 110.197 -37.98 8.575 1 34.18 1084 TYR A CA 1
ATOM 5811 C C . TYR A 1 747 ? 110.092 -39.091 7.545 1 34.13 1084 TYR A C 1
ATOM 5812 O O . TYR A 1 747 ? 109.253 -39.977 7.672 1 34.66 1084 TYR A O 1
ATOM 5821 N N . VAL A 1 748 ? 110.937 -39.055 6.518 1 33.59 1085 VAL A N 1
ATOM 5822 C CA . VAL A 1 748 ? 110.985 -40.125 5.523 1 33.28 1085 VAL A CA 1
ATOM 5823 C C . VAL A 1 748 ? 112.426 -40.575 5.41 1 34.32 1085 VAL A C 1
ATOM 5824 O O . VAL A 1 748 ? 113.343 -39.758 5.463 1 35.41 1085 VAL A O 1
ATOM 5828 N N . VAL A 1 749 ? 112.644 -41.883 5.375 1 34.06 1086 VAL A N 1
ATOM 5829 C CA . VAL A 1 749 ? 113.968 -42.462 5.344 1 33.89 1086 VAL A CA 1
ATOM 5830 C C . VAL A 1 749 ? 114.184 -43.158 4.014 1 35.83 1086 VAL A C 1
ATOM 5831 O O . VAL A 1 749 ? 113.364 -43.971 3.608 1 36.32 1086 VAL A O 1
ATOM 5835 N N . TYR A 1 750 ? 115.305 -42.85 3.338 1 36.35 1087 TYR A N 1
ATOM 5836 C CA . TYR A 1 750 ? 115.711 -43.466 2.085 1 36.79 1087 TYR A CA 1
ATOM 5837 C C . TYR A 1 750 ? 117.078 -44.168 2.266 1 38.6 1087 TYR A C 1
ATOM 5838 O O . TYR A 1 750 ? 117.805 -43.877 3.212 1 38.88 1087 TYR A O 1
ATOM 5847 N N . LYS A 1 751 ? 117.445 -45.067 1.344 1 39.47 1088 LYS A N 1
ATOM 5848 C CA . LYS A 1 751 ? 118.738 -45.759 1.414 1 40.14 1088 LYS A CA 1
ATOM 5849 C C . LYS A 1 751 ? 119.894 -44.805 1.044 1 42.68 1088 LYS A C 1
ATOM 5850 O O . LYS A 1 751 ? 120.993 -44.878 1.605 1 44.08 1088 LYS A O 1
ATOM 5856 N N . GLY A 1 752 ? 119.621 -43.898 0.123 1 42.96 1089 GLY A N 1
ATOM 5857 C CA . GLY A 1 752 ? 120.58 -42.908 -0.309 1 43.87 1089 GLY A CA 1
ATOM 5858 C C . GLY A 1 752 ? 119.913 -41.579 -0.535 1 45.64 1089 GLY A C 1
ATOM 5859 O O . GLY A 1 752 ? 118.746 -41.383 -0.186 1 45.83 1089 GLY A O 1
ATOM 5860 N N . GLU A 1 753 ? 120.655 -40.64 -1.099 1 47.15 1090 GLU A N 1
ATOM 5861 C CA . GLU A 1 753 ? 120.157 -39.3 -1.353 1 49.39 1090 GLU A CA 1
ATOM 5862 C C . GLU A 1 753 ? 118.884 -39.296 -2.219 1 50.75 1090 GLU A C 1
ATOM 5863 O O . GLU A 1 753 ? 118.767 -40.099 -3.141 1 51.25 1090 GLU A O 1
ATOM 5869 N N . ALA A 1 754 ? 117.908 -38.461 -1.877 1 51.51 1091 ALA A N 1
ATOM 5870 C CA . ALA A 1 754 ? 116.649 -38.409 -2.617 1 53.1 1091 ALA A CA 1
ATOM 5871 C C . ALA A 1 754 ? 116.441 -37.037 -3.21 1 55.45 1091 ALA A C 1
ATOM 5872 O O . ALA A 1 754 ? 116.799 -36.033 -2.6 1 55.95 1091 ALA A O 1
ATOM 5874 N N . LYS A 1 755 ? 115.837 -36.987 -4.392 1 56.82 1092 LYS A N 1
ATOM 5875 C CA . LYS A 1 755 ? 115.553 -35.716 -5.051 1 58.35 1092 LYS A CA 1
ATOM 5876 C C . LYS A 1 755 ? 114.205 -35.143 -4.588 1 57.79 1092 LYS A C 1
ATOM 5877 O O . LYS A 1 755 ? 113.308 -35.868 -4.149 1 57.64 1092 LYS A O 1
ATOM 5883 N N . GLN A 1 756 ? 114.073 -33.838 -4.701 1 57.5 1093 GLN A N 1
ATOM 5884 C CA . GLN A 1 756 ? 112.847 -33.157 -4.368 1 57.85 1093 GLN A CA 1
ATOM 5885 C C . GLN A 1 756 ? 111.759 -33.536 -5.407 1 58.24 1093 GLN A C 1
ATOM 5886 O O . GLN A 1 756 ? 112.07 -33.695 -6.594 1 58.71 1093 GLN A O 1
ATOM 5892 N N . ILE A 1 757 ? 110.476 -33.694 -4.963 1 57.65 1094 ILE A N 1
ATOM 5893 C CA . ILE A 1 757 ? 109.324 -33.912 -5.858 1 56.84 1094 ILE A CA 1
ATOM 5894 C C . ILE A 1 757 ? 109.197 -32.59 -6.664 1 57.22 1094 ILE A C 1
ATOM 5895 O O . ILE A 1 757 ? 109.264 -31.506 -6.063 1 57.49 1094 ILE A O 1
ATOM 5900 N N . GLN A 1 758 ? 109.126 -32.668 -7.999 1 57.04 1095 GLN A N 1
ATOM 5901 C CA . GLN A 1 758 ? 109.027 -31.448 -8.802 1 57.1 1095 GLN A CA 1
ATOM 5902 C C . GLN A 1 758 ? 107.618 -30.855 -8.767 1 54.59 1095 GLN A C 1
ATOM 5903 O O . GLN A 1 758 ? 106.621 -31.567 -8.988 1 54.59 1095 GLN A O 1
ATOM 5909 N N . VAL A 1 759 ? 107.537 -29.566 -8.37 1 51.81 1096 VAL A N 1
ATOM 5910 C CA . VAL A 1 759 ? 106.26 -28.86 -8.259 1 49.38 1096 VAL A CA 1
ATOM 5911 C C . VAL A 1 759 ? 106.338 -27.533 -9.015 1 47.99 1096 VAL A C 1
ATOM 5912 O O . VAL A 1 759 ? 107.162 -26.674 -8.696 1 48.36 1096 VAL A O 1
ATOM 5916 N N . ASN A 1 760 ? 105.468 -27.368 -10.005 1 46.08 1097 ASN A N 1
ATOM 5917 C CA . ASN A 1 760 ? 105.341 -26.133 -10.741 1 45.01 1097 ASN A CA 1
ATOM 5918 C C . ASN A 1 760 ? 104.066 -25.513 -10.224 1 43.21 1097 ASN A C 1
ATOM 5919 O O .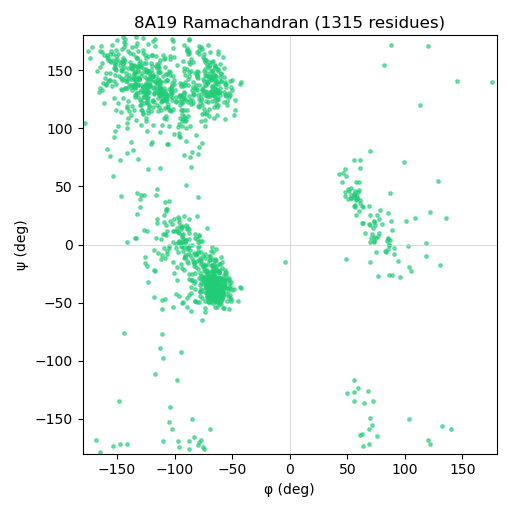 ASN A 1 760 ? 102.983 -25.99 -10.553 1 43.33 1097 ASN A O 1
ATOM 5924 N N . TRP A 1 761 ? 104.187 -24.52 -9.339 1 41.34 1098 TRP A N 1
ATOM 5925 C CA . TRP A 1 761 ? 103.018 -23.907 -8.741 1 39.89 1098 TRP A CA 1
ATOM 5926 C C . TRP A 1 761 ? 102.128 -23.183 -9.732 1 40.69 1098 TRP A C 1
ATOM 5927 O O . TRP A 1 761 ? 102.592 -22.558 -10.683 1 40.95 1098 TRP A O 1
ATOM 5938 N N . SER A 1 762 ? 100.839 -23.355 -9.53 1 40.73 1099 SER A N 1
ATOM 5939 C CA . SER A 1 762 ? 99.752 -22.721 -10.231 1 41.15 1099 SER A CA 1
ATOM 5940 C C . SER A 1 762 ? 99.756 -22.934 -11.743 1 42.32 1099 SER A C 1
ATOM 5941 O O . SER A 1 762 ? 99.603 -21.977 -12.498 1 43.76 1099 SER A O 1
ATOM 5944 N N . GLU A 1 763 ? 99.817 -24.195 -12.188 1 41.49 1100 GLU A N 1
ATOM 5945 C CA . GLU A 1 763 ? 99.716 -24.519 -13.599 1 41.75 1100 GLU A CA 1
ATOM 5946 C C . GLU A 1 763 ? 98.319 -24.133 -14.095 1 41.44 1100 GLU A C 1
ATOM 5947 O O . GLU A 1 763 ? 97.329 -24.43 -13.432 1 41.5 1100 GLU A O 1
ATOM 5953 N N . GLY A 1 764 ? 98.261 -23.457 -15.237 1 40.98 1101 GLY A N 1
ATOM 5954 C CA . GLY A 1 764 ? 97.014 -23.043 -15.864 1 40.83 1101 GLY A CA 1
ATOM 5955 C C . GLY A 1 764 ? 96.413 -21.753 -15.342 1 41.22 1101 GLY A C 1
ATOM 5956 O O . GLY A 1 764 ? 95.421 -21.26 -15.898 1 41.28 1101 GLY A O 1
ATOM 5957 N N . MET A 1 765 ? 97.018 -21.196 -14.275 1 41.03 1102 MET A N 1
ATOM 5958 C CA . MET A 1 765 ? 96.554 -20.005 -13.577 1 41.71 1102 MET A CA 1
ATOM 5959 C C . MET A 1 765 ? 97.113 -18.678 -14.101 1 41.86 1102 MET A C 1
ATOM 5960 O O . MET A 1 765 ? 96.803 -17.634 -13.519 1 41.47 1102 MET A O 1
ATOM 5965 N N . HIS A 1 766 ? 97.915 -18.715 -15.194 1 41.89 1103 HIS A N 1
ATOM 5966 C CA . HIS A 1 766 ? 98.499 -17.529 -15.857 1 42.35 1103 HIS A CA 1
ATOM 5967 C C . HIS A 1 766 ? 99.575 -16.808 -15.051 1 43.01 1103 HIS A C 1
ATOM 5968 O O . HIS A 1 766 ? 100.094 -15.8 -15.5 1 43.64 1103 HIS A O 1
ATOM 5975 N N . VAL A 1 767 ? 99.912 -17.314 -13.877 1 42.53 1104 VAL A N 1
ATOM 5976 C CA . VAL A 1 767 ? 100.921 -16.761 -12.996 1 42.26 1104 VAL A CA 1
ATOM 5977 C C . VAL A 1 767 ? 101.481 -17.95 -12.183 1 42.93 1104 VAL A C 1
ATOM 5978 O O . VAL A 1 767 ? 100.801 -18.971 -12.047 1 44.15 1104 VAL A O 1
ATOM 5982 N N . VAL A 1 768 ? 102.741 -17.895 -11.762 1 41.99 1105 VAL A N 1
ATOM 5983 C CA . VAL A 1 768 ? 103.367 -18.975 -11.004 1 41.56 1105 VAL A CA 1
ATOM 5984 C C . VAL A 1 768 ? 103.243 -18.664 -9.533 1 41.95 1105 VAL A C 1
ATOM 5985 O O . VAL A 1 768 ? 103.654 -17.584 -9.086 1 42.67 1105 VAL A O 1
ATOM 5989 N N . ASP A 1 769 ? 102.688 -19.62 -8.771 1 41.16 1106 ASP A N 1
ATOM 5990 C CA . ASP A 1 769 ? 102.47 -19.528 -7.337 1 40.25 1106 ASP A CA 1
ATOM 5991 C C . ASP A 1 769 ? 101.543 -18.377 -6.955 1 40.13 1106 ASP A C 1
ATOM 5992 O O . ASP A 1 769 ? 101.935 -17.433 -6.267 1 40.55 1106 ASP A O 1
ATOM 5997 N N . ALA A 1 770 ? 100.293 -18.513 -7.378 1 39.42 1107 ALA A N 1
ATOM 5998 C CA . ALA A 1 770 ? 99.174 -17.602 -7.163 1 38.83 1107 ALA A CA 1
ATOM 5999 C C . ALA A 1 770 ? 98.661 -17.597 -5.714 1 38.72 1107 ALA A C 1
ATOM 6000 O O . ALA A 1 770 ? 98.003 -16.643 -5.312 1 38.84 1107 ALA A O 1
ATOM 6002 N N . GLY A 1 771 ? 98.924 -18.675 -4.977 1 37.94 1108 GLY A N 1
ATOM 6003 C CA . GLY A 1 771 ? 98.475 -18.847 -3.61 1 37.32 1108 GLY A CA 1
ATOM 6004 C C . GLY A 1 771 ? 99.565 -18.732 -2.575 1 37.38 1108 GLY A C 1
ATOM 6005 O O . GLY A 1 771 ? 99.32 -18.992 -1.405 1 37.71 1108 GLY A O 1
ATOM 6006 N N . PHE A 1 772 ? 100.766 -18.33 -2.98 1 37.2 1109 PHE A N 1
ATOM 6007 C CA . PHE A 1 772 ? 101.894 -18.092 -2.094 1 37.24 1109 PHE A CA 1
ATOM 6008 C C . PHE A 1 772 ? 102.243 -19.335 -1.24 1 38.19 1109 PHE A C 1
ATOM 6009 O O . PHE A 1 772 ? 102.57 -19.233 -0.054 1 38.25 1109 PHE A O 1
ATOM 6017 N N . ASN A 1 773 ? 102.253 -20.503 -1.915 1 38.09 1110 ASN A N 1
ATOM 6018 C CA . ASN A 1 773 ? 102.591 -21.821 -1.385 1 38.41 1110 ASN A CA 1
ATOM 6019 C C . ASN A 1 773 ? 104.069 -22.203 -1.559 1 40.72 1110 ASN A C 1
ATOM 6020 O O . ASN A 1 773 ? 104.496 -23.217 -1 1 41.86 1110 ASN A O 1
ATOM 6025 N N . GLY A 1 774 ? 104.849 -21.377 -2.262 1 41.23 1111 GLY A N 1
ATOM 6026 C CA . GLY A 1 774 ? 106.245 -21.645 -2.576 1 41.92 1111 GLY A CA 1
ATOM 6027 C C . GLY A 1 774 ? 107.276 -21.205 -1.567 1 43.41 1111 GLY A C 1
ATOM 6028 O O . GLY A 1 774 ? 108.463 -21.203 -1.878 1 44.13 1111 GLY A O 1
ATOM 6029 N N . GLY A 1 775 ? 106.853 -20.867 -0.363 1 44.48 1112 GLY A N 1
ATOM 6030 C CA . GLY A 1 775 ? 107.768 -20.444 0.691 1 46.59 1112 GLY A CA 1
ATOM 6031 C C . GLY A 1 775 ? 108.418 -19.099 0.443 1 49.06 1112 GLY A C 1
ATOM 6032 O O . GLY A 1 775 ? 108.066 -18.408 -0.517 1 50.13 1112 GLY A O 1
ATOM 6033 N N . SER A 1 776 ? 109.395 -18.718 1.275 1 49.8 1113 SER A N 1
ATOM 6034 C CA . SER A 1 776 ? 110.104 -17.441 1.098 1 51.27 1113 SER A CA 1
ATOM 6035 C C . SER A 1 776 ? 110.736 -17.301 -0.292 1 51.8 1113 SER A C 1
ATOM 6036 O O . SER A 1 776 ? 110.805 -16.201 -0.841 1 52.18 1113 SER A O 1
ATOM 6039 N N . ASN A 1 777 ? 111.173 -18.44 -0.844 1 51.73 1114 ASN A N 1
ATOM 6040 C CA . ASN A 1 777 ? 111.756 -18.649 -2.152 1 52.27 1114 ASN A CA 1
ATOM 6041 C C . ASN A 1 777 ? 110.898 -18.089 -3.262 1 50.17 1114 ASN A C 1
ATOM 6042 O O . ASN A 1 777 ? 111.44 -17.715 -4.288 1 51.01 1114 ASN A O 1
ATOM 6047 N N . THR A 1 778 ? 109.572 -18.117 -3.118 1 47.88 1115 THR A N 1
ATOM 6048 C CA . THR A 1 778 ? 108.673 -17.644 -4.167 1 46.53 1115 THR A CA 1
ATOM 6049 C C . THR A 1 778 ? 108.874 -16.146 -4.478 1 46.58 1115 THR A C 1
ATOM 6050 O O . THR A 1 778 ? 108.674 -15.724 -5.618 1 46.38 1115 THR A O 1
ATOM 6054 N N . LEU A 1 779 ? 109.313 -15.362 -3.482 1 46.44 1116 LEU A N 1
ATOM 6055 C CA . LEU A 1 779 ? 109.58 -13.953 -3.683 1 47.24 1116 LEU A CA 1
ATOM 6056 C C . LEU A 1 779 ? 110.937 -13.668 -4.365 1 49.18 1116 LEU A C 1
ATOM 6057 O O . LEU A 1 779 ? 111.248 -12.518 -4.638 1 49.77 1116 LEU A O 1
ATOM 6062 N N . THR A 1 780 ? 111.69 -14.708 -4.725 1 50.27 1117 THR A N 1
ATOM 6063 C CA . THR A 1 780 ? 112.953 -14.602 -5.427 1 51.91 1117 THR A CA 1
ATOM 6064 C C . THR A 1 780 ? 112.819 -15.309 -6.779 1 53.07 1117 THR A C 1
ATOM 6065 O O . THR A 1 780 ? 113.204 -14.747 -7.804 1 54 1117 THR A O 1
ATOM 6069 N N . ASP A 1 781 ? 112.225 -16.516 -6.793 1 52.61 1118 ASP A N 1
ATOM 6070 C CA . ASP A 1 781 ? 112.083 -17.317 -8 1 52.8 1118 ASP A CA 1
ATOM 6071 C C . ASP A 1 781 ? 110.916 -16.964 -8.896 1 51.26 1118 ASP A C 1
ATOM 6072 O O . ASP A 1 781 ? 111.036 -17.099 -10.114 1 51.56 1118 ASP A O 1
ATOM 6077 N N . ASN A 1 782 ? 109.763 -16.618 -8.314 1 49.78 1119 ASN A N 1
ATOM 6078 C CA . ASN A 1 782 ? 108.534 -16.432 -9.09 1 49.11 1119 ASN A CA 1
ATOM 6079 C C . ASN A 1 782 ? 108.053 -14.991 -9.178 1 49.58 1119 ASN A C 1
ATOM 6080 O O . ASN A 1 782 ? 107.701 -14.532 -10.266 1 50.46 1119 ASN A O 1
ATOM 6085 N N . TRP A 1 783 ? 108.007 -14.296 -8.039 1 48.58 1120 TRP A N 1
ATOM 6086 C CA . TRP A 1 783 ? 107.587 -12.907 -7.946 1 48 1120 TRP A CA 1
ATOM 6087 C C . TRP A 1 783 ? 108.845 -12.029 -7.746 1 49.15 1120 TRP A C 1
ATOM 6088 O O . TRP A 1 783 ? 109.838 -12.48 -7.148 1 49.56 1120 TRP A O 1
ATOM 6099 N N . THR A 1 784 ? 108.799 -10.776 -8.259 1 48.84 1121 THR A N 1
ATOM 6100 C CA . THR A 1 784 ? 109.889 -9.813 -8.173 1 48.92 1121 THR A CA 1
ATOM 6101 C C . THR A 1 784 ? 109.482 -8.751 -7.185 1 48.98 1121 THR A C 1
ATOM 6102 O O . THR A 1 784 ? 108.432 -8.129 -7.336 1 48.26 1121 THR A O 1
ATOM 6106 N N . VAL A 1 785 ? 110.309 -8.542 -6.168 1 49.56 1122 VAL A N 1
ATOM 6107 C CA . VAL A 1 785 ? 110.032 -7.57 -5.132 1 50.86 1122 VAL A CA 1
ATOM 6108 C C . VAL A 1 785 ? 110.901 -6.335 -5.376 1 52.43 1122 VAL A C 1
ATOM 6109 O O . VAL A 1 785 ? 112.079 -6.467 -5.714 1 52.82 1122 VAL A O 1
ATOM 6113 N N . SER A 1 786 ? 110.309 -5.136 -5.257 1 52.67 1123 SER A N 1
ATOM 6114 C CA . SER A 1 786 ? 111.034 -3.874 -5.415 1 53.03 1123 SER A CA 1
ATOM 6115 C C . SER A 1 786 ? 110.465 -2.823 -4.469 1 53.17 1123 SER A C 1
ATOM 6116 O O . SER A 1 786 ? 109.293 -2.878 -4.113 1 53.44 1123 SER A O 1
ATOM 6119 N N . GLY A 1 787 ? 111.299 -1.884 -4.056 1 52.86 1124 GLY A N 1
ATOM 6120 C CA . GLY A 1 787 ? 110.87 -0.83 -3.151 1 52.81 1124 GLY A CA 1
ATOM 6121 C C . GLY A 1 787 ? 111.646 -0.835 -1.857 1 53.21 1124 GLY A C 1
ATOM 6122 O O . GLY A 1 787 ? 112.423 -1.756 -1.577 1 53.26 1124 GLY A O 1
ATOM 6123 N N . SER A 1 788 ? 111.443 0.207 -1.062 1 53.43 1125 SER A N 1
ATOM 6124 C CA . SER A 1 788 ? 112.117 0.335 0.222 1 53.87 1125 SER A CA 1
ATOM 6125 C C . SER A 1 788 ? 111.498 -0.552 1.305 1 55.02 1125 SER A C 1
ATOM 6126 O O . SER A 1 788 ? 112.183 -0.948 2.236 1 55.9 1125 SER A O 1
ATOM 6129 N N . GLY A 1 789 ? 110.218 -0.858 1.174 1 55.12 1126 GLY A N 1
ATOM 6130 C CA . GLY A 1 789 ? 109.462 -1.667 2.111 1 55.67 1126 GLY A CA 1
ATOM 6131 C C . GLY A 1 789 ? 109.834 -3.134 2.165 1 56.01 1126 GLY A C 1
ATOM 6132 O O . GLY A 1 789 ? 110.939 -3.541 1.785 1 56.08 1126 GLY A O 1
ATOM 6133 N N . LYS A 1 790 ? 108.899 -3.946 2.659 1 55.64 1127 LYS A N 1
ATOM 6134 C CA . LYS A 1 790 ? 109.158 -5.361 2.869 1 55.43 1127 LYS A CA 1
ATOM 6135 C C . LYS A 1 790 ? 108.013 -6.257 2.357 1 53.88 1127 LYS A C 1
ATOM 6136 O O . LYS A 1 790 ? 106.834 -5.941 2.513 1 53.29 1127 LYS A O 1
ATOM 6142 N N . ALA A 1 791 ? 108.377 -7.363 1.718 1 52.86 1128 ALA A N 1
ATOM 6143 C CA . ALA A 1 791 ? 107.416 -8.339 1.23 1 52.11 1128 ALA A CA 1
ATOM 6144 C C . ALA A 1 791 ? 107.805 -9.685 1.829 1 51.78 1128 ALA A C 1
ATOM 6145 O O . ALA A 1 791 ? 108.974 -10.069 1.75 1 51.29 1128 ALA A O 1
ATOM 6147 N N . GLU A 1 792 ? 106.848 -10.39 2.448 1 51.87 1129 GLU A N 1
ATOM 6148 C CA . GLU A 1 792 ? 107.145 -11.71 2.99 1 52.72 1129 GLU A CA 1
ATOM 6149 C C . GLU A 1 792 ? 105.993 -12.687 2.861 1 51.94 1129 GLU A C 1
ATOM 6150 O O . GLU A 1 792 ? 104.852 -12.284 2.694 1 51.84 1129 GLU A O 1
ATOM 6156 N N . VAL A 1 793 ? 106.296 -13.982 2.914 1 51.57 1130 VAL A N 1
ATOM 6157 C CA . VAL A 1 793 ? 105.277 -15.017 2.867 1 51.63 1130 VAL A CA 1
ATOM 6158 C C . VAL A 1 793 ? 104.956 -15.329 4.33 1 52.59 1130 VAL A C 1
ATOM 6159 O O . VAL A 1 793 ? 105.834 -15.76 5.07 1 53.38 1130 VAL A O 1
ATOM 6163 N N . GLU A 1 794 ? 103.747 -14.999 4.777 1 52.61 1131 GLU A N 1
ATOM 6164 C CA . GLU A 1 794 ? 103.375 -15.137 6.178 1 53.38 1131 GLU A CA 1
ATOM 6165 C C . GLU A 1 794 ? 102.156 -16.018 6.354 1 53.46 1131 GLU A C 1
ATOM 6166 O O . GLU A 1 794 ? 101.279 -16.056 5.494 1 53.44 1131 GLU A O 1
ATOM 6172 N N . GLY A 1 795 ? 102.094 -16.707 7.48 1 53.57 1132 GLY A N 1
ATOM 6173 C CA . GLY A 1 795 ? 100.962 -17.562 7.792 1 54.31 1132 GLY A CA 1
ATOM 6174 C C . GLY A 1 795 ? 101.369 -19.014 7.817 1 55.12 1132 GLY A C 1
ATOM 6175 O O . GLY A 1 795 ? 101.905 -19.538 6.834 1 55.45 1132 GLY A O 1
ATOM 6176 N N . ASP A 1 796 ? 101.181 -19.658 8.959 1 55.2 1133 ASP A N 1
ATOM 6177 C CA . ASP A 1 796 ? 101.535 -21.075 9.108 1 55.45 1133 ASP A CA 1
ATOM 6178 C C . ASP A 1 796 ? 100.459 -22.039 8.548 1 53.67 1133 ASP A C 1
ATOM 6179 O O . ASP A 1 796 ? 100.748 -23.186 8.221 1 53.9 1133 ASP A O 1
ATOM 6184 N N . ASN A 1 797 ? 99.245 -21.543 8.38 1 51.65 1134 ASN A N 1
ATOM 6185 C CA . ASN A 1 797 ? 98.138 -22.312 7.884 1 50.05 1134 ASN A CA 1
ATOM 6186 C C . ASN A 1 797 ? 98.002 -22.121 6.343 1 47.86 1134 ASN A C 1
ATOM 6187 O O . ASN A 1 797 ? 98.708 -22.801 5.607 1 48.85 1134 ASN A O 1
ATOM 6192 N N . ASN A 1 798 ? 97.195 -21.163 5.849 1 45.05 1135 ASN A N 1
ATOM 6193 C CA . ASN A 1 798 ? 97.087 -20.86 4.425 1 42.6 1135 ASN A CA 1
ATOM 6194 C C . ASN A 1 798 ? 98.055 -19.672 4.19 1 42.11 1135 ASN A C 1
ATOM 6195 O O . ASN A 1 798 ? 97.756 -18.545 4.61 1 42.17 1135 ASN A O 1
ATOM 6200 N N . ALA A 1 799 ? 99.243 -19.931 3.6 1 41.33 1136 ALA A N 1
ATOM 6201 C CA . ALA A 1 799 ? 100.235 -18.868 3.42 1 41.4 1136 ALA A CA 1
ATOM 6202 C C . ALA A 1 799 ? 99.745 -17.703 2.568 1 42.07 1136 ALA A C 1
ATOM 6203 O O . ALA A 1 799 ? 99.031 -17.917 1.603 1 43.02 1136 ALA A O 1
ATOM 6205 N N . MET A 1 800 ? 100.097 -16.477 2.947 1 41.4 1137 MET A N 1
ATOM 6206 C CA . MET A 1 800 ? 99.688 -15.239 2.28 1 41.23 1137 MET A CA 1
ATOM 6207 C C . MET A 1 800 ? 100.902 -14.355 1.927 1 41.22 1137 MET A C 1
ATOM 6208 O O . MET A 1 800 ? 102.005 -14.554 2.456 1 41.26 1137 MET A O 1
ATOM 6213 N N . LEU A 1 801 ? 100.681 -13.334 1.082 1 40.56 1138 LEU A N 1
ATOM 6214 C CA . LEU A 1 801 ? 101.707 -12.347 0.801 1 40.58 1138 LEU A CA 1
ATOM 6215 C C . LEU A 1 801 ? 101.458 -11.178 1.798 1 41.8 1138 LEU A C 1
ATOM 6216 O O . LEU A 1 801 ? 100.341 -10.643 1.862 1 41.86 1138 LEU A O 1
ATOM 6221 N N . ARG A 1 802 ? 102.467 -10.828 2.617 1 42.23 1139 ARG A N 1
ATOM 6222 C CA . ARG A 1 802 ? 102.321 -9.716 3.555 1 43.46 1139 ARG A CA 1
ATOM 6223 C C . ARG A 1 802 ? 103.261 -8.575 3.182 1 45.48 1139 ARG A C 1
ATOM 6224 O O . ARG A 1 802 ? 104.463 -8.792 3.032 1 46.33 1139 ARG A O 1
ATOM 6232 N N . LEU A 1 803 ? 102.718 -7.372 3.015 1 45.92 1140 LEU A N 1
ATOM 6233 C CA . LEU A 1 803 ? 103.49 -6.195 2.64 1 46.66 1140 LEU A CA 1
ATOM 6234 C C . LEU A 1 803 ? 103.523 -5.173 3.778 1 48.65 1140 LEU A C 1
ATOM 6235 O O . LEU A 1 803 ? 102.523 -4.982 4.476 1 48.89 1140 LEU A O 1
ATOM 6240 N N . THR A 1 804 ? 104.69 -4.538 3.98 1 49.66 1141 THR A N 1
ATOM 6241 C CA . THR A 1 804 ? 104.912 -3.489 4.989 1 50.47 1141 THR A CA 1
ATOM 6242 C C . THR A 1 804 ? 105.68 -2.353 4.314 1 51.84 1141 THR A C 1
ATOM 6243 O O . THR A 1 804 ? 106.645 -2.615 3.601 1 52.54 1141 THR A O 1
ATOM 6247 N N . GLY A 1 805 ? 105.265 -1.114 4.534 1 52.07 1142 GLY A N 1
ATOM 6248 C CA . GLY A 1 805 ? 105.935 0.021 3.912 1 52.4 1142 GLY A CA 1
ATOM 6249 C C . GLY A 1 805 ? 105.674 0.113 2.422 1 52.35 1142 GLY A C 1
ATOM 6250 O O . GLY A 1 805 ? 104.654 -0.367 1.933 1 52.35 1142 GLY A O 1
ATOM 6251 N N . LYS A 1 806 ? 106.59 0.746 1.685 1 51.97 1143 LYS A N 1
ATOM 6252 C CA . LYS A 1 806 ? 106.424 0.995 0.256 1 51.36 1143 LYS A CA 1
ATOM 6253 C C . LYS A 1 806 ? 107.072 -0.125 -0.568 1 49.81 1143 LYS A C 1
ATOM 6254 O O . LYS A 1 806 ? 108.297 -0.175 -0.69 1 50.3 1143 LYS A O 1
ATOM 6260 N N . VAL A 1 807 ? 106.267 -1.058 -1.103 1 47.92 1144 VAL A N 1
ATOM 6261 C CA . VAL A 1 807 ? 106.822 -2.225 -1.814 1 46.28 1144 VAL A CA 1
ATOM 6262 C C . VAL A 1 807 ? 105.903 -2.663 -2.957 1 46.08 1144 VAL A C 1
ATOM 6263 O O . VAL A 1 807 ? 104.69 -2.444 -2.893 1 45.89 1144 VAL A O 1
ATOM 6267 N N . ASP A 1 808 ? 106.483 -3.239 -4.017 1 46.09 1145 ASP A N 1
ATOM 6268 C CA . ASP A 1 808 ? 105.776 -3.753 -5.195 1 47.32 1145 ASP A CA 1
ATOM 6269 C C . ASP A 1 808 ? 106.205 -5.201 -5.444 1 46.42 1145 ASP A C 1
ATOM 6270 O O . ASP A 1 808 ? 107.389 -5.513 -5.318 1 46.91 1145 ASP A O 1
ATOM 6275 N N . VAL A 1 809 ? 105.251 -6.094 -5.723 1 45.16 1146 VAL A N 1
ATOM 6276 C CA . VAL A 1 809 ? 105.504 -7.525 -5.968 1 44.62 1146 VAL A CA 1
ATOM 6277 C C . VAL A 1 809 ? 104.873 -7.786 -7.315 1 43.65 1146 VAL A C 1
ATOM 6278 O O . VAL A 1 809 ? 103.666 -7.609 -7.489 1 43.43 1146 VAL A O 1
ATOM 6282 N N A SER A 1 810 ? 105.698 -8.14 -8.295 0.66 43.44 1147 SER A N 1
ATOM 6283 N N B SER A 1 810 ? 105.705 -8.111 -8.304 0.34 43.4 1147 SER A N 1
ATOM 6284 C CA A SER A 1 810 ? 105.241 -8.278 -9.668 0.66 43.62 1147 SER A CA 1
ATOM 6285 C CA B SER A 1 810 ? 105.241 -8.26 -9.675 0.34 43.57 1147 SER A CA 1
ATOM 6286 C C A SER A 1 810 ? 105.554 -9.624 -10.291 0.66 43.22 1147 SER A C 1
ATOM 6287 C C B SER A 1 810 ? 105.561 -9.605 -10.303 0.34 43.29 1147 SER A C 1
ATOM 6288 O O A SER A 1 810 ? 106.532 -10.282 -9.924 0.66 42.71 1147 SER A O 1
ATOM 6289 O O B SER A 1 810 ? 106.545 -10.251 -9.945 0.34 43.08 1147 SER A O 1
ATOM 6294 N N . GLN A 1 811 ? 104.743 -9.996 -11.282 1 42.95 1148 GLN A N 1
ATOM 6295 C CA . GLN A 1 811 ? 104.953 -11.192 -12.034 1 43.84 1148 GLN A CA 1
ATOM 6296 C C . GLN A 1 811 ? 104.323 -11.052 -13.416 1 45.34 1148 GLN A C 1
ATOM 6297 O O . GLN A 1 811 ? 103.231 -10.497 -13.57 1 45.38 1148 GLN A O 1
ATOM 6303 N N . ARG A 1 812 ? 105.016 -11.576 -14.415 1 45.97 1149 ARG A N 1
ATOM 6304 C CA . ARG A 1 812 ? 104.522 -11.614 -15.766 1 47.32 1149 ARG A CA 1
ATOM 6305 C C . ARG A 1 812 ? 103.37 -12.657 -15.894 1 46.9 1149 ARG A C 1
ATOM 6306 O O . ARG A 1 812 ? 103.43 -13.751 -15.323 1 46.8 1149 ARG A O 1
ATOM 6314 N N . LEU A 1 813 ? 102.338 -12.301 -16.663 1 46.26 1150 LEU A N 1
ATOM 6315 C CA . LEU A 1 813 ? 101.198 -13.145 -16.957 1 45.72 1150 LEU A CA 1
ATOM 6316 C C . LEU A 1 813 ? 101.493 -13.985 -18.195 1 46.22 1150 LEU A C 1
ATOM 6317 O O . LEU A 1 813 ? 102.043 -13.487 -19.184 1 47.25 1150 LEU A O 1
ATOM 6322 N N . THR A 1 814 ? 101.13 -15.257 -18.146 1 45.2 1151 THR A N 1
ATOM 6323 C CA . THR A 1 814 ? 101.356 -16.162 -19.256 1 44.77 1151 THR A CA 1
ATOM 6324 C C . THR A 1 814 ? 100.059 -16.739 -19.797 1 45.16 1151 THR A C 1
ATOM 6325 O O . THR A 1 814 ? 99.021 -16.645 -19.157 1 45.61 1151 THR A O 1
ATOM 6329 N N . ASP A 1 815 ? 100.114 -17.292 -21.002 1 45.31 1152 ASP A N 1
ATOM 6330 C CA . ASP A 1 815 ? 99.046 -18.04 -21.635 1 46.22 1152 ASP A CA 1
ATOM 6331 C C . ASP A 1 815 ? 97.745 -17.282 -21.772 1 46.69 1152 ASP A C 1
ATOM 6332 O O . ASP A 1 815 ? 96.685 -17.896 -21.725 1 47.39 1152 ASP A O 1
ATOM 6337 N N . LEU A 1 816 ? 97.805 -15.963 -21.993 1 46.55 1153 LEU A N 1
ATOM 6338 C CA . LEU A 1 816 ? 96.592 -15.178 -22.217 1 46.9 1153 LEU A CA 1
ATOM 6339 C C . LEU A 1 816 ? 96.202 -15.228 -23.701 1 48.24 1153 LEU A C 1
ATOM 6340 O O . LEU A 1 816 ? 97.068 -15.365 -24.568 1 49.08 1153 LEU A O 1
ATOM 6345 N N . LYS A 1 817 ? 94.908 -15.143 -23.999 1 48.34 1154 LYS A N 1
ATOM 6346 C CA . LYS A 1 817 ? 94.434 -15.125 -25.378 1 48.79 1154 LYS A CA 1
ATOM 6347 C C . LYS A 1 817 ? 94.344 -13.667 -25.761 1 49.75 1154 LYS A C 1
ATOM 6348 O O . LYS A 1 817 ? 93.483 -12.962 -25.246 1 49.79 1154 LYS A O 1
ATOM 6354 N N . ALA A 1 818 ? 95.259 -13.197 -26.629 1 50.4 1155 ALA A N 1
ATOM 6355 C CA . ALA A 1 818 ? 95.311 -11.802 -27.06 1 51.05 1155 ALA A CA 1
ATOM 6356 C C . ALA A 1 818 ? 93.976 -11.303 -27.601 1 51.12 1155 ALA A C 1
ATOM 6357 O O . ALA A 1 818 ? 93.329 -11.984 -28.395 1 51.01 1155 ALA A O 1
ATOM 6359 N N . GLY A 1 819 ? 93.545 -10.155 -27.096 1 51.1 1156 GLY A N 1
ATOM 6360 C CA . GLY A 1 819 ? 92.29 -9.543 -27.497 1 51.79 1156 GLY A CA 1
ATOM 6361 C C . GLY A 1 819 ? 91.09 -9.952 -26.671 1 52.55 1156 GLY A C 1
ATOM 6362 O O . GLY A 1 819 ? 90.014 -9.371 -26.84 1 52.76 1156 GLY A O 1
ATOM 6363 N N . GLN A 1 820 ? 91.25 -10.951 -25.763 1 52.35 1157 GLN A N 1
ATOM 6364 C CA . GLN A 1 820 ? 90.142 -11.407 -24.921 1 52.01 1157 GLN A CA 1
ATOM 6365 C C . GLN A 1 820 ? 90.023 -10.607 -23.643 1 49.93 1157 GLN A C 1
ATOM 6366 O O . GLN A 1 820 ? 91.021 -10.138 -23.113 1 49.36 1157 GLN A O 1
ATOM 6372 N N . LYS A 1 821 ? 88.796 -10.459 -23.141 1 48.72 1158 LYS A N 1
ATOM 6373 C CA . LYS A 1 821 ? 88.564 -9.74 -21.901 1 48.07 1158 LYS A CA 1
ATOM 6374 C C . LYS A 1 821 ? 88.832 -10.668 -20.707 1 47 1158 LYS A C 1
ATOM 6375 O O . LYS A 1 821 ? 88.401 -11.818 -20.693 1 46.6 1158 LYS A O 1
ATOM 6381 N N . TYR A 1 822 ? 89.562 -10.153 -19.71 1 46.07 1159 TYR A N 1
ATOM 6382 C CA . TYR A 1 822 ? 89.93 -10.858 -18.501 1 44.9 1159 TYR A CA 1
ATOM 6383 C C . TYR A 1 822 ? 89.595 -10.052 -17.279 1 44.41 1159 TYR A C 1
ATOM 6384 O O . TYR A 1 822 ? 89.758 -8.836 -17.278 1 45.64 1159 TYR A O 1
ATOM 6393 N N . ALA A 1 823 ? 89.193 -10.731 -16.213 1 42.48 1160 ALA A N 1
ATOM 6394 C CA . ALA A 1 823 ? 89.053 -10.159 -14.889 1 41.25 1160 ALA A CA 1
ATOM 6395 C C . ALA A 1 823 ? 90.244 -10.726 -14.113 1 40.46 1160 ALA A C 1
ATOM 6396 O O . ALA A 1 823 ? 90.656 -11.881 -14.32 1 40.37 1160 ALA A O 1
ATOM 6398 N N . LEU A 1 824 ? 90.833 -9.904 -13.266 1 39.8 1161 LEU A N 1
ATOM 6399 C CA . LEU A 1 824 ? 91.898 -10.341 -12.397 1 39.79 1161 LEU A CA 1
ATOM 6400 C C . LEU A 1 824 ? 91.477 -9.885 -11.023 1 40.62 1161 LEU A C 1
ATOM 6401 O O . LEU A 1 824 ? 91.296 -8.682 -10.797 1 41.46 1161 LEU A O 1
ATOM 6406 N N . TYR A 1 825 ? 91.23 -10.85 -10.121 1 39.68 1162 TYR A N 1
ATOM 6407 C CA . TYR A 1 825 ? 90.885 -10.502 -8.755 1 38.52 1162 TYR A CA 1
ATOM 6408 C C . TYR A 1 825 ? 91.83 -11.174 -7.779 1 38.68 1162 TYR A C 1
ATOM 6409 O O . TYR A 1 825 ? 92.453 -12.185 -8.094 1 39.61 1162 TYR A O 1
ATOM 6418 N N . VAL A 1 826 ? 92.042 -10.544 -6.647 1 37.96 1163 VAL A N 1
ATOM 6419 C CA . VAL A 1 826 ? 92.954 -11.042 -5.624 1 38 1163 VAL A CA 1
ATOM 6420 C C . VAL A 1 826 ? 92.306 -10.744 -4.271 1 38.49 1163 VAL A C 1
ATOM 6421 O O . VAL A 1 826 ? 91.672 -9.697 -4.116 1 38.85 1163 VAL A O 1
ATOM 6425 N N . GLY A 1 827 ? 92.411 -11.67 -3.326 1 38.11 1164 GLY A N 1
ATOM 6426 C CA . GLY A 1 827 ? 91.883 -11.428 -1.991 1 38.83 1164 GLY A CA 1
ATOM 6427 C C . GLY A 1 827 ? 92.789 -10.422 -1.306 1 39 1164 GLY A C 1
ATOM 6428 O O . GLY A 1 827 ? 94.015 -10.568 -1.395 1 39.29 1164 GLY A O 1
ATOM 6429 N N . VAL A 1 828 ? 92.223 -9.364 -0.687 1 38.17 1165 VAL A N 1
ATOM 6430 C CA . VAL A 1 828 ? 93.064 -8.383 0.004 1 38.24 1165 VAL A CA 1
ATOM 6431 C C . VAL A 1 828 ? 92.514 -8.032 1.386 1 38.71 1165 VAL A C 1
ATOM 6432 O O . VAL A 1 828 ? 91.306 -7.893 1.574 1 38.38 1165 VAL A O 1
ATOM 6436 N N . ASP A 1 829 ? 93.417 -7.945 2.372 1 39.32 1166 ASP A N 1
ATOM 6437 C CA . ASP A 1 829 ? 93.102 -7.543 3.736 1 40.45 1166 ASP A CA 1
ATOM 6438 C C . ASP A 1 829 ? 94.1 -6.438 4.073 1 41.29 1166 ASP A C 1
ATOM 6439 O O . ASP A 1 829 ? 95.268 -6.709 4.34 1 41.52 1166 ASP A O 1
ATOM 6444 N N . ASN A 1 830 ? 93.642 -5.197 4.038 1 41.59 1167 ASN A N 1
ATOM 6445 C CA . ASN A 1 830 ? 94.499 -4.05 4.274 1 42.53 1167 ASN A CA 1
ATOM 6446 C C . ASN A 1 830 ? 94.272 -3.438 5.668 1 43.33 1167 ASN A C 1
ATOM 6447 O O . ASN A 1 830 ? 93.172 -2.97 5.988 1 42.66 1167 ASN A O 1
ATOM 6452 N N . ARG A 1 831 ? 95.318 -3.497 6.504 1 44.05 1168 ARG A N 1
ATOM 6453 C CA . ARG A 1 831 ? 95.293 -2.941 7.858 1 45.55 1168 ARG A CA 1
ATOM 6454 C C . ARG A 1 831 ? 95.918 -1.53 7.958 1 47.98 1168 ARG A C 1
ATOM 6455 O O . ARG A 1 831 ? 95.874 -0.893 9.017 1 48.39 1168 ARG A O 1
ATOM 6463 N N . SER A 1 832 ? 96.505 -1.061 6.859 1 49.32 1169 SER A N 1
ATOM 6464 C CA . SER A 1 832 ? 97.132 0.23 6.741 1 50.8 1169 SER A CA 1
ATOM 6465 C C . SER A 1 832 ? 96.138 1.255 6.225 1 52.13 1169 SER A C 1
ATOM 6466 O O . SER A 1 832 ? 95.191 0.908 5.519 1 52.26 1169 SER A O 1
ATOM 6469 N N . THR A 1 833 ? 96.35 2.525 6.587 1 53.13 1170 THR A N 1
ATOM 6470 C CA . THR A 1 833 ? 95.537 3.641 6.084 1 54.43 1170 THR A CA 1
ATOM 6471 C C . THR A 1 833 ? 95.93 3.986 4.62 1 54.48 1170 THR A C 1
ATOM 6472 O O . THR A 1 833 ? 95.08 4.453 3.848 1 54.99 1170 THR A O 1
ATOM 6476 N N . GLY A 1 834 ? 97.185 3.699 4.251 1 53.5 1171 GLY A N 1
ATOM 6477 C CA . GLY A 1 834 ? 97.69 3.871 2.902 1 53.8 1171 GLY A CA 1
ATOM 6478 C C . GLY A 1 834 ? 97.118 2.829 1.963 1 54.24 1171 GLY A C 1
ATOM 6479 O O . GLY A 1 834 ? 96.714 1.748 2.39 1 55.04 1171 GLY A O 1
ATOM 6480 N N . ASP A 1 835 ? 97.055 3.151 0.684 1 53.31 1172 ASP A N 1
ATOM 6481 C CA . ASP A 1 835 ? 96.464 2.287 -0.318 1 52.52 1172 ASP A CA 1
ATOM 6482 C C . ASP A 1 835 ? 97.211 0.999 -0.617 1 51.28 1172 ASP A C 1
ATOM 6483 O O . ASP A 1 835 ? 98.436 0.979 -0.681 1 51.7 1172 ASP A O 1
ATOM 6488 N N . ALA A 1 836 ? 96.442 -0.072 -0.828 1 49.57 1173 ALA A N 1
ATOM 6489 C CA . ALA A 1 836 ? 96.916 -1.376 -1.285 1 48.3 1173 ALA A CA 1
ATOM 6490 C C . ALA A 1 836 ? 96.336 -1.505 -2.703 1 46.6 1173 ALA A C 1
ATOM 6491 O O . ALA A 1 836 ? 95.145 -1.28 -2.9 1 46 1173 ALA A O 1
ATOM 6493 N N . SER A 1 837 ? 97.17 -1.846 -3.68 1 45.9 1174 SER A N 1
ATOM 6494 C CA . SER A 1 837 ? 96.739 -1.878 -5.073 1 45.69 1174 SER A CA 1
ATOM 6495 C C . SER A 1 837 ? 97.033 -3.144 -5.841 1 43.93 1174 SER A C 1
ATOM 6496 O O . SER A 1 837 ? 98.009 -3.841 -5.575 1 43.38 1174 SER A O 1
ATOM 6499 N N . VAL A 1 838 ? 96.217 -3.378 -6.874 1 43.14 1175 VAL A N 1
ATOM 6500 C CA . VAL A 1 838 ? 96.43 -4.411 -7.879 1 42.87 1175 VAL A CA 1
ATOM 6501 C C . VAL A 1 838 ? 96.442 -3.684 -9.246 1 43.78 1175 VAL A C 1
ATOM 6502 O O . VAL A 1 838 ? 95.577 -2.851 -9.518 1 43.92 1175 VAL A O 1
ATOM 6506 N N . THR A 1 839 ? 97.497 -3.887 -10.034 1 44.44 1176 THR A N 1
ATOM 6507 C CA . THR A 1 839 ? 97.662 -3.202 -11.306 1 45.27 1176 THR A CA 1
ATOM 6508 C C . THR A 1 839 ? 98.136 -4.152 -12.389 1 46.81 1176 THR A C 1
ATOM 6509 O O . THR A 1 839 ? 99.042 -4.941 -12.161 1 47.16 1176 THR A O 1
ATOM 6513 N N . VAL A 1 840 ? 97.561 -4.047 -13.582 1 47.61 1177 VAL A N 1
ATOM 6514 C CA . VAL A 1 840 ? 98.033 -4.801 -14.731 1 48.78 1177 VAL A CA 1
ATOM 6515 C C . VAL A 1 840 ? 98.684 -3.784 -15.684 1 50.21 1177 VAL A C 1
ATOM 6516 O O . VAL A 1 840 ? 98.066 -2.776 -16.02 1 50.07 1177 VAL A O 1
ATOM 6520 N N . THR A 1 841 ? 99.947 -4.012 -16.05 1 51.15 1178 THR A N 1
ATOM 6521 C CA . THR A 1 841 ? 100.678 -3.145 -16.967 1 52.37 1178 THR A CA 1
ATOM 6522 C C . THR A 1 841 ? 101.136 -3.923 -18.203 1 53.98 1178 THR A C 1
ATOM 6523 O O . THR A 1 841 ? 101.284 -5.144 -18.171 1 53.61 1178 THR A O 1
ATOM 6527 N N . SER A 1 842 ? 101.356 -3.204 -19.3 1 55.39 1179 SER A N 1
ATOM 6528 C CA . SER A 1 842 ? 101.83 -3.789 -20.546 1 56.84 1179 SER A CA 1
ATOM 6529 C C . SER A 1 842 ? 102.799 -2.796 -21.126 1 58.44 1179 SER A C 1
ATOM 6530 O O . SER A 1 842 ? 102.415 -1.66 -21.393 1 58.52 1179 SER A O 1
ATOM 6533 N N . GLY A 1 843 ? 104.052 -3.207 -21.265 1 59.32 1180 GLY A N 1
ATOM 6534 C CA . GLY A 1 843 ? 105.097 -2.352 -21.804 1 60.72 1180 GLY A CA 1
ATOM 6535 C C . GLY A 1 843 ? 105.283 -1.052 -21.045 1 61.81 1180 GLY A C 1
ATOM 6536 O O . GLY A 1 843 ? 105.453 0.009 -21.655 1 62.5 1180 GLY A O 1
ATOM 6537 N N . GLY A 1 844 ? 105.198 -1.126 -19.72 1 61.43 1181 GLY A N 1
ATOM 6538 C CA . GLY A 1 844 ? 105.346 0.048 -18.873 1 61.39 1181 GLY A CA 1
ATOM 6539 C C . GLY A 1 844 ? 104.072 0.839 -18.644 1 61 1181 GLY A C 1
ATOM 6540 O O . GLY A 1 844 ? 103.942 1.503 -17.61 1 61.65 1181 GLY A O 1
ATOM 6541 N N . LYS A 1 845 ? 103.115 0.777 -19.585 1 59.76 1182 LYS A N 1
ATOM 6542 C CA . LYS A 1 845 ? 101.867 1.518 -19.437 1 59.07 1182 LYS A CA 1
ATOM 6543 C C . LYS A 1 845 ? 100.775 0.716 -18.672 1 57.24 1182 LYS A C 1
ATOM 6544 O O . LYS A 1 845 ? 100.664 -0.496 -18.818 1 57.33 1182 LYS A O 1
ATOM 6550 N N . VAL A 1 846 ? 99.99 1.401 -17.833 1 55.33 1183 VAL A N 1
ATOM 6551 C CA . VAL A 1 846 ? 98.925 0.789 -17.041 1 53.45 1183 VAL A CA 1
ATOM 6552 C C . VAL A 1 846 ? 97.68 0.468 -17.873 1 52.85 1183 VAL A C 1
ATOM 6553 O O . VAL A 1 846 ? 97.063 1.386 -18.408 1 53.55 1183 VAL A O 1
ATOM 6557 N N . LEU A 1 847 ? 97.271 -0.821 -17.942 1 51.28 1184 LEU A N 1
ATOM 6558 C CA . LEU A 1 847 ? 96.029 -1.212 -18.615 1 49.73 1184 LEU A CA 1
ATOM 6559 C C . LEU A 1 847 ? 94.852 -1.09 -17.633 1 48.51 1184 LEU A C 1
ATOM 6560 O O . LEU A 1 847 ? 93.738 -0.769 -18.048 1 48.43 1184 LEU A O 1
ATOM 6565 N N . ALA A 1 848 ? 95.08 -1.423 -16.346 1 47.14 1185 ALA A N 1
ATOM 6566 C CA . ALA A 1 848 ? 94.04 -1.383 -15.316 1 46.23 1185 ALA A CA 1
ATOM 6567 C C . ALA A 1 848 ? 94.659 -1.308 -13.955 1 45.92 1185 ALA A C 1
ATOM 6568 O O . ALA A 1 848 ? 95.719 -1.863 -13.735 1 46.31 1185 ALA A O 1
ATOM 6570 N N . THR A 1 849 ? 93.999 -0.631 -13.032 1 45.48 1186 THR A N 1
ATOM 6571 C CA . THR A 1 849 ? 94.458 -0.529 -11.652 1 45.57 1186 THR A CA 1
ATOM 6572 C C . THR A 1 849 ? 93.254 -0.341 -10.735 1 45.83 1186 THR A C 1
ATOM 6573 O O . THR A 1 849 ? 92.192 0.16 -11.153 1 46.19 1186 THR A O 1
ATOM 6577 N N . ASN A 1 850 ? 93.412 -0.785 -9.486 1 45.28 1187 ASN A N 1
ATOM 6578 C CA . ASN A 1 850 ? 92.414 -0.641 -8.435 1 45.3 1187 ASN A CA 1
ATOM 6579 C C . ASN A 1 850 ? 93.145 -0.584 -7.097 1 46.46 1187 ASN A C 1
ATOM 6580 O O . ASN A 1 850 ? 94.282 -1.049 -6.975 1 46.72 1187 ASN A O 1
ATOM 6585 N N . SER A 1 851 ? 92.511 0.034 -6.111 1 46.99 1188 SER A N 1
ATOM 6586 C CA . SER A 1 851 ? 93.071 0.239 -4.793 1 48.06 1188 SER A CA 1
ATOM 6587 C C . SER A 1 851 ? 92.019 0.127 -3.699 1 47.85 1188 SER A C 1
ATOM 6588 O O . SER A 1 851 ? 90.824 0.353 -3.913 1 47.79 1188 SER A O 1
ATOM 6591 N N . THR A 1 852 ? 92.493 -0.174 -2.503 1 47.35 1189 THR A N 1
ATOM 6592 C CA . THR A 1 852 ? 91.675 -0.166 -1.31 1 47.16 1189 THR A CA 1
ATOM 6593 C C . THR A 1 852 ? 92.435 0.616 -0.243 1 46.89 1189 THR A C 1
ATOM 6594 O O . THR A 1 852 ? 93.672 0.574 -0.166 1 46.41 1189 THR A O 1
ATOM 6598 N N . GLY A 1 853 ? 91.684 1.345 0.565 1 46.95 1190 GLY A N 1
ATOM 6599 C CA . GLY A 1 853 ? 92.24 1.96 1.755 1 47.06 1190 GLY A CA 1
ATOM 6600 C C . GLY A 1 853 ? 92.182 0.897 2.847 1 47.72 1190 GLY A C 1
ATOM 6601 O O . GLY A 1 853 ? 92.208 -0.314 2.566 1 47.59 1190 GLY A O 1
ATOM 6602 N N . LYS A 1 854 ? 92.039 1.313 4.112 1 48.01 1191 LYS A N 1
ATOM 6603 C CA . LYS A 1 854 ? 91.889 0.363 5.209 1 48.04 1191 LYS A CA 1
ATOM 6604 C C . LYS A 1 854 ? 90.585 -0.436 4.979 1 47.18 1191 LYS A C 1
ATOM 6605 O O . LYS A 1 854 ? 89.577 0.146 4.557 1 47.2 1191 LYS A O 1
ATOM 6611 N N . SER A 1 855 ? 90.674 -1.776 5.088 1 45.91 1192 SER A N 1
ATOM 6612 C CA . SER A 1 855 ? 89.541 -2.673 4.89 1 44.81 1192 SER A CA 1
ATOM 6613 C C . SER A 1 855 ? 88.468 -2.394 5.934 1 44.37 1192 SER A C 1
ATOM 6614 O O . SER A 1 855 ? 88.803 -2.115 7.087 1 44.61 1192 SER A O 1
ATOM 6617 N N . ILE A 1 856 ? 87.186 -2.388 5.517 1 43.47 1193 ILE A N 1
ATOM 6618 C CA . ILE A 1 856 ? 86.072 -2.047 6.398 1 43.29 1193 ILE A CA 1
ATOM 6619 C C . ILE A 1 856 ? 85.056 -3.188 6.612 1 43.63 1193 ILE A C 1
ATOM 6620 O O . ILE A 1 856 ? 84.085 -3.013 7.359 1 43.72 1193 ILE A O 1
ATOM 6625 N N . ALA A 1 857 ? 85.226 -4.322 5.915 1 43.36 1194 ALA A N 1
ATOM 6626 C CA . ALA A 1 857 ? 84.259 -5.42 5.994 1 42.93 1194 ALA A CA 1
ATOM 6627 C C . ALA A 1 857 ? 84.921 -6.764 6.306 1 42.79 1194 ALA A C 1
ATOM 6628 O O . ALA A 1 857 ? 85.708 -7.273 5.502 1 43.12 1194 ALA A O 1
ATOM 6630 N N . LYS A 1 858 ? 84.596 -7.342 7.468 1 42.2 1195 LYS A N 1
ATOM 6631 C CA . LYS A 1 858 ? 85.126 -8.651 7.878 1 41.95 1195 LYS A CA 1
ATOM 6632 C C . LYS A 1 858 ? 84.626 -9.752 6.935 1 41.51 1195 LYS A C 1
ATOM 6633 O O . LYS A 1 858 ? 83.591 -9.584 6.29 1 41.3 1195 LYS A O 1
ATOM 6639 N N . ASN A 1 859 ? 85.387 -10.848 6.809 1 41.05 1196 ASN A N 1
ATOM 6640 C CA . ASN A 1 859 ? 84.986 -11.934 5.918 1 40.77 1196 ASN A CA 1
ATOM 6641 C C . ASN A 1 859 ? 84.128 -12.949 6.679 1 40.79 1196 ASN A C 1
ATOM 6642 O O . ASN A 1 859 ? 84.573 -13.46 7.699 1 40.78 1196 ASN A O 1
ATOM 6647 N N . TYR A 1 860 ? 82.898 -13.235 6.197 1 40.47 1197 TYR A N 1
ATOM 6648 C CA . TYR A 1 860 ? 81.994 -14.165 6.891 1 40.29 1197 TYR A CA 1
ATOM 6649 C C . TYR A 1 860 ? 81.693 -15.433 6.092 1 39.66 1197 TYR A C 1
ATOM 6650 O O . TYR A 1 860 ? 80.669 -16.07 6.326 1 39.91 1197 TYR A O 1
ATOM 6659 N N . ILE A 1 861 ? 82.57 -15.791 5.14 1 38.47 1198 ILE A N 1
ATOM 6660 C CA . ILE A 1 861 ? 82.385 -16.938 4.256 1 37.2 1198 ILE A CA 1
ATOM 6661 C C . ILE A 1 861 ? 83.013 -18.167 4.9 1 36.66 1198 ILE A C 1
ATOM 6662 O O . ILE A 1 861 ? 84.223 -18.335 4.86 1 36.94 1198 ILE A O 1
ATOM 6667 N N . LYS A 1 862 ? 82.195 -19.004 5.511 1 36.1 1199 LYS A N 1
ATOM 6668 C CA . LYS A 1 862 ? 82.62 -20.218 6.217 1 35.62 1199 LYS A CA 1
ATOM 6669 C C . LYS A 1 862 ? 83.54 -21.145 5.392 1 35.8 1199 LYS A C 1
ATOM 6670 O O . LYS A 1 862 ? 84.604 -21.538 5.893 1 36.6 1199 LYS A O 1
ATOM 6676 N N . ALA A 1 863 ? 83.167 -21.466 4.129 1 34.66 1200 ALA A N 1
ATOM 6677 C CA . ALA A 1 863 ? 83.986 -22.364 3.282 1 34.27 1200 ALA A CA 1
ATOM 6678 C C . ALA A 1 863 ? 85.252 -21.697 2.688 1 34.39 1200 ALA A C 1
ATOM 6679 O O . ALA A 1 863 ? 85.99 -22.33 1.942 1 35.09 1200 ALA A O 1
ATOM 6681 N N . TYR A 1 864 ? 85.507 -20.436 3.027 1 33.97 1201 TYR A N 1
ATOM 6682 C CA . TYR A 1 864 ? 86.625 -19.681 2.515 1 34.22 1201 TYR A CA 1
ATOM 6683 C C . TYR A 1 864 ? 87.829 -19.729 3.455 1 34.92 1201 TYR A C 1
ATOM 6684 O O . TYR A 1 864 ? 87.68 -19.625 4.667 1 35.04 1201 TYR A O 1
ATOM 6693 N N . GLY A 1 865 ? 89.015 -19.868 2.87 1 35.5 1202 GLY A N 1
ATOM 6694 C CA . GLY A 1 865 ? 90.284 -19.985 3.57 1 36.74 1202 GLY A CA 1
ATOM 6695 C C . GLY A 1 865 ? 90.737 -18.801 4.4 1 38.16 1202 GLY A C 1
ATOM 6696 O O . GLY A 1 865 ? 91.667 -18.938 5.206 1 38.96 1202 GLY A O 1
ATOM 6697 N N . HIS A 1 866 ? 90.105 -17.625 4.229 1 37.48 1203 HIS A N 1
ATOM 6698 C CA . HIS A 1 866 ? 90.495 -16.437 5.003 1 36.47 1203 HIS A CA 1
ATOM 6699 C C . HIS A 1 866 ? 89.301 -15.706 5.62 1 36.69 1203 HIS A C 1
ATOM 6700 O O . HIS A 1 866 ? 89.24 -14.49 5.565 1 36.99 1203 HIS A O 1
ATOM 6707 N N . ASN A 1 867 ? 88.35 -16.439 6.213 1 37.26 1204 ASN A N 1
ATOM 6708 C CA . ASN A 1 867 ? 87.206 -15.814 6.893 1 38.14 1204 ASN A CA 1
ATOM 6709 C C . ASN A 1 867 ? 87.671 -15.239 8.272 1 39.75 1204 ASN A C 1
ATOM 6710 O O . ASN A 1 867 ? 88.789 -15.523 8.724 1 39.82 1204 ASN A O 1
ATOM 6715 N N . THR A 1 868 ? 86.841 -14.43 8.929 1 40.7 1205 THR A N 1
ATOM 6716 C CA . THR A 1 868 ? 87.234 -13.725 10.157 1 41.77 1205 THR A CA 1
ATOM 6717 C C . THR A 1 868 ? 87.473 -14.663 11.367 1 43.33 1205 THR A C 1
ATOM 6718 O O . THR A 1 868 ? 87.927 -14.192 12.409 1 44.26 1205 THR A O 1
ATOM 6722 N N . ASN A 1 869 ? 87.273 -15.986 11.214 1 43.63 1206 ASN A N 1
ATOM 6723 C CA . ASN A 1 869 ? 87.651 -16.932 12.283 1 43.45 1206 ASN A CA 1
ATOM 6724 C C . ASN A 1 869 ? 89.048 -17.501 12.068 1 44.45 1206 ASN A C 1
ATOM 6725 O O . ASN A 1 869 ? 89.472 -18.285 12.9 1 44.68 1206 ASN A O 1
ATOM 6730 N N . SER A 1 870 ? 89.754 -17.137 10.971 1 45.18 1207 SER A N 1
ATOM 6731 C CA . SER A 1 870 ? 91.06 -17.691 10.649 1 46.54 1207 SER A CA 1
ATOM 6732 C C . SER A 1 870 ? 92.26 -16.864 11.061 1 48.29 1207 SER A C 1
ATOM 6733 O O . SER A 1 870 ? 93.374 -17.265 10.712 1 50.28 1207 SER A O 1
ATOM 6736 N N . ASN A 1 871 ? 92.072 -15.721 11.73 1 47.49 1208 ASN A N 1
ATOM 6737 C CA . ASN A 1 871 ? 93.176 -14.901 12.236 1 47.7 1208 ASN A CA 1
ATOM 6738 C C . ASN A 1 871 ? 94.232 -14.448 11.206 1 47.25 1208 ASN A C 1
ATOM 6739 O O . ASN A 1 871 ? 95.379 -14.905 11.246 1 47.36 1208 ASN A O 1
ATOM 6744 N N . THR A 1 872 ? 93.867 -13.5 10.334 1 46.56 1209 THR A N 1
ATOM 6745 C CA . THR A 1 872 ? 94.846 -12.915 9.413 1 46.3 1209 THR A CA 1
ATOM 6746 C C . THR A 1 872 ? 95.792 -12.031 10.264 1 46.26 1209 THR A C 1
ATOM 6747 O O . THR A 1 872 ? 97.013 -12.141 10.18 1 45.88 1209 THR A O 1
ATOM 6751 N N . GLU A 1 873 ? 95.2 -11.231 11.152 1 46.54 1210 GLU A N 1
ATOM 6752 C CA . GLU A 1 873 ? 95.904 -10.395 12.105 1 47.54 1210 GLU A CA 1
ATOM 6753 C C . GLU A 1 873 ? 94.923 -9.931 13.165 1 48.27 1210 GLU A C 1
ATOM 6754 O O . GLU A 1 873 ? 93.8 -9.521 12.845 1 48.25 1210 GLU A O 1
ATOM 6760 N N . ASN A 1 874 ? 95.341 -10.017 14.423 1 48.89 1211 ASN A N 1
ATOM 6761 C CA . ASN A 1 874 ? 94.578 -9.5 15.552 1 50.15 1211 ASN A CA 1
ATOM 6762 C C . ASN A 1 874 ? 93.211 -10.173 15.777 1 49.52 1211 ASN A C 1
ATOM 6763 O O . ASN A 1 874 ? 92.254 -9.525 16.226 1 50.01 1211 ASN A O 1
ATOM 6768 N N . GLY A 1 875 ? 93.135 -11.46 15.461 1 48.1 1212 GLY A N 1
ATOM 6769 C CA . GLY A 1 875 ? 91.924 -12.241 15.641 1 47.03 1212 GLY A CA 1
ATOM 6770 C C . GLY A 1 875 ? 90.806 -11.86 14.709 1 46.14 1212 GLY A C 1
ATOM 6771 O O . GLY A 1 875 ? 89.64 -11.97 15.075 1 46.76 1212 GLY A O 1
ATOM 6772 N N . SER A 1 876 ? 91.14 -11.441 13.491 1 44.99 1213 SER A N 1
ATOM 6773 C CA . SER A 1 876 ? 90.117 -11.092 12.499 1 43.91 1213 SER A CA 1
ATOM 6774 C C . SER A 1 876 ? 90.635 -11.23 11.081 1 42.12 1213 SER A C 1
ATOM 6775 O O . SER A 1 876 ? 91.844 -11.358 10.861 1 42.58 1213 SER A O 1
ATOM 6778 N N . SER A 1 877 ? 89.719 -11.217 10.115 1 40.14 1214 SER A N 1
ATOM 6779 C CA . SER A 1 877 ? 90.087 -11.245 8.716 1 39.08 1214 SER A CA 1
ATOM 6780 C C . SER A 1 877 ? 89.117 -10.411 7.952 1 38.7 1214 SER A C 1
ATOM 6781 O O . SER A 1 877 ? 87.904 -10.573 8.069 1 39.63 1214 SER A O 1
ATOM 6784 N N . TYR A 1 878 ? 89.655 -9.472 7.211 1 37.51 1215 TYR A N 1
ATOM 6785 C CA . TYR A 1 878 ? 88.915 -8.548 6.366 1 36.99 1215 TYR A CA 1
ATOM 6786 C C . TYR A 1 878 ? 89.097 -8.881 4.892 1 36.41 1215 TYR A C 1
ATOM 6787 O O . TYR A 1 878 ? 88.797 -8.031 4.059 1 37.58 1215 TYR A O 1
ATOM 6796 N N . PHE A 1 879 ? 89.569 -10.095 4.54 1 35.14 1216 PHE A N 1
ATOM 6797 C CA . PHE A 1 879 ? 89.795 -10.494 3.154 1 35.34 1216 PHE A CA 1
ATOM 6798 C C . PHE A 1 879 ? 88.544 -10.323 2.325 1 36.25 1216 PHE A C 1
ATOM 6799 O O . PHE A 1 879 ? 87.463 -10.675 2.788 1 36.64 1216 PHE A O 1
ATOM 6807 N N . GLN A 1 880 ? 88.669 -9.625 1.201 1 36.18 1217 GLN A N 1
ATOM 6808 C CA . GLN A 1 880 ? 87.604 -9.403 0.215 1 36.43 1217 GLN A CA 1
ATOM 6809 C C . GLN A 1 880 ? 88.293 -9.3 -1.126 1 37.1 1217 GLN A C 1
ATOM 6810 O O . GLN A 1 880 ? 89.429 -8.83 -1.185 1 36.62 1217 GLN A O 1
ATOM 6816 N N . ASN A 1 881 ? 87.653 -9.791 -2.207 1 38.14 1218 ASN A N 1
ATOM 6817 C CA . ASN A 1 881 ? 88.293 -9.773 -3.533 1 39.03 1218 ASN A CA 1
ATOM 6818 C C . ASN A 1 881 ? 88.304 -8.38 -4.195 1 40.26 1218 ASN A C 1
ATOM 6819 O O . ASN A 1 881 ? 87.278 -7.676 -4.188 1 40.59 1218 ASN A O 1
ATOM 6824 N N . MET A 1 882 ? 89.483 -7.974 -4.724 1 39.94 1219 MET A N 1
ATOM 6825 C CA . MET A 1 882 ? 89.671 -6.691 -5.394 1 40.58 1219 MET A CA 1
ATOM 6826 C C . MET A 1 882 ? 89.888 -6.982 -6.861 1 41.57 1219 MET A C 1
ATOM 6827 O O . MET A 1 882 ? 90.778 -7.753 -7.202 1 42 1219 MET A O 1
ATOM 6832 N N . TYR A 1 883 ? 89.058 -6.394 -7.73 1 41.37 1220 TYR A N 1
ATOM 6833 C CA . TYR A 1 883 ? 89.053 -6.644 -9.165 1 41.42 1220 TYR A CA 1
ATOM 6834 C C . TYR A 1 883 ? 89.68 -5.57 -10.008 1 43.48 1220 TYR A C 1
ATOM 6835 O O . TYR A 1 883 ? 89.566 -4.387 -9.702 1 44.63 1220 TYR A O 1
ATOM 6844 N N . VAL A 1 884 ? 90.266 -5.983 -11.128 1 43.7 1221 VAL A N 1
ATOM 6845 C CA . VAL A 1 884 ? 90.722 -5.145 -12.226 1 44.24 1221 VAL A CA 1
ATOM 6846 C C . VAL A 1 884 ? 90.243 -5.863 -13.488 1 45.37 1221 VAL A C 1
ATOM 6847 O O . VAL A 1 884 ? 90.156 -7.096 -13.516 1 45.7 1221 VAL A O 1
ATOM 6851 N N . PHE A 1 885 ? 89.903 -5.098 -14.525 1 45.62 1222 PHE A N 1
ATOM 6852 C CA . PHE A 1 885 ? 89.437 -5.668 -15.778 1 45.74 1222 PHE A CA 1
ATOM 6853 C C . PHE A 1 885 ? 90.322 -5.159 -16.891 1 47.39 1222 PHE A C 1
ATOM 6854 O O . PHE A 1 885 ? 90.614 -3.965 -16.938 1 48.09 1222 PHE A O 1
ATOM 6862 N N . PHE A 1 886 ? 90.78 -6.05 -17.771 1 47.72 1223 PHE A N 1
ATOM 6863 C CA . PHE A 1 886 ? 91.652 -5.648 -18.878 1 48.13 1223 PHE A CA 1
ATOM 6864 C C . PHE A 1 886 ? 91.474 -6.539 -20.125 1 49.09 1223 PHE A C 1
ATOM 6865 O O . PHE A 1 886 ? 90.861 -7.604 -20.05 1 49.29 1223 PHE A O 1
ATOM 6873 N N . THR A 1 887 ? 91.956 -6.075 -21.279 1 49.33 1224 THR A N 1
ATOM 6874 C CA . THR A 1 887 ? 91.918 -6.866 -22.504 1 50 1224 THR A CA 1
ATOM 6875 C C . THR A 1 887 ? 93.352 -7.304 -22.714 1 50.34 1224 THR A C 1
ATOM 6876 O O . THR A 1 887 ? 94.252 -6.467 -22.613 1 50.68 1224 THR A O 1
ATOM 6880 N N . ALA A 1 888 ? 93.6 -8.609 -22.92 1 50.8 1225 ALA A N 1
ATOM 6881 C CA . ALA A 1 888 ? 94.972 -9.097 -23.078 1 52.43 1225 ALA A CA 1
ATOM 6882 C C . ALA A 1 888 ? 95.618 -8.458 -24.315 1 54.88 1225 ALA A C 1
ATOM 6883 O O . ALA A 1 888 ? 95.006 -8.412 -25.377 1 55.32 1225 ALA A O 1
ATOM 6885 N N . PRO A 1 889 ? 96.775 -7.812 -24.14 1 56.27 1226 PRO A N 1
ATOM 6886 C CA . PRO A 1 889 ? 97.39 -7.093 -25.267 1 57.72 1226 PRO A CA 1
ATOM 6887 C C . PRO A 1 889 ? 97.841 -7.977 -26.412 1 60.1 1226 PRO A C 1
ATOM 6888 O O . PRO A 1 889 ? 98.184 -9.133 -26.181 1 60.86 1226 PRO A O 1
ATOM 6892 N N . GLU A 1 890 ? 97.878 -7.427 -27.642 1 61.44 1227 GLU A N 1
ATOM 6893 C CA . GLU A 1 890 ? 98.344 -8.164 -28.828 1 62.95 1227 GLU A CA 1
ATOM 6894 C C . GLU A 1 890 ? 99.842 -8.518 -28.718 1 63.29 1227 GLU A C 1
ATOM 6895 O O . GLU A 1 890 ? 100.263 -9.58 -29.191 1 63.15 1227 GLU A O 1
ATOM 6901 N N . ASN A 1 891 ? 100.627 -7.664 -28.029 1 63.52 1228 ASN A N 1
ATOM 6902 C CA . ASN A 1 891 ? 102.046 -7.918 -27.775 1 64.55 1228 ASN A CA 1
ATOM 6903 C C . ASN A 1 891 ? 102.296 -9.126 -26.866 1 65.06 1228 ASN A C 1
ATOM 6904 O O . ASN A 1 891 ? 103.419 -9.621 -26.836 1 65.96 1228 ASN A O 1
ATOM 6909 N N . GLY A 1 892 ? 101.269 -9.597 -26.147 1 64.09 1229 GLY A N 1
ATOM 6910 C CA . GLY A 1 892 ? 101.392 -10.721 -25.226 1 63.49 1229 GLY A CA 1
ATOM 6911 C C . GLY A 1 892 ? 102.223 -10.397 -23.999 1 62.84 1229 GLY A C 1
ATOM 6912 O O . GLY A 1 892 ? 102.691 -11.296 -23.3 1 63.27 1229 GLY A O 1
ATOM 6913 N N . ASP A 1 893 ? 102.421 -9.11 -23.728 1 61.65 1230 ASP A N 1
ATOM 6914 C CA . ASP A 1 893 ? 103.217 -8.649 -22.616 1 60.95 1230 ASP A CA 1
ATOM 6915 C C . ASP A 1 893 ? 102.286 -8.007 -21.601 1 58.95 1230 ASP A C 1
ATOM 6916 O O . ASP A 1 893 ? 101.855 -6.881 -21.817 1 60.16 1230 ASP A O 1
ATOM 6921 N N . ALA A 1 894 ? 101.968 -8.718 -20.508 1 55.82 1231 ALA A N 1
ATOM 6922 C CA . ALA A 1 894 ? 101.149 -8.213 -19.404 1 53.03 1231 ALA A CA 1
ATOM 6923 C C . ALA A 1 894 ? 101.784 -8.666 -18.084 1 50.74 1231 ALA A C 1
ATOM 6924 O O . ALA A 1 894 ? 102.348 -9.756 -17.997 1 50.61 1231 ALA A O 1
ATOM 6926 N N . THR A 1 895 ? 101.738 -7.804 -17.082 1 48.58 1232 THR A N 1
ATOM 6927 C CA . THR A 1 895 ? 102.349 -8.044 -15.788 1 47.19 1232 THR A CA 1
ATOM 6928 C C . THR A 1 895 ? 101.399 -7.591 -14.694 1 46.21 1232 THR A C 1
ATOM 6929 O O . THR A 1 895 ? 100.806 -6.511 -14.816 1 46.78 1232 THR A O 1
ATOM 6933 N N . VAL A 1 896 ? 101.26 -8.385 -13.612 1 44.15 1233 VAL A N 1
ATOM 6934 C CA . VAL A 1 896 ? 100.435 -7.967 -12.485 1 42.87 1233 VAL A CA 1
ATOM 6935 C C . VAL A 1 896 ? 101.354 -7.481 -11.357 1 42.62 1233 VAL A C 1
ATOM 6936 O O . VAL A 1 896 ? 102.407 -8.074 -11.132 1 42.55 1233 VAL A O 1
ATOM 6940 N N . THR A 1 897 ? 100.982 -6.377 -10.683 1 42.35 1234 THR A N 1
ATOM 6941 C CA . THR A 1 897 ? 101.722 -5.857 -9.548 1 42.9 1234 THR A CA 1
ATOM 6942 C C . THR A 1 897 ? 100.763 -5.701 -8.372 1 43.58 1234 THR A C 1
ATOM 6943 O O . THR A 1 897 ? 99.666 -5.158 -8.518 1 43.05 1234 THR A O 1
ATOM 6947 N N . LEU A 1 898 ? 101.179 -6.213 -7.206 1 44.18 1235 LEU A N 1
ATOM 6948 C CA . LEU A 1 898 ? 100.474 -6.052 -5.942 1 45.51 1235 LEU A CA 1
ATOM 6949 C C . LEU A 1 898 ? 101.357 -5.08 -5.151 1 47.07 1235 LEU A C 1
ATOM 6950 O O . LEU A 1 898 ? 102.572 -5.295 -5.09 1 47.39 1235 LEU A O 1
ATOM 6955 N N . SER A 1 899 ? 100.793 -3.986 -4.619 1 48.3 1236 SER A N 1
ATOM 6956 C CA . SER A 1 899 ? 101.624 -3.015 -3.909 1 50.59 1236 SER A CA 1
ATOM 6957 C C . SER A 1 899 ? 100.984 -2.348 -2.708 1 53.39 1236 SER A C 1
ATOM 6958 O O . SER A 1 899 ? 99.768 -2.324 -2.566 1 53.28 1236 SER A O 1
ATOM 6961 N N . HIS A 1 900 ? 101.836 -1.828 -1.828 1 55.89 1237 HIS A N 1
ATOM 6962 C CA . HIS A 1 900 ? 101.449 -1.025 -0.696 1 59.45 1237 HIS A CA 1
ATOM 6963 C C . HIS A 1 900 ? 102.145 0.336 -0.947 1 62.65 1237 HIS A C 1
ATOM 6964 O O . HIS A 1 900 ? 103.363 0.392 -1.111 1 62.66 1237 HIS A O 1
ATOM 6971 N N . LYS A 1 901 ? 101.362 1.41 -1.083 1 65 1238 LYS A N 1
ATOM 6972 C CA . LYS A 1 901 ? 101.9 2.728 -1.414 1 67.54 1238 LYS A CA 1
ATOM 6973 C C . LYS A 1 901 ? 102.516 3.44 -0.226 1 68.47 1238 LYS A C 1
ATOM 6974 O O . LYS A 1 901 ? 103.626 3.967 -0.33 1 69.12 1238 LYS A O 1
ATOM 6980 N N . SER A 1 902 ? 101.782 3.489 0.887 1 68.54 1239 SER A N 1
ATOM 6981 C CA . SER A 1 902 ? 102.188 4.182 2.104 1 69.11 1239 SER A CA 1
ATOM 6982 C C . SER A 1 902 ? 103.514 3.674 2.663 1 69.67 1239 SER A C 1
ATOM 6983 O O . SER A 1 902 ? 103.963 2.586 2.311 1 70.43 1239 SER A O 1
ATOM 6986 N N . THR A 1 903 ? 104.15 4.46 3.52 1 69.37 1240 THR A N 1
ATOM 6987 C CA . THR A 1 903 ? 105.446 4.09 4.079 1 69.59 1240 THR A CA 1
ATOM 6988 C C . THR A 1 903 ? 105.358 3.733 5.599 1 69.2 1240 THR A C 1
ATOM 6989 O O . THR A 1 903 ? 106.394 3.493 6.232 1 69.73 1240 THR A O 1
ATOM 6993 N N . ASP A 1 904 ? 104.117 3.619 6.151 1 67.92 1241 ASP A N 1
ATOM 6994 C CA . ASP A 1 904 ? 103.828 3.263 7.552 1 67.03 1241 ASP A CA 1
ATOM 6995 C C . ASP A 1 904 ? 104.14 1.766 7.861 1 65.41 1241 ASP A C 1
ATOM 6996 O O . ASP A 1 904 ? 104.426 0.981 6.946 1 66.15 1241 ASP A O 1
ATOM 7001 N N . GLY A 1 905 ? 104.071 1.386 9.135 1 62.94 1242 GLY A N 1
ATOM 7002 C CA . GLY A 1 905 ? 104.4 0.024 9.542 1 61.09 1242 GLY A CA 1
ATOM 7003 C C . GLY A 1 905 ? 103.287 -1.002 9.482 1 58.48 1242 GLY A C 1
ATOM 7004 O O . GLY A 1 905 ? 103.533 -2.175 9.744 1 58.74 1242 GLY A O 1
ATOM 7005 N N . ALA A 1 906 ? 102.059 -0.581 9.156 1 56 1243 ALA A N 1
ATOM 7006 C CA . ALA A 1 906 ? 100.92 -1.485 9.103 1 54.04 1243 ALA A CA 1
ATOM 7007 C C . ALA A 1 906 ? 100.945 -2.402 7.887 1 52.95 1243 ALA A C 1
ATOM 7008 O O . ALA A 1 906 ? 101.483 -2.059 6.836 1 53.53 1243 ALA A O 1
ATOM 7010 N N . HIS A 1 907 ? 100.352 -3.577 8.042 1 51.34 1244 HIS A N 1
ATOM 7011 C CA . HIS A 1 907 ? 100.378 -4.636 7.05 1 49.73 1244 HIS A CA 1
ATOM 7012 C C . HIS A 1 907 ? 99.24 -4.689 6.023 1 47.74 1244 HIS A C 1
ATOM 7013 O O . HIS A 1 907 ? 98.077 -4.39 6.317 1 47.49 1244 HIS A O 1
ATOM 7020 N N . THR A 1 908 ? 99.585 -5.19 4.832 1 46.15 1245 THR A N 1
ATOM 7021 C CA . THR A 1 908 ? 98.62 -5.501 3.793 1 45.2 1245 THR A CA 1
ATOM 7022 C C . THR A 1 908 ? 98.79 -6.992 3.47 1 43.75 1245 THR A C 1
ATOM 7023 O O . THR A 1 908 ? 99.906 -7.465 3.28 1 43.16 1245 THR A O 1
ATOM 7027 N N . TYR A 1 909 ? 97.689 -7.728 3.432 1 42.92 1246 TYR A N 1
ATOM 7028 C CA . TYR A 1 909 ? 97.711 -9.149 3.121 1 42.81 1246 TYR A CA 1
ATOM 7029 C C . TYR A 1 909 ? 97.039 -9.357 1.792 1 41.54 1246 TYR A C 1
ATOM 7030 O O . TYR A 1 909 ? 95.97 -8.818 1.556 1 41.55 1246 TYR A O 1
ATOM 7039 N N . PHE A 1 910 ? 97.651 -10.151 0.942 1 40.48 1247 PHE A N 1
ATOM 7040 C CA . PHE A 1 910 ? 97.11 -10.526 -0.352 1 40.66 1247 PHE A CA 1
ATOM 7041 C C . PHE A 1 910 ? 97.18 -12.039 -0.457 1 40.14 1247 PHE A C 1
ATOM 7042 O O . PHE A 1 910 ? 98.096 -12.656 0.092 1 40.43 1247 PHE A O 1
ATOM 7050 N N . ASP A 1 911 ? 96.281 -12.637 -1.237 1 39.54 1248 ASP A N 1
ATOM 7051 C CA . ASP A 1 911 ? 96.327 -14.069 -1.514 1 39.45 1248 ASP A CA 1
ATOM 7052 C C . ASP A 1 911 ? 95.434 -14.4 -2.694 1 40.47 1248 ASP A C 1
ATOM 7053 O O . ASP A 1 911 ? 94.465 -13.686 -2.953 1 41.36 1248 ASP A O 1
ATOM 7058 N N . ASP A 1 912 ? 95.764 -15.479 -3.412 1 40.18 1249 ASP A N 1
ATOM 7059 C CA . ASP A 1 912 ? 94.985 -16.051 -4.497 1 40.5 1249 ASP A CA 1
ATOM 7060 C C . ASP A 1 912 ? 94.766 -15.127 -5.68 1 41.37 1249 ASP A C 1
ATOM 7061 O O . ASP A 1 912 ? 93.641 -14.678 -5.931 1 42.27 1249 ASP A O 1
ATOM 7066 N N . VAL A 1 913 ? 95.833 -14.9 -6.462 1 40.72 1250 VAL A N 1
ATOM 7067 C CA . VAL A 1 913 ? 95.736 -14.081 -7.652 1 40.06 1250 VAL A CA 1
ATOM 7068 C C . VAL A 1 913 ? 95.016 -14.897 -8.701 1 39.86 1250 VAL A C 1
ATOM 7069 O O . VAL A 1 913 ? 95.454 -15.997 -9.041 1 40.11 1250 VAL A O 1
ATOM 7073 N N . ARG A 1 914 ? 93.835 -14.421 -9.128 1 39.13 1251 ARG A N 1
ATOM 7074 C CA . ARG A 1 914 ? 93.032 -15.157 -10.093 1 38.39 1251 ARG A CA 1
ATOM 7075 C C . ARG A 1 914 ? 92.762 -14.371 -11.377 1 38.76 1251 ARG A C 1
ATOM 7076 O O . ARG A 1 914 ? 92.071 -13.351 -11.332 1 39.17 1251 ARG A O 1
ATOM 7084 N N . ILE A 1 915 ? 93.301 -14.863 -12.507 1 37.87 1252 ILE A N 1
ATOM 7085 C CA . ILE A 1 915 ? 93.111 -14.304 -13.829 1 38.48 1252 ILE A CA 1
ATOM 7086 C C . ILE A 1 915 ? 92.128 -15.22 -14.538 1 40 1252 ILE A C 1
ATOM 7087 O O . ILE A 1 915 ? 92.413 -16.401 -14.742 1 40.28 1252 ILE A O 1
ATOM 7092 N N . VAL A 1 916 ? 90.961 -14.699 -14.874 1 40.48 1253 VAL A N 1
ATOM 7093 C CA . VAL A 1 916 ? 89.917 -15.507 -15.483 1 41.19 1253 VAL A CA 1
ATOM 7094 C C . VAL A 1 916 ? 89.293 -14.778 -16.663 1 42.52 1253 VAL A C 1
ATOM 7095 O O . VAL A 1 916 ? 89.254 -13.561 -16.659 1 43.35 1253 VAL A O 1
ATOM 7099 N N . GLU A 1 917 ? 88.848 -15.494 -17.699 1 43.21 1254 GLU A N 1
ATOM 7100 C CA . GLU A 1 917 ? 88.159 -14.858 -18.838 1 44.25 1254 GLU A CA 1
ATOM 7101 C C . GLU A 1 917 ? 86.826 -14.378 -18.331 1 45.41 1254 GLU A C 1
ATOM 7102 O O . GLU A 1 917 ? 86.15 -15.113 -17.607 1 46.25 1254 GLU A O 1
ATOM 7108 N N . ASN A 1 918 ? 86.483 -13.128 -18.627 1 45.25 1255 ASN A N 1
ATOM 7109 C CA . ASN A 1 918 ? 85.261 -12.55 -18.108 1 45.37 1255 ASN A CA 1
ATOM 7110 C C . ASN A 1 918 ? 84.808 -11.461 -19.042 1 45.69 1255 ASN A C 1
ATOM 7111 O O . ASN A 1 918 ? 85.633 -10.671 -19.49 1 45.9 1255 ASN A O 1
ATOM 7116 N N . GLN A 1 919 ? 83.505 -11.413 -19.347 1 45.53 1256 GLN A N 1
ATOM 7117 C CA . GLN A 1 919 ? 82.975 -10.434 -20.296 1 45.91 1256 GLN A CA 1
ATOM 7118 C C . GLN A 1 919 ? 82.304 -9.224 -19.649 1 46.83 1256 GLN A C 1
ATOM 7119 O O . GLN A 1 919 ? 81.624 -8.48 -20.35 1 47.58 1256 GLN A O 1
ATOM 7125 N N . TYR A 1 920 ? 82.462 -9.028 -18.334 1 46.75 1257 TYR A N 1
ATOM 7126 C CA . TYR A 1 920 ? 81.839 -7.892 -17.648 1 46.86 1257 TYR A CA 1
ATOM 7127 C C . TYR A 1 920 ? 82.4 -6.566 -18.18 1 49.04 1257 TYR A C 1
ATOM 7128 O O . TYR A 1 920 ? 83.618 -6.402 -18.255 1 49.62 1257 TYR A O 1
ATOM 7137 N N . SER A 1 921 ? 81.525 -5.605 -18.488 1 49.97 1258 SER A N 1
ATOM 7138 C CA . SER A 1 921 ? 81.973 -4.296 -18.971 1 51.27 1258 SER A CA 1
ATOM 7139 C C . SER A 1 921 ? 81.02 -3.175 -18.498 1 52.08 1258 SER A C 1
ATOM 7140 O O . SER A 1 921 ? 80.708 -2.262 -19.263 1 52.72 1258 SER A O 1
ATOM 7143 N N . GLY A 1 922 ? 80.58 -3.251 -17.247 1 51.33 1259 GLY A N 1
ATOM 7144 C CA . GLY A 1 922 ? 79.639 -2.283 -16.713 1 51.42 1259 GLY A CA 1
ATOM 7145 C C . GLY A 1 922 ? 80.209 -1.089 -15.979 1 51.78 1259 GLY A C 1
ATOM 7146 O O . GLY A 1 922 ? 79.43 -0.317 -15.42 1 51.79 1259 GLY A O 1
ATOM 7147 N N . ILE A 1 923 ? 81.551 -0.903 -15.968 1 52.02 1260 ILE A N 1
ATOM 7148 C CA . ILE A 1 923 ? 82.164 0.245 -15.285 1 53.05 1260 ILE A CA 1
ATOM 7149 C C . ILE A 1 923 ? 82.707 1.305 -16.246 1 54.57 1260 ILE A C 1
ATOM 7150 O O . ILE A 1 923 ? 83.556 1.007 -17.088 1 54.62 1260 ILE A O 1
ATOM 7155 N N . THR A 1 924 ? 82.271 2.565 -16.065 1 55.43 1261 THR A N 1
ATOM 7156 C CA . THR A 1 924 ? 82.743 3.717 -16.829 1 56.1 1261 THR A CA 1
ATOM 7157 C C . THR A 1 924 ? 83.447 4.661 -15.873 1 57.19 1261 THR A C 1
ATOM 7158 O O . THR A 1 924 ? 82.998 4.851 -14.746 1 57.29 1261 THR A O 1
ATOM 7162 N N . TYR A 1 925 ? 84.562 5.228 -16.303 1 58.4 1262 TYR A N 1
ATOM 7163 C CA . TYR A 1 925 ? 85.336 6.128 -15.464 1 60.56 1262 TYR A CA 1
ATOM 7164 C C . TYR A 1 925 ? 85.275 7.577 -15.935 1 62.36 1262 TYR A C 1
ATOM 7165 O O . TYR A 1 925 ? 84.915 7.851 -17.086 1 62.7 1262 TYR A O 1
ATOM 7174 N N . GLU A 1 926 ? 85.658 8.503 -15.037 1 63.17 1263 GLU A N 1
ATOM 7175 C CA . GLU A 1 926 ? 85.878 9.908 -15.356 1 64.83 1263 GLU A CA 1
ATOM 7176 C C . GLU A 1 926 ? 87.378 10.019 -15.83 1 66.91 1263 GLU A C 1
ATOM 7177 O O . GLU A 1 926 ? 88.111 9.011 -15.824 1 66.94 1263 GLU A O 1
ATOM 7183 N N . LYS A 1 927 ? 87.83 11.217 -16.256 1 68.31 1264 LYS A N 1
ATOM 7184 C CA . LYS A 1 927 ? 89.221 11.368 -16.706 1 69.69 1264 LYS A CA 1
ATOM 7185 C C . LYS A 1 927 ? 90.207 11.139 -15.553 1 70.97 1264 LYS A C 1
ATOM 7186 O O . LYS A 1 927 ? 91.225 10.462 -15.738 1 71.57 1264 LYS A O 1
ATOM 7192 N N . ASP A 1 928 ? 89.868 11.625 -14.346 1 70.94 1265 ASP A N 1
ATOM 7193 C CA . ASP A 1 928 ? 90.716 11.422 -13.168 1 71.35 1265 ASP A CA 1
ATOM 7194 C C . ASP A 1 928 ? 90.705 9.966 -12.636 1 70.99 1265 ASP A C 1
ATOM 7195 O O . ASP A 1 928 ? 91.157 9.724 -11.511 1 71.84 1265 ASP A O 1
ATOM 7200 N N . GLY A 1 929 ? 90.191 9.023 -13.43 1 69.13 1266 GLY A N 1
ATOM 7201 C CA . GLY A 1 929 ? 90.126 7.623 -13.034 1 67.68 1266 GLY A CA 1
ATOM 7202 C C . GLY A 1 929 ? 89.071 7.317 -11.986 1 65.85 1266 GLY A C 1
ATOM 7203 O O . GLY A 1 929 ? 88.952 6.167 -11.56 1 66.39 1266 GLY A O 1
ATOM 7204 N N . THR A 1 930 ? 88.29 8.327 -11.56 1 63.35 1267 THR A N 1
ATOM 7205 C CA . THR A 1 930 ? 87.242 8.116 -10.574 1 61.75 1267 THR A CA 1
ATOM 7206 C C . THR A 1 930 ? 85.996 7.49 -11.226 1 60.01 1267 THR A C 1
ATOM 7207 O O . THR A 1 930 ? 85.948 7.343 -12.444 1 60.44 1267 THR A O 1
ATOM 7211 N N . LEU A 1 931 ? 85.02 7.064 -10.421 1 58.19 1268 LEU A N 1
ATOM 7212 C CA . LEU A 1 931 ? 83.827 6.41 -10.94 1 57.02 1268 LEU A CA 1
ATOM 7213 C C . LEU A 1 931 ? 82.855 7.371 -11.641 1 55.75 1268 LEU A C 1
ATOM 7214 O O . LEU A 1 931 ? 82.467 8.39 -11.071 1 55.7 1268 LEU A O 1
ATOM 7219 N N . LYS A 1 932 ? 82.447 7.022 -12.862 1 54.29 1269 LYS A N 1
ATOM 7220 C CA . LYS A 1 932 ? 81.434 7.774 -13.564 1 53.76 1269 LYS A CA 1
ATOM 7221 C C . LYS A 1 932 ? 80.147 6.948 -13.405 1 52.7 1269 LYS A C 1
ATOM 7222 O O . LYS A 1 932 ? 79.156 7.449 -12.869 1 52.73 1269 LYS A O 1
ATOM 7228 N N . SER A 1 933 ? 80.186 5.651 -13.777 1 51.6 1270 SER A N 1
ATOM 7229 C CA . SER A 1 933 ? 79.032 4.772 -13.588 1 50.89 1270 SER A CA 1
ATOM 7230 C C . SER A 1 933 ? 79.413 3.299 -13.418 1 50.09 1270 SER A C 1
ATOM 7231 O O . SER A 1 933 ? 80.441 2.863 -13.912 1 50.66 1270 SER A O 1
ATOM 7234 N N . LEU A 1 934 ? 78.58 2.543 -12.705 1 48.6 1271 LEU A N 1
ATOM 7235 C CA . LEU A 1 934 ? 78.735 1.11 -12.487 1 47.11 1271 LEU A CA 1
ATOM 7236 C C . LEU A 1 934 ? 77.358 0.486 -12.656 1 46.68 1271 LEU A C 1
ATOM 7237 O O . LEU A 1 934 ? 76.435 0.83 -11.927 1 46.53 1271 LEU A O 1
ATOM 7242 N N . THR A 1 935 ? 77.212 -0.416 -13.616 1 46.42 1272 THR A N 1
ATOM 7243 C CA . THR A 1 935 ? 75.969 -1.161 -13.786 1 46.47 1272 THR A CA 1
ATOM 7244 C C . THR A 1 935 ? 76.26 -2.653 -13.604 1 45.68 1272 THR A C 1
ATOM 7245 O O . THR A 1 935 ? 77.343 -3.129 -13.972 1 45.6 1272 THR A O 1
ATOM 7249 N N . ASN A 1 936 ? 75.299 -3.39 -13.027 1 44.66 1273 ASN A N 1
ATOM 7250 C CA . ASN A 1 936 ? 75.447 -4.83 -12.875 1 43.78 1273 ASN A CA 1
ATOM 7251 C C . ASN A 1 936 ? 74.129 -5.548 -12.89 1 42.99 1273 ASN A C 1
ATOM 7252 O O . ASN A 1 936 ? 73.29 -5.332 -12.023 1 42.63 1273 ASN A O 1
ATOM 7257 N N . GLY A 1 937 ? 73.951 -6.378 -13.901 1 42.98 1274 GLY A N 1
ATOM 7258 C CA . GLY A 1 937 ? 72.803 -7.268 -14.021 1 43.74 1274 GLY A CA 1
ATOM 7259 C C . GLY A 1 937 ? 73.117 -8.653 -13.447 1 44.91 1274 GLY A C 1
ATOM 7260 O O . GLY A 1 937 ? 72.295 -9.568 -13.534 1 46.08 1274 GLY A O 1
ATOM 7261 N N . PHE A 1 938 ? 74.333 -8.834 -12.888 1 44.23 1275 PHE A N 1
ATOM 7262 C CA . PHE A 1 938 ? 74.835 -10.051 -12.248 1 44.02 1275 PHE A CA 1
ATOM 7263 C C . PHE A 1 938 ? 74.948 -11.238 -13.23 1 44.07 1275 PHE A C 1
ATOM 7264 O O . PHE A 1 938 ? 75.079 -12.375 -12.783 1 44.82 1275 PHE A O 1
ATOM 7272 N N . GLU A 1 939 ? 74.969 -10.962 -14.561 1 42.89 1276 GLU A N 1
ATOM 7273 C CA . GLU A 1 939 ? 75.06 -11.973 -15.633 1 41.93 1276 GLU A CA 1
ATOM 7274 C C . GLU A 1 939 ? 76.479 -12.43 -15.926 1 42.37 1276 GLU A C 1
ATOM 7275 O O . GLU A 1 939 ? 76.651 -13.479 -16.559 1 42.87 1276 GLU A O 1
ATOM 7281 N N . ASN A 1 940 ? 77.497 -11.653 -15.496 1 41.91 1277 ASN A N 1
ATOM 7282 C CA . ASN A 1 940 ? 78.899 -11.994 -15.767 1 41.6 1277 ASN A CA 1
ATOM 7283 C C . ASN A 1 940 ? 79.76 -11.951 -14.513 1 40.73 1277 ASN A C 1
ATOM 7284 O O . ASN A 1 940 ? 80.937 -11.598 -14.593 1 40.82 1277 ASN A O 1
ATOM 7289 N N . ASN A 1 941 ? 79.183 -12.285 -13.35 1 39.87 1278 ASN A N 1
ATOM 7290 C CA . ASN A 1 941 ? 79.941 -12.266 -12.096 1 39.42 1278 ASN A CA 1
ATOM 7291 C C . ASN A 1 941 ? 80.973 -13.388 -12.044 1 40.19 1278 ASN A C 1
ATOM 7292 O O . ASN A 1 941 ? 80.599 -14.558 -12.019 1 41.24 1278 ASN A O 1
ATOM 7297 N N . ALA A 1 942 ? 82.273 -13.043 -11.983 1 39.51 1279 ALA A N 1
ATOM 7298 C CA . ALA A 1 942 ? 83.357 -14.017 -11.866 1 39.49 1279 ALA A CA 1
ATOM 7299 C C . ALA A 1 942 ? 83.139 -14.93 -10.652 1 40.08 1279 ALA A C 1
ATOM 7300 O O . ALA A 1 942 ? 83.384 -16.126 -10.741 1 40.76 1279 ALA A O 1
ATOM 7302 N N . GLN A 1 943 ? 82.622 -14.36 -9.549 1 39.45 1280 GLN A N 1
ATOM 7303 C CA . GLN A 1 943 ? 82.26 -15.047 -8.31 1 38.97 1280 GLN A CA 1
ATOM 7304 C C . GLN A 1 943 ? 81.561 -14.063 -7.346 1 39.03 1280 GLN A C 1
ATOM 7305 O O . GLN A 1 943 ? 81.73 -12.838 -7.449 1 39.32 1280 GLN A O 1
ATOM 7311 N N . GLY A 1 944 ? 80.835 -14.61 -6.386 1 38.49 1281 GLY A N 1
ATOM 7312 C CA . GLY A 1 944 ? 80.192 -13.84 -5.339 1 39.37 1281 GLY A CA 1
ATOM 7313 C C . GLY A 1 944 ? 79.172 -12.829 -5.804 1 40.31 1281 GLY A C 1
ATOM 7314 O O . GLY A 1 944 ? 78.705 -12.875 -6.946 1 40.72 1281 GLY A O 1
ATOM 7315 N N . ILE A 1 945 ? 78.823 -11.896 -4.914 1 40.08 1282 ILE A N 1
ATOM 7316 C CA . ILE A 1 945 ? 77.746 -10.961 -5.203 1 40 1282 ILE A CA 1
ATOM 7317 C C . ILE A 1 945 ? 78.241 -9.548 -5.498 1 40.78 1282 ILE A C 1
ATOM 7318 O O . ILE A 1 945 ? 77.503 -8.592 -5.269 1 41.66 1282 ILE A O 1
ATOM 7323 N N . TRP A 1 946 ? 79.455 -9.424 -6.07 1 40.42 1283 TRP A N 1
ATOM 7324 C CA . TRP A 1 946 ? 80.104 -8.166 -6.474 1 40.6 1283 TRP A CA 1
ATOM 7325 C C . TRP A 1 946 ? 79.105 -7.209 -7.197 1 41.34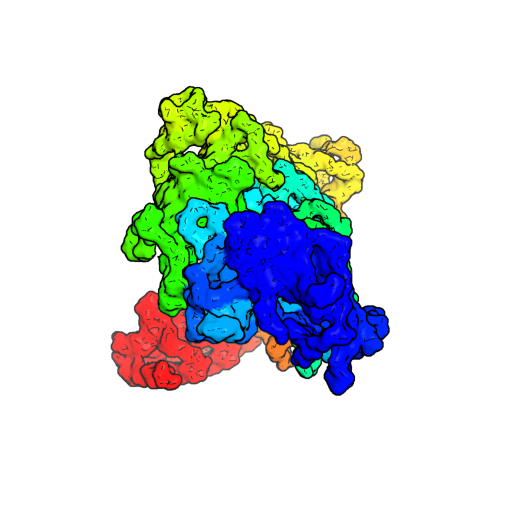 1283 TRP A C 1
ATOM 7326 O O . TRP A 1 946 ? 78.292 -7.682 -7.989 1 42.14 1283 TRP A O 1
ATOM 7337 N N . PRO A 1 947 ? 79.109 -5.88 -6.935 1 40.72 1284 PRO A N 1
ATOM 7338 C CA . PRO A 1 947 ? 80.036 -5.119 -6.065 1 40.31 1284 PRO A CA 1
ATOM 7339 C C . PRO A 1 947 ? 79.772 -5.237 -4.567 1 40.65 1284 PRO A C 1
ATOM 7340 O O . PRO A 1 947 ? 80.472 -4.608 -3.776 1 41.28 1284 PRO A O 1
ATOM 7344 N N . PHE A 1 948 ? 78.789 -6.041 -4.173 1 40.08 1285 PHE A N 1
ATOM 7345 C CA . PHE A 1 948 ? 78.51 -6.285 -2.771 1 40.36 1285 PHE A CA 1
ATOM 7346 C C . PHE A 1 948 ? 79.399 -7.43 -2.242 1 40.38 1285 PHE A C 1
ATOM 7347 O O . PHE A 1 948 ? 79.949 -8.227 -3.015 1 40.42 1285 PHE A O 1
ATOM 7355 N N . VAL A 1 949 ? 79.551 -7.479 -0.905 1 39.62 1286 VAL A N 1
ATOM 7356 C CA . VAL A 1 949 ? 80.233 -8.522 -0.147 1 38.89 1286 VAL A CA 1
ATOM 7357 C C . VAL A 1 949 ? 79.302 -8.922 0.973 1 38.98 1286 VAL A C 1
ATOM 7358 O O . VAL A 1 949 ? 78.585 -8.089 1.519 1 38.98 1286 VAL A O 1
ATOM 7362 N N . VAL A 1 950 ? 79.269 -10.221 1.286 1 39.2 1287 VAL A N 1
ATOM 7363 C CA . VAL A 1 950 ? 78.41 -10.764 2.332 1 38.82 1287 VAL A CA 1
ATOM 7364 C C . VAL A 1 950 ? 78.784 -10.187 3.7 1 38.82 1287 VAL A C 1
ATOM 7365 O O . VAL A 1 950 ? 79.972 -10.06 4.035 1 38.29 1287 VAL A O 1
ATOM 7369 N N . SER A 1 951 ? 77.749 -9.742 4.447 1 39.04 1288 SER A N 1
ATOM 7370 C CA . SER A 1 951 ? 77.942 -9.143 5.763 1 39.32 1288 SER A CA 1
ATOM 7371 C C . SER A 1 951 ? 77.734 -10.179 6.917 1 39.85 1288 SER A C 1
ATOM 7372 O O . SER A 1 951 ? 77.668 -11.391 6.659 1 40.25 1288 SER A O 1
ATOM 7375 N N . GLY A 1 952 ? 77.67 -9.715 8.167 1 39.3 1289 GLY A N 1
ATOM 7376 C CA . GLY A 1 952 ? 77.632 -10.609 9.309 1 38.92 1289 GLY A CA 1
ATOM 7377 C C . GLY A 1 952 ? 76.319 -10.967 9.942 1 38.58 1289 GLY A C 1
ATOM 7378 O O . GLY A 1 952 ? 76.352 -11.427 11.08 1 39.17 1289 GLY A O 1
ATOM 7379 N N . SER A 1 953 ? 75.18 -10.872 9.225 1 38.13 1290 SER A N 1
ATOM 7380 C CA . SER A 1 953 ? 73.857 -11.194 9.807 1 38.57 1290 SER A CA 1
ATOM 7381 C C . SER A 1 953 ? 73.707 -12.643 10.306 1 39.98 1290 SER A C 1
ATOM 7382 O O . SER A 1 953 ? 72.786 -12.931 11.077 1 40.36 1290 SER A O 1
ATOM 7385 N N . GLU A 1 954 ? 74.6 -13.555 9.876 1 40.21 1291 GLU A N 1
ATOM 7386 C CA . GLU A 1 954 ? 74.587 -14.954 10.343 1 39.99 1291 GLU A CA 1
ATOM 7387 C C . GLU A 1 954 ? 75.973 -15.384 10.896 1 40.41 1291 GLU A C 1
ATOM 7388 O O . GLU A 1 954 ? 76.2 -16.583 11.069 1 40.92 1291 GLU A O 1
ATOM 7394 N N . GLY A 1 955 ? 76.888 -14.438 11.134 1 40.05 1292 GLY A N 1
ATOM 7395 C CA . GLY A 1 955 ? 78.252 -14.746 11.559 1 39.55 1292 GLY A CA 1
ATOM 7396 C C . GLY A 1 955 ? 79.011 -15.418 10.423 1 39.25 1292 GLY A C 1
ATOM 7397 O O . GLY A 1 955 ? 78.62 -15.303 9.25 1 39.93 1292 GLY A O 1
ATOM 7398 N N . VAL A 1 956 ? 80.082 -16.148 10.747 1 37.71 1293 VAL A N 1
ATOM 7399 C CA . VAL A 1 956 ? 80.802 -16.911 9.747 1 36.86 1293 VAL A CA 1
ATOM 7400 C C . VAL A 1 956 ? 79.92 -18.119 9.403 1 37.4 1293 VAL A C 1
ATOM 7401 O O . VAL A 1 956 ? 79.739 -19.017 10.227 1 37.68 1293 VAL A O 1
ATOM 7405 N N . GLU A 1 957 ? 79.308 -18.106 8.217 1 37.5 1294 GLU A N 1
ATOM 7406 C CA . GLU A 1 957 ? 78.327 -19.126 7.841 1 37.99 1294 GLU A CA 1
ATOM 7407 C C . GLU A 1 957 ? 78.403 -19.506 6.343 1 39.71 1294 GLU A C 1
ATOM 7408 O O . GLU A 1 957 ? 79.077 -18.846 5.569 1 40.91 1294 GLU A O 1
ATOM 7414 N N . ASP A 1 958 ? 77.706 -20.572 5.93 1 39.52 1295 ASP A N 1
ATOM 7415 C CA . ASP A 1 958 ? 77.481 -20.902 4.536 1 39.56 1295 ASP A CA 1
ATOM 7416 C C . ASP A 1 958 ? 76.252 -20.03 4.28 1 39.64 1295 ASP A C 1
ATOM 7417 O O . ASP A 1 958 ? 75.112 -20.464 4.421 1 39.96 1295 ASP A O 1
ATOM 7422 N N . ASN A 1 959 ? 76.518 -18.746 4.076 1 39.23 1296 ASN A N 1
ATOM 7423 C CA . ASN A 1 959 ? 75.557 -17.649 3.97 1 38.95 1296 ASN A CA 1
ATOM 7424 C C . ASN A 1 959 ? 74.414 -17.894 2.997 1 39.22 1296 ASN A C 1
ATOM 7425 O O . ASN A 1 959 ? 74.634 -18.284 1.848 1 39.34 1296 ASN A O 1
ATOM 7430 N N . ARG A 1 960 ? 73.182 -17.597 3.46 1 38.46 1297 ARG A N 1
ATOM 7431 C CA . ARG A 1 960 ? 71.957 -17.772 2.701 1 38.18 1297 ARG A CA 1
ATOM 7432 C C . ARG A 1 960 ? 71.715 -16.638 1.693 1 39.1 1297 ARG A C 1
ATOM 7433 O O . ARG A 1 960 ? 70.585 -16.175 1.486 1 39.42 1297 ARG A O 1
ATOM 7441 N N . ILE A 1 961 ? 72.799 -16.22 1.041 1 39.24 1298 ILE A N 1
ATOM 7442 C CA . ILE A 1 961 ? 72.856 -15.168 0.03 1 39.37 1298 ILE A CA 1
ATOM 7443 C C . ILE A 1 961 ? 73.669 -15.75 -1.112 1 39.34 1298 ILE A C 1
ATOM 7444 O O . ILE A 1 961 ? 74.737 -16.302 -0.867 1 40.14 1298 ILE A O 1
ATOM 7449 N N . HIS A 1 962 ? 73.173 -15.661 -2.349 1 38.31 1299 HIS A N 1
ATOM 7450 C CA . HIS A 1 962 ? 73.89 -16.194 -3.51 1 37.08 1299 HIS A CA 1
ATOM 7451 C C . HIS A 1 962 ? 73.303 -15.644 -4.812 1 37.86 1299 HIS A C 1
ATOM 7452 O O . HIS A 1 962 ? 72.361 -14.846 -4.78 1 38.68 1299 HIS A O 1
ATOM 7459 N N . LEU A 1 963 ? 73.839 -16.077 -5.969 1 37.26 1300 LEU A N 1
ATOM 7460 C CA . LEU A 1 963 ? 73.305 -15.691 -7.247 1 36.77 1300 LEU A CA 1
ATOM 7461 C C . LEU A 1 963 ? 72.234 -16.705 -7.612 1 37.74 1300 LEU A C 1
ATOM 7462 O O . LEU A 1 963 ? 72.541 -17.899 -7.78 1 37.52 1300 LEU A O 1
ATOM 7467 N N . SER A 1 964 ? 70.957 -16.238 -7.701 1 38.29 1301 SER A N 1
ATOM 7468 C CA . SER A 1 964 ? 69.805 -17.073 -8.064 1 38.87 1301 SER A CA 1
ATOM 7469 C C . SER A 1 964 ? 69.739 -17.261 -9.567 1 40.37 1301 SER A C 1
ATOM 7470 O O . SER A 1 964 ? 70.119 -16.354 -10.304 1 41.39 1301 SER A O 1
ATOM 7473 N N . GLU A 1 965 ? 69.289 -18.438 -10.042 1 40.12 1302 GLU A N 1
ATOM 7474 C CA . GLU A 1 965 ? 69.283 -18.727 -11.471 1 40.44 1302 GLU A CA 1
ATOM 7475 C C . GLU A 1 965 ? 67.89 -19.027 -11.978 1 41.72 1302 GLU A C 1
ATOM 7476 O O . GLU A 1 965 ? 67.087 -19.632 -11.264 1 42.72 1302 GLU A O 1
ATOM 7482 N N . LEU A 1 966 ? 67.602 -18.592 -13.217 1 40.95 1303 LEU A N 1
ATOM 7483 C CA . LEU A 1 966 ? 66.317 -18.746 -13.854 1 40.42 1303 LEU A CA 1
ATOM 7484 C C . LEU A 1 966 ? 66.109 -20.144 -14.398 1 40.96 1303 LEU A C 1
ATOM 7485 O O . LEU A 1 966 ? 66.989 -20.683 -15.054 1 41.28 1303 LEU A O 1
ATOM 7490 N N . HIS A 1 967 ? 64.91 -20.686 -14.195 1 40.97 1304 HIS A N 1
ATOM 7491 C CA . HIS A 1 967 ? 64.425 -21.939 -14.761 1 41.22 1304 HIS A CA 1
ATOM 7492 C C . HIS A 1 967 ? 62.909 -21.887 -14.712 1 42.62 1304 HIS A C 1
ATOM 7493 O O . HIS A 1 967 ? 62.303 -22.366 -13.763 1 42.86 1304 HIS A O 1
ATOM 7500 N N . ALA A 1 968 ? 62.296 -21.229 -15.695 1 43.78 1305 ALA A N 1
ATOM 7501 C CA . ALA A 1 968 ? 60.839 -21.063 -15.725 1 44.84 1305 ALA A CA 1
ATOM 7502 C C . ALA A 1 968 ? 60.138 -22.362 -16.081 1 45.15 1305 ALA A C 1
ATOM 7503 O O . ALA A 1 968 ? 60.651 -23.144 -16.882 1 45.85 1305 ALA A O 1
ATOM 7505 N N . PRO A 1 969 ? 58.956 -22.61 -15.506 1 44.55 1306 PRO A N 1
ATOM 7506 C CA . PRO A 1 969 ? 58.204 -21.745 -14.574 1 44.15 1306 PRO A CA 1
ATOM 7507 C C . PRO A 1 969 ? 58.513 -21.938 -13.093 1 43.52 1306 PRO A C 1
ATOM 7508 O O . PRO A 1 969 ? 57.94 -21.249 -12.26 1 44.17 1306 PRO A O 1
ATOM 7512 N N . PHE A 1 970 ? 59.363 -22.899 -12.764 1 42.28 1307 PHE A N 1
ATOM 7513 C CA . PHE A 1 970 ? 59.643 -23.359 -11.413 1 41.41 1307 PHE A CA 1
ATOM 7514 C C . PHE A 1 970 ? 60.269 -22.294 -10.515 1 41.81 1307 PHE A C 1
ATOM 7515 O O . PHE A 1 970 ? 59.959 -22.24 -9.333 1 40.88 1307 PHE A O 1
ATOM 7523 N N . THR A 1 971 ? 61.098 -21.423 -11.079 1 43.02 1308 THR A N 1
ATOM 7524 C CA . THR A 1 971 ? 61.726 -20.336 -10.334 1 44.66 1308 THR A CA 1
ATOM 7525 C C . THR A 1 971 ? 60.869 -19.04 -10.291 1 47.01 1308 THR A C 1
ATOM 7526 O O . THR A 1 971 ? 61.16 -18.137 -9.506 1 48.11 1308 THR A O 1
ATOM 7530 N N A ARG A 1 972 ? 59.836 -18.951 -11.134 0.5 47.08 1309 ARG A N 1
ATOM 7531 N N B ARG A 1 972 ? 59.844 -18.94 -11.149 0.5 47.37 1309 ARG A N 1
ATOM 7532 C CA A ARG A 1 972 ? 58.958 -17.789 -11.201 0.5 47.4 1309 ARG A CA 1
ATOM 7533 C CA B ARG A 1 972 ? 58.968 -17.771 -11.21 0.5 47.96 1309 ARG A CA 1
ATOM 7534 C C A ARG A 1 972 ? 57.848 -17.864 -10.153 0.5 48.22 1309 ARG A C 1
ATOM 7535 C C B ARG A 1 972 ? 57.843 -17.861 -10.177 0.5 48.47 1309 ARG A C 1
ATOM 7536 O O A ARG A 1 972 ? 57.515 -18.947 -9.664 0.5 48.61 1309 ARG A O 1
ATOM 7537 O O B ARG A 1 972 ? 57.496 -18.954 -9.72 0.5 48.86 1309 ARG A O 1
ATOM 7552 N N . ALA A 1 973 ? 57.255 -16.708 -9.829 1 48.31 1310 ALA A N 1
ATOM 7553 C CA . ALA A 1 973 ? 56.128 -16.622 -8.899 1 48.35 1310 ALA A CA 1
ATOM 7554 C C . ALA A 1 973 ? 54.926 -17.328 -9.541 1 48.67 1310 ALA A C 1
ATOM 7555 O O . ALA A 1 973 ? 54.757 -17.268 -10.765 1 48.84 1310 ALA A O 1
ATOM 7557 N N . GLY A 1 974 ? 54.116 -18.006 -8.734 1 48.73 1311 GLY A N 1
ATOM 7558 C CA . GLY A 1 974 ? 52.945 -18.703 -9.251 1 49.19 1311 GLY A CA 1
ATOM 7559 C C . GLY A 1 974 ? 53.065 -20.213 -9.331 1 50.19 1311 GLY A C 1
ATOM 7560 O O . GLY A 1 974 ? 52.039 -20.896 -9.354 1 51.63 1311 GLY A O 1
ATOM 7561 N N . TRP A 1 975 ? 54.302 -20.769 -9.393 1 49.01 1312 TRP A N 1
ATOM 7562 C CA . TRP A 1 975 ? 54.466 -22.229 -9.422 1 47.92 1312 TRP A CA 1
ATOM 7563 C C . TRP A 1 975 ? 54.291 -22.717 -8.004 1 47.81 1312 TRP A C 1
ATOM 7564 O O . TRP A 1 975 ? 54.954 -22.188 -7.117 1 48.27 1312 TRP A O 1
ATOM 7575 N N . ASP A 1 976 ? 53.373 -23.678 -7.765 1 47.06 1313 ASP A N 1
ATOM 7576 C CA . ASP A 1 976 ? 53.09 -24.196 -6.426 1 47.08 1313 ASP A CA 1
ATOM 7577 C C . ASP A 1 976 ? 52.709 -23.034 -5.464 1 47.09 1313 ASP A C 1
ATOM 7578 O O . ASP A 1 976 ? 51.952 -22.147 -5.865 1 47.37 1313 ASP A O 1
ATOM 7583 N N . VAL A 1 977 ? 53.26 -22.995 -4.252 1 46.77 1314 VAL A N 1
ATOM 7584 C CA . VAL A 1 977 ? 52.996 -21.946 -3.281 1 46.55 1314 VAL A CA 1
ATOM 7585 C C . VAL A 1 977 ? 54.007 -20.793 -3.352 1 46.65 1314 VAL A C 1
ATOM 7586 O O . VAL A 1 977 ? 53.984 -19.917 -2.478 1 47.09 1314 VAL A O 1
ATOM 7590 N N . LYS A 1 978 ? 54.876 -20.773 -4.386 1 46.14 1315 LYS A N 1
ATOM 7591 C CA . LYS A 1 978 ? 55.9 -19.748 -4.563 1 46.07 1315 LYS A CA 1
ATOM 7592 C C . LYS A 1 978 ? 55.264 -18.405 -4.989 1 46.53 1315 LYS A C 1
ATOM 7593 O O . LYS A 1 978 ? 54.489 -18.366 -5.946 1 46.83 1315 LYS A O 1
ATOM 7599 N N . LYS A 1 979 ? 55.582 -17.31 -4.271 1 46.32 1316 LYS A N 1
ATOM 7600 C CA . LYS A 1 979 ? 55.045 -15.977 -4.569 1 46.59 1316 LYS A CA 1
ATOM 7601 C C . LYS A 1 979 ? 56.094 -14.983 -5.09 1 47.2 1316 LYS A C 1
ATOM 7602 O O . LYS A 1 979 ? 55.716 -13.927 -5.585 1 47.83 1316 LYS A O 1
ATOM 7608 N N . MET A 1 980 ? 57.389 -15.298 -4.985 1 46.64 1317 MET A N 1
ATOM 7609 C CA . MET A 1 980 ? 58.43 -14.39 -5.453 1 46.44 1317 MET A CA 1
ATOM 7610 C C . MET A 1 980 ? 59.165 -14.969 -6.649 1 47.33 1317 MET A C 1
ATOM 7611 O O . MET A 1 980 ? 59.288 -16.189 -6.752 1 48.59 1317 MET A O 1
ATOM 7616 N N . ASP A 1 981 ? 59.649 -14.115 -7.566 1 46.32 1318 ASP A N 1
ATOM 7617 C CA . ASP A 1 981 ? 60.469 -14.577 -8.675 1 45.68 1318 ASP A CA 1
ATOM 7618 C C . ASP A 1 981 ? 61.913 -14.664 -8.134 1 45.4 1318 ASP A C 1
ATOM 7619 O O . ASP A 1 981 ? 62.365 -13.768 -7.403 1 45.34 1318 ASP A O 1
ATOM 7624 N N . ASP A 1 982 ? 62.653 -15.711 -8.512 1 44.66 1319 ASP A N 1
ATOM 7625 C CA . ASP A 1 982 ? 64.057 -15.827 -8.096 1 43.78 1319 ASP A CA 1
ATOM 7626 C C . ASP A 1 982 ? 64.923 -14.837 -8.855 1 43.65 1319 ASP A C 1
ATOM 7627 O O . ASP A 1 982 ? 65.921 -14.346 -8.315 1 43.99 1319 ASP A O 1
ATOM 7632 N N . VAL A 1 983 ? 64.588 -14.611 -10.138 1 43.16 1320 VAL A N 1
ATOM 7633 C CA . VAL A 1 983 ? 65.33 -13.752 -11.058 1 43.28 1320 VAL A CA 1
ATOM 7634 C C . VAL A 1 983 ? 64.44 -12.615 -11.598 1 44.27 1320 VAL A C 1
ATOM 7635 O O . VAL A 1 983 ? 63.278 -12.855 -11.95 1 44.31 1320 VAL A O 1
ATOM 7639 N N . LEU A 1 984 ? 64.983 -11.373 -11.642 1 44.43 1321 LEU A N 1
ATOM 7640 C CA . LEU A 1 984 ? 64.224 -10.209 -12.104 1 44.49 1321 LEU A CA 1
ATOM 7641 C C . LEU A 1 984 ? 64.472 -9.903 -13.574 1 45.88 1321 LEU A C 1
ATOM 7642 O O . LEU A 1 984 ? 63.525 -9.669 -14.319 1 46.54 1321 LEU A O 1
ATOM 7647 N N . ASP A 1 985 ? 65.731 -9.94 -14.003 1 46.09 1322 ASP A N 1
ATOM 7648 C CA . ASP A 1 985 ? 66.101 -9.693 -15.391 1 47.05 1322 ASP A CA 1
ATOM 7649 C C . ASP A 1 985 ? 67.234 -10.632 -15.765 1 45.72 1322 ASP A C 1
ATOM 7650 O O . ASP A 1 985 ? 68.105 -10.909 -14.935 1 45.7 1322 ASP A O 1
ATOM 7655 N N . GLY A 1 986 ? 67.233 -11.106 -17.003 1 44.54 1323 GLY A N 1
ATOM 7656 C CA . GLY A 1 986 ? 68.262 -12.023 -17.468 1 44.1 1323 GLY A CA 1
ATOM 7657 C C . GLY A 1 986 ? 68.134 -13.382 -16.818 1 44.1 1323 GLY A C 1
ATOM 7658 O O . GLY A 1 986 ? 67.034 -13.784 -16.445 1 44.43 1323 GLY A O 1
ATOM 7659 N N . THR A 1 987 ? 69.261 -14.088 -16.634 1 43.63 1324 THR A N 1
ATOM 7660 C CA . THR A 1 987 ? 69.298 -15.419 -16.028 1 43.26 1324 THR A CA 1
ATOM 7661 C C . THR A 1 987 ? 69.668 -15.398 -14.53 1 42.94 1324 THR A C 1
ATOM 7662 O O . THR A 1 987 ? 69.371 -16.359 -13.823 1 43.18 1324 THR A O 1
ATOM 7666 N N . TRP A 1 988 ? 70.292 -14.3 -14.043 1 42.3 1325 TRP A N 1
ATOM 7667 C CA . TRP A 1 988 ? 70.814 -14.193 -12.68 1 42.27 1325 TRP A CA 1
ATOM 7668 C C . TRP A 1 988 ? 70.38 -12.975 -11.888 1 42.42 1325 TRP A C 1
ATOM 7669 O O . TRP A 1 988 ? 70.275 -11.895 -12.441 1 43.37 1325 TRP A O 1
ATOM 7680 N N . SER A 1 989 ? 70.241 -13.124 -10.57 1 41.72 1326 SER A N 1
ATOM 7681 C CA . SER A 1 989 ? 69.963 -12.038 -9.614 1 41.44 1326 SER A CA 1
ATOM 7682 C C . SER A 1 989 ? 70.71 -12.326 -8.293 1 41.43 1326 SER A C 1
ATOM 7683 O O . SER A 1 989 ? 71.319 -13.371 -8.15 1 41.93 1326 SER A O 1
ATOM 7686 N N . VAL A 1 990 ? 70.684 -11.401 -7.333 1 41 1327 VAL A N 1
ATOM 7687 C CA . VAL A 1 990 ? 71.244 -11.632 -6.009 1 40.44 1327 VAL A CA 1
ATOM 7688 C C . VAL A 1 990 ? 70.052 -11.99 -5.13 1 40.29 1327 VAL A C 1
ATOM 7689 O O . VAL A 1 990 ? 69.105 -11.202 -5.056 1 40.93 1327 VAL A O 1
ATOM 7693 N N . LYS A 1 991 ? 70.079 -13.154 -4.472 1 38.9 1328 LYS A N 1
ATOM 7694 C CA . LYS A 1 991 ? 68.959 -13.571 -3.639 1 38.12 1328 LYS A CA 1
ATOM 7695 C C . LYS A 1 991 ? 69.352 -13.753 -2.192 1 38.62 1328 LYS A C 1
ATOM 7696 O O . LYS A 1 991 ? 70.387 -14.358 -1.903 1 39.4 1328 LYS A O 1
ATOM 7702 N N . VAL A 1 992 ? 68.52 -13.22 -1.281 1 38.3 1329 VAL A N 1
ATOM 7703 C CA . VAL A 1 992 ? 68.619 -13.39 0.163 1 38.3 1329 VAL A CA 1
ATOM 7704 C C . VAL A 1 992 ? 67.433 -14.253 0.523 1 38.89 1329 VAL A C 1
ATOM 7705 O O . VAL A 1 992 ? 66.315 -13.922 0.139 1 39.22 1329 VAL A O 1
ATOM 7709 N N . ASN A 1 993 ? 67.671 -15.387 1.193 1 38.81 1330 ASN A N 1
ATOM 7710 C CA . ASN A 1 993 ? 66.626 -16.312 1.595 1 38.93 1330 ASN A CA 1
ATOM 7711 C C . ASN A 1 993 ? 66.452 -16.322 3.123 1 40.37 1330 ASN A C 1
ATOM 7712 O O . ASN A 1 993 ? 67.355 -16.732 3.848 1 40.26 1330 ASN A O 1
ATOM 7717 N N . GLY A 1 994 ? 65.267 -15.894 3.574 1 41.24 1331 GLY A N 1
ATOM 7718 C CA . GLY A 1 994 ? 64.803 -15.952 4.955 1 41.98 1331 GLY A CA 1
ATOM 7719 C C . GLY A 1 994 ? 65.598 -15.275 6.042 1 43.15 1331 GLY A C 1
ATOM 7720 O O . GLY A 1 994 ? 65.461 -15.646 7.212 1 43.48 1331 GLY A O 1
ATOM 7721 N N . LEU A 1 995 ? 66.386 -14.241 5.694 1 43.38 1332 LEU A N 1
ATOM 7722 C CA . LEU A 1 995 ? 67.178 -13.54 6.703 1 43.58 1332 LEU A CA 1
ATOM 7723 C C . LEU A 1 995 ? 66.426 -12.377 7.333 1 45.43 1332 LEU A C 1
ATOM 7724 O O . LEU A 1 995 ? 66.937 -11.262 7.4 1 46.35 1332 LEU A O 1
ATOM 7729 N N . THR A 1 996 ? 65.207 -12.636 7.805 1 45.85 1333 THR A N 1
ATOM 7730 C CA . THR A 1 996 ? 64.399 -11.605 8.446 1 46.11 1333 THR A CA 1
ATOM 7731 C C . THR A 1 996 ? 64.701 -11.515 9.932 1 47.41 1333 THR A C 1
ATOM 7732 O O . THR A 1 996 ? 65.193 -12.474 10.529 1 48.19 1333 THR A O 1
ATOM 7736 N N . GLN A 1 997 ? 64.411 -10.343 10.516 1 47.63 1334 GLN A N 1
ATOM 7737 C CA . GLN A 1 997 ? 64.5 -10.006 11.934 1 47.75 1334 GLN A CA 1
ATOM 7738 C C . GLN A 1 997 ? 65.89 -10.18 12.521 1 48.28 1334 GLN A C 1
ATOM 7739 O O . GLN A 1 997 ? 66.023 -10.596 13.671 1 48.99 1334 GLN A O 1
ATOM 7745 N N . LYS A 1 998 ? 66.922 -9.822 11.753 1 47.69 1335 LYS A N 1
ATOM 7746 C CA . LYS A 1 998 ? 68.295 -9.903 12.249 1 47.58 1335 LYS A CA 1
ATOM 7747 C C . LYS A 1 998 ? 68.756 -8.58 12.9 1 47.8 1335 LYS A C 1
ATOM 7748 O O . LYS A 1 998 ? 69.724 -8.588 13.676 1 48.52 1335 LYS A O 1
ATOM 7754 N N . GLY A 1 999 ? 68.11 -7.462 12.547 1 46.62 1336 GLY A N 1
ATOM 7755 C CA . GLY A 1 999 ? 68.476 -6.153 13.062 1 46.45 1336 GLY A CA 1
ATOM 7756 C C . GLY A 1 999 ? 69.913 -5.773 12.764 1 46.51 1336 GLY A C 1
ATOM 7757 O O . GLY A 1 999 ? 70.597 -5.243 13.636 1 47.59 1336 GLY A O 1
ATOM 7758 N N . THR A 1 1000 ? 70.417 -6.084 11.55 1 45.27 1337 THR A N 1
ATOM 7759 C CA . THR A 1 1000 ? 71.809 -5.819 11.17 1 44.49 1337 THR A CA 1
ATOM 7760 C C . THR A 1 1000 ? 72.007 -5.908 9.642 1 43.72 1337 THR A C 1
ATOM 7761 O O . THR A 1 1000 ? 71.101 -6.33 8.927 1 43.86 1337 THR A O 1
ATOM 7765 N N . LEU A 1 1001 ? 73.19 -5.494 9.142 1 42.61 1338 LEU A N 1
ATOM 7766 C CA . LEU A 1 1001 ? 73.57 -5.49 7.727 1 41.69 1338 LEU A CA 1
ATOM 7767 C C . LEU A 1 1001 ? 73.626 -6.91 7.121 1 41.35 1338 LEU A C 1
ATOM 7768 O O . LEU A 1 1001 ? 74.245 -7.793 7.715 1 41.68 1338 LEU A O 1
ATOM 7773 N N . VAL A 1 1002 ? 72.995 -7.122 5.937 1 40.18 1339 VAL A N 1
ATOM 7774 C CA . VAL A 1 1002 ? 72.951 -8.409 5.231 1 39.76 1339 VAL A CA 1
ATOM 7775 C C . VAL A 1 1002 ? 74.1 -8.501 4.235 1 40.23 1339 VAL A C 1
ATOM 7776 O O . VAL A 1 1002 ? 74.857 -9.474 4.239 1 40.44 1339 VAL A O 1
ATOM 7780 N N . TYR A 1 1003 ? 74.256 -7.458 3.419 1 40.09 1340 TYR A N 1
ATOM 7781 C CA . TYR A 1 1003 ? 75.364 -7.309 2.473 1 40.46 1340 TYR A CA 1
ATOM 7782 C C . TYR A 1 1003 ? 75.597 -5.823 2.153 1 40.99 1340 TYR A C 1
ATOM 7783 O O . TYR A 1 1003 ? 74.705 -5.008 2.35 1 41.53 1340 TYR A O 1
ATOM 7792 N N . GLN A 1 1004 ? 76.797 -5.462 1.719 1 40.84 1341 GLN A N 1
ATOM 7793 C CA . GLN A 1 1004 ? 77.139 -4.062 1.456 1 40.93 1341 GLN A CA 1
ATOM 7794 C C . GLN A 1 1004 ? 78.181 -3.951 0.384 1 42.12 1341 GLN A C 1
ATOM 7795 O O . GLN A 1 1004 ? 78.968 -4.884 0.205 1 42.58 1341 GLN A O 1
ATOM 7801 N N . THR A 1 1005 ? 78.268 -2.785 -0.285 1 42.23 1342 THR A N 1
ATOM 7802 C CA . THR A 1 1005 ? 79.382 -2.553 -1.215 1 42.39 1342 THR A CA 1
ATOM 7803 C C . THR A 1 1005 ? 80.602 -2.19 -0.326 1 41.98 1342 THR A C 1
ATOM 7804 O O . THR A 1 1005 ? 80.45 -1.933 0.868 1 42.01 1342 THR A O 1
ATOM 7808 N N . ILE A 1 1006 ? 81.8 -2.18 -0.89 1 41.7 1343 ILE A N 1
ATOM 7809 C CA . ILE A 1 1006 ? 83.009 -1.777 -0.158 1 41.58 1343 ILE A CA 1
ATOM 7810 C C . ILE A 1 1006 ? 83.83 -0.866 -1.105 1 42.6 1343 ILE A C 1
ATOM 7811 O O . ILE A 1 1006 ? 83.708 -1.001 -2.334 1 42.46 1343 ILE A O 1
ATOM 7816 N N . PRO A 1 1007 ? 84.625 0.093 -0.579 1 42.94 1344 PRO A N 1
ATOM 7817 C CA . PRO A 1 1007 ? 85.363 1.003 -1.471 1 43.14 1344 PRO A CA 1
ATOM 7818 C C . PRO A 1 1007 ? 86.213 0.345 -2.571 1 44.03 1344 PRO A C 1
ATOM 7819 O O . PRO A 1 1007 ? 86.22 0.884 -3.674 1 44.97 1344 PRO A O 1
ATOM 7823 N N . GLN A 1 1008 ? 86.85 -0.825 -2.341 1 43.57 1345 GLN A N 1
ATOM 7824 C CA . GLN A 1 1008 ? 87.63 -1.479 -3.406 1 43.75 1345 GLN A CA 1
ATOM 7825 C C . GLN A 1 1008 ? 86.743 -1.99 -4.563 1 44.8 1345 GLN A C 1
ATOM 7826 O O . GLN A 1 1008 ? 87.264 -2.265 -5.64 1 45.36 1345 GLN A O 1
ATOM 7832 N N . ASN A 1 1009 ? 85.417 -2.141 -4.352 1 44.69 1346 ASN A N 1
ATOM 7833 C CA . ASN A 1 1009 ? 84.525 -2.623 -5.409 1 44.9 1346 ASN A CA 1
ATOM 7834 C C . ASN A 1 1009 ? 83.93 -1.454 -6.142 1 46.12 1346 ASN A C 1
ATOM 7835 O O . ASN A 1 1009 ? 83.985 -1.419 -7.366 1 46.14 1346 ASN A O 1
ATOM 7840 N N . VAL A 1 1010 ? 83.365 -0.49 -5.379 1 46.8 1347 VAL A N 1
ATOM 7841 C CA . VAL A 1 1010 ? 82.792 0.766 -5.854 1 47.54 1347 VAL A CA 1
ATOM 7842 C C . VAL A 1 1010 ? 83.21 1.903 -4.902 1 47.65 1347 VAL A C 1
ATOM 7843 O O . VAL A 1 1010 ? 82.821 1.917 -3.737 1 47.89 1347 VAL A O 1
ATOM 7847 N N . LYS A 1 1011 ? 84.053 2.819 -5.389 1 47.42 1348 LYS A N 1
ATOM 7848 C CA . LYS A 1 1011 ? 84.559 3.939 -4.592 1 47.71 1348 LYS A CA 1
ATOM 7849 C C . LYS A 1 1011 ? 83.743 5.234 -4.784 1 47.91 1348 LYS A C 1
ATOM 7850 O O . LYS A 1 1011 ? 83.604 5.739 -5.902 1 48.24 1348 LYS A O 1
ATOM 7856 N N . PHE A 1 1012 ? 83.227 5.779 -3.685 1 47.31 1349 PHE A N 1
ATOM 7857 C CA . PHE A 1 1012 ? 82.472 7.022 -3.71 1 46.97 1349 PHE A CA 1
ATOM 7858 C C . PHE A 1 1012 ? 83.416 8.122 -3.225 1 46.82 1349 PHE A C 1
ATOM 7859 O O . PHE A 1 1012 ? 83.914 8.069 -2.089 1 46.88 1349 PHE A O 1
ATOM 7867 N N . GLU A 1 1013 ? 83.717 9.08 -4.104 1 46.17 1350 GLU A N 1
ATOM 7868 C CA . GLU A 1 1013 ? 84.647 10.145 -3.763 1 46.18 1350 GLU A CA 1
ATOM 7869 C C . GLU A 1 1013 ? 84.063 11.091 -2.729 1 46.35 1350 GLU A C 1
ATOM 7870 O O . GLU A 1 1013 ? 82.853 11.338 -2.72 1 46.53 1350 GLU A O 1
ATOM 7876 N N . ALA A 1 1014 ? 84.915 11.613 -1.842 1 46.12 1351 ALA A N 1
ATOM 7877 C CA . ALA A 1 1014 ? 84.486 12.561 -0.814 1 46.71 1351 ALA A CA 1
ATOM 7878 C C . ALA A 1 1014 ? 83.805 13.793 -1.453 1 47.38 1351 ALA A C 1
ATOM 7879 O O . ALA A 1 1014 ? 84.39 14.428 -2.329 1 47.49 1351 ALA A O 1
ATOM 7881 N N . GLY A 1 1015 ? 82.563 14.055 -1.053 1 47.21 1352 GLY A N 1
ATOM 7882 C CA . GLY A 1 1015 ? 81.785 15.188 -1.534 1 46.85 1352 GLY A CA 1
ATOM 7883 C C . GLY A 1 1015 ? 80.967 14.94 -2.782 1 46.12 1352 GLY A C 1
ATOM 7884 O O . GLY A 1 1015 ? 79.975 15.628 -3.009 1 46.49 1352 GLY A O 1
ATOM 7885 N N . ALA A 1 1016 ? 81.388 13.992 -3.619 1 44.99 1353 ALA A N 1
ATOM 7886 C CA . ALA A 1 1016 ? 80.68 13.682 -4.858 1 44.32 1353 ALA A CA 1
ATOM 7887 C C . ALA A 1 1016 ? 79.301 13.065 -4.59 1 44.49 1353 ALA A C 1
ATOM 7888 O O . ALA A 1 1016 ? 79.091 12.422 -3.563 1 44.93 1353 ALA A O 1
ATOM 7890 N N . LYS A 1 1017 ? 78.356 13.306 -5.49 1 44.1 1354 LYS A N 1
ATOM 7891 C CA . LYS A 1 1017 ? 76.99 12.807 -5.381 1 44.32 1354 LYS A CA 1
ATOM 7892 C C . LYS A 1 1017 ? 76.756 11.679 -6.384 1 43.6 1354 LYS A C 1
ATOM 7893 O O . LYS A 1 1017 ? 77.245 11.718 -7.534 1 42.32 1354 LYS A O 1
ATOM 7899 N N . TYR A 1 1018 ? 75.987 10.666 -5.936 1 43.34 1355 TYR A N 1
ATOM 7900 C CA . TYR A 1 1018 ? 75.713 9.502 -6.756 1 43.36 1355 TYR A CA 1
ATOM 7901 C C . TYR A 1 1018 ? 74.252 9.114 -6.68 1 44.82 1355 TYR A C 1
ATOM 7902 O O . TYR A 1 1018 ? 73.617 9.244 -5.637 1 45.12 1355 TYR A O 1
ATOM 7911 N N . LYS A 1 1019 ? 73.718 8.64 -7.794 1 45.63 1356 LYS A N 1
ATOM 7912 C CA . LYS A 1 1019 ? 72.353 8.169 -7.862 1 47.05 1356 LYS A CA 1
ATOM 7913 C C . LYS A 1 1019 ? 72.44 6.641 -7.92 1 48.08 1356 LYS A C 1
ATOM 7914 O O . LYS A 1 1019 ? 73.091 6.087 -8.813 1 48.41 1356 LYS A O 1
ATOM 7920 N N . VAL A 1 1020 ? 71.827 5.967 -6.949 1 47.82 1357 VAL A N 1
ATOM 7921 C CA . VAL A 1 1020 ? 71.844 4.516 -6.91 1 47.96 1357 VAL A CA 1
ATOM 7922 C C . VAL A 1 1020 ? 70.428 3.987 -7.158 1 48.45 1357 VAL A C 1
ATOM 7923 O O . VAL A 1 1020 ? 69.488 4.402 -6.483 1 48.8 1357 VAL A O 1
ATOM 7927 N N . SER A 1 1021 ? 70.276 3.064 -8.107 1 47.95 1358 SER A N 1
ATOM 7928 C CA . SER A 1 1021 ? 68.985 2.46 -8.396 1 47.58 1358 SER A CA 1
ATOM 7929 C C . SER A 1 1021 ? 69.113 0.948 -8.602 1 47.31 1358 SER A C 1
ATOM 7930 O O . SER A 1 1021 ? 70.174 0.454 -8.994 1 47.19 1358 SER A O 1
ATOM 7933 N N . PHE A 1 1022 ? 68.019 0.218 -8.355 1 46.66 1359 PHE A N 1
ATOM 7934 C CA . PHE A 1 1022 ? 67.966 -1.214 -8.595 1 46.11 1359 PHE A CA 1
ATOM 7935 C C . PHE A 1 1022 ? 66.528 -1.729 -8.638 1 46.21 1359 PHE A C 1
ATOM 7936 O O . PHE A 1 1022 ? 65.603 -1.112 -8.082 1 46.16 1359 PHE A O 1
ATOM 7944 N N . ASP A 1 1023 ? 66.351 -2.868 -9.323 1 45.65 1360 ASP A N 1
ATOM 7945 C CA . ASP A 1 1023 ? 65.092 -3.6 -9.358 1 45.54 1360 ASP A CA 1
ATOM 7946 C C . ASP A 1 1023 ? 65.143 -4.533 -8.132 1 44.53 1360 ASP A C 1
ATOM 7947 O O . ASP A 1 1023 ? 66.225 -5.031 -7.783 1 44.4 1360 ASP A O 1
ATOM 7952 N N . TYR A 1 1024 ? 63.993 -4.768 -7.484 1 43.41 1361 TYR A N 1
ATOM 7953 C CA . TYR A 1 1024 ? 63.963 -5.644 -6.334 1 43.18 1361 TYR A CA 1
ATOM 7954 C C . TYR A 1 1024 ? 62.62 -6.354 -6.154 1 43.89 1361 TYR A C 1
ATOM 7955 O O . TYR A 1 1024 ? 61.61 -5.962 -6.713 1 44.07 1361 TYR A O 1
ATOM 7964 N N . GLN A 1 1025 ? 62.63 -7.429 -5.373 1 44.03 1362 GLN A N 1
ATOM 7965 C CA . GLN A 1 1025 ? 61.453 -8.132 -4.9 1 43.58 1362 GLN A CA 1
ATOM 7966 C C . GLN A 1 1025 ? 61.665 -8.379 -3.406 1 44.17 1362 GLN A C 1
ATOM 7967 O O . GLN A 1 1025 ? 62.766 -8.734 -2.991 1 43.92 1362 GLN A O 1
ATOM 7973 N N . SER A 1 1026 ? 60.667 -8.043 -2.587 1 44.82 1363 SER A N 1
ATOM 7974 C CA . SER A 1 1026 ? 60.759 -8.195 -1.137 1 46.04 1363 SER A CA 1
ATOM 7975 C C . SER A 1 1026 ? 59.454 -8.818 -0.684 1 48.4 1363 SER A C 1
ATOM 7976 O O . SER A 1 1026 ? 58.396 -8.445 -1.182 1 49.59 1363 SER A O 1
ATOM 7979 N N . GLY A 1 1027 ? 59.526 -9.801 0.192 1 49.21 1364 GLY A N 1
ATOM 7980 C CA . GLY A 1 1027 ? 58.355 -10.575 0.576 1 51.01 1364 GLY A CA 1
ATOM 7981 C C . GLY A 1 1027 ? 57.312 -9.911 1.441 1 52.95 1364 GLY A C 1
ATOM 7982 O O . GLY A 1 1027 ? 56.152 -10.333 1.452 1 53.64 1364 GLY A O 1
ATOM 7983 N N . SER A 1 1028 ? 57.724 -8.905 2.201 1 53.44 1365 SER A N 1
ATOM 7984 C CA . SER A 1 1028 ? 56.866 -8.181 3.121 1 54.07 1365 SER A CA 1
ATOM 7985 C C . SER A 1 1028 ? 57.263 -6.718 3.195 1 54.67 1365 SER A C 1
ATOM 7986 O O . SER A 1 1028 ? 58.349 -6.346 2.725 1 55.33 1365 SER A O 1
ATOM 7989 N N . ASP A 1 1029 ? 56.406 -5.882 3.815 1 54.12 1366 ASP A N 1
ATOM 7990 C CA . ASP A 1 1029 ? 56.75 -4.48 4.011 1 54.22 1366 ASP A CA 1
ATOM 7991 C C . ASP A 1 1029 ? 57.757 -4.378 5.156 1 53.36 1366 ASP A C 1
ATOM 7992 O O . ASP A 1 1029 ? 57.574 -5.015 6.196 1 53.71 1366 ASP A O 1
ATOM 7997 N N . ASP A 1 1030 ? 58.816 -3.589 4.947 1 52.25 1367 ASP A N 1
ATOM 7998 C CA . ASP A 1 1030 ? 59.797 -3.157 5.934 1 52.15 1367 ASP A CA 1
ATOM 7999 C C . ASP A 1 1030 ? 60.642 -4.247 6.594 1 51.57 1367 ASP A C 1
ATOM 8000 O O . ASP A 1 1030 ? 61.258 -3.989 7.637 1 51.95 1367 ASP A O 1
ATOM 8005 N N . ILE A 1 1031 ? 60.717 -5.439 5.991 1 50.28 1368 ILE A N 1
ATOM 8006 C CA . ILE A 1 1031 ? 61.562 -6.503 6.535 1 49.09 1368 ILE A CA 1
ATOM 8007 C C . ILE A 1 1031 ? 63.038 -6.253 6.179 1 48.2 1368 ILE A C 1
ATOM 8008 O O . ILE A 1 1031 ? 63.926 -6.527 6.985 1 48.29 1368 ILE A O 1
ATOM 8013 N N . TYR A 1 1032 ? 63.288 -5.689 4.987 1 47.22 1369 TYR A N 1
ATOM 8014 C CA . TYR A 1 1032 ? 64.617 -5.305 4.515 1 46.51 1369 TYR A CA 1
ATOM 8015 C C . TYR A 1 1032 ? 64.637 -3.792 4.259 1 46.73 1369 TYR A C 1
ATOM 8016 O O . TYR A 1 1032 ? 63.593 -3.183 3.998 1 47.28 1369 TYR A O 1
ATOM 8025 N N . ALA A 1 1033 ? 65.816 -3.185 4.352 1 46.17 1370 ALA A N 1
ATOM 8026 C CA . ALA A 1 1033 ? 65.967 -1.745 4.185 1 46.18 1370 ALA A CA 1
ATOM 8027 C C . ALA A 1 1033 ? 67.264 -1.397 3.481 1 46.62 1370 ALA A C 1
ATOM 8028 O O . ALA A 1 1033 ? 68.245 -2.124 3.611 1 46.94 1370 ALA A O 1
ATOM 8030 N N . ILE A 1 1034 ? 67.296 -0.255 2.776 1 46.46 1371 ILE A N 1
ATOM 8031 C CA . ILE A 1 1034 ? 68.535 0.226 2.177 1 46.48 1371 ILE A CA 1
ATOM 8032 C C . ILE A 1 1034 ? 69.369 0.84 3.318 1 46.65 1371 ILE A C 1
ATOM 8033 O O . ILE A 1 1034 ? 68.843 1.625 4.108 1 46.74 1371 ILE A O 1
ATOM 8038 N N . ALA A 1 1035 ? 70.642 0.448 3.437 1 46.29 1372 ALA A N 1
ATOM 8039 C CA . ALA A 1 1035 ? 71.519 1.003 4.457 1 46.18 1372 ALA A CA 1
ATOM 8040 C C . ALA A 1 1035 ? 72.626 1.817 3.773 1 46.65 1372 ALA A C 1
ATOM 8041 O O . ALA A 1 1035 ? 73.159 1.387 2.758 1 47.14 1372 ALA A O 1
ATOM 8043 N N . VAL A 1 1036 ? 72.948 2.998 4.294 1 46.09 1373 VAL A N 1
ATOM 8044 C CA . VAL A 1 1036 ? 74.044 3.813 3.772 1 46.18 1373 VAL A CA 1
ATOM 8045 C C . VAL A 1 1036 ? 74.947 4.144 4.959 1 46.29 1373 VAL A C 1
ATOM 8046 O O . VAL A 1 1036 ? 74.461 4.608 5.988 1 47.19 1373 VAL A O 1
ATOM 8050 N N . GLY A 1 1037 ? 76.232 3.856 4.839 1 45.3 1374 GLY A N 1
ATOM 8051 C CA . GLY A 1 1037 ? 77.168 4.107 5.919 1 45.26 1374 GLY A CA 1
ATOM 8052 C C . GLY A 1 1037 ? 78.531 4.527 5.429 1 46.16 1374 GLY A C 1
ATOM 8053 O O . GLY A 1 1037 ? 78.768 4.635 4.227 1 45.9 1374 GLY A O 1
ATOM 8054 N N . GLN A 1 1038 ? 79.431 4.794 6.374 1 47.44 1375 GLN A N 1
ATOM 8055 C CA . GLN A 1 1038 ? 80.809 5.198 6.111 1 48.93 1375 GLN A CA 1
ATOM 8056 C C . GLN A 1 1038 ? 81.682 4.372 7.04 1 49.12 1375 GLN A C 1
ATOM 8057 O O . GLN A 1 1038 ? 81.44 4.338 8.243 1 49.85 1375 GLN A O 1
ATOM 8063 N N . GLY A 1 1039 ? 82.688 3.725 6.493 1 48.64 1376 GLY A N 1
ATOM 8064 C CA . GLY A 1 1039 ? 83.61 2.927 7.284 1 48.84 1376 GLY A CA 1
ATOM 8065 C C . GLY A 1 1039 ? 82.997 1.608 7.713 1 48.95 1376 GLY A C 1
ATOM 8066 O O . GLY A 1 1039 ? 81.946 1.198 7.196 1 48.75 1376 GLY A O 1
ATOM 8067 N N . GLU A 1 1040 ? 83.636 0.945 8.687 1 48.57 1377 GLU A N 1
ATOM 8068 C CA . GLU A 1 1040 ? 83.146 -0.324 9.18 1 49.08 1377 GLU A CA 1
ATOM 8069 C C . GLU A 1 1040 ? 81.744 -0.192 9.764 1 50.1 1377 GLU A C 1
ATOM 8070 O O . GLU A 1 1040 ? 81.475 0.743 10.515 1 50.2 1377 GLU A O 1
ATOM 8076 N N . TYR A 1 1041 ? 80.825 -1.09 9.368 1 50.49 1378 TYR A N 1
ATOM 8077 C CA . TYR A 1 1041 ? 79.469 -1.057 9.879 1 51.28 1378 TYR A CA 1
ATOM 8078 C C . TYR A 1 1041 ? 79.4 -1.014 11.418 1 53.87 1378 TYR A C 1
ATOM 8079 O O . TYR A 1 1041 ? 80.043 -1.785 12.143 1 53.85 1378 TYR A O 1
ATOM 8088 N N . SER A 1 1042 ? 78.638 -0.057 11.872 1 55.97 1379 SER A N 1
ATOM 8089 C CA . SER A 1 1042 ? 78.358 0.187 13.263 1 58.41 1379 SER A CA 1
ATOM 8090 C C . SER A 1 1042 ? 76.875 0.478 13.332 1 59.82 1379 SER A C 1
ATOM 8091 O O . SER A 1 1042 ? 76.366 1.273 12.535 1 60.04 1379 SER A O 1
ATOM 8094 N N . ALA A 1 1043 ? 76.169 -0.147 14.276 1 60.55 1380 ALA A N 1
ATOM 8095 C CA . ALA A 1 1043 ? 74.745 0.115 14.464 1 61.63 1380 ALA A CA 1
ATOM 8096 C C . ALA A 1 1043 ? 74.577 1.564 14.925 1 62.66 1380 ALA A C 1
ATOM 8097 O O . ALA A 1 1043 ? 75.387 2.059 15.711 1 62.81 1380 ALA A O 1
ATOM 8099 N N . GLY A 1 1044 ? 73.617 2.256 14.344 1 63.44 1381 GLY A N 1
ATOM 8100 C CA . GLY A 1 1044 ? 73.374 3.647 14.687 1 65.02 1381 GLY A CA 1
ATOM 8101 C C . GLY A 1 1044 ? 74.051 4.633 13.761 1 66.51 1381 GLY A C 1
ATOM 8102 O O . GLY A 1 1044 ? 73.551 5.747 13.573 1 67.37 1381 GLY A O 1
ATOM 8103 N N . SER A 1 1045 ? 75.177 4.232 13.149 1 66.24 1382 SER A N 1
ATOM 8104 C CA . SER A 1 1045 ? 75.889 5.119 12.228 1 66.43 1382 SER A CA 1
ATOM 8105 C C . SER A 1 1045 ? 75.499 4.945 10.758 1 65.34 1382 SER A C 1
ATOM 8106 O O . SER A 1 1045 ? 76.202 5.453 9.885 1 65.81 1382 SER A O 1
ATOM 8109 N N . VAL A 1 1046 ? 74.366 4.269 10.483 1 63.51 1383 VAL A N 1
ATOM 8110 C CA . VAL A 1 1046 ? 73.889 4.07 9.124 1 62.21 1383 VAL A CA 1
ATOM 8111 C C . VAL A 1 1046 ? 72.505 4.668 8.906 1 60.28 1383 VAL A C 1
ATOM 8112 O O . VAL A 1 1046 ? 71.676 4.694 9.807 1 60.25 1383 VAL A O 1
ATOM 8116 N N . LYS A 1 1047 ? 72.248 5.088 7.687 1 58.54 1384 LYS A N 1
ATOM 8117 C CA . LYS A 1 1047 ? 70.979 5.638 7.291 1 57.84 1384 LYS A CA 1
ATOM 8118 C C . LYS A 1 1047 ? 70.124 4.49 6.766 1 56.43 1384 LYS A C 1
ATOM 8119 O O . LYS A 1 1047 ? 70.551 3.779 5.861 1 56.19 1384 LYS A O 1
ATOM 8125 N N . LEU A 1 1048 ? 68.919 4.304 7.322 1 55.11 1385 LEU A N 1
ATOM 8126 C CA . LEU A 1 1048 ? 68.047 3.224 6.879 1 54.13 1385 LEU A CA 1
ATOM 8127 C C . LEU A 1 1048 ? 66.779 3.695 6.184 1 54.54 1385 LEU A C 1
ATOM 8128 O O . LEU A 1 1048 ? 66.068 4.55 6.7 1 55.48 1385 LEU A O 1
ATOM 8133 N N . THR A 1 1049 ? 66.462 3.101 5.04 1 53.92 1386 THR A N 1
ATOM 8134 C CA . THR A 1 1049 ? 65.211 3.373 4.339 1 53.45 1386 THR A CA 1
ATOM 8135 C C . THR A 1 1049 ? 64.498 2.048 4.113 1 53.57 1386 THR A C 1
ATOM 8136 O O . THR A 1 1049 ? 64.904 1.274 3.25 1 53.6 1386 THR A O 1
ATOM 8140 N N . ASN A 1 1050 ? 63.423 1.786 4.861 1 53.32 1387 ASN A N 1
ATOM 8141 C CA . ASN A 1 1050 ? 62.651 0.557 4.702 1 53.45 1387 ASN A CA 1
ATOM 8142 C C . ASN A 1 1050 ? 62.146 0.375 3.287 1 53.18 1387 ASN A C 1
ATOM 8143 O O . ASN A 1 1050 ? 61.773 1.352 2.635 1 53.53 1387 ASN A O 1
ATOM 8148 N N . LEU A 1 1051 ? 62.193 -0.858 2.797 1 52.35 1388 LEU A N 1
ATOM 8149 C CA . LEU A 1 1051 ? 61.731 -1.16 1.457 1 52.21 1388 LEU A CA 1
ATOM 8150 C C . LEU A 1 1051 ? 60.333 -1.76 1.535 1 52.55 1388 LEU A C 1
ATOM 8151 O O . LEU A 1 1051 ? 60.034 -2.55 2.43 1 52.58 1388 LEU A O 1
ATOM 8156 N N . LYS A 1 1052 ? 59.46 -1.336 0.633 1 52.65 1389 LYS A N 1
ATOM 8157 C CA . LYS A 1 1052 ? 58.087 -1.826 0.628 1 53.25 1389 LYS A CA 1
ATOM 8158 C C . LYS A 1 1052 ? 57.966 -3.161 -0.12 1 52.6 1389 LYS A C 1
ATOM 8159 O O . LYS A 1 1052 ? 58.777 -3.476 -0.99 1 52.25 1389 LYS A O 1
ATOM 8165 N N . LYS A 1 1053 ? 56.928 -3.926 0.192 1 51.93 1390 LYS A N 1
ATOM 8166 C CA . LYS A 1 1053 ? 56.681 -5.204 -0.436 1 51.81 1390 LYS A CA 1
ATOM 8167 C C . LYS A 1 1053 ? 56.608 -5.111 -1.953 1 52.63 1390 LYS A C 1
ATOM 8168 O O . LYS A 1 1053 ? 56.064 -4.142 -2.492 1 53.47 1390 LYS A O 1
ATOM 8174 N N . ALA A 1 1054 ? 57.218 -6.088 -2.63 1 51.97 1391 ALA A N 1
ATOM 8175 C CA . ALA A 1 1054 ? 57.21 -6.234 -4.077 1 51.9 1391 ALA A CA 1
ATOM 8176 C C . ALA A 1 1054 ? 57.26 -7.758 -4.271 1 52.28 1391 ALA A C 1
ATOM 8177 O O . ALA A 1 1054 ? 58.31 -8.318 -4.55 1 52.33 1391 ALA A O 1
ATOM 8179 N N . LEU A 1 1055 ? 56.144 -8.438 -3.98 1 52.25 1392 LEU A N 1
ATOM 8180 C CA . LEU A 1 1055 ? 56.062 -9.896 -4.007 1 52.36 1392 LEU A CA 1
ATOM 8181 C C . LEU A 1 1055 ? 55.402 -10.413 -5.283 1 53.26 1392 LEU A C 1
ATOM 8182 O O . LEU A 1 1055 ? 54.182 -10.521 -5.351 1 53.9 1392 LEU A O 1
ATOM 8187 N N . GLY A 1 1056 ? 56.212 -10.766 -6.273 1 53.17 1393 GLY A N 1
ATOM 8188 C CA . GLY A 1 1056 ? 55.704 -11.288 -7.534 1 53.59 1393 GLY A CA 1
ATOM 8189 C C . GLY A 1 1056 ? 55.745 -10.289 -8.667 1 54.26 1393 GLY A C 1
ATOM 8190 O O . GLY A 1 1056 ? 55.654 -10.67 -9.835 1 54.3 1393 GLY A O 1
ATOM 8191 N N . GLU A 1 1057 ? 55.84 -8.998 -8.327 1 54.79 1394 GLU A N 1
ATOM 8192 C CA . GLU A 1 1057 ? 55.943 -7.883 -9.258 1 55.64 1394 GLU A CA 1
ATOM 8193 C C . GLU A 1 1057 ? 57.179 -7.099 -8.813 1 55.13 1394 GLU A C 1
ATOM 8194 O O . GLU A 1 1057 ? 57.354 -6.831 -7.631 1 55.02 1394 GLU A O 1
ATOM 8200 N N . THR A 1 1058 ? 58.07 -6.797 -9.749 1 54.93 1395 THR A N 1
ATOM 8201 C CA . THR A 1 1058 ? 59.326 -6.114 -9.471 1 54.87 1395 THR A CA 1
ATOM 8202 C C . THR A 1 1058 ? 59.181 -4.642 -9.092 1 54.78 1395 THR A C 1
ATOM 8203 O O . THR A 1 1058 ? 58.632 -3.845 -9.847 1 55.46 1395 THR A O 1
ATOM 8207 N N . GLY A 1 1059 ? 59.684 -4.292 -7.928 1 54.07 1396 GLY A N 1
ATOM 8208 C CA . GLY A 1 1059 ? 59.714 -2.915 -7.472 1 54.32 1396 GLY A CA 1
ATOM 8209 C C . GLY A 1 1059 ? 60.989 -2.217 -7.932 1 54.74 1396 GLY A C 1
ATOM 8210 O O . GLY A 1 1059 ? 61.95 -2.856 -8.386 1 54.59 1396 GLY A O 1
ATOM 8211 N N . LYS A 1 1060 ? 60.995 -0.879 -7.862 1 54.45 1397 LYS A N 1
ATOM 8212 C CA . LYS A 1 1060 ? 62.161 -0.083 -8.229 1 54.12 1397 LYS A CA 1
ATOM 8213 C C . LYS A 1 1060 ? 62.55 0.735 -7.028 1 53.85 1397 LYS A C 1
ATOM 8214 O O . LYS A 1 1060 ? 61.686 1.245 -6.324 1 54.47 1397 LYS A O 1
ATOM 8220 N N . ALA A 1 1061 ? 63.83 0.817 -6.75 1 53.35 1398 ALA A N 1
ATOM 8221 C CA . ALA A 1 1061 ? 64.326 1.622 -5.639 1 53.75 1398 ALA A CA 1
ATOM 8222 C C . ALA A 1 1061 ? 65.373 2.588 -6.188 1 54.57 1398 ALA A C 1
ATOM 8223 O O . ALA A 1 1061 ? 66.087 2.252 -7.142 1 55.09 1398 ALA A O 1
ATOM 8225 N N . GLU A 1 1062 ? 65.417 3.806 -5.647 1 54.11 1399 GLU A N 1
ATOM 8226 C CA . GLU A 1 1062 ? 66.422 4.784 -6.045 1 53.85 1399 GLU A CA 1
ATOM 8227 C C . GLU A 1 1062 ? 66.612 5.815 -4.961 1 52.65 1399 GLU A C 1
ATOM 8228 O O . GLU A 1 1062 ? 65.674 6.181 -4.258 1 52.77 1399 GLU A O 1
ATOM 8234 N N . PHE A 1 1063 ? 67.847 6.202 -4.761 1 51.67 1400 PHE A N 1
ATOM 8235 C CA . PHE A 1 1063 ? 68.216 7.16 -3.736 1 51.5 1400 PHE A CA 1
ATOM 8236 C C . PHE A 1 1063 ? 69.512 7.86 -4.137 1 51.88 1400 PHE A C 1
ATOM 8237 O O . PHE A 1 1063 ? 70.155 7.478 -5.112 1 52.2 1400 PHE A O 1
ATOM 8245 N N . GLU A 1 1064 ? 69.89 8.89 -3.394 1 51.99 1401 GLU A N 1
ATOM 8246 C CA . GLU A 1 1064 ? 71.129 9.603 -3.624 1 52.72 1401 GLU A CA 1
ATOM 8247 C C . GLU A 1 1064 ? 72.06 9.422 -2.433 1 51.94 1401 GLU A C 1
ATOM 8248 O O . GLU A 1 1064 ? 71.62 9.195 -1.3 1 52.16 1401 GLU A O 1
ATOM 8254 N N . LEU A 1 1065 ? 73.352 9.562 -2.693 1 50.98 1402 LEU A N 1
ATOM 8255 C CA . LEU A 1 1065 ? 74.39 9.347 -1.703 1 50.4 1402 LEU A CA 1
ATOM 8256 C C . LEU A 1 1065 ? 75.5 10.384 -1.928 1 49.39 1402 LEU A C 1
ATOM 8257 O O . LEU A 1 1065 ? 75.916 10.594 -3.056 1 49.38 1402 LEU A O 1
ATOM 8262 N N . THR A 1 1066 ? 75.989 11.009 -0.864 1 48.8 1403 THR A N 1
ATOM 8263 C CA . THR A 1 1066 ? 77.12 11.918 -0.928 1 48.92 1403 THR A CA 1
ATOM 8264 C C . THR A 1 1066 ? 78.268 11.15 -0.282 1 50.05 1403 THR A C 1
ATOM 8265 O O . THR A 1 1066 ? 78.102 10.605 0.813 1 50.65 1403 THR A O 1
ATOM 8269 N N . GLY A 1 1067 ? 79.407 11.083 -0.962 1 50.02 1404 GLY A N 1
ATOM 8270 C CA . GLY A 1 1067 ? 80.557 10.367 -0.437 1 50.46 1404 GLY A CA 1
ATOM 8271 C C . GLY A 1 1067 ? 81.133 11.037 0.791 1 50.92 1404 GLY A C 1
ATOM 8272 O O . GLY A 1 1067 ? 81.28 12.26 0.812 1 51.68 1404 GLY A O 1
ATOM 8273 N N . GLY A 1 1068 ? 81.448 10.236 1.806 1 50.16 1405 GLY A N 1
ATOM 8274 C CA . GLY A 1 1068 ? 82.044 10.698 3.049 1 50 1405 GLY A CA 1
ATOM 8275 C C . GLY A 1 1068 ? 83.475 11.155 2.864 1 50.1 1405 GLY A C 1
ATOM 8276 O O . GLY A 1 1068 ? 84.148 10.705 1.929 1 49.98 1405 GLY A O 1
ATOM 8277 N N . VAL A 1 1069 ? 83.967 12.022 3.784 1 50 1406 VAL A N 1
ATOM 8278 C CA . VAL A 1 1069 ? 85.297 12.642 3.714 1 50.67 1406 VAL A CA 1
ATOM 8279 C C . VAL A 1 1069 ? 86.456 11.668 3.625 1 50.96 1406 VAL A C 1
ATOM 8280 O O . VAL A 1 1069 ? 87.523 12.042 3.119 1 50.96 1406 VAL A O 1
ATOM 8284 N N . ASN A 1 1070 ? 86.273 10.427 4.112 1 51.22 1407 ASN A N 1
ATOM 8285 C CA . ASN A 1 1070 ? 87.348 9.423 4.113 1 51.11 1407 ASN A CA 1
ATOM 8286 C C . ASN A 1 1070 ? 87.32 8.437 2.962 1 50.66 1407 ASN A C 1
ATOM 8287 O O . ASN A 1 1070 ? 88.053 7.447 3.023 1 51.48 1407 ASN A O 1
ATOM 8292 N N . GLY A 1 1071 ? 86.488 8.683 1.952 1 49.4 1408 GLY A N 1
ATOM 8293 C CA . GLY A 1 1071 ? 86.384 7.825 0.78 1 49.77 1408 GLY A CA 1
ATOM 8294 C C . GLY A 1 1071 ? 85.853 6.42 1.021 1 50.06 1408 GLY A C 1
ATOM 8295 O O . GLY A 1 1071 ? 85.845 5.59 0.101 1 50.66 1408 GLY A O 1
ATOM 8296 N N . ASP A 1 1072 ? 85.337 6.171 2.237 1 49.1 1409 ASP A N 1
ATOM 8297 C CA . ASP A 1 1072 ? 84.875 4.873 2.704 1 48.65 1409 ASP A CA 1
ATOM 8298 C C . ASP A 1 1072 ? 83.358 4.686 2.756 1 48.11 1409 ASP A C 1
ATOM 8299 O O . ASP A 1 1072 ? 82.883 3.809 3.478 1 48.08 1409 ASP A O 1
ATOM 8304 N N . SER A 1 1073 ? 82.601 5.498 2.01 1 47.39 1410 SER A N 1
ATOM 8305 C CA . SER A 1 1073 ? 81.152 5.357 1.97 1 46.95 1410 SER A CA 1
ATOM 8306 C C . SER A 1 1073 ? 80.771 4.076 1.245 1 46.39 1410 SER A C 1
ATOM 8307 O O . SER A 1 1073 ? 81.506 3.591 0.384 1 46.8 1410 SER A O 1
ATOM 8310 N N . TRP A 1 1074 ? 79.594 3.552 1.569 1 44.98 1411 TRP A N 1
ATOM 8311 C CA . TRP A 1 1074 ? 79.076 2.325 0.984 1 43.59 1411 TRP A CA 1
ATOM 8312 C C . TRP A 1 1074 ? 77.571 2.298 1.141 1 43.42 1411 TRP A C 1
ATOM 8313 O O . TRP A 1 1074 ? 77.021 3.027 1.967 1 43.55 1411 TRP A O 1
ATOM 8324 N N . PHE A 1 1075 ? 76.893 1.439 0.376 1 43.08 1412 PHE A N 1
ATOM 8325 C CA . PHE A 1 1075 ? 75.454 1.205 0.562 1 43.46 1412 PHE A CA 1
ATOM 8326 C C . PHE A 1 1075 ? 75.229 -0.322 0.577 1 44.26 1412 PHE A C 1
ATOM 8327 O O . PHE A 1 1075 ? 76.088 -1.077 0.108 1 45.06 1412 PHE A O 1
ATOM 8335 N N . GLY A 1 1076 ? 74.106 -0.765 1.119 1 43.66 1413 GLY A N 1
ATOM 8336 C CA . GLY A 1 1076 ? 73.812 -2.185 1.186 1 43.55 1413 GLY A CA 1
ATOM 8337 C C . GLY A 1 1076 ? 72.394 -2.485 1.579 1 44.12 1413 GLY A C 1
ATOM 8338 O O . GLY A 1 1076 ? 71.543 -1.59 1.599 1 44.45 1413 GLY A O 1
ATOM 8339 N N . ILE A 1 1077 ? 72.132 -3.767 1.894 1 43.66 1414 ILE A N 1
ATOM 8340 C CA . ILE A 1 1077 ? 70.822 -4.241 2.296 1 43.23 1414 ILE A CA 1
ATOM 8341 C C . ILE A 1 1077 ? 70.897 -4.668 3.739 1 44.23 1414 ILE A C 1
ATOM 8342 O O . ILE A 1 1077 ? 71.855 -5.311 4.151 1 44.72 1414 ILE A O 1
ATOM 8347 N N . TYR A 1 1078 ? 69.914 -4.251 4.523 1 44.09 1415 TYR A N 1
ATOM 8348 C CA . TYR A 1 1078 ? 69.879 -4.446 5.948 1 44.55 1415 TYR A CA 1
ATOM 8349 C C . TYR A 1 1078 ? 68.614 -5.208 6.356 1 44.56 1415 TYR A C 1
ATOM 8350 O O . TYR A 1 1078 ? 67.547 -4.931 5.847 1 44.41 1415 TYR A O 1
ATOM 8359 N N . SER A 1 1079 ? 68.736 -6.163 7.273 1 44.76 1416 SER A N 1
ATOM 8360 C CA . SER A 1 1079 ? 67.592 -6.898 7.802 1 45.85 1416 SER A CA 1
ATOM 8361 C C . SER A 1 1079 ? 67.13 -6.154 9.052 1 47.18 1416 SER A C 1
ATOM 8362 O O . SER A 1 1079 ? 67.861 -6.095 10.033 1 46.81 1416 SER A O 1
ATOM 8365 N N . THR A 1 1080 ? 65.917 -5.605 9.025 1 48.28 1417 THR A N 1
ATOM 8366 C CA . THR A 1 1080 ? 65.362 -4.823 10.14 1 49.43 1417 THR A CA 1
ATOM 8367 C C . THR A 1 1080 ? 64.887 -5.77 11.287 1 51.2 1417 THR A C 1
ATOM 8368 O O . THR A 1 1080 ? 65.238 -6.946 11.279 1 52.22 1417 THR A O 1
ATOM 8372 N N . ALA A 1 1081 ? 64.13 -5.27 12.285 1 51.24 1418 ALA A N 1
ATOM 8373 C CA . ALA A 1 1081 ? 63.547 -6.112 13.33 1 51.06 1418 ALA A CA 1
ATOM 8374 C C . ALA A 1 1081 ? 62.06 -6.44 13.021 1 51.58 1418 ALA A C 1
ATOM 8375 O O . ALA A 1 1081 ? 61.446 -7.199 13.768 1 52.4 1418 ALA A O 1
ATOM 8377 N N . THR A 1 1082 ? 61.492 -5.889 11.925 1 51.1 1419 THR A N 1
ATOM 8378 C CA . THR A 1 1082 ? 60.107 -6.078 11.517 1 51.63 1419 THR A CA 1
ATOM 8379 C C . THR A 1 1082 ? 59.827 -7.501 11.089 1 52.53 1419 THR A C 1
ATOM 8380 O O . THR A 1 1082 ? 60.579 -8.081 10.298 1 52.83 1419 THR A O 1
ATOM 8384 N N . ALA A 1 1083 ? 58.731 -8.065 1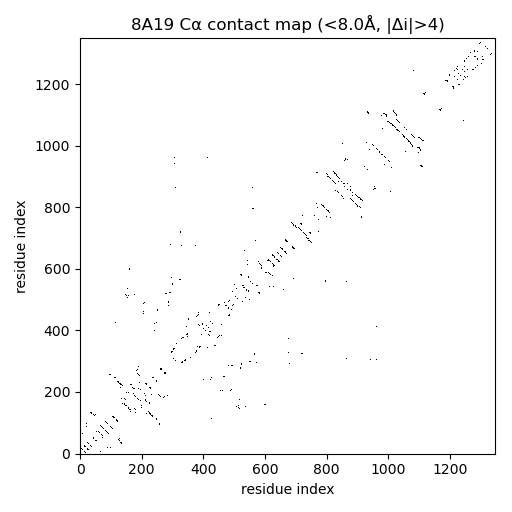1.614 1 52.47 1420 ALA A N 1
ATOM 8385 C CA . ALA A 1 1083 ? 58.312 -9.423 11.312 1 52.44 1420 ALA A CA 1
ATOM 8386 C C . ALA A 1 1083 ? 57.689 -9.505 9.919 1 52.09 1420 ALA A C 1
ATOM 8387 O O . ALA A 1 1083 ? 56.985 -8.582 9.505 1 52.33 1420 ALA A O 1
ATOM 8389 N N . PRO A 1 1084 ? 57.933 -10.597 9.168 1 51.42 1421 PRO A N 1
ATOM 8390 C CA . PRO A 1 1084 ? 57.286 -10.723 7.855 1 50.71 1421 PRO A CA 1
ATOM 8391 C C . PRO A 1 1084 ? 55.799 -11.053 7.985 1 49.63 1421 PRO A C 1
ATOM 8392 O O . PRO A 1 1084 ? 55.34 -11.565 9.008 1 49.75 1421 PRO A O 1
ATOM 8396 N N . ASP A 1 1085 ? 55.047 -10.733 6.948 1 48.47 1422 ASP A N 1
ATOM 8397 C CA . ASP A 1 1085 ? 53.654 -11.087 6.872 1 48.07 1422 ASP A CA 1
ATOM 8398 C C . ASP A 1 1085 ? 53.658 -12.38 6.07 1 47.34 1422 ASP A C 1
ATOM 8399 O O . ASP A 1 1085 ? 53.944 -12.373 4.871 1 46.6 1422 ASP A O 1
ATOM 8404 N N . LEU A 1 1086 ? 53.371 -13.494 6.753 1 47.19 1423 LEU A N 1
ATOM 8405 C CA . LEU A 1 1086 ? 53.336 -14.817 6.131 1 46.99 1423 LEU A CA 1
ATOM 8406 C C . LEU A 1 1086 ? 52.049 -15.115 5.356 1 47.91 1423 LEU A C 1
ATOM 8407 O O . LEU A 1 1086 ? 51.958 -16.169 4.731 1 48.52 1423 LEU A O 1
ATOM 8412 N N . GLN A 1 1087 ? 51.077 -14.173 5.361 1 48.04 1424 GLN A N 1
ATOM 8413 C CA . GLN A 1 1087 ? 49.791 -14.232 4.659 1 48.52 1424 GLN A CA 1
ATOM 8414 C C . GLN A 1 1087 ? 48.999 -15.519 4.899 1 50.43 1424 GLN A C 1
ATOM 8415 O O . GLN A 1 1087 ? 48.379 -16.045 3.975 1 51.11 1424 GLN A O 1
ATOM 8421 N N . GLY A 1 1088 ? 49.019 -16.014 6.131 1 51.3 1425 GLY A N 1
ATOM 8422 C CA . GLY A 1 1088 ? 48.297 -17.232 6.474 1 52.51 1425 GLY A CA 1
ATOM 8423 C C . GLY A 1 1088 ? 48.938 -18.531 6.023 1 53.51 1425 GLY A C 1
ATOM 8424 O O . GLY A 1 1088 ? 48.324 -19.597 6.158 1 54.51 1425 GLY A O 1
ATOM 8425 N N . SER A 1 1089 ? 50.174 -18.469 5.484 1 52.82 1426 SER A N 1
ATOM 8426 C CA . SER A 1 1089 ? 50.879 -19.671 5.037 1 52.36 1426 SER A CA 1
ATOM 8427 C C . SER A 1 1089 ? 51.38 -20.467 6.228 1 52.74 1426 SER A C 1
ATOM 8428 O O . SER A 1 1089 ? 51.726 -19.9 7.268 1 52.79 1426 SER A O 1
ATOM 8431 N N . THR A 1 1090 ? 51.383 -21.792 6.087 1 52.85 1427 THR A N 1
ATOM 8432 C CA . THR A 1 1090 ? 51.823 -22.686 7.157 1 53.53 1427 THR A CA 1
ATOM 8433 C C . THR A 1 1090 ? 52.839 -23.697 6.637 1 53.13 1427 THR A C 1
ATOM 8434 O O . THR A 1 1090 ? 52.827 -24.034 5.451 1 53.49 1427 THR A O 1
ATOM 8438 N N . GLY A 1 1091 ? 53.696 -24.177 7.529 1 52.16 1428 GLY A N 1
ATOM 8439 C CA . GLY A 1 1091 ? 54.694 -25.177 7.186 1 51.95 1428 GLY A CA 1
ATOM 8440 C C . GLY A 1 1091 ? 55.727 -24.69 6.196 1 51.69 1428 GLY A C 1
ATOM 8441 O O . GLY A 1 1091 ? 56.214 -23.564 6.306 1 52.33 1428 GLY A O 1
ATOM 8442 N N . ASN A 1 1092 ? 56.053 -25.524 5.2 1 50.49 1429 ASN A N 1
ATOM 8443 C CA . ASN A 1 1092 ? 57.075 -25.196 4.195 1 49.49 1429 ASN A CA 1
ATOM 8444 C C . ASN A 1 1092 ? 56.708 -24.026 3.303 1 48.57 1429 ASN A C 1
ATOM 8445 O O . ASN A 1 1092 ? 57.601 -23.378 2.78 1 48.52 1429 ASN A O 1
ATOM 8450 N N . ALA A 1 1093 ? 55.399 -23.73 3.161 1 47.87 1430 ALA A N 1
ATOM 8451 C CA . ALA A 1 1093 ? 54.886 -22.598 2.39 1 47.04 1430 ALA A CA 1
ATOM 8452 C C . ALA A 1 1093 ? 55.346 -21.251 2.963 1 46.81 1430 ALA A C 1
ATOM 8453 O O . ALA A 1 1093 ? 55.393 -20.271 2.232 1 47.23 1430 ALA A O 1
ATOM 8455 N N . GLN A 1 1094 ? 55.704 -21.202 4.255 1 46.57 1431 GLN A N 1
ATOM 8456 C CA . GLN A 1 1094 ? 56.241 -20.001 4.902 1 46.8 1431 GLN A CA 1
ATOM 8457 C C . GLN A 1 1094 ? 57.622 -19.644 4.344 1 47.02 1431 GLN A C 1
ATOM 8458 O O . GLN A 1 1094 ? 57.948 -18.462 4.225 1 46.84 1431 GLN A O 1
ATOM 8464 N N . ASP A 1 1095 ? 58.426 -20.684 3.999 1 47.24 1432 ASP A N 1
ATOM 8465 C CA . ASP A 1 1095 ? 59.773 -20.588 3.434 1 47.68 1432 ASP A CA 1
ATOM 8466 C C . ASP A 1 1095 ? 59.758 -20.531 1.905 1 47.16 1432 ASP A C 1
ATOM 8467 O O . ASP A 1 1095 ? 60.465 -19.714 1.323 1 48.07 1432 ASP A O 1
ATOM 8472 N N . PHE A 1 1096 ? 58.983 -21.399 1.254 1 45.89 1433 PHE A N 1
ATOM 8473 C CA . PHE A 1 1096 ? 58.888 -21.437 -0.205 1 45.43 1433 PHE A CA 1
ATOM 8474 C C . PHE A 1 1096 ? 58.131 -20.225 -0.789 1 46.27 1433 PHE A C 1
ATOM 8475 O O . PHE A 1 1096 ? 58.401 -19.816 -1.923 1 46.44 1433 PHE A O 1
ATOM 8483 N N . GLY A 1 1097 ? 57.204 -19.663 -0.009 1 46.49 1434 GLY A N 1
ATOM 8484 C CA . GLY A 1 1097 ? 56.398 -18.512 -0.406 1 46.89 1434 GLY A CA 1
ATOM 8485 C C . GLY A 1 1097 ? 57.188 -17.296 -0.85 1 47.06 1434 GLY A C 1
ATOM 8486 O O . GLY A 1 1097 ? 56.841 -16.667 -1.85 1 47.59 1434 GLY A O 1
ATOM 8487 N N . GLY A 1 1098 ? 58.261 -16.971 -0.139 1 46.35 1435 GLY A N 1
ATOM 8488 C CA . GLY A 1 1098 ? 59.075 -15.814 -0.486 1 46.38 1435 GLY A CA 1
ATOM 8489 C C . GLY A 1 1098 ? 58.846 -14.601 0.396 1 46.58 1435 GLY A C 1
ATOM 8490 O O . GLY A 1 1098 ? 59.545 -13.593 0.241 1 46.79 1435 GLY A O 1
ATOM 8491 N N . TYR A 1 1099 ? 57.911 -14.713 1.374 1 45.73 1436 TYR A N 1
ATOM 8492 C CA . TYR A 1 1099 ? 57.533 -13.692 2.365 1 45.06 1436 TYR A CA 1
ATOM 8493 C C . TYR A 1 1099 ? 58.74 -13.13 3.124 1 44.91 1436 TYR A C 1
ATOM 8494 O O . TYR A 1 1099 ? 58.726 -11.974 3.546 1 45.32 1436 TYR A O 1
ATOM 8503 N N . LYS A 1 1100 ? 59.78 -13.942 3.304 1 44.19 1437 LYS A N 1
ATOM 8504 C CA . LYS A 1 1100 ? 60.961 -13.528 4.055 1 44 1437 LYS A CA 1
ATOM 8505 C C . LYS A 1 1100 ? 62.2 -13.283 3.202 1 44.16 1437 LYS A C 1
ATOM 8506 O O . LYS A 1 1100 ? 63.283 -13.127 3.763 1 44.96 1437 LYS A O 1
ATOM 8512 N N . ASP A 1 1101 ? 62.07 -13.28 1.87 1 43.39 1438 ASP A N 1
ATOM 8513 C CA . ASP A 1 1101 ? 63.211 -13.187 0.957 1 43.35 1438 ASP A CA 1
ATOM 8514 C C . ASP A 1 1101 ? 63.431 -11.783 0.36 1 43.7 1438 ASP A C 1
ATOM 8515 O O . ASP A 1 1101 ? 62.573 -10.91 0.479 1 44.06 1438 ASP A O 1
ATOM 8520 N N . PHE A 1 1102 ? 64.581 -11.582 -0.288 1 43.21 1439 PHE A N 1
ATOM 8521 C CA . PHE A 1 1102 ? 64.917 -10.329 -0.929 1 43.45 1439 PHE A CA 1
ATOM 8522 C C . PHE A 1 1102 ? 65.753 -10.593 -2.184 1 43.52 1439 PHE A C 1
ATOM 8523 O O . PHE A 1 1102 ? 66.896 -11.031 -2.08 1 43.5 1439 PHE A O 1
ATOM 8531 N N . VAL A 1 1103 ? 65.205 -10.273 -3.364 1 43.13 1440 VAL A N 1
ATOM 8532 C CA . VAL A 1 1103 ? 65.918 -10.414 -4.629 1 42.86 1440 VAL A CA 1
ATOM 8533 C C . VAL A 1 1103 ? 66.257 -9.029 -5.186 1 42.8 1440 VAL A C 1
ATOM 8534 O O . VAL A 1 1103 ? 65.429 -8.153 -5.124 1 42.7 1440 VAL A O 1
ATOM 8538 N N . LEU A 1 1104 ? 67.492 -8.822 -5.654 1 42.91 1441 LEU A N 1
ATOM 8539 C CA . LEU A 1 1104 ? 67.982 -7.568 -6.215 1 42.92 1441 LEU A CA 1
ATOM 8540 C C . LEU A 1 1104 ? 68.631 -7.841 -7.586 1 44.24 1441 LEU A C 1
ATOM 8541 O O . LEU A 1 1104 ? 69.342 -8.826 -7.764 1 44.21 1441 LEU A O 1
ATOM 8546 N N . ASP A 1 1105 ? 68.348 -6.974 -8.559 1 44.7 1442 ASP A N 1
ATOM 8547 C CA . ASP A 1 1105 ? 68.887 -7.081 -9.908 1 44.94 1442 ASP A CA 1
ATOM 8548 C C . ASP A 1 1105 ? 69.005 -5.684 -10.543 1 46.65 1442 ASP A C 1
ATOM 8549 O O . ASP A 1 1105 ? 68.474 -4.714 -10.005 1 47.09 1442 ASP A O 1
ATOM 8554 N N . ASN A 1 1106 ? 69.723 -5.586 -11.668 1 47.47 1443 ASN A N 1
ATOM 8555 C CA . ASN A 1 1106 ? 69.921 -4.368 -12.434 1 48.86 1443 ASN A CA 1
ATOM 8556 C C . ASN A 1 1106 ? 70.34 -3.177 -11.589 1 48.76 1443 ASN A C 1
ATOM 8557 O O . ASN A 1 1106 ? 69.663 -2.155 -11.573 1 49.03 1443 ASN A O 1
ATOM 8562 N N . LEU A 1 1107 ? 71.473 -3.319 -10.895 1 48.38 1444 LEU A N 1
ATOM 8563 C CA . LEU A 1 1107 ? 72.057 -2.273 -10.067 1 48.67 1444 LEU A CA 1
ATOM 8564 C C . LEU A 1 1107 ? 72.649 -1.212 -10.979 1 50.69 1444 LEU A C 1
ATOM 8565 O O . LEU A 1 1107 ? 73.297 -1.541 -11.979 1 51.19 1444 LEU A O 1
ATOM 8570 N N . LYS A 1 1108 ? 72.437 0.057 -10.635 1 51.28 1445 LYS A N 1
ATOM 8571 C CA . LYS A 1 1108 ? 72.981 1.159 -11.404 1 52.21 1445 LYS A CA 1
ATOM 8572 C C . LYS A 1 1108 ? 73.458 2.226 -10.44 1 51.72 1445 LYS A C 1
ATOM 8573 O O . LYS A 1 1108 ? 72.713 2.661 -9.565 1 51.64 1445 LYS A O 1
ATOM 8579 N N . ILE A 1 1109 ? 74.723 2.589 -10.551 1 51.06 1446 ILE A N 1
ATOM 8580 C CA . ILE A 1 1109 ? 75.341 3.598 -9.701 1 50.94 1446 ILE A CA 1
ATOM 8581 C C . ILE A 1 1109 ? 75.901 4.633 -10.641 1 51.35 1446 ILE A C 1
ATOM 8582 O O . ILE A 1 1109 ? 76.698 4.262 -11.501 1 51.45 1446 ILE A O 1
ATOM 8587 N N . GLU A 1 1110 ? 75.495 5.907 -10.519 1 51.47 1447 GLU A N 1
ATOM 8588 C CA . GLU A 1 1110 ? 76.071 6.929 -11.386 1 52.38 1447 GLU A CA 1
ATOM 8589 C C . GLU A 1 1110 ? 76.305 8.233 -10.687 1 52.4 1447 GLU A C 1
ATOM 8590 O O . GLU A 1 1110 ? 75.454 8.709 -9.946 1 52.32 1447 GLU A O 1
ATOM 8596 N N . ARG A 1 1111 ? 77.491 8.813 -10.925 1 52.29 1448 ARG A N 1
ATOM 8597 C CA . ARG A 1 1111 ? 77.885 10.134 -10.436 1 52.81 1448 ARG A CA 1
ATOM 8598 C C . ARG A 1 1111 ? 76.935 11.145 -11.068 1 52.63 1448 ARG A C 1
ATOM 8599 O O . ARG A 1 1111 ? 76.716 11.108 -12.281 1 53.23 1448 ARG A O 1
ATOM 8607 N N . ILE A 1 1112 ? 76.299 11.958 -10.25 1 51.82 1449 ILE A N 1
ATOM 8608 C CA . ILE A 1 1112 ? 75.395 12.98 -10.757 1 51.39 1449 ILE A CA 1
ATOM 8609 C C . ILE A 1 1112 ? 75.955 14.379 -10.508 1 51.45 1449 ILE A C 1
ATOM 8610 O O . ILE A 1 1112 ? 76.828 14.579 -9.656 1 50.78 1449 ILE A O 1
ATOM 8615 N N . GLU A 1 1113 ? 75.471 15.339 -11.29 1 51.93 1450 GLU A N 1
ATOM 8616 C CA . GLU A 1 1113 ? 75.869 16.72 -11.136 1 52.39 1450 GLU A CA 1
ATOM 8617 C C . GLU A 1 1113 ? 75.157 17.28 -9.915 1 51.2 1450 GLU A C 1
ATOM 8618 O O . GLU A 1 1113 ? 73.964 17.044 -9.722 1 51.52 1450 GLU A O 1
ATOM 8624 N N . SER A 1 1114 ? 75.886 17.988 -9.077 1 49.82 1451 SER A N 1
ATOM 8625 C CA . SER A 1 1114 ? 75.307 18.65 -7.92 1 49.13 1451 SER A CA 1
ATOM 8626 C C . SER A 1 1114 ? 75.307 20.17 -8.199 1 49.53 1451 SER A C 1
ATOM 8627 O O . SER A 1 1114 ? 76.168 20.656 -8.944 1 49.72 1451 SER A O 1
ATOM 8630 N N . GLN A 1 1115 ? 74.371 20.938 -7.594 1 49.54 1452 GLN A N 1
ATOM 8631 C CA . GLN A 1 1115 ? 74.33 22.4 -7.758 1 49.74 1452 GLN A CA 1
ATOM 8632 C C . GLN A 1 1115 ? 75.668 23.035 -7.386 1 48.63 1452 GLN A C 1
ATOM 8633 O O . GLN A 1 1115 ? 76.159 22.81 -6.284 1 48.62 1452 GLN A O 1
ATOM 8639 N N . THR A 1 1116 ? 76.27 23.783 -8.321 1 47.69 1453 THR A N 1
ATOM 8640 C CA . THR A 1 1116 ? 77.577 24.407 -8.122 1 46.88 1453 THR A CA 1
ATOM 8641 C C . THR A 1 1116 ? 77.552 25.425 -7.017 1 44.9 1453 THR A C 1
ATOM 8642 O O . THR A 1 1116 ? 76.57 26.147 -6.879 1 44.98 1453 THR A O 1
ATOM 8646 N N . ARG A 1 1117 ? 78.621 25.455 -6.193 1 42.78 1454 ARG A N 1
ATOM 8647 C CA . ARG A 1 1117 ? 78.74 26.376 -5.083 1 41.42 1454 ARG A CA 1
ATOM 8648 C C . ARG A 1 1117 ? 80.027 27.188 -5.173 1 41.19 1454 ARG A C 1
ATOM 8649 O O . ARG A 1 1117 ? 81.041 26.717 -5.7 1 42 1454 ARG A O 1
ATOM 8657 N N . THR A 1 1118 ? 79.988 28.415 -4.665 1 39.79 1455 THR A N 1
ATOM 8658 C CA . THR A 1 1118 ? 81.165 29.267 -4.612 1 39.33 1455 THR A CA 1
ATOM 8659 C C . THR A 1 1118 ? 81.886 28.994 -3.287 1 40.07 1455 THR A C 1
ATOM 8660 O O . THR A 1 1118 ? 81.311 28.399 -2.353 1 40.33 1455 THR A O 1
ATOM 8664 N N . LYS A 1 1119 ? 83.127 29.472 -3.154 1 40.3 1456 LYS A N 1
ATOM 8665 C CA . LYS A 1 1119 ? 83.873 29.338 -1.899 1 40.59 1456 LYS A CA 1
ATOM 8666 C C . LYS A 1 1119 ? 83.088 29.989 -0.733 1 41.8 1456 LYS A C 1
ATOM 8667 O O . LYS A 1 1119 ? 83.073 29.452 0.368 1 42.78 1456 LYS A O 1
ATOM 8673 N N . ALA A 1 1120 ? 82.385 31.099 -1.013 1 41.61 1457 ALA A N 1
ATOM 8674 C CA . ALA A 1 1120 ? 81.567 31.821 -0.046 1 42.48 1457 ALA A CA 1
ATOM 8675 C C . ALA A 1 1120 ? 80.427 30.957 0.489 1 43.94 1457 ALA A C 1
ATOM 8676 O O . ALA A 1 1120 ? 80.204 30.945 1.692 1 44.58 1457 ALA A O 1
ATOM 8678 N N . GLU A 1 1121 ? 79.697 30.236 -0.388 1 44.18 1458 GLU A N 1
ATOM 8679 C CA . GLU A 1 1121 ? 78.611 29.383 0.061 1 44.52 1458 GLU A CA 1
ATOM 8680 C C . GLU A 1 1121 ? 79.141 28.264 0.92 1 45.36 1458 GLU A C 1
ATOM 8681 O O . GLU A 1 1121 ? 78.529 27.941 1.935 1 46.46 1458 GLU A O 1
ATOM 8687 N N . ALA A 1 1122 ? 80.293 27.695 0.543 1 44.53 1459 ALA A N 1
ATOM 8688 C CA . ALA A 1 1122 ? 80.916 26.632 1.298 1 44.18 1459 ALA A CA 1
ATOM 8689 C C . ALA A 1 1122 ? 81.287 27.139 2.715 1 44.94 1459 ALA A C 1
ATOM 8690 O O . ALA A 1 1122 ? 80.949 26.474 3.697 1 45.91 1459 ALA A O 1
ATOM 8692 N N . GLN A 1 1123 ? 81.935 28.324 2.815 1 43.78 1460 GLN A N 1
ATOM 8693 C CA . GLN A 1 1123 ? 82.321 28.946 4.079 1 43.69 1460 GLN A CA 1
ATOM 8694 C C . GLN A 1 1123 ? 81.114 29.297 4.957 1 45.47 1460 GLN A C 1
ATOM 8695 O O . GLN A 1 1123 ? 81.167 29.112 6.176 1 45.36 1460 GLN A O 1
ATOM 8701 N N . ASP A 1 1124 ? 80.038 29.821 4.345 1 46.49 1461 ASP A N 1
ATOM 8702 C CA . ASP A 1 1124 ? 78.829 30.176 5.072 1 47.83 1461 ASP A CA 1
ATOM 8703 C C . ASP A 1 1124 ? 78.159 28.941 5.636 1 48.73 1461 ASP A C 1
ATOM 8704 O O . ASP A 1 1124 ? 77.662 28.991 6.765 1 49.74 1461 ASP A O 1
ATOM 8709 N N . LYS A 1 1125 ? 78.172 27.827 4.878 1 48.19 1462 LYS A N 1
ATOM 8710 C CA . LYS A 1 1125 ? 77.624 26.546 5.308 1 48.29 1462 LYS A CA 1
ATOM 8711 C C . LYS A 1 1125 ? 78.448 26.003 6.495 1 49.02 1462 LYS A C 1
ATOM 8712 O O . LYS A 1 1125 ? 77.857 25.457 7.42 1 49.23 1462 LYS A O 1
ATOM 8718 N N . VAL A 1 1126 ? 79.776 26.25 6.53 1 49.06 1463 VAL A N 1
ATOM 8719 C CA . VAL A 1 1126 ? 80.614 25.897 7.675 1 50.15 1463 VAL A CA 1
ATOM 8720 C C . VAL A 1 1126 ? 80.133 26.647 8.928 1 52.56 1463 VAL A C 1
ATOM 8721 O O . VAL A 1 1126 ? 79.911 26.014 9.96 1 53.01 1463 VAL A O 1
ATOM 8725 N N . LYS A 1 1127 ? 79.963 27.981 8.843 1 53.81 1464 LYS A N 1
ATOM 8726 C CA . LYS A 1 1127 ? 79.473 28.798 9.963 1 55.27 1464 LYS A CA 1
ATOM 8727 C C . LYS A 1 1127 ? 78.095 28.301 10.431 1 56.3 1464 LYS A C 1
ATOM 8728 O O . LYS A 1 1127 ? 77.861 28.216 11.632 1 56.29 1464 LYS A O 1
ATOM 8734 N N . GLU A 1 1128 ? 77.205 27.955 9.485 1 56.99 1465 GLU A N 1
ATOM 8735 C CA . GLU A 1 1128 ? 75.868 27.453 9.789 1 58.4 1465 GLU A CA 1
ATOM 8736 C C . GLU A 1 1128 ? 75.921 26.131 10.565 1 60.57 1465 GLU A C 1
ATOM 8737 O O . GLU A 1 1128 ? 75.13 25.95 11.491 1 61.87 1465 GLU A O 1
ATOM 8743 N N . ILE A 1 1129 ? 76.836 25.211 10.195 1 60.49 1466 ILE A N 1
ATOM 8744 C CA . ILE A 1 1129 ? 76.974 23.914 10.863 1 60.68 1466 ILE A CA 1
ATOM 8745 C C . ILE A 1 1129 ? 77.597 24.121 12.235 1 61.21 1466 ILE A C 1
ATOM 8746 O O . ILE A 1 1129 ? 77.103 23.579 13.213 1 61.45 1466 ILE A O 1
ATOM 8751 N N . ARG A 1 1130 ? 78.636 24.951 12.325 1 61.52 1467 ARG A N 1
ATOM 8752 C CA . ARG A 1 1130 ? 79.27 25.261 13.602 1 62.16 1467 ARG A CA 1
ATOM 8753 C C . ARG A 1 1130 ? 78.306 25.964 14.575 1 63.79 1467 ARG A C 1
ATOM 8754 O O . ARG A 1 1130 ? 78.395 25.766 15.782 1 64.09 1467 ARG A O 1
ATOM 8762 N N . GLY A 1 1131 ? 77.366 26.734 14.041 1 64.49 1468 GLY A N 1
ATOM 8763 C CA . GLY A 1 1131 ? 76.362 27.414 14.848 1 65.42 1468 GLY A CA 1
ATOM 8764 C C . GLY A 1 1131 ? 75.307 26.474 15.399 1 66.22 1468 GLY A C 1
ATOM 8765 O O . GLY A 1 1131 ? 74.742 26.721 16.466 1 66.77 1468 GLY A O 1
ATOM 8766 N N . LYS A 1 1132 ? 75.041 25.38 14.69 1 66.12 1469 LYS A N 1
ATOM 8767 C CA . LYS A 1 1132 ? 74.039 24.412 15.1 1 66.48 1469 LYS A CA 1
ATOM 8768 C C . LYS A 1 1132 ? 74.575 23.382 16.095 1 67.45 1469 LYS A C 1
ATOM 8769 O O . LYS A 1 1132 ? 73.8 22.874 16.906 1 67.75 1469 LYS A O 1
ATOM 8775 N N . TYR A 1 1133 ? 75.877 23.037 16.013 1 67.6 1470 TYR A N 1
ATOM 8776 C CA . TYR A 1 1133 ? 76.415 21.925 16.79 1 68.17 1470 TYR A CA 1
ATOM 8777 C C . TYR A 1 1133 ? 77.623 22.181 17.678 1 69.86 1470 TYR A C 1
ATOM 8778 O O . TYR A 1 1133 ? 77.907 21.321 18.504 1 69.86 1470 TYR A O 1
ATOM 8787 N N . ASP A 1 1134 ? 78.363 23.283 17.508 1 71.22 1471 ASP A N 1
ATOM 8788 C CA . ASP A 1 1134 ? 79.558 23.518 18.33 1 73.09 1471 ASP A CA 1
ATOM 8789 C C . ASP A 1 1134 ? 79.244 23.547 19.844 1 75.28 1471 ASP A C 1
ATOM 8790 O O . ASP A 1 1134 ? 80.026 23.03 20.65 1 75.68 1471 ASP A O 1
ATOM 8795 N N . SER A 1 1135 ? 78.085 24.122 20.215 1 76.36 1472 SER A N 1
ATOM 8796 C CA . SER A 1 1135 ? 77.63 24.241 21.598 1 77.93 1472 SER A CA 1
ATOM 8797 C C . SER A 1 1135 ? 77.281 22.884 22.247 1 79.95 1472 SER A C 1
ATOM 8798 O O . SER A 1 1135 ? 77.407 22.732 23.466 1 80.58 1472 SER A O 1
ATOM 8801 N N . LYS A 1 1136 ? 76.867 21.9 21.429 1 80.43 1473 LYS A N 1
ATOM 8802 C CA . LYS A 1 1136 ? 76.433 20.568 21.869 1 81.02 1473 LYS A CA 1
ATOM 8803 C C . LYS A 1 1136 ? 77.561 19.549 22.191 1 81.83 1473 LYS A C 1
ATOM 8804 O O . LYS A 1 1136 ? 77.302 18.344 22.162 1 81.38 1473 LYS A O 1
ATOM 8810 N N . ARG A 1 1137 ? 78.775 20.016 22.536 1 82.85 1474 ARG A N 1
ATOM 8811 C CA . ARG A 1 1137 ? 79.896 19.118 22.838 1 84.68 1474 ARG A CA 1
ATOM 8812 C C . ARG A 1 1137 ? 79.62 18.169 24.015 1 86.93 1474 ARG A C 1
ATOM 8813 O O . ARG A 1 1137 ? 80.053 17.002 23.997 1 87.26 1474 ARG A O 1
ATOM 8821 N N . ALA A 1 1138 ? 78.894 18.678 25.038 1 87.92 1475 ALA A N 1
ATOM 8822 C CA . ALA A 1 1138 ? 78.539 17.923 26.244 1 88.81 1475 ALA A CA 1
ATOM 8823 C C . ALA A 1 1138 ? 77.47 16.881 25.936 1 89.42 1475 ALA A C 1
ATOM 8824 O O . ALA A 1 1138 ? 77.587 15.744 26.372 1 89.74 1475 ALA A O 1
ATOM 8826 N N . GLU A 1 1139 ? 76.466 17.255 25.135 1 89.63 1476 GLU A N 1
ATOM 8827 C CA . GLU A 1 1139 ? 75.361 16.395 24.704 1 90.51 1476 GLU A CA 1
ATOM 8828 C C . GLU A 1 1139 ? 75.811 15.232 23.772 1 90.76 1476 GLU A C 1
ATOM 8829 O O . GLU A 1 1139 ? 75.002 14.361 23.437 1 90.76 1476 GLU A O 1
ATOM 8835 N N . LEU A 1 1140 ? 77.097 15.215 23.367 1 90.74 1477 LEU A N 1
ATOM 8836 C CA . LEU A 1 1140 ? 77.661 14.238 22.433 1 91.08 1477 LEU A CA 1
ATOM 8837 C C . LEU A 1 1140 ? 78.7 13.291 23.046 1 91.41 1477 LEU A C 1
ATOM 8838 O O . LEU A 1 1140 ? 79.386 13.648 24.009 1 91.48 1477 LEU A O 1
ATOM 8843 N N . SER A 1 1141 ? 78.867 12.107 22.42 1 91.38 1478 SER A N 1
ATOM 8844 C CA . SER A 1 1141 ? 79.874 11.108 22.812 1 91.79 1478 SER A CA 1
ATOM 8845 C C . SER A 1 1141 ? 81.281 11.646 22.522 1 92.22 1478 SER A C 1
ATOM 8846 O O . SER A 1 1141 ? 81.439 12.49 21.635 1 92.52 1478 SER A O 1
ATOM 8849 N N . ASP A 1 1142 ? 82.311 11.127 23.212 1 92.14 1479 ASP A N 1
ATOM 8850 C CA . ASP A 1 1142 ? 83.69 11.556 22.929 1 92.5 1479 ASP A CA 1
ATOM 8851 C C . ASP A 1 1142 ? 84.169 11.106 21.526 1 91.74 1479 ASP A C 1
ATOM 8852 O O . ASP A 1 1142 ? 85.131 11.661 20.997 1 92 1479 ASP A O 1
ATOM 8857 N N . ALA A 1 1143 ? 83.476 10.129 20.919 1 90.59 1480 ALA A N 1
ATOM 8858 C CA . ALA A 1 1143 ? 83.769 9.635 19.583 1 90.08 1480 ALA A CA 1
ATOM 8859 C C . ALA A 1 1143 ? 82.838 10.29 18.54 1 88.97 1480 ALA A C 1
ATOM 8860 O O . ALA A 1 1143 ? 83.246 10.453 17.386 1 89.55 1480 ALA A O 1
ATOM 8862 N N . ALA A 1 1144 ? 81.595 10.661 18.934 1 86.99 1481 ALA A N 1
ATOM 8863 C CA . ALA A 1 1144 ? 80.648 11.342 18.036 1 85.35 1481 ALA A CA 1
ATOM 8864 C C . ALA A 1 1144 ? 81.125 12.767 17.736 1 83.35 1481 ALA A C 1
ATOM 8865 O O . ALA A 1 1144 ? 80.924 13.257 16.63 1 83.17 1481 ALA A O 1
ATOM 8867 N N . TRP A 1 1145 ? 81.745 13.424 18.731 1 81.57 1482 TRP A N 1
ATOM 8868 C CA . TRP A 1 1145 ? 82.309 14.76 18.608 1 80.28 1482 TRP A CA 1
ATOM 8869 C C . TRP A 1 1145 ? 83.537 14.717 17.704 1 80.83 1482 TRP A C 1
ATOM 8870 O O . TRP A 1 1145 ? 83.741 15.635 16.915 1 81.14 1482 TRP A O 1
ATOM 8881 N N . GLN A 1 1146 ? 84.349 13.652 17.807 1 80.81 1483 GLN A N 1
ATOM 8882 C CA . GLN A 1 1146 ? 85.538 13.477 16.984 1 81.2 1483 GLN A CA 1
ATOM 8883 C C . GLN A 1 1146 ? 85.194 13.205 15.519 1 80.27 1483 GLN A C 1
ATOM 8884 O O . GLN A 1 1146 ? 85.941 13.617 14.644 1 80.56 1483 GLN A O 1
ATOM 8890 N N . GLN A 1 1147 ? 84.059 12.548 15.251 1 79.03 1484 GLN A N 1
ATOM 8891 C CA . GLN A 1 1147 ? 83.573 12.288 13.892 1 78.31 1484 GLN A CA 1
ATOM 8892 C C . GLN A 1 1147 ? 83.084 13.612 13.25 1 76.13 1484 GLN A C 1
ATOM 8893 O O . GLN A 1 1147 ? 83.294 13.845 12.06 1 76.48 1484 GLN A O 1
ATOM 8899 N N . TYR A 1 1148 ? 82.445 14.478 14.056 1 73.59 1485 TYR A N 1
ATOM 8900 C CA . TYR A 1 1148 ? 81.951 15.787 13.649 1 71.26 1485 TYR A CA 1
ATOM 8901 C C . TYR A 1 1148 ? 83.142 16.707 13.348 1 69.21 1485 TYR A C 1
ATOM 8902 O O . TYR A 1 1148 ? 83.159 17.366 12.32 1 68.92 1485 TYR A O 1
ATOM 8911 N N . GLN A 1 1149 ? 84.128 16.743 14.245 1 67.71 1486 GLN A N 1
ATOM 8912 C CA . GLN A 1 1149 ? 85.32 17.565 14.075 1 66.81 1486 GLN A CA 1
ATOM 8913 C C . GLN A 1 1149 ? 86.144 17.122 12.881 1 65.53 1486 GLN A C 1
ATOM 8914 O O . GLN A 1 1149 ? 86.753 17.959 12.239 1 65.56 1486 GLN A O 1
ATOM 8920 N N . ASP A 1 1150 ? 86.174 15.809 12.602 1 64.51 1487 ASP A N 1
ATOM 8921 C CA . ASP A 1 1150 ? 86.897 15.188 11.499 1 63.79 1487 ASP A CA 1
ATOM 8922 C C . ASP A 1 1150 ? 86.326 15.687 10.166 1 62.27 1487 ASP A C 1
ATOM 8923 O O . ASP A 1 1150 ? 87.076 16.177 9.326 1 62.45 1487 ASP A O 1
ATOM 8928 N N . THR A 1 1151 ? 85.006 15.56 9.987 1 60.62 1488 THR A N 1
ATOM 8929 C CA . THR A 1 1151 ? 84.287 15.975 8.795 1 59.71 1488 THR A CA 1
ATOM 8930 C C . THR A 1 1151 ? 84.474 17.465 8.536 1 58.41 1488 THR A C 1
ATOM 8931 O O . THR A 1 1151 ? 84.792 17.852 7.417 1 58.87 1488 THR A O 1
ATOM 8935 N N . LEU A 1 1152 ? 84.317 18.284 9.579 1 56.48 1489 LEU A N 1
ATOM 8936 C CA . LEU A 1 1152 ? 84.438 19.726 9.556 1 55.43 1489 LEU A CA 1
ATOM 8937 C C . LEU A 1 1152 ? 85.844 20.149 9.159 1 53.84 1489 LEU A C 1
ATOM 8938 O O . LEU A 1 1152 ? 85.985 21.007 8.298 1 53.83 1489 LEU A O 1
ATOM 8943 N N . VAL A 1 1153 ? 86.882 19.548 9.755 1 52.58 1490 VAL A N 1
ATOM 8944 C CA . VAL A 1 1153 ? 88.271 19.852 9.408 1 52.27 1490 VAL A CA 1
ATOM 8945 C C . VAL A 1 1153 ? 88.537 19.472 7.945 1 51.74 1490 VAL A C 1
ATOM 8946 O O . VAL A 1 1153 ? 89.188 20.225 7.228 1 52.32 1490 VAL A O 1
ATOM 8950 N N . LYS A 1 1154 ? 88.034 18.314 7.511 1 50.66 1491 LYS A N 1
ATOM 8951 C CA . LYS A 1 1154 ? 88.25 17.843 6.158 1 50.57 1491 LYS A CA 1
ATOM 8952 C C . LYS A 1 1154 ? 87.54 18.691 5.115 1 50.8 1491 LYS A C 1
ATOM 8953 O O . LYS A 1 1154 ? 88.13 18.977 4.069 1 51.12 1491 LYS A O 1
ATOM 8959 N N . ALA A 1 1155 ? 86.307 19.132 5.402 1 50.21 1492 ALA A N 1
ATOM 8960 C CA . ALA A 1 1155 ? 85.571 20.002 4.491 1 50.1 1492 ALA A CA 1
ATOM 8961 C C . ALA A 1 1155 ? 86.292 21.354 4.357 1 49.75 1492 ALA A C 1
ATOM 8962 O O . ALA A 1 1155 ? 86.323 21.903 3.269 1 50.01 1492 ALA A O 1
ATOM 8964 N N . ARG A 1 1156 ? 86.895 21.867 5.445 1 49.1 1493 ARG A N 1
ATOM 8965 C CA . ARG A 1 1156 ? 87.638 23.121 5.419 1 49.02 1493 ARG A CA 1
ATOM 8966 C C . ARG A 1 1156 ? 88.921 23.012 4.604 1 48.41 1493 ARG A C 1
ATOM 8967 O O . ARG A 1 1156 ? 89.376 24.015 4.063 1 48.98 1493 ARG A O 1
ATOM 8975 N N . VAL A 1 1157 ? 89.513 21.812 4.507 1 47.41 1494 VAL A N 1
ATOM 8976 C CA . VAL A 1 1157 ? 90.719 21.567 3.7 1 46.69 1494 VAL A CA 1
ATOM 8977 C C . VAL A 1 1157 ? 90.369 21.74 2.202 1 46.06 1494 VAL A C 1
ATOM 8978 O O . VAL A 1 1157 ? 91.15 22.341 1.467 1 46.52 1494 VAL A O 1
ATOM 8982 N N . LEU A 1 1158 ? 89.157 21.31 1.785 1 44.82 1495 LEU A N 1
ATOM 8983 C CA . LEU A 1 1158 ? 88.669 21.459 0.418 1 44.55 1495 LEU A CA 1
ATOM 8984 C C . LEU A 1 1158 ? 88.502 22.936 0.043 1 45.18 1495 LEU A C 1
ATOM 8985 O O . LEU A 1 1158 ? 88.97 23.36 -1.02 1 45.77 1495 LEU A O 1
ATOM 8990 N N . ILE A 1 1159 ? 87.852 23.72 0.928 1 44.62 1496 ILE A N 1
ATOM 8991 C CA . ILE A 1 1159 ? 87.58 25.146 0.762 1 44.36 1496 ILE A CA 1
ATOM 8992 C C . ILE A 1 1159 ? 88.851 25.995 0.711 1 44.89 1496 ILE A C 1
ATOM 8993 O O . ILE A 1 1159 ? 88.974 26.884 -0.134 1 45.39 1496 ILE A O 1
ATOM 8998 N N . ASN A 1 1160 ? 89.804 25.719 1.605 1 44.59 1497 ASN A N 1
ATOM 8999 C CA . ASN A 1 1160 ? 90.984 26.559 1.752 1 44.45 1497 ASN A CA 1
ATOM 9000 C C . ASN A 1 1160 ? 92.219 26.144 1.009 1 43.86 1497 ASN A C 1
ATOM 9001 O O . ASN A 1 1160 ? 93.228 26.838 1.137 1 44.06 1497 ASN A O 1
ATOM 9006 N N . LYS A 1 1161 ? 92.176 25.049 0.223 1 42.9 1498 LYS A N 1
ATOM 9007 C CA . LYS A 1 1161 ? 93.358 24.671 -0.539 1 42.28 1498 LYS A CA 1
ATOM 9008 C C . LYS A 1 1161 ? 93.697 25.736 -1.592 1 41.71 1498 LYS A C 1
ATOM 9009 O O . LYS A 1 1161 ? 92.802 26.317 -2.209 1 41.88 1498 LYS A O 1
ATOM 9015 N N . ASN A 1 1162 ? 94.993 25.994 -1.785 1 40.85 1499 ASN A N 1
ATOM 9016 C CA . ASN A 1 1162 ? 95.519 26.87 -2.813 1 40.21 1499 ASN A CA 1
ATOM 9017 C C . ASN A 1 1162 ? 95.163 26.239 -4.161 1 40.79 1499 ASN A C 1
ATOM 9018 O O . ASN A 1 1162 ? 95.517 25.069 -4.411 1 41.35 1499 ASN A O 1
ATOM 9023 N N . GLY A 1 1163 ? 94.414 26.978 -4.977 1 39.81 1500 GLY A N 1
ATOM 9024 C CA . GLY A 1 1163 ? 94.007 26.503 -6.29 1 39.39 1500 GLY A CA 1
ATOM 9025 C C . GLY A 1 1163 ? 92.705 25.734 -6.313 1 39.16 1500 GLY A C 1
ATOM 9026 O O . GLY A 1 1163 ? 92.381 25.111 -7.327 1 39.52 1500 GLY A O 1
ATOM 9027 N N . ALA A 1 1164 ? 91.924 25.767 -5.214 1 38.21 1501 ALA A N 1
ATOM 9028 C CA . ALA A 1 1164 ? 90.638 25.082 -5.176 1 37.68 1501 ALA A CA 1
ATOM 9029 C C . ALA A 1 1164 ? 89.704 25.621 -6.261 1 38.41 1501 ALA A C 1
ATOM 9030 O O . ALA A 1 1164 ? 89.818 26.791 -6.637 1 38.48 1501 ALA A O 1
ATOM 9032 N N . THR A 1 1165 ? 88.827 24.748 -6.81 1 38.46 1502 THR A N 1
ATOM 9033 C CA . THR A 1 1165 ? 87.906 25.081 -7.904 1 38.65 1502 THR A CA 1
ATOM 9034 C C . THR A 1 1165 ? 86.449 24.949 -7.441 1 38.89 1502 THR A C 1
ATOM 9035 O O . THR A 1 1165 ? 86.218 24.486 -6.341 1 39.53 1502 THR A O 1
ATOM 9039 N N . ALA A 1 1166 ? 85.465 25.272 -8.283 1 39.07 1503 ALA A N 1
ATOM 9040 C CA . ALA A 1 1166 ? 84.046 25.112 -7.975 1 39.96 1503 ALA A CA 1
ATOM 9041 C C . ALA A 1 1166 ? 83.72 23.675 -7.562 1 41.47 1503 ALA A C 1
ATOM 9042 O O . ALA A 1 1166 ? 82.806 23.471 -6.77 1 42.08 1503 ALA A O 1
ATOM 9044 N N . GLU A 1 1167 ? 84.467 22.681 -8.08 1 42.04 1504 GLU A N 1
ATOM 9045 C CA . GLU A 1 1167 ? 84.228 21.286 -7.7 1 42.45 1504 GLU A CA 1
ATOM 9046 C C . GLU A 1 1167 ? 84.538 21.044 -6.23 1 41.1 1504 GLU A C 1
ATOM 9047 O O . GLU A 1 1167 ? 83.76 20.387 -5.552 1 40.72 1504 GLU A O 1
ATOM 9053 N N . ASP A 1 1168 ? 85.657 21.604 -5.746 1 40.41 1505 ASP A N 1
ATOM 9054 C CA . ASP A 1 1168 ? 86.099 21.525 -4.363 1 40.29 1505 ASP A CA 1
ATOM 9055 C C . ASP A 1 1168 ? 85.112 22.231 -3.434 1 41.33 1505 ASP A C 1
ATOM 9056 O O . ASP A 1 1168 ? 84.78 21.694 -2.383 1 42.44 1505 ASP A O 1
ATOM 9061 N N . PHE A 1 1169 ? 84.593 23.388 -3.846 1 40.47 1506 PHE A N 1
ATOM 9062 C CA . PHE A 1 1169 ? 83.629 24.151 -3.052 1 39.99 1506 PHE A CA 1
ATOM 9063 C C . PHE A 1 1169 ? 82.274 23.447 -2.998 1 40.53 1506 PHE A C 1
ATOM 9064 O O . PHE A 1 1169 ? 81.601 23.495 -1.974 1 40.96 1506 PHE A O 1
ATOM 9072 N N . THR A 1 1170 ? 81.868 22.814 -4.102 1 40.2 1507 THR A N 1
ATOM 9073 C CA . THR A 1 1170 ? 80.614 22.073 -4.187 1 40.06 1507 THR A CA 1
ATOM 9074 C C . THR A 1 1170 ? 80.715 20.815 -3.339 1 41.07 1507 THR A C 1
ATOM 9075 O O . THR A 1 1170 ? 79.765 20.488 -2.63 1 42.04 1507 THR A O 1
ATOM 9079 N N . LYS A 1 1171 ? 81.866 20.133 -3.377 1 40.69 1508 LYS A N 1
ATOM 9080 C CA . LYS A 1 1171 ? 82.118 18.951 -2.567 1 41.36 1508 LYS A CA 1
ATOM 9081 C C . LYS A 1 1171 ? 82.11 19.318 -1.078 1 42.07 1508 LYS A C 1
ATOM 9082 O O . LYS A 1 1171 ? 81.422 18.663 -0.31 1 42.89 1508 LYS A O 1
ATOM 9088 N N . ALA A 1 1172 ? 82.829 20.376 -0.677 1 41.81 1509 ALA A N 1
ATOM 9089 C CA . ALA A 1 1172 ? 82.852 20.845 0.707 1 42.27 1509 ALA A CA 1
ATOM 9090 C C . ALA A 1 1172 ? 81.449 21.194 1.203 1 43.55 1509 ALA A C 1
ATOM 9091 O O . ALA A 1 1172 ? 81.087 20.817 2.302 1 44.19 1509 ALA A O 1
ATOM 9093 N N . TYR A 1 1173 ? 80.634 21.841 0.369 1 43.82 1510 TYR A N 1
ATOM 9094 C CA . TYR A 1 1173 ? 79.268 22.181 0.714 1 44.25 1510 TYR A CA 1
ATOM 9095 C C . TYR A 1 1173 ? 78.377 20.909 0.867 1 45.41 1510 TYR A C 1
ATOM 9096 O O . TYR A 1 1173 ? 77.624 20.793 1.842 1 45.94 1510 TYR A O 1
ATOM 9105 N N . ASP A 1 1174 ? 78.454 19.974 -0.091 1 45.1 1511 ASP A N 1
ATOM 9106 C CA . ASP A 1 1174 ? 77.67 18.743 -0.05 1 45.17 1511 ASP A CA 1
ATOM 9107 C C . ASP A 1 1174 ? 78.048 17.834 1.124 1 45.62 1511 ASP A C 1
ATOM 9108 O O . ASP A 1 1174 ? 77.185 17.131 1.65 1 45.75 1511 ASP A O 1
ATOM 9113 N N . ILE A 1 1175 ? 79.323 17.848 1.532 1 45.49 1512 ILE A N 1
ATOM 9114 C CA . ILE A 1 1175 ? 79.797 17.101 2.686 1 46.21 1512 ILE A CA 1
ATOM 9115 C C . ILE A 1 1175 ? 79.113 17.667 3.944 1 47.53 1512 ILE A C 1
ATOM 9116 O O . ILE A 1 1175 ? 78.615 16.894 4.757 1 47.88 1512 ILE A O 1
ATOM 9121 N N . LEU A 1 1176 ? 79.093 19.011 4.093 1 47.79 1513 LEU A N 1
ATOM 9122 C CA . LEU A 1 1176 ? 78.496 19.672 5.252 1 48.12 1513 LEU A CA 1
ATOM 9123 C C . LEU A 1 1176 ? 76.993 19.468 5.321 1 49.57 1513 LEU A C 1
ATOM 9124 O O . LEU A 1 1176 ? 76.451 19.349 6.415 1 50.93 1513 LEU A O 1
ATOM 9129 N N . VAL A 1 1177 ? 76.326 19.395 4.181 1 49.5 1514 VAL A N 1
ATOM 9130 C CA . VAL A 1 1177 ? 74.895 19.161 4.136 1 50.57 1514 VAL A CA 1
ATOM 9131 C C . VAL A 1 1177 ? 74.583 17.75 4.634 1 53.28 1514 VAL A C 1
ATOM 9132 O O . VAL A 1 1177 ? 73.61 17.573 5.357 1 54.04 1514 VAL A O 1
ATOM 9136 N N . ALA A 1 1178 ? 75.433 16.755 4.305 1 54.5 1515 ALA A N 1
ATOM 9137 C CA . ALA A 1 1178 ? 75.281 15.362 4.74 1 55.55 1515 ALA A CA 1
ATOM 9138 C C . ALA A 1 1178 ? 75.6 15.229 6.227 1 57.5 1515 ALA A C 1
ATOM 9139 O O . ALA A 1 1178 ? 74.931 14.467 6.935 1 57.74 1515 ALA A O 1
ATOM 9141 N N . LEU A 1 1179 ? 76.607 15.986 6.711 1 58.55 1516 LEU A N 1
ATOM 9142 C CA . LEU A 1 1179 ? 76.976 16.041 8.129 1 59.85 1516 LEU A CA 1
ATOM 9143 C C . LEU A 1 1179 ? 75.772 16.613 8.904 1 62.42 1516 LEU A C 1
ATOM 9144 O O . LEU A 1 1179 ? 75.376 16.05 9.915 1 62.89 1516 LEU A O 1
ATOM 9149 N N . ASP A 1 1180 ? 75.132 17.664 8.366 1 63.85 1517 ASP A N 1
ATOM 9150 C CA . ASP A 1 1180 ? 73.946 18.273 8.943 1 65.54 1517 ASP A CA 1
ATOM 9151 C C . ASP A 1 1180 ? 72.818 17.241 9.105 1 66.98 1517 ASP A C 1
ATOM 9152 O O . ASP A 1 1180 ? 72.369 17.051 10.221 1 67 1517 ASP A O 1
ATOM 9157 N N . GLU A 1 1181 ? 72.41 16.528 8.026 1 68.4 1518 GLU A N 1
ATOM 9158 C CA . GLU A 1 1181 ? 71.339 15.51 8.074 1 70.37 1518 GLU A CA 1
ATOM 9159 C C . GLU A 1 1181 ? 71.654 14.322 9.007 1 71.45 1518 GLU A C 1
ATOM 9160 O O . GLU A 1 1181 ? 70.751 13.556 9.342 1 71.83 1518 GLU A O 1
ATOM 9166 N N . TYR A 1 1182 ? 72.931 14.152 9.384 1 71.51 1519 TYR A N 1
ATOM 9167 C CA . TYR A 1 1182 ? 73.393 13.08 10.243 1 72.01 1519 TYR A CA 1
ATOM 9168 C C . TYR A 1 1182 ? 73.306 13.51 11.704 1 72.48 1519 TYR A C 1
ATOM 9169 O O . TYR A 1 1182 ? 72.692 12.801 12.501 1 72.82 1519 TYR A O 1
ATOM 9178 N N . MET A 1 1183 ? 73.912 14.659 12.059 1 72.14 1520 MET A N 1
ATOM 9179 C CA . MET A 1 1183 ? 73.876 15.175 13.424 1 72.44 1520 MET A CA 1
ATOM 9180 C C . MET A 1 1183 ? 72.43 15.457 13.876 1 73.7 1520 MET A C 1
ATOM 9181 O O . MET A 1 1183 ? 72.136 15.347 15.066 1 73.77 1520 MET A O 1
ATOM 9186 N N . LYS A 1 1184 ? 71.541 15.83 12.93 1 74.23 1521 LYS A N 1
ATOM 9187 C CA . LYS A 1 1184 ? 70.142 16.106 13.214 1 75.42 1521 LYS A CA 1
ATOM 9188 C C . LYS A 1 1184 ? 69.405 14.798 13.561 1 76.26 1521 LYS A C 1
ATOM 9189 O O . LYS A 1 1184 ? 68.603 14.775 14.498 1 76.66 1521 LYS A O 1
ATOM 9195 N N . LEU A 1 1185 ? 69.679 13.712 12.822 1 76.26 1522 LEU A N 1
ATOM 9196 C CA . LEU A 1 1185 ? 69.044 12.425 13.101 1 76.68 1522 LEU A CA 1
ATOM 9197 C C . LEU A 1 1185 ? 69.583 11.802 14.392 1 77.78 1522 LEU A C 1
ATOM 9198 O O . LEU A 1 1185 ? 68.828 11.137 15.099 1 77.72 1522 LEU A O 1
ATOM 9203 N N . LYS A 1 1186 ? 70.865 12.05 14.724 1 78.5 1523 LYS A N 1
ATOM 9204 C CA . LYS A 1 1186 ? 71.48 11.551 15.962 1 79.82 1523 LYS A CA 1
ATOM 9205 C C . LYS A 1 1186 ? 70.915 12.239 17.199 1 81.32 1523 LYS A C 1
ATOM 9206 O O . LYS A 1 1186 ? 70.87 11.629 18.268 1 81.66 1523 LYS A O 1
ATOM 9212 N N . ASP A 1 1187 ? 70.484 13.505 17.055 1 82.14 1524 ASP A N 1
ATOM 9213 C CA . ASP A 1 1187 ? 69.887 14.297 18.124 1 83.2 1524 ASP A CA 1
ATOM 9214 C C . ASP A 1 1187 ? 68.493 13.759 18.414 1 83.72 1524 ASP A C 1
ATOM 9215 O O . ASP A 1 1187 ? 68.16 13.551 19.574 1 83.39 1524 ASP A O 1
ATOM 9220 N N . LEU A 1 1188 ? 67.703 13.478 17.358 1 84.49 1525 LEU A N 1
ATOM 9221 C CA . LEU A 1 1188 ? 66.367 12.897 17.494 1 85.96 1525 LEU A CA 1
ATOM 9222 C C . LEU A 1 1188 ? 66.419 11.505 18.158 1 87.92 1525 LEU A C 1
ATOM 9223 O O . LEU A 1 1188 ? 65.457 11.109 18.812 1 88.3 1525 LEU A O 1
ATOM 9228 N N . ASP A 1 1189 ? 67.538 10.766 17.98 1 88.8 1526 ASP A N 1
ATOM 9229 C CA . ASP A 1 1189 ? 67.758 9.451 18.571 1 89.94 1526 ASP A CA 1
ATOM 9230 C C . ASP A 1 1189 ? 67.955 9.577 20.089 1 91.14 1526 ASP A C 1
ATOM 9231 O O . ASP A 1 1189 ? 67.294 8.859 20.839 1 91.2 1526 ASP A O 1
ATOM 9236 N N . ARG A 1 1190 ? 68.839 10.493 20.55 1 91.82 1527 ARG A N 1
ATOM 9237 C CA . ARG A 1 1190 ? 69.043 10.675 21.99 1 93.04 1527 ARG A CA 1
ATOM 9238 C C . ARG A 1 1190 ? 67.879 11.435 22.657 1 93.73 1527 ARG A C 1
ATOM 9239 O O . ARG A 1 1190 ? 67.7 11.33 23.869 1 93.97 1527 ARG A O 1
ATOM 9247 N N . LYS A 1 1191 ? 67.074 12.169 21.872 1 93.89 1528 LYS A N 1
ATOM 9248 C CA . LYS A 1 1191 ? 65.878 12.828 22.386 1 94.53 1528 LYS A CA 1
ATOM 9249 C C . LYS A 1 1191 ? 64.755 11.791 22.568 1 95.53 1528 LYS A C 1
ATOM 9250 O O . LYS A 1 1191 ? 63.908 11.976 23.435 1 95.96 1528 LYS A O 1
ATOM 9256 N N . LEU A 1 1192 ? 64.736 10.715 21.748 1 95.82 1529 LEU A N 1
ATOM 9257 C CA . LEU A 1 1192 ? 63.769 9.625 21.857 1 96.5 1529 LEU A CA 1
ATOM 9258 C C . LEU A 1 1192 ? 64.116 8.765 23.076 1 98.09 1529 LEU A C 1
ATOM 9259 O O . LEU A 1 1192 ? 63.212 8.332 23.779 1 98.35 1529 LEU A O 1
ATOM 9264 N N . LEU A 1 1193 ? 65.415 8.551 23.358 1 99 1530 LEU A N 1
ATOM 9265 C CA . LEU A 1 1193 ? 65.844 7.806 24.545 1 100.6 1530 LEU A CA 1
ATOM 9266 C C . LEU A 1 1193 ? 65.566 8.616 25.845 1 102.85 1530 LEU A C 1
ATOM 9267 O O . LEU A 1 1193 ? 65.367 8.029 26.91 1 103.01 1530 LEU A O 1
ATOM 9272 N N . GLU A 1 1194 ? 65.538 9.959 25.745 1 104.28 1531 GLU A N 1
ATOM 9273 C CA . GLU A 1 1194 ? 65.247 10.86 26.855 1 106.05 1531 GLU A CA 1
ATOM 9274 C C . GLU A 1 1194 ? 63.732 10.885 27.107 1 107.47 1531 GLU A C 1
ATOM 9275 O O . GLU A 1 1194 ? 63.31 10.872 28.258 1 107.56 1531 GLU A O 1
ATOM 9281 N N . ALA A 1 1195 ? 62.917 10.904 26.034 1 108.45 1532 ALA A N 1
ATOM 9282 C CA . ALA A 1 1195 ? 61.453 10.923 26.142 1 109.96 1532 ALA A CA 1
ATOM 9283 C C . ALA A 1 1195 ? 60.836 9.55 26.476 1 111.65 1532 ALA A C 1
ATOM 9284 O O . ALA A 1 1195 ? 59.659 9.485 26.83 1 112.03 1532 ALA A O 1
ATOM 9286 N N . ALA A 1 1196 ? 61.612 8.456 26.354 1 112.45 1533 ALA A N 1
ATOM 9287 C CA . ALA A 1 1196 ? 61.144 7.11 26.723 1 113.46 1533 ALA A CA 1
ATOM 9288 C C . ALA A 1 1196 ? 61.54 6.755 28.169 1 114.43 1533 ALA A C 1
ATOM 9289 O O . ALA A 1 1196 ? 60.931 5.868 28.76 1 114.59 1533 ALA A O 1
ATOM 9291 N N . TRP A 1 1197 ? 62.553 7.441 28.733 1 114.97 1534 TRP A N 1
ATOM 9292 C CA . TRP A 1 1197 ? 63 7.241 30.102 1 116.18 1534 TRP A CA 1
ATOM 9293 C C . TRP A 1 1197 ? 62.107 8.027 31.065 1 116.79 1534 TRP A C 1
ATOM 9294 O O . TRP A 1 1197 ? 61.635 7.468 32.055 1 117.15 1534 TRP A O 1
ATOM 9305 N N . VAL A 1 1198 ? 61.862 9.318 30.774 1 116.62 1535 VAL A N 1
ATOM 9306 C CA . VAL A 1 1198 ? 60.997 10.132 31.627 1 116.86 1535 VAL A CA 1
ATOM 9307 C C . VAL A 1 1198 ? 59.492 9.965 31.285 1 116.96 1535 VAL A C 1
ATOM 9308 O O . VAL A 1 1198 ? 58.642 10.344 32.085 1 117.08 1535 VAL A O 1
ATOM 9312 N N . GLY A 1 1199 ? 59.178 9.375 30.138 1 116.92 1536 GLY A N 1
ATOM 9313 C CA . GLY A 1 1199 ? 57.806 9.067 29.768 1 117.69 1536 GLY A CA 1
ATOM 9314 C C . GLY A 1 1199 ? 56.966 10.131 29.094 1 118.4 1536 GLY A C 1
ATOM 9315 O O . GLY A 1 1199 ? 55.737 10.076 29.196 1 118.59 1536 GLY A O 1
ATOM 9316 N N . HIS A 1 1200 ? 57.589 11.082 28.373 1 118.54 1537 HIS A N 1
ATOM 9317 C CA . HIS A 1 1200 ? 56.824 12.097 27.639 1 119.04 1537 HIS A CA 1
ATOM 9318 C C . HIS A 1 1200 ? 56.267 11.421 26.384 1 119.49 1537 HIS A C 1
ATOM 9319 O O . HIS A 1 1200 ? 56.916 11.414 25.342 1 119.64 1537 HIS A O 1
ATOM 9326 N N . ASP A 1 1201 ? 55.085 10.812 26.52 1 119.64 1538 ASP A N 1
ATOM 9327 C CA . ASP A 1 1201 ? 54.377 10.002 25.532 1 120.39 1538 ASP A CA 1
ATOM 9328 C C . ASP A 1 1201 ? 54.146 10.654 24.161 1 120.56 1538 ASP A C 1
ATOM 9329 O O . ASP A 1 1201 ? 54.227 9.955 23.147 1 120.55 1538 ASP A O 1
ATOM 9334 N N . ASP A 1 1202 ? 53.811 11.954 24.117 1 120.53 1539 ASP A N 1
ATOM 9335 C CA . ASP A 1 1202 ? 53.543 12.612 22.835 1 120.73 1539 ASP A CA 1
ATOM 9336 C C . ASP A 1 1202 ? 54.833 12.991 22.089 1 120.34 1539 ASP A C 1
ATOM 9337 O O . ASP A 1 1202 ? 54.843 13.009 20.858 1 120.45 1539 ASP A O 1
ATOM 9342 N N . GLU A 1 1203 ? 55.928 13.251 22.822 1 119.51 1540 GLU A N 1
ATOM 9343 C CA . GLU A 1 1203 ? 57.215 13.549 22.19 1 119.14 1540 GLU A CA 1
ATOM 9344 C C . GLU A 1 1203 ? 57.732 12.321 21.428 1 118.55 1540 GLU A C 1
ATOM 9345 O O . GLU A 1 1203 ? 58.299 12.456 20.349 1 118.73 1540 GLU A O 1
ATOM 9351 N N . VAL A 1 1204 ? 57.519 11.128 21.997 1 117.64 1541 VAL A N 1
ATOM 9352 C CA . VAL A 1 1204 ? 57.913 9.848 21.43 1 117.2 1541 VAL A CA 1
ATOM 9353 C C . VAL A 1 1204 ? 57.209 9.583 20.089 1 116.76 1541 VAL A C 1
ATOM 9354 O O . VAL A 1 1204 ? 57.854 9.11 19.153 1 117.02 1541 VAL A O 1
ATOM 9358 N N . ARG A 1 1205 ? 55.912 9.918 19.975 1 115.95 1542 ARG A N 1
ATOM 9359 C CA . ARG A 1 1205 ? 55.178 9.684 18.727 1 115.65 1542 ARG A CA 1
ATOM 9360 C C . ARG A 1 1205 ? 55.584 10.646 17.601 1 114.76 1542 ARG A C 1
ATOM 9361 O O . ARG A 1 1205 ? 55.612 10.235 16.439 1 114.78 1542 ARG A O 1
ATOM 9369 N N . ILE A 1 1206 ? 55.932 11.905 17.937 1 113.75 1543 ILE A N 1
ATOM 9370 C CA . ILE A 1 1206 ? 56.334 12.882 16.919 1 113.21 1543 ILE A CA 1
ATOM 9371 C C . ILE A 1 1206 ? 57.773 12.651 16.437 1 112.26 1543 ILE A C 1
ATOM 9372 O O . ILE A 1 1206 ? 58.049 12.791 15.246 1 112.12 1543 ILE A O 1
ATOM 9377 N N . LEU A 1 1207 ? 58.675 12.27 17.359 1 111.32 1544 LEU A N 1
ATOM 9378 C CA . LEU A 1 1207 ? 60.087 12.033 17.076 1 110.66 1544 LEU A CA 1
ATOM 9379 C C . LEU A 1 1207 ? 60.31 10.932 16.048 1 110.54 1544 LEU A C 1
ATOM 9380 O O . LEU A 1 1207 ? 61.13 11.109 15.154 1 110.59 1544 LEU A O 1
ATOM 9385 N N . MET A 1 1208 ? 59.535 9.84 16.113 1 110.34 1545 MET A N 1
ATOM 9386 C CA . MET A 1 1208 ? 59.659 8.747 15.143 1 110.71 1545 MET A CA 1
ATOM 9387 C C . MET A 1 1208 ? 59.147 9.14 13.747 1 109.97 1545 MET A C 1
ATOM 9388 O O . MET A 1 1208 ? 59.644 8.63 12.742 1 109.98 1545 MET A O 1
ATOM 9393 N N . ALA A 1 1209 ? 58.159 10.048 13.686 1 109.09 1546 ALA A N 1
ATOM 9394 C CA . ALA A 1 1209 ? 57.637 10.563 12.416 1 108.53 1546 ALA A CA 1
ATOM 9395 C C . ALA A 1 1209 ? 58.623 11.586 11.792 1 107.56 1546 ALA A C 1
ATOM 9396 O O . ALA A 1 1209 ? 58.663 11.728 10.569 1 107.52 1546 ALA A O 1
ATOM 9398 N N . ASN A 1 1210 ? 59.42 12.283 12.641 1 106.51 1547 ASN A N 1
ATOM 9399 C CA . ASN A 1 1210 ? 60.457 13.241 12.239 1 105.85 1547 ASN A CA 1
ATOM 9400 C C . ASN A 1 1210 ? 61.77 12.564 11.774 1 104.61 1547 ASN A C 1
ATOM 9401 O O . ASN A 1 1210 ? 62.623 13.241 11.201 1 104.85 1547 ASN A O 1
ATOM 9406 N N . GLY A 1 1211 ? 61.935 11.263 12.037 1 103.02 1548 GLY A N 1
ATOM 9407 C CA . GLY A 1 1211 ? 63.122 10.535 11.604 1 101.75 1548 GLY A CA 1
ATOM 9408 C C . GLY A 1 1211 ? 63.867 9.689 12.624 1 99.92 1548 GLY A C 1
ATOM 9409 O O . GLY A 1 1211 ? 64.676 8.847 12.222 1 99.99 1548 GLY A O 1
ATOM 9410 N N . ALA A 1 1212 ? 63.633 9.911 13.945 1 98 1549 ALA A N 1
ATOM 9411 C CA . ALA A 1 1212 ? 64.309 9.163 15.023 1 96.37 1549 ALA A CA 1
ATOM 9412 C C . ALA A 1 1212 ? 64.219 7.64 14.876 1 94.57 1549 ALA A C 1
ATOM 9413 O O . ALA A 1 1212 ? 63.187 7.11 14.461 1 94.46 1549 ALA A O 1
ATOM 9415 N N . ASP A 1 1213 ? 65.318 6.943 15.196 1 92.9 1550 ASP A N 1
ATOM 9416 C CA . ASP A 1 1213 ? 65.379 5.492 15.092 1 91.67 1550 ASP A CA 1
ATOM 9417 C C . ASP A 1 1213 ? 64.685 4.838 16.287 1 90.18 1550 ASP A C 1
ATOM 9418 O O . ASP A 1 1213 ? 65.105 5.03 17.431 1 89.7 1550 ASP A O 1
ATOM 9423 N N . VAL A 1 1214 ? 63.619 4.061 16.016 1 89.12 1551 VAL A N 1
ATOM 9424 C CA . VAL A 1 1214 ? 62.855 3.346 17.042 1 88.54 1551 VAL A CA 1
ATOM 9425 C C . VAL A 1 1214 ? 63.756 2.399 17.878 1 88.05 1551 VAL A C 1
ATOM 9426 O O . VAL A 1 1214 ? 63.466 2.137 19.046 1 88.43 1551 VAL A O 1
ATOM 9430 N N . ASN A 1 1215 ? 64.876 1.941 17.29 1 86.82 1552 ASN A N 1
ATOM 9431 C CA . ASN A 1 1215 ? 65.842 1.058 17.916 1 85.93 1552 ASN A CA 1
ATOM 9432 C C . ASN A 1 1215 ? 67.138 1.801 18.242 1 84.54 1552 ASN A C 1
ATOM 9433 O O . ASN A 1 1215 ? 68.216 1.223 18.125 1 84.73 1552 ASN A O 1
ATOM 9438 N N . ALA A 1 1216 ? 67.047 3.077 18.654 1 83.24 1553 ALA A N 1
ATOM 9439 C CA . ALA A 1 1216 ? 68.237 3.859 19.01 1 82.73 1553 ALA A CA 1
ATOM 9440 C C . ALA A 1 1216 ? 68.887 3.235 20.234 1 82.19 1553 ALA A C 1
ATOM 9441 O O . ALA A 1 1216 ? 68.173 2.875 21.158 1 82.65 1553 ALA A O 1
ATOM 9443 N N . ARG A 1 1217 ? 70.21 3.057 20.232 1 81.21 1554 ARG A N 1
ATOM 9444 C CA . ARG A 1 1217 ? 70.885 2.439 21.365 1 81.01 1554 ARG A CA 1
ATOM 9445 C C . ARG A 1 1217 ? 71.764 3.421 22.109 1 81.3 1554 ARG A C 1
ATOM 9446 O O . ARG A 1 1217 ? 72.431 4.242 21.48 1 81.64 1554 ARG A O 1
ATOM 9454 N N . ASP A 1 1218 ? 71.768 3.353 23.447 1 81.05 1555 ASP A N 1
ATOM 9455 C CA . ASP A 1 1218 ? 72.635 4.228 24.235 1 81.52 1555 ASP A CA 1
ATOM 9456 C C . ASP A 1 1218 ? 74.036 3.569 24.408 1 81.46 1555 ASP A C 1
ATOM 9457 O O . ASP A 1 1218 ? 74.324 2.582 23.715 1 81.27 1555 ASP A O 1
ATOM 9462 N N . MET A 1 1219 ? 74.915 4.108 25.283 1 81.39 1556 MET A N 1
ATOM 9463 C CA . MET A 1 1219 ? 76.253 3.53 25.458 1 81.91 1556 MET A CA 1
ATOM 9464 C C . MET A 1 1219 ? 76.251 2.097 26.048 1 81.53 1556 MET A C 1
ATOM 9465 O O . MET A 1 1219 ? 77.273 1.411 26.003 1 81.53 1556 MET A O 1
ATOM 9470 N N . TYR A 1 1220 ? 75.101 1.635 26.561 1 80.93 1557 TYR A N 1
ATOM 9471 C CA . TYR A 1 1220 ? 74.98 0.275 27.1 1 80.46 1557 TYR A CA 1
ATOM 9472 C C . TYR A 1 1220 ? 74.176 -0.669 26.198 1 79.75 1557 TYR A C 1
ATOM 9473 O O . TYR A 1 1220 ? 73.815 -1.752 26.648 1 79.98 1557 TYR A O 1
ATOM 9482 N N . GLY A 1 1221 ? 73.893 -0.259 24.96 1 78.58 1558 GLY A N 1
ATOM 9483 C CA . GLY A 1 1221 ? 73.112 -1.041 24.012 1 78.08 1558 GLY A CA 1
ATOM 9484 C C . GLY A 1 1221 ? 71.633 -1.078 24.335 1 77.46 1558 GLY A C 1
ATOM 9485 O O . GLY A 1 1221 ? 70.923 -1.966 23.87 1 77.37 1558 GLY A O 1
ATOM 9486 N N . GLN A 1 1222 ? 71.148 -0.112 25.131 1 77.03 1559 GLN A N 1
ATOM 9487 C CA . GLN A 1 1222 ? 69.75 -0.064 25.552 1 77.02 1559 GLN A CA 1
ATOM 9488 C C . GLN A 1 1222 ? 68.893 0.769 24.61 1 76.8 1559 GLN A C 1
ATOM 9489 O O . GLN A 1 1222 ? 69.222 1.91 24.32 1 76.59 1559 GLN A O 1
ATOM 9495 N N . THR A 1 1223 ? 67.812 0.174 24.111 1 77.09 1560 THR A N 1
ATOM 9496 C CA . THR A 1 1223 ? 66.868 0.804 23.197 1 78.39 1560 THR A CA 1
ATOM 9497 C C . THR A 1 1223 ? 65.766 1.565 23.964 1 80.46 1560 THR A C 1
ATOM 9498 O O . THR A 1 1223 ? 65.619 1.344 25.167 1 80.4 1560 THR A O 1
ATOM 9502 N N . PRO A 1 1224 ? 64.952 2.444 23.315 1 82.1 1561 PRO A N 1
ATOM 9503 C CA . PRO A 1 1224 ? 63.869 3.123 24.06 1 83.01 1561 PRO A CA 1
ATOM 9504 C C . PRO A 1 1224 ? 62.893 2.139 24.721 1 84.02 1561 PRO A C 1
ATOM 9505 O O . PRO A 1 1224 ? 62.382 2.43 25.794 1 84.05 1561 PRO A O 1
ATOM 9509 N N . LEU A 1 1225 ? 62.7 0.95 24.124 1 84.64 1562 LEU A N 1
ATOM 9510 C CA . LEU A 1 1225 ? 61.866 -0.115 24.679 1 85.78 1562 LEU A CA 1
ATOM 9511 C C . LEU A 1 1225 ? 62.453 -0.661 26 1 87.51 1562 LEU A C 1
ATOM 9512 O O . LEU A 1 1225 ? 61.688 -0.999 26.901 1 87.8 1562 LEU A O 1
ATOM 9517 N N . HIS A 1 1226 ? 63.803 -0.715 26.133 1 88.51 1563 HIS A N 1
ATOM 9518 C CA . HIS A 1 1226 ? 64.479 -1.126 27.379 1 90.03 1563 HIS A CA 1
ATOM 9519 C C . HIS A 1 1226 ? 64.193 -0.107 28.51 1 91.93 1563 HIS A C 1
ATOM 9520 O O . HIS A 1 1226 ? 64.202 -0.471 29.686 1 92.25 1563 HIS A O 1
ATOM 9527 N N . LEU A 1 1227 ? 63.979 1.171 28.154 1 92.95 1564 LEU A N 1
ATOM 9528 C CA . LEU A 1 1227 ? 63.698 2.248 29.105 1 94.5 1564 LEU A CA 1
ATOM 9529 C C . LEU A 1 1227 ? 62.185 2.363 29.412 1 95.99 1564 LEU A C 1
ATOM 9530 O O . LEU A 1 1227 ? 61.808 2.746 30.516 1 96.03 1564 LEU A O 1
ATOM 9535 N N . ALA A 1 1228 ? 61.33 2.006 28.44 1 97.02 1565 ALA A N 1
ATOM 9536 C CA . ALA A 1 1228 ? 59.872 2.024 28.585 1 98.61 1565 ALA A CA 1
ATOM 9537 C C . ALA A 1 1228 ? 59.309 0.762 29.289 1 100.12 1565 ALA A C 1
ATOM 9538 O O . ALA A 1 1228 ? 58.114 0.708 29.584 1 100.23 1565 ALA A O 1
ATOM 9540 N N . ALA A 1 1229 ? 60.153 -0.254 29.534 1 100.95 1566 ALA A N 1
ATOM 9541 C CA . ALA A 1 1229 ? 59.737 -1.452 30.254 1 102.22 1566 ALA A CA 1
ATOM 9542 C C . ALA A 1 1229 ? 60.191 -1.31 31.712 1 103.69 1566 ALA A C 1
ATOM 9543 O O . ALA A 1 1229 ? 59.409 -1.579 32.619 1 104.03 1566 ALA A O 1
ATOM 9545 N N . PHE A 1 1230 ? 61.429 -0.825 31.938 1 104.49 1567 PHE A N 1
ATOM 9546 C CA . PHE A 1 1230 ? 61.989 -0.576 33.269 1 105.94 1567 PHE A CA 1
ATOM 9547 C C . PHE A 1 1230 ? 61.261 0.573 34.007 1 107.28 1567 PHE A C 1
ATOM 9548 O O . PHE A 1 1230 ? 61.302 0.631 35.237 1 107.57 1567 PHE A O 1
ATOM 9556 N N . ARG A 1 1231 ? 60.593 1.478 33.269 1 107.94 1568 ARG A N 1
ATOM 9557 C CA . ARG A 1 1231 ? 59.874 2.595 33.886 1 108.87 1568 ARG A CA 1
ATOM 9558 C C . ARG A 1 1231 ? 58.329 2.489 33.813 1 109.02 1568 ARG A C 1
ATOM 9559 O O . ARG A 1 1231 ? 57.636 3.339 34.369 1 109.05 1568 ARG A O 1
ATOM 9567 N N . GLY A 1 1232 ? 57.811 1.455 33.155 1 108.91 1569 GLY A N 1
ATOM 9568 C CA . GLY A 1 1232 ? 56.374 1.23 33.058 1 109.53 1569 GLY A CA 1
ATOM 9569 C C . GLY A 1 1232 ? 55.611 2.226 32.208 1 110.09 1569 GLY A C 1
ATOM 9570 O O . GLY A 1 1232 ? 54.982 3.144 32.739 1 110.44 1569 GLY A O 1
ATOM 9571 N N . HIS A 1 1233 ? 55.642 2.047 30.881 1 109.9 1570 HIS A N 1
ATOM 9572 C CA . HIS A 1 1233 ? 54.957 2.94 29.949 1 110.03 1570 HIS A CA 1
ATOM 9573 C C . HIS A 1 1233 ? 54.235 2.113 28.885 1 110.23 1570 HIS A C 1
ATOM 9574 O O . HIS A 1 1233 ? 54.76 1.932 27.789 1 110.46 1570 HIS A O 1
ATOM 9581 N N . LEU A 1 1234 ? 53.04 1.604 29.218 1 110.1 1571 LEU A N 1
ATOM 9582 C CA . LEU A 1 1234 ? 52.21 0.739 28.369 1 110.52 1571 LEU A CA 1
ATOM 9583 C C . LEU A 1 1234 ? 51.933 1.266 26.948 1 110.54 1571 LEU A C 1
ATOM 9584 O O . LEU A 1 1234 ? 52.038 0.52 25.971 1 110.27 1571 LEU A O 1
ATOM 9589 N N . GLU A 1 1235 ? 51.569 2.545 26.84 1 110.66 1572 GLU A N 1
ATOM 9590 C CA . GLU A 1 1235 ? 51.261 3.185 25.56 1 111.06 1572 GLU A CA 1
ATOM 9591 C C . GLU A 1 1235 ? 52.52 3.376 24.717 1 110.65 1572 GLU A C 1
ATOM 9592 O O . GLU A 1 1235 ? 52.494 3.113 23.513 1 110.48 1572 GLU A O 1
ATOM 9598 N N . ILE A 1 1236 ? 53.636 3.779 25.359 1 110.21 1573 ILE A N 1
ATOM 9599 C CA . ILE A 1 1236 ? 54.922 3.949 24.683 1 110.27 1573 ILE A CA 1
ATOM 9600 C C . ILE A 1 1236 ? 55.35 2.626 24.019 1 110.3 1573 ILE A C 1
ATOM 9601 O O . ILE A 1 1236 ? 55.519 2.589 22.802 1 110.44 1573 ILE A O 1
ATOM 9606 N N . VAL A 1 1237 ? 55.409 1.537 24.811 1 109.83 1574 VAL A N 1
ATOM 9607 C CA . VAL A 1 1237 ? 55.781 0.192 24.377 1 109.91 1574 VAL A CA 1
ATOM 9608 C C . VAL A 1 1237 ? 54.99 -0.294 23.139 1 110.24 1574 VAL A C 1
ATOM 9609 O O . VAL A 1 1237 ? 55.596 -0.798 22.187 1 110.31 1574 VAL A O 1
ATOM 9613 N N . GLU A 1 1238 ? 53.652 -0.127 23.143 1 110.18 1575 GLU A N 1
ATOM 9614 C CA . GLU A 1 1238 ? 52.797 -0.577 22.036 1 110.39 1575 GLU A CA 1
ATOM 9615 C C . GLU A 1 1238 ? 53.048 0.183 20.729 1 109.98 1575 GLU A C 1
ATOM 9616 O O . GLU A 1 1238 ? 53.145 -0.435 19.67 1 109.99 1575 GLU A O 1
ATOM 9622 N N . VAL A 1 1239 ? 53.148 1.515 20.805 1 109.4 1576 VAL A N 1
ATOM 9623 C CA . VAL A 1 1239 ? 53.41 2.359 19.64 1 109.2 1576 VAL A CA 1
ATOM 9624 C C . VAL A 1 1239 ? 54.805 2.057 19.086 1 108.25 1576 VAL A C 1
ATOM 9625 O O . VAL A 1 1239 ? 54.971 1.989 17.865 1 108.31 1576 VAL A O 1
ATOM 9629 N N . LEU A 1 1240 ? 55.792 1.837 19.994 1 107.17 1577 LEU A N 1
ATOM 9630 C CA . LEU A 1 1240 ? 57.177 1.476 19.679 1 106.51 1577 LEU A CA 1
ATOM 9631 C C . LEU A 1 1240 ? 57.19 0.151 18.9 1 106.26 1577 LEU A C 1
ATOM 9632 O O . LEU A 1 1240 ? 57.808 0.067 17.839 1 106.33 1577 LEU A O 1
ATOM 9637 N N . LEU A 1 1241 ? 56.45 -0.856 19.395 1 105.84 1578 LEU A N 1
ATOM 9638 C CA . LEU A 1 1241 ? 56.346 -2.186 18.786 1 105.88 1578 LEU A CA 1
ATOM 9639 C C . LEU A 1 1241 ? 55.688 -2.154 17.398 1 105.68 1578 LEU A C 1
ATOM 9640 O O . LEU A 1 1241 ? 56.106 -2.894 16.507 1 105.78 1578 LEU A O 1
ATOM 9645 N N . LYS A 1 1242 ? 54.678 -1.282 17.214 1 105.33 1579 LYS A N 1
ATOM 9646 C CA . LYS A 1 1242 ? 53.981 -1.085 15.934 1 105.33 1579 LYS A CA 1
ATOM 9647 C C . LYS A 1 1242 ? 54.903 -0.384 14.913 1 104.69 1579 LYS A C 1
ATOM 9648 O O . LYS A 1 1242 ? 54.835 -0.668 13.712 1 104.81 1579 LYS A O 1
ATOM 9654 N N . THR A 1 1243 ? 55.74 0.556 15.404 1 103.66 1580 THR A N 1
ATOM 9655 C CA . THR A 1 1243 ? 56.71 1.329 14.623 1 102.92 1580 THR A CA 1
ATOM 9656 C C . THR A 1 1243 ? 57.804 0.414 14.038 1 101.85 1580 THR A C 1
ATOM 9657 O O . THR A 1 1243 ? 58.221 0.583 12.887 1 102.42 1580 THR A O 1
ATOM 9661 N N . GLY A 1 1244 ? 58.242 -0.557 14.829 1 100.03 1581 GLY A N 1
ATOM 9662 C CA . GLY A 1 1244 ? 59.265 -1.5 14.399 1 98.68 1581 GLY A CA 1
ATOM 9663 C C . GLY A 1 1244 ? 60.332 -1.761 15.441 1 96.84 1581 GLY A C 1
ATOM 9664 O O . GLY A 1 1244 ? 61.441 -2.174 15.091 1 96.79 1581 GLY A O 1
ATOM 9665 N N . ALA A 1 1245 ? 60.015 -1.525 16.731 1 95.13 1582 ALA A N 1
ATOM 9666 C CA . ALA A 1 1245 ? 60.976 -1.762 17.805 1 93.99 1582 ALA A CA 1
ATOM 9667 C C . ALA A 1 1245 ? 61.274 -3.245 17.98 1 92.32 1582 ALA A C 1
ATOM 9668 O O . ALA A 1 1245 ? 60.389 -4.089 17.817 1 92.44 1582 ALA A O 1
ATOM 9670 N N . ASP A 1 1246 ? 62.541 -3.554 18.277 1 90.48 1583 ASP A N 1
ATOM 9671 C CA . ASP A 1 1246 ? 63.004 -4.912 18.484 1 89.02 1583 ASP A CA 1
ATOM 9672 C C . ASP A 1 1246 ? 62.548 -5.325 19.866 1 87.65 1583 ASP A C 1
ATOM 9673 O O . ASP A 1 1246 ? 63.08 -4.833 20.859 1 87.67 1583 ASP A O 1
ATOM 9678 N N . VAL A 1 1247 ? 61.525 -6.189 19.925 1 86.23 1584 VAL A N 1
ATOM 9679 C CA . VAL A 1 1247 ? 60.967 -6.709 21.17 1 85.09 1584 VAL A CA 1
ATOM 9680 C C . VAL A 1 1247 ? 62.025 -7.545 21.939 1 83.69 1584 VAL A C 1
ATOM 9681 O O . VAL A 1 1247 ? 62.071 -7.504 23.17 1 83.68 1584 VAL A O 1
ATOM 9685 N N . ASN A 1 1248 ? 62.935 -8.215 21.197 1 82.26 1585 ASN A N 1
ATOM 9686 C CA . ASN A 1 1248 ? 64.026 -9.029 21.731 1 81.13 1585 ASN A CA 1
ATOM 9687 C C . ASN A 1 1248 ? 65.377 -8.328 21.616 1 79.46 1585 ASN A C 1
ATOM 9688 O O . ASN A 1 1248 ? 66.391 -8.971 21.327 1 79.5 1585 ASN A O 1
ATOM 9693 N N . ALA A 1 1249 ? 65.387 -7.008 21.832 1 77.84 1586 ALA A N 1
ATOM 9694 C CA . ALA A 1 1249 ? 66.618 -6.24 21.764 1 76.85 1586 ALA A CA 1
ATOM 9695 C C . ALA A 1 1249 ? 67.463 -6.595 22.978 1 75.69 1586 ALA A C 1
ATOM 9696 O O . ALA A 1 1249 ? 66.961 -6.582 24.102 1 75.57 1586 ALA A O 1
ATOM 9698 N N . GLN A 1 1250 ? 68.727 -6.964 22.752 1 74.37 1587 GLN A N 1
ATOM 9699 C CA . GLN A 1 1250 ? 69.623 -7.298 23.851 1 73.34 1587 GLN A CA 1
ATOM 9700 C C . GLN A 1 1250 ? 70.549 -6.126 24.092 1 72.48 1587 GLN A C 1
ATOM 9701 O O . GLN A 1 1250 ? 71.052 -5.546 23.134 1 72.75 1587 GLN A O 1
ATOM 9707 N N . ASP A 1 1251 ? 70.775 -5.762 25.357 1 71.42 1588 ASP A N 1
ATOM 9708 C CA . ASP A 1 1251 ? 71.722 -4.699 25.668 1 70.99 1588 ASP A CA 1
ATOM 9709 C C . ASP A 1 1251 ? 73.176 -5.292 25.706 1 70.46 1588 ASP A C 1
ATOM 9710 O O . ASP A 1 1251 ? 73.395 -6.405 25.224 1 69.83 1588 ASP A O 1
ATOM 9715 N N . VAL A 1 1252 ? 74.155 -4.562 26.248 1 70.53 1589 VAL A N 1
ATOM 9716 C CA . VAL A 1 1252 ? 75.531 -5.034 26.34 1 71.08 1589 VAL A CA 1
ATOM 9717 C C . VAL A 1 1252 ? 75.623 -6.342 27.18 1 71.45 1589 VAL A C 1
ATOM 9718 O O . VAL A 1 1252 ? 76.47 -7.196 26.9 1 71.69 1589 VAL A O 1
ATOM 9722 N N . THR A 1 1253 ? 74.701 -6.527 28.148 1 71.18 1590 THR A N 1
ATOM 9723 C CA . THR A 1 1253 ? 74.652 -7.715 29.001 1 71.03 1590 THR A CA 1
ATOM 9724 C C . THR A 1 1253 ? 73.641 -8.783 28.531 1 71.22 1590 THR A C 1
ATOM 9725 O O . THR A 1 1253 ? 73.286 -9.653 29.308 1 71.41 1590 THR A O 1
ATOM 9729 N N . GLY A 1 1254 ? 73.148 -8.689 27.301 1 71.06 1591 GLY A N 1
ATOM 9730 C CA . GLY A 1 1254 ? 72.175 -9.641 26.773 1 71.36 1591 GLY A CA 1
ATOM 9731 C C . GLY A 1 1254 ? 70.778 -9.532 27.355 1 71.76 1591 GLY A C 1
ATOM 9732 O O . GLY A 1 1254 ? 69.94 -10.401 27.103 1 71.92 1591 GLY A O 1
ATOM 9733 N N . THR A 1 1255 ? 70.514 -8.472 28.143 1 71.9 1592 THR A N 1
ATOM 9734 C CA . THR A 1 1255 ? 69.229 -8.238 28.802 1 72.81 1592 THR A CA 1
ATOM 9735 C C . THR A 1 1255 ? 68.178 -7.685 27.839 1 73.59 1592 THR A C 1
ATOM 9736 O O . THR A 1 1255 ? 68.382 -6.631 27.253 1 73.45 1592 THR A O 1
ATOM 9740 N N . THR A 1 1256 ? 67.054 -8.39 27.688 1 74.19 1593 THR A N 1
ATOM 9741 C CA . THR A 1 1256 ? 65.941 -7.961 26.845 1 75.45 1593 THR A CA 1
ATOM 9742 C C . THR A 1 1256 ? 64.932 -7.087 27.645 1 77.14 1593 THR A C 1
ATOM 9743 O O . THR A 1 1256 ? 65.021 -7.038 28.874 1 77.35 1593 THR A O 1
ATOM 9747 N N . PRO A 1 1257 ? 63.978 -6.372 26.995 1 78.08 1594 PRO A N 1
ATOM 9748 C CA . PRO A 1 1257 ? 63.007 -5.578 27.774 1 78.73 1594 PRO A CA 1
ATOM 9749 C C . PRO A 1 1257 ? 62.132 -6.462 28.679 1 79.61 1594 PRO A C 1
ATOM 9750 O O . PRO A 1 1257 ? 61.785 -6.041 29.784 1 79.52 1594 PRO A O 1
ATOM 9754 N N . LEU A 1 1258 ? 61.833 -7.711 28.241 1 80.11 1595 LEU A N 1
ATOM 9755 C CA . LEU A 1 1258 ? 61.063 -8.691 29.019 1 80.94 1595 LEU A CA 1
ATOM 9756 C C . LEU A 1 1258 ? 61.782 -9.026 30.332 1 81.84 1595 LEU A C 1
ATOM 9757 O O . LEU A 1 1258 ? 61.123 -9.145 31.362 1 82.15 1595 LEU A O 1
ATOM 9762 N N . HIS A 1 1259 ? 63.137 -9.11 30.311 1 82.05 1596 HIS A N 1
ATOM 9763 C CA . HIS A 1 1259 ? 63.964 -9.364 31.497 1 82.63 1596 HIS A CA 1
ATOM 9764 C C . HIS A 1 1259 ? 63.71 -8.254 32.516 1 84.12 1596 HIS A C 1
ATOM 9765 O O . HIS A 1 1259 ? 63.513 -8.546 33.683 1 84.13 1596 HIS A O 1
ATOM 9772 N N . LEU A 1 1260 ? 63.692 -6.986 32.057 1 85.47 1597 LEU A N 1
ATOM 9773 C CA . LEU A 1 1260 ? 63.476 -5.79 32.881 1 87.38 1597 LEU A CA 1
ATOM 9774 C C . LEU A 1 1260 ? 62.027 -5.665 33.39 1 89.17 1597 LEU A C 1
ATOM 9775 O O . LEU A 1 1260 ? 61.803 -5.121 34.468 1 89.12 1597 LEU A O 1
ATOM 9780 N N . ALA A 1 1261 ? 61.048 -6.128 32.605 1 90.61 1598 ALA A N 1
ATOM 9781 C CA . ALA A 1 1261 ? 59.647 -6.073 33.009 1 92.61 1598 ALA A CA 1
ATOM 9782 C C . ALA A 1 1261 ? 59.418 -7.072 34.158 1 94.75 1598 ALA A C 1
ATOM 9783 O O . ALA A 1 1261 ? 58.803 -6.72 35.167 1 94.89 1598 ALA A O 1
ATOM 9785 N N . ALA A 1 1262 ? 59.988 -8.294 34.026 1 96.05 1599 ALA A N 1
ATOM 9786 C CA . ALA A 1 1262 ? 59.905 -9.365 35.021 1 97.29 1599 ALA A CA 1
ATOM 9787 C C . ALA A 1 1262 ? 60.73 -9.039 36.268 1 98.73 1599 ALA A C 1
ATOM 9788 O O . ALA A 1 1262 ? 60.313 -9.37 37.377 1 99.08 1599 ALA A O 1
ATOM 9790 N N . ALA A 1 1263 ? 61.876 -8.368 36.1 1 99.51 1600 ALA A N 1
ATOM 9791 C CA . ALA A 1 1263 ? 62.71 -8.003 37.241 1 101.11 1600 ALA A CA 1
ATOM 9792 C C . ALA A 1 1263 ? 62.196 -6.787 38.01 1 103.05 1600 ALA A C 1
ATOM 9793 O O . ALA A 1 1263 ? 62.707 -6.525 39.096 1 103.3 1600 ALA A O 1
ATOM 9795 N N . VAL A 1 1264 ? 61.206 -6.036 37.474 1 104.2 1601 VAL A N 1
ATOM 9796 C CA . VAL A 1 1264 ? 60.691 -4.859 38.184 1 105.71 1601 VAL A CA 1
ATOM 9797 C C . VAL A 1 1264 ? 59.247 -5.082 38.684 1 106.74 1601 VAL A C 1
ATOM 9798 O O . VAL A 1 1264 ? 58.998 -4.938 39.882 1 106.88 1601 VAL A O 1
ATOM 9802 N N . GLY A 1 1265 ? 58.324 -5.438 37.792 1 107.22 1602 GLY A N 1
ATOM 9803 C CA . GLY A 1 1265 ? 56.944 -5.688 38.197 1 108.28 1602 GLY A CA 1
ATOM 9804 C C . GLY A 1 1265 ? 55.848 -4.969 37.427 1 109.27 1602 GLY A C 1
ATOM 9805 O O . GLY A 1 1265 ? 54.986 -4.326 38.032 1 109.59 1602 GLY A O 1
ATOM 9806 N N . HIS A 1 1266 ? 55.834 -5.113 36.09 1 109.54 1603 HIS A N 1
ATOM 9807 C CA . HIS A 1 1266 ? 54.812 -4.515 35.228 1 110.37 1603 HIS A CA 1
ATOM 9808 C C . HIS A 1 1266 ? 54.132 -5.621 34.393 1 111.09 1603 HIS A C 1
ATOM 9809 O O . HIS A 1 1266 ? 54.687 -6.051 33.383 1 111.12 1603 HIS A O 1
ATOM 9816 N N . LEU A 1 1267 ? 52.958 -6.112 34.838 1 111.47 1604 LEU A N 1
ATOM 9817 C CA . LEU A 1 1267 ? 52.244 -7.198 34.147 1 112.32 1604 LEU A CA 1
ATOM 9818 C C . LEU A 1 1267 ? 51.602 -6.749 32.829 1 112.88 1604 LEU A C 1
ATOM 9819 O O . LEU A 1 1267 ? 51.434 -7.559 31.921 1 112.84 1604 LEU A O 1
ATOM 9824 N N . ASP A 1 1268 ? 51.253 -5.46 32.725 1 113.29 1605 ASP A N 1
ATOM 9825 C CA . ASP A 1 1268 ? 50.671 -4.866 31.515 1 114.04 1605 ASP A CA 1
ATOM 9826 C C . ASP A 1 1268 ? 51.669 -4.954 30.343 1 114.38 1605 ASP A C 1
ATOM 9827 O O . ASP A 1 1268 ? 51.316 -5.384 29.241 1 114.45 1605 ASP A O 1
ATOM 9832 N N . ILE A 1 1269 ? 52.93 -4.594 30.622 1 114.18 1606 ILE A N 1
ATOM 9833 C CA . ILE A 1 1269 ? 54.039 -4.622 29.682 1 114.3 1606 ILE A CA 1
ATOM 9834 C C . ILE A 1 1269 ? 54.339 -6.057 29.249 1 114.16 1606 ILE A C 1
ATOM 9835 O O . ILE A 1 1269 ? 54.502 -6.301 28.053 1 114.29 1606 ILE A O 1
ATOM 9840 N N . VAL A 1 1270 ? 54.362 -7.007 30.211 1 113.71 1607 VAL A N 1
ATOM 9841 C CA . VAL A 1 1270 ? 54.637 -8.426 29.955 1 113.81 1607 VAL A CA 1
ATOM 9842 C C . VAL A 1 1270 ? 53.638 -9.044 28.96 1 113.75 1607 VAL A C 1
ATOM 9843 O O . VAL A 1 1270 ? 54.053 -9.768 28.049 1 113.75 1607 VAL A O 1
ATOM 9847 N N . GLU A 1 1271 ? 52.341 -8.728 29.1 1 113.46 1608 GLU A N 1
ATOM 9848 C CA . GLU A 1 1271 ? 51.331 -9.269 28.187 1 113.53 1608 GLU A CA 1
ATOM 9849 C C . GLU A 1 1271 ? 51.505 -8.709 26.766 1 113.03 1608 GLU A C 1
ATOM 9850 O O . GLU A 1 1271 ? 51.31 -9.435 25.789 1 112.95 1608 GLU A O 1
ATOM 9856 N N . VAL A 1 1272 ? 51.902 -7.426 26.663 1 112.31 1609 VAL A N 1
ATOM 9857 C CA . VAL A 1 1272 ? 52.135 -6.744 25.388 1 112.02 1609 VAL A CA 1
ATOM 9858 C C . VAL A 1 1272 ? 53.363 -7.333 24.694 1 110.97 1609 VAL A C 1
ATOM 9859 O O . VAL A 1 1272 ? 53.295 -7.687 23.516 1 110.85 1609 VAL A O 1
ATOM 9863 N N . LEU A 1 1273 ? 54.475 -7.451 25.439 1 109.99 1610 LEU A N 1
ATOM 9864 C CA . LEU A 1 1273 ? 55.732 -7.993 24.937 1 109.55 1610 LEU A CA 1
ATOM 9865 C C . LEU A 1 1273 ? 55.562 -9.432 24.437 1 109.33 1610 LEU A C 1
ATOM 9866 O O . LEU A 1 1273 ? 55.955 -9.728 23.308 1 109.37 1610 LEU A O 1
ATOM 9871 N N . LEU A 1 1274 ? 54.924 -10.306 25.246 1 108.97 1611 LEU A N 1
ATOM 9872 C CA . LEU A 1 1274 ? 54.676 -11.708 24.89 1 108.9 1611 LEU A CA 1
ATOM 9873 C C . LEU A 1 1274 ? 53.781 -11.842 23.642 1 108.5 1611 LEU A C 1
ATOM 9874 O O . LEU A 1 1274 ? 53.967 -12.763 22.844 1 108.67 1611 LEU A O 1
ATOM 9879 N N . LYS A 1 1275 ? 52.823 -10.913 23.472 1 107.8 1612 LYS A N 1
ATOM 9880 C CA . LYS A 1 1275 ? 51.914 -10.875 22.324 1 107.46 1612 LYS A CA 1
ATOM 9881 C C . LYS A 1 1275 ? 52.689 -10.454 21.063 1 106.56 1612 LYS A C 1
ATOM 9882 O O . LYS A 1 1275 ? 52.486 -11.033 19.989 1 106.5 1612 LYS A O 1
ATOM 9888 N N . ALA A 1 1276 ? 53.597 -9.457 21.214 1 105.56 1613 ALA A N 1
ATOM 9889 C CA . ALA A 1 1276 ? 54.462 -8.924 20.15 1 104.84 1613 ALA A CA 1
ATOM 9890 C C . ALA A 1 1276 ? 55.51 -9.935 19.65 1 103.75 1613 ALA A C 1
ATOM 9891 O O . ALA A 1 1276 ? 55.962 -9.846 18.508 1 103.67 1613 ALA A O 1
ATOM 9893 N N . GLY A 1 1277 ? 55.896 -10.872 20.509 1 102.63 1614 GLY A N 1
ATOM 9894 C CA . GLY A 1 1277 ? 56.85 -11.904 20.141 1 101.9 1614 GLY A CA 1
ATOM 9895 C C . GLY A 1 1277 ? 58.092 -11.959 21.003 1 100.79 1614 GLY A C 1
ATOM 9896 O O . GLY A 1 1277 ? 59.146 -12.381 20.52 1 101 1614 GLY A O 1
ATOM 9897 N N . ALA A 1 1278 ? 57.99 -11.543 22.279 1 99.45 1615 ALA A N 1
ATOM 9898 C CA . ALA A 1 1278 ? 59.143 -11.598 23.175 1 98.85 1615 ALA A CA 1
ATOM 9899 C C . ALA A 1 1278 ? 59.51 -13.052 23.465 1 98.33 1615 ALA A C 1
ATOM 9900 O O . ALA A 1 1278 ? 58.623 -13.887 23.659 1 98.8 1615 ALA A O 1
ATOM 9902 N N . ASP A 1 1279 ? 60.815 -13.363 23.442 1 97.11 1616 ASP A N 1
ATOM 9903 C CA . ASP A 1 1279 ? 61.326 -14.698 23.718 1 96.35 1616 ASP A CA 1
ATOM 9904 C C . ASP A 1 1279 ? 61.255 -14.879 25.229 1 95.26 1616 ASP A C 1
ATOM 9905 O O . ASP A 1 1279 ? 61.95 -14.172 25.964 1 95.48 1616 ASP A O 1
ATOM 9910 N N . VAL A 1 1280 ? 60.368 -15.783 25.691 1 93.77 1617 VAL A N 1
ATOM 9911 C CA . VAL A 1 1280 ? 60.129 -16.027 27.115 1 92.66 1617 VAL A CA 1
ATOM 9912 C C . VAL A 1 1280 ? 61.336 -16.722 27.803 1 91.17 1617 VAL A C 1
ATOM 9913 O O . VAL A 1 1280 ? 61.541 -16.542 29.005 1 91.2 1617 VAL A O 1
ATOM 9917 N N . ASN A 1 1281 ? 62.169 -17.45 27.024 1 89.67 1618 ASN A N 1
ATOM 9918 C CA . ASN A 1 1281 ? 63.365 -18.147 27.524 1 88.47 1618 ASN A CA 1
ATOM 9919 C C . ASN A 1 1281 ? 64.673 -17.449 27.096 1 86.76 1618 ASN A C 1
ATOM 9920 O O . ASN A 1 1281 ? 65.7 -18.115 26.927 1 86.55 1618 ASN A O 1
ATOM 9925 N N . ALA A 1 1282 ? 64.628 -16.12 26.898 1 85.3 1619 ALA A N 1
ATOM 9926 C CA . ALA A 1 1282 ? 65.802 -15.348 26.498 1 84.25 1619 ALA A CA 1
ATOM 9927 C C . ALA A 1 1282 ? 66.778 -15.338 27.658 1 82.55 1619 ALA A C 1
ATOM 9928 O O . ALA A 1 1282 ? 66.37 -15.096 28.793 1 82.54 1619 ALA A O 1
ATOM 9930 N N . GLN A 1 1283 ? 68.053 -15.63 27.39 1 80.89 1620 GLN A N 1
ATOM 9931 C CA . GLN A 1 1283 ? 69.054 -15.679 28.455 1 79.87 1620 GLN A CA 1
ATOM 9932 C C . GLN A 1 1283 ? 70.008 -14.498 28.416 1 78.35 1620 GLN A C 1
ATOM 9933 O O . GLN A 1 1283 ? 70.608 -14.228 27.377 1 78.57 1620 GLN A O 1
ATOM 9939 N N . ASP A 1 1284 ? 70.196 -13.828 29.559 1 76.81 1621 ASP A N 1
ATOM 9940 C CA . ASP A 1 1284 ? 71.14 -12.72 29.641 1 75.86 1621 ASP A CA 1
ATOM 9941 C C . ASP A 1 1284 ? 72.61 -13.256 29.765 1 74.67 1621 ASP A C 1
ATOM 9942 O O . ASP A 1 1284 ? 72.846 -14.454 29.604 1 74.26 1621 ASP A O 1
ATOM 9947 N N . TRP A 1 1285 ? 73.583 -12.388 30.049 1 74.11 1622 TRP A N 1
ATOM 9948 C CA . TRP A 1 1285 ? 74.986 -12.771 30.132 1 74.18 1622 TRP A CA 1
ATOM 9949 C C . TRP A 1 1285 ? 75.282 -13.767 31.264 1 73.4 1622 TRP A C 1
ATOM 9950 O O . TRP A 1 1285 ? 76.249 -14.513 31.151 1 73.65 1622 TRP A O 1
ATOM 9961 N N . HIS A 1 1286 ? 74.424 -13.857 32.289 1 72.4 1623 HIS A N 1
ATOM 9962 C CA . HIS A 1 1286 ? 74.619 -14.848 33.353 1 71.85 1623 HIS A CA 1
ATOM 9963 C C . HIS A 1 1286 ? 73.708 -16.066 33.219 1 70.9 1623 HIS A C 1
ATOM 9964 O O . HIS A 1 1286 ? 73.543 -16.797 34.189 1 71.38 1623 HIS A O 1
ATOM 9971 N N . GLY A 1 1287 ? 73.138 -16.285 32.04 1 69.85 1624 GLY A N 1
ATOM 9972 C CA . GLY A 1 1287 ? 72.233 -17.396 31.798 1 69.82 1624 GLY A CA 1
ATOM 9973 C C . GLY A 1 1287 ? 70.85 -17.222 32.394 1 70.05 1624 GLY A C 1
ATOM 9974 O O . GLY A 1 1287 ? 70.033 -18.148 32.337 1 70.26 1624 GLY A O 1
ATOM 9975 N N . GLU A 1 1288 ? 70.563 -16.039 32.966 1 70.07 1625 GLU A N 1
ATOM 9976 C CA . GLU A 1 1288 ? 69.273 -15.769 33.598 1 70.69 1625 GLU A CA 1
ATOM 9977 C C . GLU A 1 1288 ? 68.183 -15.504 32.593 1 71.86 1625 GLU A C 1
ATOM 9978 O O . GLU A 1 1288 ? 68.32 -14.618 31.76 1 72.12 1625 GLU A O 1
ATOM 9984 N N . THR A 1 1289 ? 67.088 -16.249 32.693 1 72.46 1626 THR A N 1
ATOM 9985 C CA . THR A 1 1289 ? 65.899 -16.051 31.88 1 73.7 1626 THR A CA 1
ATOM 9986 C C . THR A 1 1289 ? 64.974 -15.046 32.629 1 75.27 1626 THR A C 1
ATOM 9987 O O . THR A 1 1289 ? 65.251 -14.708 33.79 1 75.02 1626 THR A O 1
ATOM 9991 N N . PRO A 1 1290 ? 63.897 -14.513 32.001 1 76.7 1627 PRO A N 1
ATOM 9992 C CA . PRO A 1 1290 ? 62.998 -13.611 32.748 1 77.56 1627 PRO A CA 1
ATOM 9993 C C . PRO A 1 1290 ? 62.32 -14.349 33.923 1 78.56 1627 PRO A C 1
ATOM 9994 O O . PRO A 1 1290 ? 62.09 -13.729 34.96 1 78.46 1627 PRO A O 1
ATOM 9998 N N . LEU A 1 1291 ? 62.08 -15.689 33.794 1 79.27 1628 LEU A N 1
ATOM 9999 C CA . LEU A 1 1291 ? 61.5 -16.536 34.853 1 80.51 1628 LEU A CA 1
ATOM 10000 C C . LEU A 1 1291 ? 62.425 -16.607 36.076 1 81.58 1628 LEU A C 1
ATOM 10001 O O . LEU A 1 1291 ? 61.946 -16.637 37.209 1 81.86 1628 LEU A O 1
ATOM 10006 N N . HIS A 1 1292 ? 63.745 -16.616 35.84 1 82.15 1629 HIS A N 1
ATOM 10007 C CA . HIS A 1 1292 ? 64.77 -16.625 36.879 1 83.6 1629 HIS A CA 1
ATOM 10008 C C . HIS A 1 1292 ? 64.677 -15.327 37.673 1 85.77 1629 HIS A C 1
ATOM 10009 O O . HIS A 1 1292 ? 64.728 -15.347 38.9 1 85.88 1629 HIS A O 1
ATOM 10016 N N . LEU A 1 1293 ? 64.575 -14.188 36.957 1 87.55 1630 LEU A N 1
ATOM 10017 C CA . LEU A 1 1293 ? 64.549 -12.851 37.538 1 89.37 1630 LEU A CA 1
ATOM 10018 C C . LEU A 1 1293 ? 63.24 -12.553 38.259 1 91.4 1630 LEU A C 1
ATOM 10019 O O . LEU A 1 1293 ? 63.251 -11.826 39.252 1 91.68 1630 LEU A O 1
ATOM 10024 N N . ALA A 1 1294 ? 62.119 -13.115 37.776 1 92.58 1631 ALA A N 1
ATOM 10025 C CA . ALA A 1 1294 ? 60.821 -12.905 38.411 1 94.42 1631 ALA A CA 1
ATOM 10026 C C . ALA A 1 1294 ? 60.784 -13.603 39.783 1 96.51 1631 ALA A C 1
ATOM 10027 O O . ALA A 1 1294 ? 60.381 -12.989 40.776 1 96.66 1631 ALA A O 1
ATOM 10029 N N . ALA A 1 1295 ? 61.277 -14.861 39.843 1 97.68 1632 ALA A N 1
ATOM 10030 C CA . ALA A 1 1295 ? 61.331 -15.679 41.057 1 99.18 1632 ALA A CA 1
ATOM 10031 C C . ALA A 1 1295 ? 62.341 -15.159 42.081 1 100.56 1632 ALA A C 1
ATOM 10032 O O . ALA A 1 1295 ? 62.108 -15.286 43.282 1 100.84 1632 ALA A O 1
ATOM 10034 N N . HIS A 1 1296 ? 63.463 -14.592 41.615 1 101.42 1633 HIS A N 1
ATOM 10035 C CA . HIS A 1 1296 ? 64.504 -14.062 42.495 1 102.82 1633 HIS A CA 1
ATOM 10036 C C . HIS A 1 1296 ? 64.061 -12.761 43.171 1 104.87 1633 HIS A C 1
ATOM 10037 O O . HIS A 1 1296 ? 64.419 -12.508 44.322 1 105.11 1633 HIS A O 1
ATOM 10044 N N . ARG A 1 1297 ? 63.316 -11.924 42.448 1 106.18 1634 ARG A N 1
ATOM 10045 C CA . ARG A 1 1297 ? 62.885 -10.633 42.971 1 107.85 1634 ARG A CA 1
ATOM 10046 C C . ARG A 1 1297 ? 61.607 -10.691 43.815 1 109.24 1634 ARG A C 1
ATOM 10047 O O . ARG A 1 1297 ? 61.393 -9.821 44.664 1 109.37 1634 ARG A O 1
ATOM 10055 N N . GLY A 1 1298 ? 60.775 -11.698 43.58 1 109.95 1635 GLY A N 1
ATOM 10056 C CA . GLY A 1 1298 ? 59.536 -11.861 44.325 1 111.28 1635 GLY A CA 1
ATOM 10057 C C . GLY A 1 1298 ? 58.316 -11.347 43.59 1 112.51 1635 GLY A C 1
ATOM 10058 O O . GLY A 1 1298 ? 57.749 -10.319 43.969 1 112.75 1635 GLY A O 1
ATOM 10059 N N . HIS A 1 1299 ? 57.906 -12.053 42.526 1 113.15 1636 HIS A N 1
ATOM 10060 C CA . HIS A 1 1299 ? 56.742 -11.669 41.725 1 114.19 1636 HIS A CA 1
ATOM 10061 C C . HIS A 1 1299 ? 55.914 -12.907 41.389 1 114.77 1636 HIS A C 1
ATOM 10062 O O . HIS A 1 1299 ? 56.143 -13.524 40.349 1 114.82 1636 HIS A O 1
ATOM 10069 N N . LEU A 1 1300 ? 54.963 -13.276 42.267 1 115 1637 LEU A N 1
ATOM 10070 C CA . LEU A 1 1300 ? 54.135 -14.466 42.064 1 115.78 1637 LEU A CA 1
ATOM 10071 C C . LEU A 1 1300 ? 53.268 -14.415 40.805 1 116.83 1637 LEU A C 1
ATOM 10072 O O . LEU A 1 1300 ? 53.208 -15.411 40.085 1 116.88 1637 LEU A O 1
ATOM 10077 N N . GLU A 1 1301 ? 52.603 -13.273 40.533 1 117.35 1638 GLU A N 1
ATOM 10078 C CA . GLU A 1 1301 ? 51.769 -13.134 39.329 1 118.26 1638 GLU A CA 1
ATOM 10079 C C . GLU A 1 1301 ? 52.596 -13.275 38.036 1 118.84 1638 GLU A C 1
ATOM 10080 O O . GLU A 1 1301 ? 52.079 -13.736 37.019 1 118.83 1638 GLU A O 1
ATOM 10086 N N . PHE A 1 1302 ? 53.886 -12.899 38.094 1 119.1 1639 PHE A N 1
ATOM 10087 C CA . PHE A 1 1302 ? 54.827 -12.978 36.982 1 119.73 1639 PHE A CA 1
ATOM 10088 C C . PHE A 1 1302 ? 55.211 -14.391 36.653 1 118.98 1639 PHE A C 1
ATOM 10089 O O . PHE A 1 1302 ? 55.153 -14.77 35.487 1 118.92 1639 PHE A O 1
ATOM 10097 N N . VAL A 1 1303 ? 55.606 -15.175 37.676 1 118.21 1640 VAL A N 1
ATOM 10098 C CA . VAL A 1 1303 ? 56.002 -16.565 37.512 1 117.99 1640 VAL A CA 1
ATOM 10099 C C . VAL A 1 1303 ? 54.873 -17.386 36.871 1 117.8 1640 VAL A C 1
ATOM 10100 O O . VAL A 1 1303 ? 55.148 -18.185 35.982 1 117.91 1640 VAL A O 1
ATOM 10104 N N . GLU A 1 1304 ? 53.6 -17.106 37.233 1 117.3 1641 GLU A N 1
ATOM 10105 C CA . GLU A 1 1304 ? 52.441 -17.79 36.649 1 117.22 1641 GLU A CA 1
ATOM 10106 C C . GLU A 1 1304 ? 52.248 -17.425 35.164 1 116.66 1641 GLU A C 1
ATOM 10107 O O . GLU A 1 1304 ? 52.03 -18.323 34.348 1 116.62 1641 GLU A O 1
ATOM 10113 N N . VAL A 1 1305 ? 52.333 -16.116 34.816 1 116.04 1642 VAL A N 1
ATOM 10114 C CA . VAL A 1 1305 ? 52.184 -15.628 33.432 1 115.85 1642 VAL A CA 1
ATOM 10115 C C . VAL A 1 1305 ? 53.298 -16.184 32.534 1 115.19 1642 VAL A C 1
ATOM 10116 O O . VAL A 1 1305 ? 53.024 -16.693 31.44 1 115.07 1642 VAL A O 1
ATOM 10120 N N . LEU A 1 1306 ? 54.547 -16.112 33.022 1 114.5 1643 LEU A N 1
ATOM 10121 C CA . LEU A 1 1306 ? 55.712 -16.62 32.308 1 114.23 1643 LEU A CA 1
ATOM 10122 C C . LEU A 1 1306 ? 55.582 -18.133 32.097 1 113.85 1643 LEU A C 1
ATOM 10123 O O . LEU A 1 1306 ? 55.685 -18.584 30.955 1 113.9 1643 LEU A O 1
ATOM 10128 N N . LEU A 1 1307 ? 55.262 -18.9 33.169 1 113.29 1644 LEU A N 1
ATOM 10129 C CA . LEU A 1 1307 ? 55.059 -20.358 33.104 1 113.14 1644 LEU A CA 1
ATOM 10130 C C . LEU A 1 1307 ? 53.948 -20.739 32.113 1 113 1644 LEU A C 1
ATOM 10131 O O . LEU A 1 1307 ? 54.088 -21.729 31.393 1 113.08 1644 LEU A O 1
ATOM 10136 N N . LYS A 1 1308 ? 52.854 -19.949 32.072 1 112.61 1645 LYS A N 1
ATOM 10137 C CA . LYS A 1 1308 ? 51.729 -20.171 31.156 1 112.69 1645 LYS A CA 1
ATOM 10138 C C . LYS A 1 1308 ? 52.163 -19.917 29.704 1 112.45 1645 LYS A C 1
ATOM 10139 O O . LYS A 1 1308 ? 51.772 -20.655 28.795 1 112.34 1645 LYS A O 1
ATOM 10145 N N . HIS A 1 1309 ? 52.993 -18.883 29.495 1 112.05 1646 HIS A N 1
ATOM 10146 C CA . HIS A 1 1309 ? 53.481 -18.527 28.166 1 112.06 1646 HIS A CA 1
ATOM 10147 C C . HIS A 1 1309 ? 54.641 -19.406 27.647 1 111.23 1646 HIS A C 1
ATOM 10148 O O . HIS A 1 1309 ? 55.089 -19.215 26.517 1 111.35 1646 HIS A O 1
ATOM 10155 N N . GLY A 1 1310 ? 55.094 -20.367 28.445 1 110.24 1647 GLY A N 1
ATOM 10156 C CA . GLY A 1 1310 ? 56.122 -21.301 28.01 1 109.68 1647 GLY A CA 1
ATOM 10157 C C . GLY A 1 1310 ? 57.497 -21.164 28.626 1 108.74 1647 GLY A C 1
ATOM 10158 O O . GLY A 1 1310 ? 58.471 -21.632 28.03 1 108.82 1647 GLY A O 1
ATOM 10159 N N . ALA A 1 1311 ? 57.601 -20.549 29.816 1 107.76 1648 ALA A N 1
ATOM 10160 C CA . ALA A 1 1311 ? 58.903 -20.413 30.469 1 107.45 1648 ALA A CA 1
ATOM 10161 C C . ALA A 1 1311 ? 59.422 -21.78 30.917 1 107.02 1648 ALA A C 1
ATOM 10162 O O . ALA A 1 1311 ? 58.691 -22.534 31.56 1 107.37 1648 ALA A O 1
ATOM 10164 N N . ASP A 1 1312 ? 60.665 -22.114 30.542 1 106.08 1649 ASP A N 1
ATOM 10165 C CA . ASP A 1 1312 ? 61.289 -23.379 30.926 1 105.6 1649 ASP A CA 1
ATOM 10166 C C . ASP A 1 1312 ? 61.593 -23.328 32.425 1 104.31 1649 ASP A C 1
ATOM 10167 O O . ASP A 1 1312 ? 62.429 -22.536 32.863 1 104.46 1649 ASP A O 1
ATOM 10172 N N . VAL A 1 1313 ? 60.871 -24.13 33.214 1 102.78 1650 VAL A N 1
ATOM 10173 C CA . VAL A 1 1313 ? 61.01 -24.14 34.669 1 101.7 1650 VAL A CA 1
ATOM 10174 C C . VAL A 1 1313 ? 62.35 -24.784 35.137 1 100.29 1650 VAL A C 1
ATOM 10175 O O . VAL A 1 1313 ? 62.848 -24.472 36.225 1 100.33 1650 VAL A O 1
ATOM 10179 N N . ASN A 1 1314 ? 62.961 -25.628 34.29 1 98.7 1651 ASN A N 1
ATOM 10180 C CA . ASN A 1 1314 ? 64.234 -26.273 34.615 1 97.59 1651 ASN A CA 1
ATOM 10181 C C . ASN A 1 1314 ? 65.419 -25.684 33.828 1 95.86 1651 ASN A C 1
ATOM 10182 O O . ASN A 1 1314 ? 66.383 -26.391 33.534 1 95.96 1651 ASN A O 1
ATOM 10187 N N . ALA A 1 1315 ? 65.34 -24.383 33.497 1 94.01 1652 ALA A N 1
ATOM 10188 C CA . ALA A 1 1315 ? 66.397 -23.675 32.781 1 92.39 1652 ALA A CA 1
ATOM 10189 C C . ALA A 1 1315 ? 67.467 -23.323 33.787 1 90.5 1652 ALA A C 1
ATOM 10190 O O . ALA A 1 1315 ? 67.155 -22.76 34.831 1 90.24 1652 ALA A O 1
ATOM 10192 N N . GLN A 1 1316 ? 68.722 -23.667 33.492 1 89.13 1653 GLN A N 1
ATOM 10193 C CA . GLN A 1 1316 ? 69.815 -23.408 34.417 1 88.36 1653 GLN A CA 1
ATOM 10194 C C . GLN A 1 1316 ? 70.611 -22.183 34.057 1 87.09 1653 GLN A C 1
ATOM 10195 O O . GLN A 1 1316 ? 71.005 -22.021 32.905 1 87.12 1653 GLN A O 1
ATOM 10201 N N . ASP A 1 1317 ? 70.884 -21.328 35.05 1 85.9 1654 ASP A N 1
ATOM 10202 C CA . ASP A 1 1317 ? 71.716 -20.15 34.827 1 85.2 1654 ASP A CA 1
ATOM 10203 C C . ASP A 1 1317 ? 73.213 -20.569 34.828 1 84.12 1654 ASP A C 1
ATOM 10204 O O . ASP A 1 1317 ? 73.512 -21.772 34.86 1 84.4 1654 ASP A O 1
ATOM 10209 N N . CYS A 1 1318 ? 74.149 -19.605 34.793 1 82.75 1655 CYS A N 1
ATOM 10210 C CA . CYS A 1 1318 ? 75.575 -19.933 34.772 1 81.85 1655 CYS A CA 1
ATOM 10211 C C . CYS A 1 1318 ? 76.075 -20.583 36.073 1 82.92 1655 CYS A C 1
ATOM 10212 O O . CYS A 1 1318 ? 76.999 -21.394 36.038 1 82.82 1655 CYS A O 1
ATOM 10215 N N . PHE A 1 1319 ? 75.394 -20.324 37.19 1 83.79 1656 PHE A N 1
ATOM 10216 C CA . PHE A 1 1319 ? 75.715 -20.968 38.458 1 84.96 1656 PHE A CA 1
ATOM 10217 C C . PHE A 1 1319 ? 74.9 -22.261 38.694 1 85.45 1656 PHE A C 1
ATOM 10218 O O . PHE A 1 1319 ? 74.708 -22.654 39.839 1 85.63 1656 PHE A O 1
ATOM 10226 N N . GLY A 1 1320 ? 74.429 -22.895 37.616 1 85.71 1657 GLY A N 1
ATOM 10227 C CA . GLY A 1 1320 ? 73.668 -24.139 37.654 1 86.64 1657 GLY A CA 1
ATOM 10228 C C . GLY A 1 1320 ? 72.26 -24.07 38.219 1 87.59 1657 GLY A C 1
ATOM 10229 O O . GLY A 1 1320 ? 71.476 -25.005 38.024 1 87.55 1657 GLY A O 1
ATOM 10230 N N . LYS A 1 1321 ? 71.93 -22.967 38.922 1 88.29 1658 LYS A N 1
ATOM 10231 C CA . LYS A 1 1321 ? 70.636 -22.727 39.566 1 89.52 1658 LYS A CA 1
ATOM 10232 C C . LYS A 1 1321 ? 69.49 -22.563 38.581 1 90.79 1658 LYS A C 1
ATOM 10233 O O . LYS A 1 1321 ? 69.614 -21.83 37.611 1 90.62 1658 LYS A O 1
ATOM 10239 N N . THR A 1 1322 ? 68.358 -23.206 38.866 1 92.02 1659 THR A N 1
ATOM 10240 C CA . THR A 1 1322 ? 67.119 -23.072 38.097 1 93.66 1659 THR A CA 1
ATOM 10241 C C . THR A 1 1322 ? 66.265 -21.931 38.743 1 95.6 1659 THR A C 1
ATOM 10242 O O . THR A 1 1322 ? 66.616 -21.448 39.832 1 95.28 1659 THR A O 1
ATOM 10246 N N . PRO A 1 1323 ? 65.145 -21.482 38.12 1 97.37 1660 PRO A N 1
ATOM 10247 C CA . PRO A 1 1323 ? 64.328 -20.428 38.759 1 98.99 1660 PRO A CA 1
ATOM 10248 C C . PRO A 1 1323 ? 63.826 -20.822 40.159 1 101.36 1660 PRO A C 1
ATOM 10249 O O . PRO A 1 1323 ? 63.68 -19.955 41.023 1 101.53 1660 PRO A O 1
ATOM 10253 N N . PHE A 1 1324 ? 63.618 -22.139 40.395 1 102.9 1661 PHE A N 1
ATOM 10254 C CA . PHE A 1 1324 ? 63.216 -22.699 41.687 1 104.84 1661 PHE A CA 1
ATOM 10255 C C . PHE A 1 1324 ? 64.296 -22.46 42.769 1 106.06 1661 PHE A C 1
ATOM 10256 O O . PHE A 1 1324 ? 63.966 -22.011 43.867 1 106.16 1661 PHE A O 1
ATOM 10264 N N . ASP A 1 1325 ? 65.576 -22.743 42.452 1 106.78 1662 ASP A N 1
ATOM 10265 C CA . ASP A 1 1325 ? 66.689 -22.555 43.385 1 108.04 1662 ASP A CA 1
ATOM 10266 C C . ASP A 1 1325 ? 66.898 -21.085 43.746 1 109.29 1662 ASP A C 1
ATOM 10267 O O . ASP A 1 1325 ? 67.317 -20.796 44.861 1 109.3 1662 ASP A O 1
ATOM 10272 N N . LEU A 1 1326 ? 66.616 -20.159 42.814 1 110.23 1663 LEU A N 1
ATOM 10273 C CA . LEU A 1 1326 ? 66.775 -18.727 43.077 1 111.64 1663 LEU A CA 1
ATOM 10274 C C . LEU A 1 1326 ? 65.754 -18.205 44.094 1 113.43 1663 LEU A C 1
ATOM 10275 O O . LEU A 1 1326 ? 66.046 -17.252 44.822 1 113.47 1663 LEU A O 1
ATOM 10280 N N . ALA A 1 1327 ? 64.563 -18.833 44.147 1 114.66 1664 ALA A N 1
ATOM 10281 C CA . ALA A 1 1327 ? 63.501 -18.471 45.079 1 116.27 1664 ALA A CA 1
ATOM 10282 C C . ALA A 1 1327 ? 63.873 -18.906 46.503 1 118.07 1664 ALA A C 1
ATOM 10283 O O . ALA A 1 1327 ? 63.646 -18.155 47.454 1 118.21 1664 ALA A O 1
ATOM 10285 N N . ILE A 1 1328 ? 64.467 -20.11 46.639 1 119.16 1665 ILE A N 1
ATOM 10286 C CA . ILE A 1 1328 ? 64.89 -20.687 47.916 1 120.66 1665 ILE A CA 1
ATOM 10287 C C . ILE A 1 1328 ? 65.979 -19.848 48.585 1 122.49 1665 ILE A C 1
ATOM 10288 O O . ILE A 1 1328 ? 65.949 -19.646 49.798 1 122.83 1665 ILE A O 1
ATOM 10293 N N . ASP A 1 1329 ? 66.931 -19.345 47.799 1 123.64 1666 ASP A N 1
ATOM 10294 C CA . ASP A 1 1329 ? 68.028 -18.538 48.335 1 125.32 1666 ASP A CA 1
ATOM 10295 C C . ASP A 1 1329 ? 67.601 -17.12 48.754 1 126.81 1666 ASP A C 1
ATOM 10296 O O . ASP A 1 1329 ? 68.331 -16.46 49.493 1 126.86 1666 ASP A O 1
ATOM 10301 N N . ASN A 1 1330 ? 66.439 -16.644 48.275 1 127.84 1667 ASN A N 1
ATOM 10302 C CA . ASN A 1 1330 ? 65.97 -15.292 48.58 1 129.33 1667 ASN A CA 1
ATOM 10303 C C . ASN A 1 1330 ? 64.798 -15.21 49.576 1 130.38 1667 ASN A C 1
ATOM 10304 O O . ASN A 1 1330 ? 64.406 -14.108 49.962 1 130.63 1667 ASN A O 1
ATOM 10309 N N . GLY A 1 1331 ? 64.249 -16.352 49.978 1 130.79 1668 GLY A N 1
ATOM 10310 C CA . GLY A 1 1331 ? 63.14 -16.38 50.923 1 131.63 1668 GLY A CA 1
ATOM 10311 C C . GLY A 1 1331 ? 61.781 -16.249 50.268 1 132.26 1668 GLY A C 1
ATOM 10312 O O . GLY A 1 1331 ? 60.921 -15.496 50.736 1 132.36 1668 GLY A O 1
ATOM 10313 N N . ASN A 1 1332 ? 61.579 -16.981 49.174 1 132.51 1669 ASN A N 1
ATOM 10314 C CA . ASN A 1 1332 ? 60.314 -16.957 48.456 1 133.33 1669 ASN A CA 1
ATOM 10315 C C . ASN A 1 1332 ? 59.753 -18.372 48.374 1 133.71 1669 ASN A C 1
ATOM 10316 O O . ASN A 1 1332 ? 59.646 -18.941 47.288 1 133.8 1669 ASN A O 1
ATOM 10321 N N . GLU A 1 1333 ? 59.407 -18.944 49.539 1 133.77 1670 GLU A N 1
ATOM 10322 C CA . GLU A 1 1333 ? 58.861 -20.298 49.654 1 134.31 1670 GLU A CA 1
ATOM 10323 C C . GLU A 1 1333 ? 57.539 -20.464 48.895 1 134.59 1670 GLU A C 1
ATOM 10324 O O . GLU A 1 1333 ? 57.256 -21.547 48.381 1 134.54 1670 GLU A O 1
ATOM 10330 N N . ASP A 1 1334 ? 56.742 -19.387 48.816 1 134.69 1671 ASP A N 1
ATOM 10331 C CA . ASP A 1 1334 ? 55.47 -19.379 48.09 1 135.21 1671 ASP A CA 1
ATOM 10332 C C . ASP A 1 1334 ? 55.686 -19.488 46.573 1 135.17 1671 ASP A C 1
ATOM 10333 O O . ASP A 1 1334 ? 54.88 -20.11 45.885 1 135.15 1671 ASP A O 1
ATOM 10338 N N . ILE A 1 1335 ? 56.792 -18.917 46.061 1 134.93 1672 ILE A N 1
ATOM 10339 C CA . ILE A 1 1335 ? 57.145 -19.005 44.645 1 135.1 1672 ILE A CA 1
ATOM 10340 C C . ILE A 1 1335 ? 57.716 -20.397 44.367 1 135.02 1672 ILE A C 1
ATOM 10341 O O . ILE A 1 1335 ? 57.31 -21.051 43.406 1 135.07 1672 ILE A O 1
ATOM 10346 N N . ALA A 1 1336 ? 58.629 -20.857 45.24 1 134.77 1673 ALA A N 1
ATOM 10347 C CA . ALA A 1 1336 ? 59.285 -22.158 45.149 1 135.04 1673 ALA A CA 1
ATOM 10348 C C . ALA A 1 1336 ? 58.308 -23.322 44.989 1 135.34 1673 ALA A C 1
ATOM 10349 O O . ALA A 1 1336 ? 58.545 -24.195 44.158 1 135.28 1673 ALA A O 1
ATOM 10351 N N . GLU A 1 1337 ? 57.2 -23.328 45.752 1 135.53 1674 GLU A N 1
ATOM 10352 C CA . GLU A 1 1337 ? 56.224 -24.416 45.653 1 136.28 1674 GLU A CA 1
ATOM 10353 C C . GLU A 1 1337 ? 55.417 -24.383 44.344 1 136.38 1674 GLU A C 1
ATOM 10354 O O . GLU A 1 1337 ? 54.982 -25.434 43.875 1 136.42 1674 GLU A O 1
ATOM 10360 N N . VAL A 1 1338 ? 55.255 -23.198 43.735 1 136.28 1675 VAL A N 1
ATOM 10361 C CA . VAL A 1 1338 ? 54.546 -23.068 42.46 1 136.59 1675 VAL A CA 1
ATOM 10362 C C . VAL A 1 1338 ? 55.399 -23.673 41.335 1 136.69 1675 VAL A C 1
ATOM 10363 O O . VAL A 1 1338 ? 54.89 -24.416 40.493 1 136.66 1675 VAL A O 1
ATOM 10367 N N . LEU A 1 1339 ? 56.71 -23.388 41.358 1 136.66 1676 LEU A N 1
ATOM 10368 C CA . LEU A 1 1339 ? 57.661 -23.905 40.374 1 136.99 1676 LEU A CA 1
ATOM 10369 C C . LEU A 1 1339 ? 57.906 -25.409 40.555 1 137.37 1676 LEU A C 1
ATOM 10370 O O . LEU A 1 1339 ? 58.15 -26.105 39.57 1 137.49 1676 LEU A O 1
ATOM 10375 N N . GLN A 1 1340 ? 57.816 -25.916 41.8 1 137.36 1677 GLN A N 1
ATOM 10376 C CA . GLN A 1 1340 ? 58.003 -27.34 42.089 1 137.88 1677 GLN A CA 1
ATOM 10377 C C . GLN A 1 1340 ? 56.857 -28.168 41.497 1 138.24 1677 GLN A C 1
ATOM 10378 O O . GLN A 1 1340 ? 57.097 -29.238 40.938 1 138.31 1677 GLN A O 1
ATOM 10384 N N . LYS A 1 1341 ? 55.62 -27.656 41.591 1 138.34 1678 LYS A N 1
ATOM 10385 C CA . LYS A 1 1341 ? 54.441 -28.324 41.03 1 138.95 1678 LYS A CA 1
ATOM 10386 C C . LYS A 1 1341 ? 54.448 -28.294 39.491 1 139.5 1678 LYS A C 1
ATOM 10387 O O . LYS A 1 1341 ? 53.931 -29.212 38.852 1 139.54 1678 LYS A O 1
ATOM 10393 N N . ALA A 1 1342 ? 55.046 -27.242 38.903 1 139.71 1679 ALA A N 1
ATOM 10394 C CA . ALA A 1 1342 ? 55.177 -27.08 37.458 1 140.34 1679 ALA A CA 1
ATOM 10395 C C . ALA A 1 1342 ? 56.25 -28.013 36.883 1 140.95 1679 ALA A C 1
ATOM 10396 O O . ALA A 1 1342 ? 56.133 -28.439 35.735 1 141.06 1679 ALA A O 1
ATOM 10398 N N . ALA A 1 1343 ? 57.298 -28.324 37.673 1 141.19 1680 ALA A N 1
ATOM 10399 C CA . ALA A 1 1343 ? 58.396 -29.193 37.246 1 141.87 1680 ALA A CA 1
ATOM 10400 C C . ALA A 1 1343 ? 57.998 -30.672 37.194 1 142.46 1680 ALA A C 1
ATOM 10401 O O . ALA A 1 1343 ? 58.55 -31.426 36.394 1 142.52 1680 ALA A O 1
ATOM 10403 N N . LYS A 1 1344 ? 57.047 -31.089 38.044 1 142.66 1681 LYS A N 1
ATOM 10404 C CA . LYS A 1 1344 ? 56.598 -32.479 38.068 1 143.34 1681 LYS A CA 1
ATOM 10405 C C . LYS A 1 1344 ? 55.179 -32.67 37.522 1 143.83 1681 LYS A C 1
ATOM 10406 O O . LYS A 1 1344 ? 54.514 -33.642 37.876 1 144.05 1681 LYS A O 1
ATOM 10412 N N . LEU A 1 1345 ? 54.721 -31.765 36.649 1 144.03 1682 LEU A N 1
ATOM 10413 C CA . LEU A 1 1345 ? 53.39 -31.873 36.06 1 144.54 1682 LEU A CA 1
ATOM 10414 C C . LEU A 1 1345 ? 53.442 -32.696 34.778 1 144.88 1682 LEU A C 1
ATOM 10415 O O . LEU A 1 1345 ? 54.032 -32.258 33.792 1 144.98 1682 LEU A O 1
ATOM 10429 N N . PRO B 2 2 ? 70.725 5.343 33.054 1 117 2 PRO B N 1
ATOM 10430 C CA . PRO B 2 2 ? 71.714 4.498 33.734 1 116.88 2 PRO B CA 1
ATOM 10431 C C . PRO B 2 2 ? 71.769 3.075 33.168 1 116.86 2 PRO B C 1
ATOM 10432 O O . PRO B 2 2 ? 70.91 2.68 32.381 1 116.98 2 PRO B O 1
ATOM 10448 N N . LEU B 2 4 ? 70.802 -0.401 33.315 1 116.78 4 LEU B N 1
ATOM 10449 C CA . LEU B 2 4 ? 69.683 -1.048 33.985 1 116.69 4 LEU B CA 1
ATOM 10450 C C . LEU B 2 4 ? 69.918 -2.516 34.353 1 117.09 4 LEU B C 1
ATOM 10451 O O . LEU B 2 4 ? 69.097 -3.094 35.06 1 117.24 4 LEU B O 1
ATOM 10462 N N . LEU B 2 6 ? 72.155 -4.223 36.255 1 117.81 6 LEU B N 1
ATOM 10463 C CA . LEU B 2 6 ? 72.366 -4.545 37.663 1 117.79 6 LEU B CA 1
ATOM 10464 C C . LEU B 2 6 ? 71.348 -3.885 38.6 1 118.09 6 LEU B C 1
ATOM 10465 O O . LEU B 2 6 ? 71.214 -4.297 39.748 1 117.99 6 LEU B O 1
ATOM 10470 N N . LEU B 2 7 ? 70.614 -2.885 38.098 1 118.58 7 LEU B N 1
ATOM 10471 C CA . LEU B 2 7 ? 69.459 -2.332 38.786 1 118.95 7 LEU B CA 1
ATOM 10472 C C . LEU B 2 7 ? 68.309 -3.342 38.827 1 119.59 7 LEU B C 1
ATOM 10473 O O . LEU B 2 7 ? 67.654 -3.485 39.857 1 119.73 7 LEU B O 1
#

CATH classification: 2.70.98.10

Nearest PDB structures (foldseek):
  8a19-assembly1_A  TM=1.001E+00  e=0.000E+00  synthetic construct
  6qfk-assembly1_A  TM=1.000E+00  e=0.000E+00  Bifidobacterium longum
  6sh9-assembly1_B  TM=9.970E-01  e=0.000E+00  Bifidobacterium longum subsp. longum JCM 1217
  2zxq-assembly1_A  TM=1.001E+00  e=0.000E+00  Bifidobacterium longum
  6sa7-assembly1_B  TM=9.832E-01  e=5.887E-15  synthetic construct

Secondary structure (DSSP, 8-state):
---SEEEEE-SSEEEEEESSSS-EEEEEETTS-EEE---S---EEEETTEEEE--GGGEEEEEEETTEEEEEEEEEETTTTEEEEEEEEEEEETTEEEEEEEEEEETT-----TTT---TT---EEE-TT--SEEEETTSTT-EEEEE--B--TTS-SEEEEE--TT---SSEEESEEEEEETTEEEEEEE----B---SB-S--TTTTB--EEEEEEEETTEEEEEEEEPPEESSEEEE-TTS-EEEE--SS--EEEEEEESSTT-SS--SHHHHHHHHTTTS---TTGGGGGG--EEEEEE--TT--SS-HHHHHHHHHHHHHHHTS--EEEEEET-BTTSTTSSTT-TT-B-GGGTHHHHHHHHHHHHHTTTEEEEEEE-SSEE-TTSTT--TTTB-B-TTS-B-EEEESSSEEEEB-HHHHHHTSHHHHHHHHHHHHHTT---EEEE-STTSSSS-S---HHHHHHHHHHHHTTTPEEEESSSSS-TTT-SBBHHHHSTTSS-TTSSS---HHHHHHHGGG-B-S----GGG-GGGS--TT--------BBGGG---HHHHHHHIIIIIHHHHHHTTSEEEEEE--TT--GGGT-TT----TTSGGGS-EEEEE-TT--EEEEEES-S-TTSGGGG-EEEEETTEEEEEEPPPPTTSS-----EEEEEE-B-SSS-PBPPGGG-EEEEEESS-EEEEEEPPGGGTT-SEEEEEEEETTEEEEEEEEE-BTTEEEEEE-TT--EEEESS--PPPP--TTTTSSSS-TTS-S-TTHHHHTSEEESSSEEEEE-SSS-EEEEESSEEEEEE--S--TT-EEEEEEEEEE-SSS-EEEEEEETTEEEEEEEE-S------BTTSTT-TTS-SBTTB---EEEEEEEE--TT---EEEEEE-S-SS-EEEEEEEEEEE-----EEE-TTS-EEEEEE-STT-SSTTTTEEE-STTSSBS-SEEEEE--TTTTSTTSTT--S-S-SSSSEEEEE-S--S--EEEEEE-TTTSPPPBT-EEEEEEEEEESSTTSEEEEEEESS--TTSSEEEEPPPEEEEEEEEEEEEEB-TTS-EEEEEEE-SPPP--TT--TTHHHHS-TT-EEEEEEEEEEE------HHHHHHHHHHHHHHHGGGGTTS-TTHHHHHHHHHHHHHHHHHSTT--HHHHHHHHHHHHHHHHHHHHHHHHHHHHHHHHTT-HHHHHHHHHHT--TT---TTS--HHHHHHHTT-HHHHHHHHHHT--TT---TT---HHHHHHHHT-HHHHHHHHHHT--TT---TTS--HHHHHHHHT-HHHHHHHHHTT--TT---TTS--HHHHHHHHT-HHHHHHHHHHHT-/----

Foldseek 3Di:
DPDQWDWADELFWIWIAGQQARWTQWIQGPVGFIWGFDVDQAQWKDWPRDTARFDSVQWGKDAPDSFKIKIWGFGDDPVVLFTKIWIWMWGDYRQKIKIFGPDIGGPSWPDQPPLQADTPSDRFKMWRFPRQRTKDKQPFPQKKKKFAFFFQFLQAARMFIDHFHQPDFFGQPWGQKMKIDGRQKIKIKAWPAQDFDDHDFAPFFQALRRTFKGWGWDDDDPIIMIGITTDMHTAFHWDAWLVRHIGTDGHLDGIMMMMGMFGLCLPPPDYDVLRNLVRVLVPYDAFFPLLQQLQALAEAEAWFFFFFLQDALLNVLQVLLLVLQQVVLGAHEYEYQQQADRTHPPQPPQLLGGHVLSVGLVSNQVSLVSSVVSLYAYEYEHEQFKGFLQHLLDDPLQFRAHPVRHWLWDDQFLGTITTGRLVSCLSSCPVLVSVVSNCVSNPQRHAAYEYEPQGHQRNHVDSHSSSSSSVSCSRVVSVYQYAYAWLSHDLRHHQYHVQAQAVVPDASRTYHGNYPSSCLNDLLRHLSHHAAAPVSDRCNPQNLLGGHHHAYQQQDQLRNFPLVSSLSSVLTRNSNSLSSQWHWSDWELRLSADVVSNYPPGHWDCPPQNRFIKIWTAHPVGKIKIKTQQHSDPVDPSRQWIWIAINNFTFKTWHGAGSNNPGHIFMWGWAWQQAHSNSGDGDPLQATKTKIATAQWAKDKGQADPSLQPQQWKWKFWRDSQHGHDIDIFGADRRMTMDGTHHSTMMMIGSDDDDGDDDFASPPQQATPQFLSNAQCCCVPGKDKDDPWDWHFDDRGRTWIKTFFWMKIKGKGDDDDAQFKKKKKKWKAFQAQFKKKKFKAFPPHTQKMFIAGHQFAAAQASSHNFGQCNPPDDSTGRIDMFIIMGGQHPVNTMMMMITTHHGHGTMMIIGRTGMGGWDDDQFDADPVRAGAKGKFQPPTDSGDDPLKHFHALPGNDSASKHKFFDDPPSQAAPPRLAFAHSHDDDGIWIKHFQSFQSAWFGMKGWCSRHWAAQLFKKKKKWKKAAQAWQQKWKWKAFGHDDPLRIDTGTDHHQTRHIDMDMDMDHAALSRTIMMGMTGANDDFDQVPDDDCSSRNHRSRMMIIGTIMMGTDDDPFDDLVLLVVLLVVLCVVPVVCPVVDDPVRVVSLVVLSVSLVCLSPDDPRDSSSSSSSNSSSVVSVVSVVQSVLQVVLLVCLQVPVPVSNVVSVVVRHDLLRQDPFQDGSLLNNLLRPHLNSNQVSLVSRYNLLRQTNFQDGSLLNNLLRPHVSNNVSSLVSPYDQCRQTNQQDGSLLNNLLNPPQVSNVVSLVSPHDQCRATNVRDGSLNSNVVRPNVVNNVVSVVSVVD/DPVD

Solvent-accessible surface area: 49391 Å² total

B-factor: mean 51.85, std 22.81, range [22.09, 157.93]

Radius of gyration: 36.76 Å; Cα contacts (8 Å, |Δi|>4): 3642; chains: 2; bounding box: 80×127×80 Å